Protein AF-A0A9W7SK09-F1 (afdb_monomer_lite)

Radius of gyration: 39.38 Å; chains: 1; bounding box: 85×141×102 Å

Structure (mmCIF, N/CA/C/O backbone):
data_AF-A0A9W7SK09-F1
#
_entry.id   AF-A0A9W7SK09-F1
#
loop_
_atom_site.group_PDB
_atom_site.id
_atom_site.type_symbol
_atom_site.label_atom_id
_atom_site.label_alt_id
_atom_site.label_comp_id
_atom_site.label_asym_id
_atom_site.label_entity_id
_atom_site.label_seq_id
_atom_site.pdbx_PDB_ins_code
_atom_site.Cartn_x
_atom_site.Cartn_y
_atom_site.Cartn_z
_atom_site.occupancy
_atom_site.B_iso_or_equiv
_atom_site.auth_seq_id
_atom_site.auth_comp_id
_atom_site.auth_asym_id
_atom_site.auth_atom_id
_atom_site.pdbx_PDB_model_num
ATOM 1 N N . MET A 1 1 ? -4.414 24.099 29.851 1.00 84.88 1 MET A N 1
ATOM 2 C CA . MET A 1 1 ? -4.222 25.491 29.367 1.00 84.88 1 MET A CA 1
ATOM 3 C C . MET A 1 1 ? -3.577 25.587 27.991 1.00 84.88 1 MET A C 1
ATOM 5 O O . MET A 1 1 ? -4.210 26.150 27.112 1.00 84.88 1 MET A O 1
ATOM 9 N N . LYS A 1 2 ? -2.383 25.016 27.749 1.00 89.81 2 LYS A N 1
ATOM 10 C CA . LYS A 1 2 ? -1.672 25.116 26.451 1.00 89.81 2 LYS A CA 1
ATOM 11 C C . LYS A 1 2 ? -2.545 24.819 25.217 1.00 89.81 2 LYS A C 1
ATOM 13 O O . LYS A 1 2 ? -2.533 25.606 24.277 1.00 89.81 2 LYS A O 1
ATOM 18 N N . PHE A 1 3 ? -3.314 23.727 25.252 1.00 90.75 3 PHE A N 1
ATOM 19 C CA . PHE A 1 3 ? -4.260 23.357 24.190 1.00 90.75 3 PHE A CA 1
ATOM 20 C C . PHE A 1 3 ? -5.277 24.481 23.910 1.00 90.75 3 PHE A C 1
ATOM 22 O O . PHE A 1 3 ? -5.333 25.020 22.807 1.00 90.75 3 PHE A O 1
ATOM 29 N N . TYR A 1 4 ? -6.008 24.915 24.942 1.00 89.75 4 TYR A N 1
ATOM 30 C CA . TYR A 1 4 ? -7.022 25.967 24.830 1.00 89.75 4 TYR A CA 1
ATOM 31 C C . TYR A 1 4 ? -6.456 27.320 24.402 1.00 89.75 4 TYR A C 1
ATOM 33 O O . TYR A 1 4 ? -7.073 28.001 23.588 1.00 89.75 4 TYR A O 1
ATOM 41 N N . ALA A 1 5 ? -5.265 27.692 24.875 1.00 90.62 5 ALA A N 1
ATOM 42 C CA . ALA A 1 5 ? -4.600 28.916 24.440 1.00 90.62 5 ALA A CA 1
ATOM 43 C C . ALA A 1 5 ? -4.320 28.915 22.926 1.00 90.62 5 ALA A C 1
ATOM 45 O O . ALA A 1 5 ? -4.546 29.922 22.256 1.00 90.62 5 ALA A O 1
ATOM 46 N N . GLY A 1 6 ? -3.878 27.779 22.371 1.00 90.06 6 GLY A N 1
ATOM 47 C CA . GLY A 1 6 ? -3.720 27.614 20.925 1.00 90.06 6 GLY A CA 1
ATOM 48 C C . GLY A 1 6 ? -5.055 27.715 20.185 1.00 90.06 6 GLY A C 1
ATOM 49 O O . GLY A 1 6 ? -5.171 28.448 19.203 1.00 90.06 6 GLY A O 1
ATOM 50 N N . LEU A 1 7 ? -6.081 27.037 20.696 1.00 88.12 7 LEU A N 1
ATOM 51 C CA . LEU A 1 7 ? -7.383 26.952 20.043 1.00 88.12 7 LEU A CA 1
ATOM 52 C C . LEU A 1 7 ? -8.139 28.291 20.024 1.00 88.12 7 LEU A C 1
ATOM 54 O O . LEU A 1 7 ? -8.681 28.669 18.985 1.00 88.12 7 LEU A O 1
ATOM 58 N N . PHE A 1 8 ? -8.128 29.060 21.119 1.00 88.94 8 PHE A N 1
ATOM 59 C CA . PHE A 1 8 ? -8.717 30.408 21.142 1.00 88.94 8 PHE A CA 1
ATOM 60 C C . PHE A 1 8 ? -7.973 31.386 20.232 1.00 88.94 8 PHE A C 1
ATOM 62 O O . PHE A 1 8 ? -8.606 32.206 19.562 1.00 88.94 8 PHE A O 1
ATOM 69 N N . LYS A 1 9 ? -6.646 31.261 20.127 1.00 89.06 9 LYS A N 1
ATOM 70 C CA . LYS A 1 9 ? -5.854 32.083 19.209 1.00 89.06 9 LYS A CA 1
ATOM 71 C C . LYS A 1 9 ? -6.244 31.850 17.750 1.00 89.06 9 LYS A C 1
ATOM 73 O O . LYS A 1 9 ? -6.302 32.805 16.980 1.00 89.06 9 LYS A O 1
ATOM 78 N N . VAL A 1 10 ? -6.539 30.605 17.375 1.00 85.56 10 VAL A N 1
ATOM 79 C CA . VAL A 1 10 ? -6.975 30.251 16.016 1.00 85.56 10 VAL A CA 1
ATOM 80 C C . VAL A 1 10 ? -8.431 30.659 15.772 1.00 85.56 10 VAL A C 1
ATOM 82 O O . VAL A 1 10 ? -8.720 31.335 14.785 1.00 85.56 10 VAL A O 1
ATOM 85 N N . ASN A 1 11 ? -9.342 30.297 16.679 1.00 81.12 11 ASN A N 1
ATOM 86 C CA . ASN A 1 11 ? -10.784 30.405 16.437 1.00 81.12 11 ASN A CA 1
ATOM 87 C C . ASN A 1 11 ? -11.367 31.783 16.769 1.00 81.12 11 ASN A C 1
ATOM 89 O O . ASN A 1 11 ? -12.217 32.279 16.032 1.00 81.12 11 ASN A O 1
ATOM 93 N N . ALA A 1 12 ? -10.910 32.398 17.861 1.00 81.56 12 ALA A N 1
ATOM 94 C CA . ALA A 1 12 ? -11.421 33.676 18.358 1.00 81.56 12 ALA A CA 1
ATOM 95 C C . ALA A 1 12 ? -10.456 34.845 18.100 1.00 81.56 12 ALA A C 1
ATOM 97 O O . ALA A 1 12 ? -10.821 35.998 18.315 1.00 81.56 12 ALA A O 1
ATOM 98 N N . ARG A 1 13 ? -9.229 34.567 17.627 1.00 87.25 13 ARG A N 1
ATOM 99 C CA . ARG A 1 13 ? -8.137 35.552 17.491 1.00 87.25 13 ARG A CA 1
ATOM 100 C C . ARG A 1 13 ? -7.806 36.260 18.809 1.00 87.25 13 ARG A C 1
ATOM 102 O O . ARG A 1 13 ? -7.390 37.415 18.796 1.00 87.25 13 ARG A O 1
ATOM 109 N N . MET A 1 14 ? -7.985 35.555 19.924 1.00 88.44 14 MET A N 1
ATOM 110 C CA . MET A 1 14 ? -7.690 36.045 21.268 1.00 88.44 14 MET A CA 1
ATOM 111 C C . MET A 1 14 ? -6.454 35.339 21.816 1.00 88.44 14 MET A C 1
ATOM 113 O O . MET A 1 14 ? -6.338 34.115 21.718 1.00 88.44 14 MET A O 1
ATOM 117 N N . ASP A 1 15 ? -5.528 36.098 22.390 1.00 92.69 15 ASP A N 1
ATOM 118 C CA . ASP A 1 15 ? -4.470 35.520 23.213 1.00 92.69 15 ASP A CA 1
ATOM 119 C C . ASP A 1 15 ? -5.005 35.090 24.590 1.00 92.69 15 ASP A C 1
ATOM 121 O O . ASP A 1 15 ? -6.140 35.384 24.967 1.00 92.69 15 ASP A O 1
ATOM 125 N N . TRP A 1 16 ? -4.193 34.349 25.346 1.00 94.00 16 TRP A N 1
ATOM 126 C CA . TRP A 1 16 ? -4.644 33.790 26.620 1.00 94.00 16 TRP A CA 1
ATOM 127 C C . TRP A 1 16 ? -4.996 34.868 27.653 1.00 94.00 16 TRP A C 1
ATOM 129 O O . TRP A 1 16 ? -5.984 34.714 28.363 1.00 94.00 16 TRP A O 1
ATOM 139 N N . SER A 1 17 ? -4.267 35.987 27.688 1.00 93.75 17 SER A N 1
ATOM 140 C CA . SER A 1 17 ? -4.584 37.113 28.575 1.00 93.75 17 SER A CA 1
ATOM 141 C C . SER A 1 17 ? -5.948 37.731 28.268 1.00 93.75 17 SER A C 1
ATOM 143 O O . SER A 1 17 ? -6.730 37.984 29.181 1.00 93.75 17 SER A O 1
ATOM 145 N N . GLN A 1 18 ? -6.276 37.912 26.987 1.00 93.06 18 GLN A N 1
ATOM 146 C CA . GLN A 1 18 ? -7.586 38.397 26.554 1.00 93.06 18 GLN A CA 1
ATOM 147 C C . GLN A 1 18 ? -8.699 37.401 26.900 1.00 93.06 18 GLN A C 1
ATOM 149 O O . GLN A 1 18 ? -9.797 37.798 27.288 1.00 93.06 18 GLN A O 1
ATOM 154 N N . VAL A 1 19 ? -8.424 36.098 26.775 1.00 92.62 19 VAL A N 1
ATOM 155 C CA . VAL A 1 19 ? -9.356 35.032 27.174 1.00 92.62 19 VAL A CA 1
ATOM 156 C C . VAL A 1 19 ? -9.612 35.074 28.681 1.00 92.62 19 VAL A C 1
ATOM 158 O O . VAL A 1 19 ? -10.768 35.021 29.091 1.00 92.62 19 VAL A O 1
ATOM 161 N N . GLN A 1 20 ? -8.567 35.211 29.498 1.00 94.56 20 GLN A N 1
ATOM 162 C CA . GLN A 1 20 ? -8.677 35.338 30.953 1.00 94.56 20 GLN A CA 1
ATOM 163 C C . GLN A 1 20 ? -9.488 36.580 31.356 1.00 94.56 20 GLN A C 1
ATOM 165 O O . GLN A 1 20 ? -10.372 36.485 32.207 1.00 94.56 20 GLN A O 1
ATOM 170 N N . GLU A 1 21 ? -9.237 37.731 30.724 1.00 93.00 21 GLU A N 1
ATOM 171 C CA . GLU A 1 21 ? -9.984 38.970 30.977 1.00 93.00 21 GLU A CA 1
ATOM 172 C C . GLU A 1 21 ? -11.478 38.803 30.659 1.00 93.00 21 GLU A C 1
ATOM 174 O O . GLU A 1 21 ? -12.336 39.139 31.480 1.00 93.00 21 GLU A O 1
ATOM 179 N N . LEU A 1 22 ? -11.802 38.208 29.505 1.00 90.75 22 LEU A N 1
ATOM 180 C CA . LEU A 1 22 ? -13.187 37.929 29.129 1.00 90.75 22 LEU A CA 1
ATOM 181 C C . LEU A 1 22 ? -13.835 36.893 30.057 1.00 90.75 22 LEU A C 1
ATOM 183 O O . LEU A 1 22 ? -14.982 37.077 30.465 1.00 90.75 22 LEU A O 1
ATOM 187 N N . ALA A 1 23 ? -13.120 35.833 30.429 1.00 92.31 23 ALA A N 1
ATOM 188 C CA . ALA A 1 23 ? -13.608 34.816 31.357 1.00 92.31 23 ALA A CA 1
ATOM 189 C C . ALA A 1 23 ? -13.996 35.430 32.710 1.00 92.31 23 ALA A C 1
ATOM 191 O O . ALA A 1 23 ? -15.061 35.135 33.255 1.00 92.31 23 ALA A O 1
ATOM 192 N N . LEU A 1 24 ? -13.183 36.356 33.224 1.00 92.25 24 LEU A N 1
ATOM 193 C CA . LEU A 1 24 ? -13.460 37.051 34.480 1.00 92.25 24 LEU A CA 1
ATOM 194 C C . LEU A 1 24 ? -14.690 37.967 34.420 1.00 92.25 24 LEU A C 1
ATOM 196 O O . LEU A 1 24 ? -15.243 38.287 35.470 1.00 92.25 24 LEU A O 1
ATOM 200 N N . SER A 1 25 ? -15.197 38.326 33.237 1.00 91.19 25 SER A N 1
ATOM 201 C CA . SER A 1 25 ? -16.470 39.055 33.130 1.00 91.19 25 SER A CA 1
ATOM 202 C C . SER A 1 25 ? -17.681 38.240 33.621 1.00 91.19 25 SER A C 1
ATOM 204 O O . SER A 1 25 ? -18.682 38.825 34.043 1.00 91.19 25 SER A O 1
ATOM 206 N N . PHE A 1 26 ? -17.582 36.904 33.645 1.00 90.75 26 PHE A N 1
ATOM 207 C CA . PHE A 1 26 ? -18.618 36.010 34.179 1.00 90.75 26 PHE A CA 1
ATOM 208 C C . PHE A 1 26 ? -18.559 35.879 35.707 1.00 90.75 26 PHE A C 1
ATOM 210 O O . PHE A 1 26 ? -19.561 35.539 36.346 1.00 90.75 26 PHE A O 1
ATOM 217 N N . GLU A 1 27 ? -17.411 36.188 36.314 1.00 93.75 27 GLU A N 1
ATOM 218 C CA . GLU A 1 27 ? -17.158 35.996 37.743 1.00 93.75 27 GLU A CA 1
ATOM 219 C C . GLU A 1 27 ? -18.164 36.736 38.645 1.00 93.75 27 GLU A C 1
ATOM 221 O O . GLU A 1 27 ? -18.704 36.093 39.550 1.00 93.75 27 GLU A O 1
ATOM 226 N N . PRO A 1 28 ? -18.532 38.014 38.402 1.00 94.38 28 PRO A N 1
ATOM 227 C CA . PRO A 1 28 ? -19.482 38.717 39.266 1.00 94.38 28 PRO A CA 1
ATOM 228 C C . PRO A 1 28 ? -20.883 38.095 39.260 1.00 94.38 28 PRO A C 1
ATOM 230 O O . PRO A 1 28 ? -21.600 38.143 40.266 1.00 94.38 28 PRO A O 1
ATOM 233 N N . VAL A 1 29 ? -21.301 37.520 38.126 1.00 93.94 29 VAL A N 1
ATOM 234 C CA . VAL A 1 29 ? -22.593 36.832 38.002 1.00 93.94 29 VAL A CA 1
ATOM 235 C C . VAL A 1 29 ? -22.531 35.483 38.709 1.00 93.94 29 VAL A C 1
ATOM 237 O O . VAL A 1 29 ? -23.423 35.198 39.510 1.00 93.94 29 VAL A O 1
ATOM 240 N N . MET A 1 30 ? -21.464 34.707 38.489 1.00 94.62 30 MET A N 1
ATOM 241 C CA . MET A 1 30 ? -21.231 33.434 39.178 1.00 94.62 30 MET A CA 1
ATOM 242 C C . MET A 1 30 ? -21.181 33.620 40.692 1.00 94.62 30 MET A C 1
ATOM 244 O O . MET A 1 30 ? -21.912 32.950 41.410 1.00 94.62 30 MET A O 1
ATOM 248 N N . ARG A 1 31 ? -20.423 34.600 41.189 1.00 95.31 31 ARG A N 1
ATOM 249 C CA . ARG A 1 31 ? -20.325 34.905 42.622 1.00 95.31 31 ARG A CA 1
ATOM 250 C C . ARG A 1 31 ? -21.688 35.209 43.242 1.00 95.31 31 ARG A C 1
ATOM 252 O O . ARG A 1 31 ? -21.950 34.825 44.376 1.00 95.31 31 ARG A O 1
ATOM 259 N N . ARG A 1 32 ? -22.553 35.923 42.516 1.00 95.81 32 ARG A N 1
ATOM 260 C CA . ARG A 1 32 ? -23.873 36.328 43.016 1.00 95.81 32 ARG A CA 1
ATOM 261 C C . ARG A 1 32 ? -24.910 35.208 42.934 1.00 95.81 32 ARG A C 1
ATOM 263 O O . ARG A 1 32 ? -25.747 35.110 43.825 1.00 95.81 32 ARG A O 1
ATOM 270 N N . LYS A 1 33 ? -24.921 34.435 41.845 1.00 95.00 33 LYS A N 1
ATOM 271 C CA . LYS A 1 33 ? -25.979 33.450 41.560 1.00 95.00 33 LYS A CA 1
ATOM 272 C C . LYS A 1 33 ? -25.592 32.014 41.923 1.00 95.00 33 LYS A C 1
ATOM 274 O O . LYS A 1 33 ? -26.465 31.268 42.354 1.00 95.00 33 LYS A O 1
ATOM 279 N N . TRP A 1 34 ? -24.323 31.646 41.760 1.00 94.81 34 TRP A N 1
ATOM 280 C CA . TRP A 1 34 ? -23.794 30.282 41.917 1.00 94.81 34 TRP A CA 1
ATOM 281 C C . TRP A 1 34 ? -22.441 30.281 42.661 1.00 94.81 34 TRP A C 1
ATOM 283 O O . TRP A 1 34 ? -21.439 29.799 42.125 1.00 94.81 34 TRP A O 1
ATOM 293 N N . PRO A 1 35 ? -22.378 30.849 43.883 1.00 95.94 35 PRO A N 1
ATOM 294 C CA . PRO A 1 35 ? -21.123 31.007 44.620 1.00 95.94 35 PRO A CA 1
ATOM 295 C C . PRO A 1 35 ? -20.405 29.676 44.878 1.00 95.94 35 PRO A C 1
ATOM 297 O O . PRO A 1 35 ? -19.184 29.634 44.792 1.00 95.94 35 PRO A O 1
ATOM 300 N N . GLU A 1 36 ? -21.147 28.588 45.104 1.00 94.12 36 GLU A N 1
ATOM 301 C CA . GLU A 1 36 ? -20.577 27.257 45.366 1.00 94.12 36 GLU A CA 1
ATOM 302 C C . GLU A 1 36 ? -19.717 26.744 44.199 1.00 94.12 36 GLU A C 1
ATOM 304 O O . GLU A 1 36 ? -18.617 26.243 44.417 1.00 94.12 36 GLU A O 1
ATOM 309 N N . TYR A 1 37 ? -20.168 26.926 42.951 1.00 95.25 37 TYR A N 1
ATOM 310 C CA . TYR A 1 37 ? -19.405 26.508 41.766 1.00 95.25 37 TYR A CA 1
ATOM 311 C C . TYR A 1 37 ? -18.155 27.361 41.568 1.00 95.25 37 TYR A C 1
ATOM 313 O O . TYR A 1 37 ? -17.115 26.861 41.145 1.00 95.25 37 TYR A O 1
ATOM 321 N N . LEU A 1 38 ? -18.236 28.649 41.901 1.00 96.31 38 LEU A N 1
ATOM 322 C CA . LEU A 1 38 ? -17.080 29.532 41.843 1.00 96.31 38 LEU A CA 1
ATOM 323 C C . LEU A 1 38 ? -16.041 29.182 42.919 1.00 96.31 38 LEU A C 1
ATOM 325 O O . LEU A 1 38 ? -14.842 29.237 42.648 1.00 96.31 38 LEU A O 1
ATOM 329 N N . ASP A 1 39 ? -16.483 28.811 44.120 1.00 96.62 39 ASP A N 1
ATOM 330 C CA . ASP A 1 39 ? -15.595 28.357 45.193 1.00 96.62 39 ASP A CA 1
ATOM 331 C C . ASP A 1 39 ? -14.908 27.034 44.838 1.00 96.62 39 ASP A C 1
ATOM 333 O O . ASP A 1 39 ? -13.710 26.882 45.083 1.00 96.62 39 ASP A O 1
ATOM 337 N N . GLU A 1 40 ? -15.608 26.115 44.170 1.00 95.94 40 GLU A N 1
ATOM 338 C CA . GLU A 1 40 ? -14.995 24.901 43.625 1.00 95.94 40 GLU A CA 1
ATOM 339 C C . GLU A 1 40 ? -13.920 25.226 42.578 1.00 95.94 40 GLU A C 1
ATOM 341 O O . GLU A 1 40 ? -12.799 24.726 42.672 1.00 95.94 40 GLU A O 1
ATOM 346 N N . MET A 1 41 ? -14.199 26.134 41.635 1.00 97.19 41 MET A N 1
ATOM 347 C CA . MET A 1 41 ? -13.202 26.578 40.651 1.00 97.19 41 MET A CA 1
ATOM 348 C C . MET A 1 41 ? -11.987 27.251 41.302 1.00 97.19 41 MET A C 1
ATOM 350 O O . MET A 1 41 ? -10.861 27.048 40.848 1.00 97.19 41 MET A O 1
ATOM 354 N N . ARG A 1 42 ? -12.183 28.015 42.387 1.00 97.44 42 ARG A N 1
ATOM 355 C CA . ARG A 1 42 ? -11.075 28.560 43.194 1.00 97.44 42 ARG A CA 1
ATOM 356 C C . ARG A 1 42 ? -10.244 27.452 43.823 1.00 97.44 42 ARG A C 1
ATOM 358 O O . ARG A 1 42 ? -9.021 27.540 43.792 1.00 97.44 42 ARG A O 1
ATOM 365 N N . GLY A 1 43 ? -10.891 26.422 44.364 1.00 96.88 43 GLY A N 1
ATOM 366 C CA . GLY A 1 43 ? -10.217 25.248 44.914 1.00 96.88 43 GLY A CA 1
ATOM 367 C C . GLY A 1 43 ? -9.380 24.516 43.864 1.00 96.88 43 GLY A C 1
ATOM 368 O O . GLY A 1 43 ? -8.215 24.216 44.118 1.00 96.88 43 GLY A O 1
ATOM 369 N N . ILE A 1 44 ? -9.934 24.305 42.666 1.00 96.56 44 ILE A N 1
ATOM 370 C CA . ILE A 1 44 ? -9.222 23.701 41.530 1.00 96.56 44 ILE A CA 1
ATOM 371 C C . ILE A 1 44 ? -8.015 24.559 41.133 1.00 96.56 44 ILE A C 1
ATOM 373 O O . ILE A 1 44 ? -6.924 24.021 40.960 1.00 96.56 44 ILE A O 1
ATOM 377 N N . ALA A 1 45 ? -8.182 25.882 41.030 1.00 96.50 45 ALA A N 1
ATOM 378 C CA . ALA A 1 45 ? -7.098 26.801 40.684 1.00 96.50 45 ALA A CA 1
ATOM 379 C C . ALA A 1 45 ? -5.949 26.736 41.706 1.00 96.50 45 ALA A C 1
ATOM 381 O O . ALA A 1 45 ? -4.791 26.551 41.332 1.00 96.50 45 ALA A O 1
ATOM 382 N N . LEU A 1 46 ? -6.286 26.781 43.001 1.00 96.88 46 LEU A N 1
ATOM 383 C CA . LEU A 1 46 ? -5.336 26.630 44.107 1.00 96.88 46 LEU A CA 1
ATOM 384 C C . LEU A 1 46 ? -4.602 25.286 44.058 1.00 96.88 46 LEU A C 1
ATOM 386 O O . LEU A 1 46 ? -3.379 25.255 44.165 1.00 96.88 46 LEU A O 1
ATOM 390 N N . GLY A 1 47 ? -5.339 24.187 43.885 1.00 94.88 47 GLY A N 1
ATOM 391 C CA . GLY A 1 47 ? -4.771 22.839 43.842 1.00 94.88 47 GLY A CA 1
ATOM 392 C C . GLY A 1 47 ? -3.876 22.598 42.625 1.00 94.88 47 GLY A C 1
ATOM 393 O O . GLY A 1 47 ? -2.881 21.887 42.728 1.00 94.88 47 GLY A O 1
ATOM 394 N N . ALA A 1 48 ? -4.199 23.213 41.486 1.00 94.94 48 ALA A N 1
ATOM 395 C CA . ALA A 1 48 ? -3.421 23.109 40.255 1.00 94.94 48 ALA A CA 1
ATOM 396 C C . ALA A 1 48 ? -2.273 24.134 40.157 1.00 94.94 48 ALA A C 1
ATOM 398 O O . ALA A 1 48 ? -1.469 24.044 39.231 1.00 94.94 48 ALA A O 1
ATOM 399 N N . GLY A 1 49 ? -2.182 25.096 41.083 1.00 95.00 49 GLY A N 1
ATOM 400 C CA . GLY A 1 49 ? -1.168 26.154 41.053 1.00 95.00 49 GLY A CA 1
ATOM 401 C C . GLY A 1 49 ? -1.334 27.130 39.882 1.00 95.00 49 GLY A C 1
ATOM 402 O O . GLY A 1 49 ? -0.337 27.586 39.326 1.00 95.00 49 GLY A O 1
ATOM 403 N N . VAL A 1 50 ? -2.578 27.415 39.487 1.00 96.12 50 VAL A N 1
ATOM 404 C CA . VAL A 1 50 ? -2.934 28.312 38.370 1.00 96.12 50 VAL A CA 1
ATOM 405 C C . VAL A 1 50 ? -3.882 29.421 38.831 1.00 96.12 50 VAL A C 1
ATOM 407 O O . VAL A 1 50 ? -4.406 29.375 39.946 1.00 96.12 50 VAL A O 1
ATOM 410 N N . ASP A 1 51 ? -4.131 30.418 37.981 1.00 96.38 51 ASP A N 1
ATOM 411 C CA . ASP A 1 51 ? -5.027 31.519 38.328 1.00 96.38 51 ASP A CA 1
ATOM 412 C C . ASP A 1 51 ? -6.499 31.100 38.212 1.00 96.38 51 ASP A C 1
ATOM 414 O O . ASP A 1 51 ? -6.886 30.296 37.361 1.00 96.38 51 ASP A O 1
ATOM 418 N N . LEU A 1 52 ? -7.374 31.707 39.026 1.00 96.69 52 LEU A N 1
ATOM 419 C CA . LEU A 1 52 ? -8.825 31.485 38.931 1.00 96.69 52 LEU A CA 1
ATOM 420 C C . LEU A 1 52 ? -9.348 31.754 37.511 1.00 96.69 52 LEU A C 1
ATOM 422 O O . LEU A 1 52 ? -10.224 31.039 37.030 1.00 96.69 52 LEU A O 1
ATOM 426 N N . ALA A 1 53 ? -8.794 32.766 36.839 1.00 96.38 53 ALA A N 1
ATOM 427 C CA . ALA A 1 53 ? -9.168 33.124 35.477 1.00 96.38 53 ALA A CA 1
ATOM 428 C C . ALA A 1 53 ? -8.962 31.965 34.487 1.00 96.38 53 ALA A C 1
ATOM 430 O O . ALA A 1 53 ? -9.773 31.802 33.579 1.00 96.38 53 ALA A O 1
ATOM 431 N N . ASP A 1 54 ? -7.938 31.129 34.694 1.00 95.75 54 ASP A N 1
ATOM 432 C CA . ASP A 1 54 ? -7.667 29.966 33.847 1.00 95.75 54 ASP A CA 1
ATOM 433 C C . ASP A 1 54 ? -8.777 28.921 33.962 1.00 95.75 54 ASP A C 1
ATOM 435 O O . ASP A 1 54 ? -9.260 28.396 32.958 1.00 95.75 54 ASP A O 1
ATOM 439 N N . ILE A 1 55 ? -9.213 28.634 35.191 1.00 96.75 55 ILE A N 1
ATOM 440 C CA . ILE A 1 55 ? -10.266 27.647 35.452 1.00 96.75 55 ILE A CA 1
ATOM 441 C C . ILE A 1 55 ? -11.630 28.171 35.003 1.00 96.75 55 ILE A C 1
ATOM 443 O O . ILE A 1 55 ? -12.400 27.429 34.390 1.00 96.75 55 ILE A O 1
ATOM 447 N N . VAL A 1 56 ? -11.922 29.454 35.236 1.00 95.75 56 VAL A N 1
ATOM 448 C CA . VAL A 1 56 ? -13.154 30.073 34.726 1.00 95.75 56 VAL A CA 1
ATOM 449 C C . VAL A 1 56 ? -13.170 30.021 33.197 1.00 95.75 56 VAL A C 1
ATOM 451 O O . VAL A 1 56 ? -14.182 29.618 32.633 1.00 95.75 56 VAL A O 1
ATOM 454 N N . ALA A 1 57 ? -12.050 30.317 32.523 1.00 93.94 57 ALA A N 1
ATOM 455 C CA . ALA A 1 57 ? -11.949 30.256 31.063 1.00 93.94 57 ALA A CA 1
ATOM 456 C C . ALA A 1 57 ? -12.265 28.863 30.495 1.00 93.94 57 ALA A C 1
ATOM 458 O O . ALA A 1 57 ? -12.950 28.764 29.477 1.00 93.94 57 ALA A O 1
ATOM 459 N N . LEU A 1 58 ? -11.828 27.786 31.159 1.00 92.88 58 LEU A N 1
ATOM 460 C CA . LEU A 1 58 ? -12.188 26.423 30.751 1.00 92.88 58 LEU A CA 1
ATOM 461 C C . LEU A 1 58 ? -13.693 26.148 30.873 1.00 92.88 58 LEU A C 1
ATOM 463 O O . LEU A 1 58 ? -14.269 25.515 29.990 1.00 92.88 58 LEU A O 1
ATOM 467 N N . ASN A 1 59 ? -14.327 26.637 31.942 1.00 93.12 59 ASN A N 1
ATOM 468 C CA . ASN A 1 59 ? -15.739 26.380 32.249 1.00 93.12 59 ASN A CA 1
ATOM 469 C C . ASN A 1 59 ? -16.722 27.312 31.520 1.00 93.12 59 ASN A C 1
ATOM 471 O O . ASN A 1 59 ? -17.927 27.072 31.567 1.00 93.12 59 ASN A O 1
ATOM 475 N N . VAL A 1 60 ? -16.227 28.359 30.850 1.00 91.94 60 VAL A N 1
ATOM 476 C CA . VAL A 1 60 ? -17.029 29.267 30.003 1.00 91.94 60 VAL A CA 1
ATOM 477 C C . VAL A 1 60 ? -16.538 29.299 28.552 1.00 91.94 60 VAL A C 1
ATOM 479 O O . VAL A 1 60 ? -16.758 30.259 27.810 1.00 91.94 60 VAL A O 1
ATOM 482 N N . ARG A 1 61 ? -15.832 28.244 28.124 1.00 88.69 61 ARG A N 1
ATOM 483 C CA . ARG A 1 61 ? -15.217 28.158 26.790 1.00 88.69 61 ARG A CA 1
ATOM 484 C C . ARG A 1 61 ? -16.228 28.295 25.649 1.00 88.69 61 ARG A C 1
ATOM 486 O O . ARG A 1 61 ? -15.920 28.885 24.612 1.00 88.69 61 ARG A O 1
ATOM 493 N N . THR A 1 62 ? -17.430 27.752 25.846 1.00 85.25 62 THR A N 1
ATOM 494 C CA . THR A 1 62 ? -18.517 27.768 24.863 1.00 85.25 62 THR A CA 1
ATOM 495 C C . THR A 1 62 ? -19.054 29.189 24.697 1.00 85.25 62 THR A C 1
ATOM 497 O O . THR A 1 62 ? -19.328 29.635 23.580 1.00 85.25 62 THR A O 1
ATOM 500 N N . GLU A 1 63 ? -19.144 29.928 25.803 1.00 88.88 63 GLU A N 1
ATOM 501 C CA . GLU A 1 63 ? -19.604 31.312 25.857 1.00 88.88 63 GLU A CA 1
ATOM 502 C C . GLU A 1 63 ? -18.566 32.289 25.288 1.00 88.88 63 GLU A C 1
ATOM 504 O O . GLU A 1 63 ? -18.936 33.172 24.515 1.00 88.88 63 GLU A O 1
ATOM 509 N N . ILE A 1 64 ? -17.276 32.115 25.610 1.00 86.00 64 ILE A N 1
ATOM 510 C CA . ILE A 1 64 ? -16.176 32.972 25.119 1.00 86.00 64 ILE A CA 1
ATOM 511 C C . ILE A 1 64 ? -16.137 33.008 23.595 1.00 86.00 64 ILE A C 1
ATOM 513 O O . ILE A 1 64 ? -15.938 34.061 22.995 1.00 86.00 64 ILE A O 1
ATOM 517 N N . ASN A 1 65 ? -16.359 31.866 22.951 1.00 75.62 65 ASN A N 1
ATOM 518 C CA . ASN A 1 65 ? -16.350 31.806 21.500 1.00 75.62 65 ASN A CA 1
ATOM 519 C C . ASN A 1 65 ? -17.721 32.144 20.884 1.00 75.62 65 ASN A C 1
ATOM 521 O O . ASN A 1 65 ? -17.923 31.850 19.716 1.00 75.62 65 ASN A O 1
ATOM 525 N N . PHE A 1 66 ? -18.684 32.713 21.623 1.00 61.12 66 PHE A N 1
ATOM 526 C CA . PHE A 1 66 ? -20.039 33.046 21.141 1.00 61.12 66 PHE A CA 1
ATOM 527 C C . PHE A 1 66 ? -20.784 31.874 20.470 1.00 61.12 66 PHE A C 1
ATOM 529 O O . PHE A 1 66 ? -21.447 32.067 19.448 1.00 61.12 66 PHE A O 1
ATOM 536 N N . GLY A 1 67 ? -20.606 30.648 20.972 1.00 55.91 67 GLY A N 1
ATOM 537 C CA . GLY A 1 67 ? -21.133 29.439 20.325 1.00 55.91 67 GLY A CA 1
ATOM 538 C C . GLY A 1 67 ? -20.346 28.992 19.082 1.00 55.91 67 GLY A C 1
ATOM 539 O O . GLY A 1 67 ? -20.683 27.989 18.469 1.00 55.91 67 GLY A O 1
ATOM 540 N N . LEU A 1 68 ? -19.263 29.681 18.697 1.00 51.34 68 LEU A N 1
ATOM 541 C CA . LEU A 1 68 ? -18.380 29.284 17.591 1.00 51.34 68 LEU A CA 1
ATOM 542 C C . LEU A 1 68 ? -17.439 28.123 17.953 1.00 51.34 68 LEU A C 1
ATOM 544 O O . LEU A 1 68 ? -16.784 27.595 17.048 1.00 51.34 68 LEU A O 1
ATOM 548 N N . PHE A 1 69 ? -17.335 27.777 19.246 1.00 56.50 69 PHE A N 1
ATOM 549 C CA . PHE A 1 69 ? -16.602 26.618 19.765 1.00 56.50 69 PHE A CA 1
ATOM 550 C C . PHE A 1 69 ? -17.536 25.425 19.700 1.00 56.50 69 PHE A C 1
ATOM 552 O O . PHE A 1 69 ? -18.673 25.535 20.159 1.00 56.50 69 PHE A O 1
ATOM 559 N N . SER A 1 70 ? -17.109 24.324 19.094 1.00 52.69 70 SER A N 1
ATOM 560 C CA . SER A 1 70 ? -18.065 23.264 18.804 1.00 52.69 70 SER A CA 1
ATOM 561 C C . SER A 1 70 ? -17.396 21.903 18.776 1.00 52.69 70 SER A C 1
ATOM 563 O O . SER A 1 70 ? -16.507 21.676 17.955 1.00 52.69 70 SER A O 1
ATOM 565 N N . ASP A 1 71 ? -17.793 21.044 19.720 1.00 55.22 71 ASP A N 1
ATOM 566 C CA . ASP A 1 71 ? -17.476 19.617 19.721 1.00 55.22 71 ASP A CA 1
ATOM 567 C C . ASP A 1 71 ? -18.428 18.881 18.779 1.00 55.22 71 ASP A C 1
ATOM 569 O O . ASP A 1 71 ? -19.501 19.386 18.444 1.00 55.22 71 ASP A O 1
ATOM 573 N N . GLY A 1 72 ? -18.000 17.728 18.268 1.00 63.22 72 GLY A N 1
ATOM 574 C CA . GLY A 1 72 ? -18.881 16.801 17.562 1.00 63.22 72 GLY A CA 1
ATOM 575 C C . GLY A 1 72 ? -19.397 15.802 18.583 1.00 63.22 72 GLY A C 1
ATOM 576 O O . GLY A 1 72 ? -18.624 15.339 19.402 1.00 63.22 72 GLY A O 1
ATOM 577 N N . CYS A 1 73 ? -20.689 15.514 18.643 1.00 85.12 73 CYS A N 1
ATOM 578 C CA . CYS A 1 73 ? -21.214 14.522 19.579 1.00 85.12 73 CYS A CA 1
ATOM 579 C C . CYS A 1 73 ? -22.423 13.825 18.976 1.00 85.12 73 CYS A C 1
ATOM 581 O O . CYS A 1 73 ? -23.210 14.460 18.270 1.00 85.12 73 CYS A O 1
ATOM 583 N N . THR A 1 74 ? -22.607 12.545 19.285 1.00 91.25 74 THR A N 1
ATOM 584 C CA . THR A 1 74 ? -23.836 11.800 18.969 1.00 91.25 74 THR A CA 1
ATOM 585 C C . THR A 1 74 ? -24.403 11.241 20.265 1.00 91.25 74 THR A C 1
ATOM 587 O O . THR A 1 74 ? -23.689 10.534 20.971 1.00 91.25 74 THR A O 1
ATOM 590 N N . ALA A 1 75 ? -25.659 11.556 20.587 1.00 94.06 75 ALA A N 1
ATOM 591 C CA . ALA A 1 75 ? -26.298 11.192 21.850 1.00 94.06 75 ALA A CA 1
ATOM 592 C C . ALA A 1 75 ? -27.594 10.392 21.649 1.00 94.06 75 ALA A C 1
ATOM 594 O O . ALA A 1 75 ? -28.349 10.639 20.704 1.00 94.06 75 ALA A O 1
ATOM 595 N N . LEU A 1 76 ? -27.847 9.476 22.584 1.00 95.62 76 LEU A N 1
ATOM 596 C CA . LEU A 1 76 ? -29.005 8.589 22.653 1.00 95.62 76 LEU A CA 1
ATOM 597 C C . LEU A 1 76 ? -29.587 8.597 24.065 1.00 95.62 76 LEU A C 1
ATOM 599 O O . LEU A 1 76 ? -28.858 8.409 25.037 1.00 95.62 76 LEU A O 1
ATOM 603 N N . ALA A 1 77 ? -30.905 8.703 24.173 1.00 96.44 77 ALA A N 1
ATOM 604 C CA . ALA A 1 77 ? -31.634 8.226 25.338 1.00 96.44 77 ALA A CA 1
ATOM 605 C C . ALA A 1 77 ? -32.665 7.194 24.895 1.00 96.44 77 ALA A C 1
ATOM 607 O O . ALA A 1 77 ? -33.341 7.407 23.890 1.00 96.44 77 ALA A O 1
ATOM 608 N N . TRP A 1 78 ? -32.792 6.092 25.631 1.00 96.81 78 TRP A N 1
ATOM 609 C CA . TRP A 1 78 ? -33.731 5.019 25.309 1.00 96.81 78 TRP A CA 1
ATOM 610 C C . TRP A 1 78 ? -34.298 4.402 26.587 1.00 96.81 78 TRP A C 1
ATOM 612 O O . TRP A 1 78 ? -33.579 3.762 27.354 1.00 96.81 78 TRP A O 1
ATOM 622 N N . ARG A 1 79 ? -35.604 4.583 26.812 1.00 96.38 79 ARG A N 1
ATOM 623 C CA . ARG A 1 79 ? -36.344 3.922 27.893 1.00 96.38 79 ARG A CA 1
ATOM 624 C C . ARG A 1 79 ? -37.048 2.668 27.369 1.00 96.38 79 ARG A C 1
ATOM 626 O O . ARG A 1 79 ? -37.924 2.766 26.517 1.00 96.38 79 ARG A O 1
ATOM 633 N N . THR A 1 80 ? -36.680 1.507 27.896 1.00 95.00 80 THR A N 1
ATOM 634 C CA . THR A 1 80 ? -37.330 0.218 27.601 1.00 95.00 80 THR A CA 1
ATOM 635 C C . THR A 1 80 ? -38.349 -0.109 28.696 1.00 95.00 80 THR A C 1
ATOM 637 O O . THR A 1 80 ? -38.726 0.787 29.450 1.00 95.00 80 THR A O 1
ATOM 640 N N . GLU A 1 81 ? -38.823 -1.347 28.836 1.00 93.12 81 GLU A N 1
ATOM 641 C CA . GLU A 1 81 ? -39.591 -1.745 30.019 1.00 93.12 81 GLU A CA 1
ATOM 642 C C . GLU A 1 81 ? -38.659 -1.860 31.238 1.00 93.12 81 GLU A C 1
ATOM 644 O O . GLU A 1 81 ? -38.959 -1.328 32.315 1.00 93.12 81 GLU A O 1
ATOM 649 N N . ARG A 1 82 ? -37.475 -2.466 31.057 1.00 92.00 82 ARG A N 1
ATOM 650 C CA . ARG A 1 82 ? -36.563 -2.846 32.156 1.00 92.00 82 ARG A CA 1
ATOM 651 C C . ARG A 1 82 ? -35.416 -1.880 32.438 1.00 92.00 82 ARG A C 1
ATOM 653 O O . ARG A 1 82 ? -34.932 -1.851 33.569 1.00 92.00 82 ARG A O 1
ATOM 660 N N . SER A 1 83 ? -34.983 -1.113 31.446 1.00 94.81 83 SER A N 1
ATOM 661 C CA . SER A 1 83 ? -33.812 -0.240 31.533 1.00 94.81 83 SER A CA 1
ATOM 662 C C . SER A 1 83 ? -34.132 1.173 31.041 1.00 94.81 83 SER A C 1
ATOM 664 O O . SER A 1 83 ? -35.109 1.415 30.328 1.00 94.81 83 SER A O 1
ATOM 666 N N . SER A 1 84 ? -33.308 2.132 31.464 1.00 96.56 84 SER A N 1
ATOM 667 C CA . SER A 1 84 ? -33.337 3.516 30.984 1.00 96.56 84 SER A CA 1
ATOM 668 C C . SER A 1 84 ? -31.909 3.912 30.648 1.00 96.56 84 SER A C 1
ATOM 670 O O . SER A 1 84 ? -31.087 4.066 31.554 1.00 96.56 84 SER A O 1
ATOM 672 N N . PHE A 1 85 ? -31.603 3.991 29.356 1.00 96.50 85 PHE A N 1
ATOM 673 C CA . PHE A 1 85 ? -30.264 4.261 28.861 1.00 96.50 85 PHE A CA 1
ATOM 674 C C . PHE A 1 85 ? -30.074 5.735 28.522 1.00 96.50 85 PHE A C 1
ATOM 676 O O . PHE A 1 85 ? -30.938 6.348 27.894 1.00 96.50 85 PHE A O 1
ATOM 683 N N . LEU A 1 86 ? -28.910 6.274 28.880 1.00 95.88 86 LEU A N 1
ATOM 684 C CA . LEU A 1 86 ? -28.392 7.552 28.396 1.00 95.88 86 LEU A CA 1
ATOM 685 C C . LEU A 1 86 ? -26.960 7.334 27.908 1.00 95.88 86 LEU A C 1
ATOM 687 O O . LEU A 1 86 ? -26.131 6.820 28.656 1.00 95.88 86 LEU A O 1
ATOM 691 N N . ALA A 1 87 ? -26.669 7.695 26.664 1.00 94.81 87 ALA A N 1
ATOM 692 C CA . ALA A 1 87 ? -25.392 7.388 26.041 1.00 94.81 87 ALA A CA 1
ATOM 693 C C . ALA A 1 87 ? -24.911 8.475 25.076 1.00 94.81 87 ALA A C 1
ATOM 695 O O . ALA A 1 87 ? -25.720 9.194 24.483 1.00 94.81 87 ALA A O 1
ATOM 696 N N . GLN A 1 88 ? -23.591 8.589 24.916 1.00 93.69 88 GLN A N 1
ATOM 697 C CA . GLN A 1 88 ? -22.969 9.585 24.047 1.00 93.69 88 GLN A CA 1
ATOM 698 C C . GLN A 1 88 ? -21.587 9.135 23.544 1.00 93.69 88 GLN A C 1
ATOM 700 O O . GLN A 1 88 ? -20.761 8.678 24.334 1.00 93.69 88 GLN A O 1
ATOM 705 N N . ASN A 1 89 ? -21.319 9.356 22.251 1.00 93.94 89 ASN A N 1
ATOM 706 C CA . ASN A 1 89 ? -19.959 9.534 21.726 1.00 93.94 89 ASN A CA 1
ATOM 707 C C . ASN A 1 89 ? -19.592 11.014 21.807 1.00 93.94 89 ASN A C 1
ATOM 709 O O . ASN A 1 89 ? -20.342 11.857 21.299 1.00 93.94 89 ASN A O 1
ATOM 713 N N . TRP A 1 90 ? -18.460 11.315 22.444 1.00 92.25 90 TRP A N 1
ATOM 714 C CA . TRP A 1 90 ? -17.921 12.669 22.525 1.00 92.25 90 TRP A CA 1
ATOM 715 C C . TRP A 1 90 ? -16.721 12.815 21.586 1.00 92.25 90 TRP A C 1
ATOM 717 O O . TRP A 1 90 ? -15.678 12.186 21.793 1.00 92.25 90 TRP A O 1
ATOM 727 N N . ASP A 1 91 ? -16.875 13.649 20.557 1.00 91.31 91 ASP A N 1
ATOM 728 C CA . ASP A 1 91 ? -15.890 13.883 19.505 1.00 91.31 91 ASP A CA 1
ATOM 729 C C . ASP A 1 91 ? -15.186 15.228 19.681 1.00 91.31 91 ASP A C 1
ATOM 731 O O . ASP A 1 91 ? -15.791 16.306 19.702 1.00 91.31 91 ASP A O 1
ATOM 735 N N . TRP A 1 92 ? -13.861 15.174 19.741 1.00 91.00 92 TRP A N 1
ATOM 736 C CA . TRP A 1 92 ? -13.022 16.346 19.935 1.00 91.00 92 TRP A CA 1
ATOM 737 C C . TRP A 1 92 ? -11.649 16.170 19.281 1.00 91.00 92 TRP A C 1
ATOM 739 O O . TRP A 1 92 ? -11.369 15.147 18.660 1.00 91.00 92 TRP A O 1
ATOM 749 N N . MET A 1 93 ? -10.787 17.184 19.363 1.00 90.50 93 MET A N 1
ATOM 750 C CA . MET A 1 93 ? -9.417 17.089 18.847 1.00 90.50 93 MET A CA 1
ATOM 751 C C . MET A 1 93 ? -8.614 16.076 19.674 1.00 90.50 93 MET A C 1
ATOM 753 O O . MET A 1 93 ? -8.546 16.199 20.898 1.00 90.50 93 MET A O 1
ATOM 757 N N . GLU A 1 94 ? -7.959 15.119 19.015 1.00 89.69 94 GLU A N 1
ATOM 758 C CA . GLU A 1 94 ? -7.192 14.015 19.612 1.00 89.69 94 GLU A CA 1
ATOM 759 C C . GLU A 1 94 ? -6.161 14.475 20.649 1.00 89.69 94 GLU A C 1
ATOM 761 O O . GLU A 1 94 ? -5.932 13.788 21.644 1.00 89.69 94 GLU A O 1
ATOM 766 N N . GLU A 1 95 ? -5.590 15.671 20.480 1.00 89.44 95 GLU A N 1
ATOM 767 C CA . GLU A 1 95 ? -4.660 16.292 21.433 1.00 89.44 95 GLU A CA 1
ATOM 768 C C . GLU A 1 95 ? -5.235 16.411 22.856 1.00 89.44 95 GLU A C 1
ATOM 770 O O . GLU A 1 95 ? -4.475 16.457 23.828 1.00 89.44 95 GLU A O 1
ATOM 775 N N . GLN A 1 96 ? -6.566 16.438 22.991 1.00 88.38 96 GLN A N 1
ATOM 776 C CA . GLN A 1 96 ? -7.260 16.532 24.270 1.00 88.38 96 GLN A CA 1
ATOM 777 C C . GLN A 1 96 ? -7.455 15.188 24.966 1.00 88.38 96 GLN A C 1
ATOM 779 O O . GLN A 1 96 ? -7.752 15.175 26.158 1.00 88.38 96 GLN A O 1
ATOM 784 N N . LYS A 1 97 ? -7.246 14.061 24.277 1.00 88.19 97 LYS A N 1
ATOM 785 C CA . LYS A 1 97 ? -7.428 12.714 24.838 1.00 88.19 97 LYS A CA 1
ATOM 786 C C . LYS A 1 97 ? -6.638 12.516 26.135 1.00 88.19 97 LYS A C 1
ATOM 788 O O . LYS A 1 97 ? -7.156 11.960 27.094 1.00 88.19 97 LYS A O 1
ATOM 793 N N . GLN A 1 98 ? -5.415 13.044 26.192 1.00 86.62 98 GLN A N 1
ATOM 794 C CA . GLN A 1 98 ? -4.542 12.988 27.376 1.00 86.62 98 GLN A CA 1
ATOM 795 C C . GLN A 1 98 ? -5.031 13.832 28.568 1.00 86.62 98 GLN A C 1
ATOM 797 O O . GLN A 1 98 ? -4.522 13.685 29.673 1.00 86.62 98 GLN A O 1
ATOM 802 N N . ASN A 1 99 ? -5.983 14.741 28.342 1.00 90.44 99 ASN A N 1
ATOM 803 C CA . ASN A 1 99 ? -6.512 15.660 29.349 1.00 90.44 99 ASN A CA 1
ATOM 804 C C . ASN A 1 99 ? -7.874 15.201 29.901 1.00 90.44 99 ASN A C 1
ATOM 806 O O . ASN A 1 99 ? -8.472 15.924 30.702 1.00 90.44 99 ASN A O 1
ATOM 810 N N . LEU A 1 100 ? -8.374 14.037 29.469 1.00 90.69 100 LEU A N 1
ATOM 811 C CA . LEU A 1 100 ? -9.593 13.427 29.990 1.00 90.69 100 LEU A CA 1
ATOM 812 C C . LEU A 1 100 ? -9.319 12.722 31.321 1.00 90.69 100 LEU A C 1
ATOM 814 O O . LEU A 1 100 ? -8.343 11.990 31.466 1.00 90.69 100 LEU A O 1
ATOM 818 N N . ILE A 1 101 ? -10.208 12.932 32.285 1.00 91.12 101 ILE A N 1
ATOM 819 C CA . ILE A 1 101 ? -10.163 12.342 33.619 1.00 91.12 101 ILE A CA 1
ATOM 820 C C . ILE A 1 101 ? -11.537 11.801 34.005 1.00 91.12 101 ILE A C 1
ATOM 822 O O . ILE A 1 101 ? -12.576 12.339 33.624 1.00 91.12 101 ILE A O 1
ATOM 826 N N . THR A 1 102 ? -11.547 10.761 34.829 1.00 90.19 102 THR A N 1
ATOM 827 C CA . THR A 1 102 ? -12.741 10.332 35.562 1.00 90.19 102 THR A CA 1
ATOM 828 C C . THR A 1 102 ? -12.687 10.899 36.970 1.00 90.19 102 THR A C 1
ATOM 830 O O . THR A 1 102 ? -11.653 10.788 37.629 1.00 90.19 102 THR A O 1
ATOM 833 N N . MET A 1 103 ? -13.790 11.456 37.464 1.00 90.19 103 MET A N 1
ATOM 834 C CA . MET A 1 103 ? -13.860 11.956 38.838 1.00 90.19 103 MET A CA 1
ATOM 835 C C . MET A 1 103 ? -15.105 11.469 39.569 1.00 90.19 103 MET A C 1
ATOM 837 O O . MET A 1 103 ? -16.155 11.239 38.967 1.00 90.19 103 MET A O 1
ATOM 841 N N . THR A 1 104 ? -14.964 11.324 40.887 1.00 92.69 104 THR A N 1
ATOM 842 C CA . THR A 1 104 ? -16.078 11.151 41.821 1.00 92.69 104 THR A CA 1
ATOM 843 C C . THR A 1 104 ? -16.132 12.379 42.724 1.00 92.69 104 THR A C 1
ATOM 845 O O . THR A 1 104 ? -15.121 12.723 43.332 1.00 92.69 104 THR A O 1
ATOM 848 N N . ILE A 1 105 ? -17.292 13.030 42.804 1.00 93.62 105 ILE A N 1
ATOM 849 C CA . ILE A 1 105 ? -17.530 14.186 43.671 1.00 93.62 105 ILE A CA 1
ATOM 850 C C . ILE A 1 105 ? -18.544 13.780 44.737 1.00 93.62 105 ILE A C 1
ATOM 852 O O . ILE A 1 105 ? -19.674 13.403 44.426 1.00 93.62 105 ILE A O 1
ATOM 856 N N . GLU A 1 106 ? -18.135 13.861 45.999 1.00 94.62 106 GLU A N 1
ATOM 857 C CA . GLU A 1 106 ? -18.984 13.577 47.153 1.00 94.62 106 GLU A CA 1
ATOM 858 C C . GLU A 1 106 ? -19.316 14.879 47.879 1.00 94.62 106 GLU A C 1
ATOM 860 O O . GLU A 1 106 ? -18.434 15.614 48.323 1.00 94.62 106 GLU A O 1
ATOM 865 N N . GLN A 1 107 ? -20.609 15.176 47.992 1.00 91.81 107 GLN A N 1
ATOM 866 C CA . GLN A 1 107 ? -21.115 16.410 48.581 1.00 91.81 107 GLN A CA 1
ATOM 867 C C . GLN A 1 107 ? -22.150 16.067 49.652 1.00 91.81 107 GLN A C 1
ATOM 869 O O . GLN A 1 107 ? -23.043 15.246 49.450 1.00 91.81 107 GLN A O 1
ATOM 874 N N . ARG A 1 108 ? -22.055 16.704 50.821 1.00 90.19 108 ARG A N 1
ATOM 875 C CA . ARG A 1 108 ? -22.998 16.444 51.914 1.00 90.19 108 ARG A CA 1
ATOM 876 C C . ARG A 1 108 ? -24.398 16.932 51.531 1.00 90.19 108 ARG A C 1
ATOM 878 O O . ARG A 1 108 ? -24.594 18.125 51.333 1.00 90.19 108 ARG A O 1
ATOM 885 N N . GLY A 1 109 ? -25.369 16.020 51.503 1.00 88.69 109 GLY A N 1
ATOM 886 C CA . GLY A 1 109 ? -26.771 16.346 51.216 1.00 88.69 109 GLY A CA 1
ATOM 887 C C . GLY A 1 109 ? -27.081 16.609 49.739 1.00 88.69 109 GLY A C 1
ATOM 888 O O . GLY A 1 109 ? -28.163 17.104 49.450 1.00 88.69 109 GLY A O 1
ATOM 889 N N . LYS A 1 110 ? -26.159 16.285 48.824 1.00 92.62 110 LYS A N 1
ATOM 890 C CA . LYS A 1 110 ? -26.375 16.285 47.370 1.00 92.62 110 LYS A CA 1
ATOM 891 C C . LYS A 1 110 ? -26.028 14.899 46.795 1.00 92.62 110 LYS A C 1
ATOM 893 O O . LYS A 1 110 ? -25.328 14.137 47.470 1.00 92.62 110 LYS A O 1
ATOM 898 N N . PRO A 1 111 ? -26.497 14.549 45.584 1.00 91.94 111 PRO A N 1
ATOM 899 C CA . PRO A 1 111 ? -26.104 13.307 44.923 1.00 91.94 111 PRO A CA 1
ATOM 900 C C . PRO A 1 111 ? -24.581 13.189 44.754 1.00 91.94 111 PRO A C 1
ATOM 902 O O . PRO A 1 111 ? -23.903 14.171 44.460 1.00 91.94 111 PRO A O 1
ATOM 905 N N . THR A 1 112 ? -24.041 11.977 44.909 1.00 93.31 112 THR A N 1
ATOM 906 C CA . THR A 1 112 ? -22.657 11.678 44.515 1.00 93.31 112 THR A CA 1
ATOM 907 C C . THR A 1 112 ? -22.557 11.677 42.994 1.00 93.31 112 THR A C 1
ATOM 909 O O . THR A 1 112 ? -23.274 10.931 42.327 1.00 93.31 112 THR A O 1
ATOM 912 N N . ILE A 1 113 ? -21.632 12.463 42.450 1.00 93.56 113 ILE A N 1
ATOM 913 C CA . ILE A 1 113 ? -21.437 12.599 41.004 1.00 93.56 113 ILE A CA 1
ATOM 914 C C . ILE A 1 113 ? -20.285 11.699 40.569 1.00 93.56 113 ILE A C 1
ATOM 916 O O . ILE A 1 113 ? -19.210 11.731 41.166 1.00 93.56 113 ILE A O 1
ATOM 920 N N . LYS A 1 114 ? -20.487 10.922 39.502 1.00 91.06 114 LYS A N 1
ATOM 921 C CA . LYS A 1 114 ? -19.427 10.211 38.776 1.00 91.06 114 LYS A CA 1
ATOM 922 C C . LYS A 1 114 ? -19.462 10.658 37.324 1.00 91.06 114 LYS A C 1
ATOM 924 O O . LYS A 1 114 ? -20.507 10.549 36.692 1.00 91.06 114 LYS A O 1
ATOM 929 N N . MET A 1 115 ? -18.351 11.174 36.808 1.00 90.56 115 MET A N 1
ATOM 930 C CA . MET A 1 115 ? -18.317 11.725 35.451 1.00 90.56 115 MET A CA 1
ATOM 931 C C . MET A 1 115 ? -16.955 11.568 34.773 1.00 90.56 115 MET A C 1
ATOM 933 O O . MET A 1 115 ? -15.925 11.451 35.442 1.00 90.56 115 MET A O 1
ATOM 937 N N . VAL A 1 116 ? -16.975 11.611 33.440 1.00 90.12 116 VAL A N 1
ATOM 938 C CA . VAL A 1 116 ? -15.803 11.749 32.565 1.00 90.12 116 VAL A CA 1
ATOM 939 C C . VAL A 1 116 ? -15.714 13.210 32.146 1.00 90.12 116 VAL A C 1
ATOM 941 O O . VAL A 1 116 ? -16.666 13.724 31.578 1.00 90.12 116 VAL A O 1
ATOM 944 N N . THR A 1 117 ? -14.613 13.899 32.415 1.00 90.56 117 THR A N 1
ATOM 945 C CA . THR A 1 117 ? -14.466 15.321 32.076 1.00 90.56 117 THR A CA 1
ATOM 946 C C . THR A 1 117 ? -13.065 15.647 31.605 1.00 90.56 117 THR A C 1
ATOM 948 O O . THR A 1 117 ? -12.143 14.852 31.739 1.00 90.56 117 THR A O 1
ATOM 951 N N . GLU A 1 118 ? -12.888 16.849 31.084 1.00 90.44 118 GLU A N 1
ATOM 952 C CA . GLU A 1 118 ? -11.565 17.410 30.864 1.00 90.44 118 GLU A CA 1
ATOM 953 C C . GLU A 1 118 ? -11.042 18.024 32.166 1.00 90.44 118 GLU A C 1
ATOM 955 O O . GLU A 1 118 ? -11.786 18.667 32.914 1.00 90.44 118 GLU A O 1
ATOM 960 N N . ALA A 1 119 ? -9.751 17.845 32.444 1.00 89.75 119 ALA A N 1
ATOM 961 C CA . ALA A 1 119 ? -9.130 18.362 33.657 1.00 89.75 119 ALA A CA 1
ATOM 962 C C . ALA A 1 119 ? -9.359 19.881 33.807 1.00 89.75 119 ALA A C 1
ATOM 964 O O . ALA A 1 119 ? -8.931 20.680 32.970 1.00 89.75 119 ALA A O 1
ATOM 965 N N . GLY A 1 120 ? -10.033 20.267 34.896 1.00 86.44 120 GLY A N 1
ATOM 966 C CA . GLY A 1 120 ? -10.407 21.651 35.204 1.00 86.44 120 GLY A CA 1
ATOM 967 C C . GLY A 1 120 ? -11.862 22.030 34.892 1.00 86.44 120 GLY A C 1
ATOM 968 O O . GLY A 1 120 ? -12.254 23.148 35.220 1.00 86.44 120 GLY A O 1
ATOM 969 N N . ILE A 1 121 ? -12.669 21.135 34.306 1.00 88.06 121 ILE A N 1
ATOM 970 C CA . ILE A 1 121 ? -14.087 21.375 33.978 1.00 88.06 121 ILE A CA 1
ATOM 971 C C . ILE A 1 121 ? -15.025 20.617 34.923 1.00 88.06 121 ILE A C 1
ATOM 973 O O . ILE A 1 121 ? -14.831 19.427 35.173 1.00 88.06 121 ILE A O 1
ATOM 977 N N . ILE A 1 122 ? -16.073 21.296 35.403 1.00 76.56 122 ILE A N 1
ATOM 978 C CA . ILE A 1 122 ? -16.947 20.803 36.482 1.00 76.56 122 ILE A CA 1
ATOM 979 C C . ILE A 1 122 ? -18.254 20.115 36.030 1.00 76.56 122 ILE A C 1
ATOM 981 O O . ILE A 1 122 ? -19.021 19.695 36.894 1.00 76.56 122 ILE A O 1
ATOM 985 N N . GLY A 1 123 ? -18.527 19.982 34.724 1.00 64.69 123 GLY A N 1
ATOM 986 C CA . GLY A 1 123 ? -19.721 19.297 34.189 1.00 64.69 123 GLY A CA 1
ATOM 987 C C . GLY A 1 123 ? -19.606 18.931 32.699 1.00 64.69 123 GLY A C 1
ATOM 988 O O . GLY A 1 123 ? -18.916 19.627 31.962 1.00 64.69 123 GLY A O 1
ATOM 989 N N . VAL A 1 124 ? -20.262 17.847 32.255 1.00 63.06 124 VAL A N 1
ATOM 990 C CA . VAL A 1 124 ? -20.135 17.225 30.906 1.00 63.06 124 VAL A CA 1
ATOM 991 C C . VAL A 1 124 ? -21.416 16.486 30.456 1.00 63.06 124 VAL A C 1
ATOM 993 O O . VAL A 1 124 ? -22.372 16.443 31.222 1.00 63.06 124 VAL A O 1
ATOM 996 N N . CYS A 1 125 ? -21.417 15.893 29.247 1.00 68.81 125 CYS A N 1
ATOM 997 C CA . CYS A 1 125 ? -22.565 15.353 28.480 1.00 68.81 125 CYS A CA 1
ATOM 998 C C . CYS A 1 125 ? -23.392 16.427 27.751 1.00 68.81 125 CYS A C 1
ATOM 1000 O O . CYS A 1 125 ? -24.581 16.619 27.997 1.00 68.81 125 CYS A O 1
ATOM 1002 N N . LEU A 1 126 ? -22.728 17.140 26.840 1.00 80.25 126 LEU A N 1
ATOM 1003 C CA . LEU A 1 126 ? -23.283 18.220 26.023 1.00 80.25 126 LEU A CA 1
ATOM 1004 C C . LEU A 1 126 ? -23.119 17.870 24.548 1.00 80.25 126 LEU A C 1
ATOM 1006 O O . LEU A 1 126 ? -22.103 17.280 24.199 1.00 80.25 126 LEU A O 1
ATOM 1010 N N . ASN A 1 127 ? -24.042 18.300 23.689 1.00 78.00 127 ASN A N 1
ATOM 1011 C CA . ASN A 1 127 ? -23.729 18.462 22.271 1.00 78.00 127 ASN A CA 1
ATOM 1012 C C . ASN A 1 127 ? -23.665 19.962 21.945 1.00 78.00 127 ASN A C 1
ATOM 1014 O O . ASN A 1 127 ? -24.665 20.670 22.116 1.00 78.00 127 ASN A O 1
ATOM 1018 N N . ALA A 1 128 ? -22.525 20.478 21.477 1.00 80.00 128 ALA A N 1
ATOM 1019 C CA . ALA A 1 128 ? -22.449 21.879 21.071 1.00 80.00 128 ALA A CA 1
ATOM 1020 C C . ALA A 1 128 ? -23.235 22.143 19.778 1.00 80.00 128 ALA A C 1
ATOM 1022 O O . ALA A 1 128 ? -23.174 21.369 18.819 1.00 80.00 128 ALA A O 1
ATOM 1023 N N . ILE A 1 129 ? -23.925 23.286 19.740 1.00 84.06 129 ILE A N 1
ATOM 1024 C CA . ILE A 1 129 ? -24.631 23.805 18.563 1.00 84.06 129 ILE A CA 1
ATOM 1025 C C . ILE A 1 129 ? -24.074 25.195 18.272 1.00 84.06 129 ILE A C 1
ATOM 1027 O O . ILE A 1 129 ? -23.884 25.992 19.192 1.00 84.06 129 ILE A O 1
ATOM 1031 N N . LYS A 1 130 ? -23.809 25.495 16.998 1.00 84.25 130 LYS A N 1
ATOM 1032 C CA . LYS A 1 130 ? -23.168 26.748 16.584 1.00 84.25 130 LYS A CA 1
ATOM 1033 C C . LYS A 1 130 ? -24.184 27.778 16.117 1.00 84.25 130 LYS A C 1
ATOM 1035 O O . LYS A 1 130 ? -24.374 27.974 14.918 1.00 84.25 130 LYS A O 1
ATOM 1040 N N . VAL A 1 131 ? -24.791 28.481 17.068 1.00 84.12 131 VAL A N 1
ATOM 1041 C CA . VAL A 1 131 ? -25.691 29.606 16.794 1.00 84.12 131 VAL A CA 1
ATOM 1042 C C . VAL A 1 131 ? -25.162 30.867 17.460 1.00 84.12 131 VAL A C 1
ATOM 1044 O O . VAL A 1 131 ? -24.697 30.864 18.594 1.00 84.12 131 VAL A O 1
ATOM 1047 N N . LYS A 1 132 ? -25.215 31.979 16.725 1.00 81.31 132 LYS A N 1
ATOM 1048 C CA . LYS A 1 132 ? -24.712 33.261 17.209 1.00 81.31 132 LYS A CA 1
ATOM 1049 C C . LYS A 1 132 ? -25.601 33.789 18.336 1.00 81.31 132 LYS A C 1
ATOM 1051 O O . LYS A 1 132 ? -26.760 34.120 18.103 1.00 81.31 132 LYS A O 1
ATOM 1056 N N . GLY A 1 133 ? -25.016 33.976 19.511 1.00 83.69 133 GLY A N 1
ATOM 1057 C CA . GLY A 1 133 ? -25.669 34.621 20.647 1.00 83.69 133 GLY A CA 1
ATOM 1058 C C . GLY A 1 133 ? -25.049 34.167 21.960 1.00 83.69 133 GLY A C 1
ATOM 1059 O O . GLY A 1 133 ? -24.686 33.006 22.102 1.00 83.69 133 GLY A O 1
ATOM 1060 N N . MET A 1 134 ? -24.902 35.089 22.910 1.00 88.50 134 MET A N 1
ATOM 1061 C CA . MET A 1 134 ? -24.470 34.768 24.266 1.00 88.50 134 MET A CA 1
ATOM 1062 C C . MET A 1 134 ? -25.076 35.777 25.246 1.00 88.50 134 MET A C 1
ATOM 1064 O O . MET A 1 134 ? -25.012 36.982 24.998 1.00 88.50 134 MET A O 1
ATOM 1068 N N . ASP A 1 135 ? -25.686 35.289 26.327 1.00 90.06 135 ASP A N 1
ATOM 1069 C CA . ASP A 1 135 ? -26.237 36.108 27.413 1.00 90.06 135 ASP A CA 1
ATOM 1070 C C . ASP A 1 135 ? -25.439 35.856 28.707 1.00 90.06 135 ASP A C 1
ATOM 1072 O O . ASP A 1 135 ? -25.665 34.847 29.383 1.00 90.06 135 ASP A O 1
ATOM 1076 N N . PRO A 1 136 ? -24.532 36.771 29.101 1.00 86.69 136 PRO A N 1
ATOM 1077 C CA . PRO A 1 136 ? -23.653 36.573 30.255 1.00 86.69 136 PRO A CA 1
ATOM 1078 C C . PRO A 1 136 ? -24.400 36.634 31.595 1.00 86.69 136 PRO A C 1
ATOM 1080 O O . PRO A 1 136 ? -23.815 36.403 32.653 1.00 86.69 136 PRO A O 1
ATOM 1083 N N . THR A 1 137 ? -25.695 36.973 31.588 1.00 89.62 137 THR A N 1
ATOM 1084 C CA . THR A 1 137 ? -26.527 36.983 32.795 1.00 89.62 137 THR A CA 1
ATOM 1085 C C . THR A 1 137 ? -27.147 35.617 33.106 1.00 89.62 137 THR A C 1
ATOM 1087 O O . THR A 1 137 ? -27.630 35.418 34.232 1.00 89.62 137 THR A O 1
ATOM 1090 N N . ARG A 1 138 ? -27.123 34.689 32.142 1.00 93.12 138 ARG A N 1
ATOM 1091 C CA . ARG A 1 138 ? -27.621 33.308 32.236 1.00 93.12 138 ARG A CA 1
ATOM 1092 C C . ARG A 1 138 ? -26.501 32.329 32.589 1.00 93.12 138 ARG A C 1
ATOM 1094 O O . ARG A 1 138 ? -25.343 32.718 32.723 1.00 93.12 138 ARG A O 1
ATOM 1101 N N . MET A 1 139 ? -26.855 31.069 32.826 1.00 94.56 139 MET A N 1
ATOM 1102 C CA . MET A 1 139 ? -25.916 30.045 33.284 1.00 94.56 139 MET A CA 1
ATOM 1103 C C . MET A 1 139 ? -25.022 29.540 32.142 1.00 94.56 139 MET A C 1
ATOM 1105 O O . MET A 1 139 ? -25.556 29.097 31.128 1.00 94.56 139 MET A O 1
ATOM 1109 N N . PRO A 1 140 ? -23.684 29.549 32.284 1.00 93.88 140 PRO A N 1
ATOM 1110 C CA . PRO A 1 140 ? -22.791 28.902 31.320 1.00 93.88 140 PRO A CA 1
ATOM 1111 C C . PRO A 1 140 ? -23.100 27.412 31.144 1.00 93.88 140 PRO A C 1
ATOM 1113 O O . PRO A 1 140 ? -23.495 26.743 32.103 1.00 93.88 140 PRO A O 1
ATOM 1116 N N . CYS A 1 141 ? -22.892 26.880 29.937 1.00 92.31 141 CYS A N 1
ATOM 1117 C CA . CYS A 1 141 ? -23.319 25.527 29.563 1.00 92.31 141 CYS A CA 1
ATOM 1118 C C . CYS A 1 141 ? -22.794 24.453 30.530 1.00 92.31 141 CYS A C 1
ATOM 1120 O O . CYS A 1 141 ? -23.572 23.640 31.029 1.00 92.31 141 CYS A O 1
ATOM 1122 N N . HIS A 1 142 ? -21.498 24.477 30.863 1.00 92.31 142 HIS A N 1
ATOM 1123 C CA . HIS A 1 142 ? -20.878 23.488 31.758 1.00 92.31 142 HIS A CA 1
ATOM 1124 C C . HIS A 1 142 ? -21.373 23.585 33.208 1.00 92.31 142 HIS A C 1
ATOM 1126 O O . HIS A 1 142 ? -21.471 22.566 33.890 1.00 92.31 142 HIS A O 1
ATOM 1132 N N . LEU A 1 143 ? -21.759 24.780 33.671 1.00 94.81 143 LEU A N 1
ATOM 1133 C CA . LEU A 1 143 ? -22.411 24.952 34.978 1.00 94.81 143 LEU A CA 1
ATOM 1134 C C . LEU A 1 143 ? -23.840 24.401 34.950 1.00 94.81 143 LEU A C 1
ATOM 1136 O O . LEU A 1 143 ? -24.286 23.828 35.940 1.00 94.81 143 LEU A O 1
ATOM 1140 N N . GLY A 1 144 ? -24.533 24.523 33.813 1.00 94.94 144 GLY A N 1
ATOM 1141 C CA . GLY A 1 144 ? -25.826 23.880 33.583 1.00 94.94 144 GLY A CA 1
ATOM 1142 C C . GLY A 1 144 ? -25.740 22.361 33.714 1.00 94.94 144 GLY A C 1
ATOM 1143 O O . GLY A 1 144 ? -26.529 21.766 34.441 1.00 94.94 144 GLY A O 1
ATOM 1144 N N . LEU A 1 145 ? -24.729 21.740 33.102 1.00 94.00 145 LEU A N 1
ATOM 1145 C CA . LEU A 1 145 ? -24.479 20.298 33.232 1.00 94.00 145 LEU A CA 1
ATOM 1146 C C . LEU A 1 145 ? -24.174 19.900 34.680 1.00 94.00 145 LEU A C 1
ATOM 1148 O O . LEU A 1 145 ? -24.699 18.902 35.168 1.00 94.00 145 LEU A O 1
ATOM 1152 N N . ARG A 1 146 ? -23.378 20.700 35.401 1.00 95.00 146 ARG A N 1
ATOM 1153 C CA . ARG A 1 146 ? -23.137 20.462 36.830 1.00 95.00 146 ARG A CA 1
ATOM 1154 C C . ARG A 1 146 ? -24.428 20.548 37.647 1.00 95.00 146 ARG A C 1
ATOM 1156 O O . ARG A 1 146 ? -24.662 19.697 38.499 1.00 95.00 146 ARG A O 1
ATOM 1163 N N . LEU A 1 147 ? -25.292 21.518 37.358 1.00 95.50 147 LEU A N 1
ATOM 1164 C CA . LEU A 1 147 ? -26.595 21.645 38.007 1.00 95.50 147 LEU A CA 1
ATOM 1165 C C . LEU A 1 147 ? -27.506 20.440 37.729 1.00 95.50 147 LEU A C 1
ATOM 1167 O O . LEU A 1 147 ? -28.219 19.998 38.631 1.00 95.50 147 LEU A O 1
ATOM 1171 N N . VAL A 1 148 ? -27.463 19.881 36.516 1.00 95.56 148 VAL A N 1
ATOM 1172 C CA . VAL A 1 148 ? -28.176 18.638 36.182 1.00 95.56 148 VAL A CA 1
ATOM 1173 C C . VAL A 1 148 ? -27.666 17.483 37.043 1.00 95.56 148 VAL A C 1
ATOM 1175 O O . VAL A 1 148 ? -28.473 16.793 37.657 1.00 95.56 148 VAL A O 1
ATOM 1178 N N . LEU A 1 149 ? -26.345 17.316 37.155 1.00 94.00 149 LEU A N 1
ATOM 1179 C CA . LEU A 1 149 ? -25.727 16.252 37.959 1.00 94.00 149 LEU A CA 1
ATOM 1180 C C . LEU A 1 149 ? -25.998 16.391 39.471 1.00 94.00 149 LEU A C 1
ATOM 1182 O O . LEU A 1 149 ? -25.990 15.393 40.185 1.00 94.00 149 LEU A O 1
ATOM 1186 N N . GLU A 1 150 ? -26.256 17.607 39.963 1.00 94.94 150 GLU A N 1
ATOM 1187 C CA . GLU A 1 150 ? -26.648 17.868 41.358 1.00 94.94 150 GLU A CA 1
ATOM 1188 C C . GLU A 1 150 ? -28.160 17.731 41.625 1.00 94.94 150 GLU A C 1
ATOM 1190 O O . GLU A 1 150 ? -28.591 17.853 42.775 1.00 94.94 150 GLU A O 1
ATOM 1195 N N . SER A 1 151 ? -28.984 17.534 40.594 1.00 95.25 151 SER A N 1
ATOM 1196 C CA . SER A 1 151 ? -30.444 17.470 40.730 1.00 95.25 151 SER A CA 1
ATOM 1197 C C . SER A 1 151 ? -30.928 16.058 41.071 1.00 95.25 151 SER A C 1
ATOM 1199 O O . SER A 1 151 ? -30.323 15.066 40.677 1.00 95.25 151 SER A O 1
ATOM 1201 N N . GLU A 1 152 ? -32.035 15.953 41.813 1.00 92.25 152 GLU A N 1
ATOM 1202 C CA . GLU A 1 152 ? -32.532 14.655 42.313 1.00 92.25 152 GLU A CA 1
ATOM 1203 C C . GLU A 1 152 ? -33.388 13.890 41.292 1.00 92.25 152 GLU A C 1
ATOM 1205 O O . GLU A 1 152 ? -33.606 12.687 41.430 1.00 92.25 152 GLU A O 1
ATOM 1210 N N . SER A 1 153 ? -33.895 14.588 40.276 1.00 94.25 153 SER A N 1
ATOM 1211 C CA . SER A 1 153 ? -34.729 14.031 39.207 1.00 94.25 153 SER A CA 1
ATOM 1212 C C . SER A 1 153 ? -34.570 14.832 37.920 1.00 94.25 153 SER A C 1
ATOM 1214 O O . SER A 1 153 ? -34.102 15.979 37.935 1.00 94.25 153 SER A O 1
ATOM 1216 N N . ARG A 1 154 ? -35.010 14.250 36.801 1.00 94.75 154 ARG A N 1
ATOM 1217 C CA . ARG A 1 154 ? -35.047 14.938 35.508 1.00 94.75 154 ARG A CA 1
ATOM 1218 C C . ARG A 1 154 ? -35.930 16.186 35.561 1.00 94.75 154 ARG A C 1
ATOM 1220 O O . ARG A 1 154 ? -35.554 17.216 35.009 1.00 94.75 154 ARG A O 1
ATOM 1227 N N . GLU A 1 155 ? -37.081 16.132 36.228 1.00 95.94 155 GLU A N 1
ATOM 1228 C CA . GLU A 1 155 ? -37.998 17.270 36.360 1.00 95.94 155 GLU A CA 1
ATOM 1229 C C . GLU A 1 155 ? -37.386 18.417 37.173 1.00 95.94 155 GLU A C 1
ATOM 1231 O O . GLU A 1 155 ? -37.509 19.580 36.780 1.00 95.94 155 GLU A O 1
ATOM 1236 N N . ASP A 1 156 ? -36.698 18.098 38.274 1.00 96.44 156 ASP A N 1
ATOM 1237 C CA . ASP A 1 156 ? -35.975 19.076 39.094 1.00 96.44 156 ASP A CA 1
ATOM 1238 C C . ASP A 1 156 ? -34.855 19.756 38.288 1.00 96.44 156 ASP A C 1
ATOM 1240 O O . ASP A 1 156 ? -34.766 20.987 38.254 1.00 96.44 156 ASP A O 1
ATOM 1244 N N . ALA A 1 157 ? -34.070 18.967 37.545 1.00 96.06 157 ALA A N 1
ATOM 1245 C CA . ALA A 1 157 ? -33.020 19.474 36.664 1.00 96.06 157 ALA A CA 1
ATOM 1246 C C . ALA A 1 157 ? -33.576 20.437 35.601 1.00 96.06 157 ALA A C 1
ATOM 1248 O O . ALA A 1 157 ? -33.078 21.556 35.448 1.00 96.06 157 ALA A O 1
ATOM 1249 N N . VAL A 1 158 ? -34.643 20.038 34.898 1.00 96.56 158 VAL A N 1
ATOM 1250 C CA . VAL A 1 158 ? -35.295 20.862 33.866 1.00 96.56 158 VAL A CA 1
ATOM 1251 C C . VAL A 1 158 ? -35.837 22.158 34.468 1.00 96.56 158 VAL A C 1
ATOM 1253 O O . VAL A 1 158 ? -35.571 23.231 33.933 1.00 96.56 158 VAL A O 1
ATOM 1256 N N . SER A 1 159 ? -36.541 22.087 35.603 1.00 97.31 159 SER A N 1
ATOM 1257 C CA . SER A 1 159 ? -37.119 23.270 36.252 1.00 97.31 159 SER A CA 1
ATOM 1258 C C . SER A 1 159 ? -36.046 24.277 36.676 1.00 97.31 159 SER A C 1
ATOM 1260 O O . SER A 1 159 ? -36.192 25.485 36.460 1.00 97.31 159 SER A O 1
ATOM 1262 N N . LYS A 1 160 ? -34.932 23.794 37.236 1.00 96.19 160 LYS A N 1
ATOM 1263 C CA . LYS A 1 160 ? -33.788 24.633 37.605 1.00 96.19 160 LYS A CA 1
ATOM 1264 C C . LYS A 1 160 ? -33.123 25.264 36.379 1.00 96.19 160 LYS A C 1
ATOM 1266 O O . LYS A 1 160 ? -32.846 26.464 36.408 1.00 96.19 160 LYS A O 1
ATOM 1271 N N . LEU A 1 161 ? -32.904 24.506 35.302 1.00 96.06 161 LEU A N 1
ATOM 1272 C CA . LEU A 1 161 ? -32.343 25.043 34.058 1.00 96.06 161 LEU A CA 1
ATOM 1273 C C . LEU A 1 161 ? -33.255 26.109 33.433 1.00 96.06 161 LEU A C 1
ATOM 1275 O O . LEU A 1 161 ? -32.774 27.179 33.077 1.00 96.06 161 LEU A O 1
ATOM 1279 N N . GLU A 1 162 ? -34.570 25.880 33.369 1.00 96.06 162 GLU A N 1
ATOM 1280 C CA . GLU A 1 162 ? -35.553 26.861 32.873 1.00 96.06 162 GLU A CA 1
ATOM 1281 C C . GLU A 1 162 ? -35.594 28.137 33.710 1.00 96.06 162 GLU A C 1
ATOM 1283 O O . GLU A 1 162 ? -35.707 29.237 33.167 1.00 96.06 162 GLU A O 1
ATOM 1288 N N . LYS A 1 163 ? -35.436 28.012 35.030 1.00 95.12 163 LYS A N 1
ATOM 1289 C CA . LYS A 1 163 ? -35.369 29.159 35.936 1.00 95.12 163 LYS A CA 1
ATOM 1290 C C . LYS A 1 163 ? -34.144 30.040 35.677 1.00 95.12 163 LYS A C 1
ATOM 1292 O O . LYS A 1 163 ? -34.248 31.262 35.784 1.00 95.12 163 LYS A O 1
ATOM 1297 N N . TYR A 1 164 ? -32.979 29.445 35.418 1.00 94.00 164 TYR A N 1
ATOM 1298 C CA . TYR A 1 164 ? -31.734 30.200 35.234 1.00 94.00 164 TYR A CA 1
ATOM 1299 C C . TYR A 1 164 ? -31.483 30.620 33.781 1.00 94.00 164 TYR A C 1
ATOM 1301 O O . TYR A 1 164 ? -30.869 31.668 33.560 1.00 94.00 164 TYR A O 1
ATOM 1309 N N . GLY A 1 165 ? -31.964 29.830 32.820 1.00 94.88 165 GLY A N 1
ATOM 1310 C CA . GLY A 1 165 ? -31.592 29.899 31.411 1.00 94.88 165 GLY A CA 1
ATOM 1311 C C . GLY A 1 165 ? -30.133 29.498 31.169 1.00 94.88 165 GLY A C 1
ATOM 1312 O O . GLY A 1 165 ? -29.289 29.617 32.059 1.00 94.88 165 GLY A O 1
ATOM 1313 N N . VAL A 1 166 ? -29.820 29.077 29.944 1.00 94.50 166 VAL A N 1
ATOM 1314 C CA . VAL A 1 166 ? -28.444 28.786 29.507 1.00 94.50 166 VAL A CA 1
ATOM 1315 C C . VAL A 1 166 ? -27.897 29.944 28.664 1.00 94.50 166 VAL A C 1
ATOM 1317 O O . VAL A 1 166 ? -28.636 30.600 27.929 1.00 94.50 166 VAL A O 1
ATOM 1320 N N . ALA A 1 167 ? -26.614 30.255 28.843 1.00 92.38 167 ALA A N 1
ATOM 1321 C CA . ALA A 1 167 ? -25.961 31.444 28.302 1.00 92.38 167 ALA A CA 1
ATOM 1322 C C . ALA A 1 167 ? -25.648 31.353 26.807 1.00 92.38 167 ALA A C 1
ATOM 1324 O O . ALA A 1 167 ? -25.569 32.393 26.160 1.00 92.38 167 ALA A O 1
ATOM 1325 N N . SER A 1 168 ? -25.484 30.150 26.255 1.00 91.00 168 SER A N 1
ATOM 1326 C CA . SER A 1 168 ? -25.089 29.918 24.862 1.00 91.00 168 SER A CA 1
ATOM 1327 C C . SER A 1 168 ? -25.867 28.755 24.241 1.00 91.00 168 SER A C 1
ATOM 1329 O O . SER A 1 168 ? -26.583 28.028 24.933 1.00 91.00 168 SER A O 1
ATOM 1331 N N . SER A 1 169 ? -25.749 28.590 22.924 1.00 90.50 169 SER A N 1
ATOM 1332 C CA . SER A 1 169 ? -26.420 27.515 22.196 1.00 90.50 169 SER A CA 1
ATOM 1333 C C . SER A 1 169 ? -25.798 26.146 22.460 1.00 90.50 169 SER A C 1
ATOM 1335 O O . SER A 1 169 ? -24.591 25.956 22.309 1.00 90.50 169 SER A O 1
ATOM 1337 N N . CYS A 1 170 ? -26.628 25.172 22.822 1.00 91.81 170 CYS A N 1
ATOM 1338 C CA . CYS A 1 170 ? -26.229 23.780 23.018 1.00 91.81 170 CYS A CA 1
ATOM 1339 C C . CYS A 1 170 ? -27.455 22.869 23.099 1.00 91.81 170 CYS A C 1
ATOM 1341 O O . CYS A 1 170 ? -28.575 23.343 23.273 1.00 91.81 170 CYS A O 1
ATOM 1343 N N . HIS A 1 171 ? -27.233 21.561 23.033 1.00 93.38 171 HIS A N 1
ATOM 1344 C CA . HIS A 1 171 ? -28.228 20.569 23.410 1.00 93.38 171 HIS A CA 1
ATOM 1345 C C . HIS A 1 171 ? -27.787 19.810 24.663 1.00 93.38 171 HIS A C 1
ATOM 1347 O O . HIS A 1 171 ? -26.656 19.320 24.741 1.00 93.38 171 HIS A O 1
ATOM 1353 N N . MET A 1 172 ? -28.700 19.696 25.629 1.00 94.12 172 MET A N 1
ATOM 1354 C CA . MET A 1 172 ? -28.538 18.900 26.846 1.00 94.12 172 MET A CA 1
ATOM 1355 C C . MET A 1 172 ? -29.562 17.764 26.848 1.00 94.12 172 MET A C 1
ATOM 1357 O O . MET A 1 172 ? -30.766 18.019 26.858 1.00 94.12 172 MET A O 1
ATOM 1361 N N . LEU A 1 173 ? -29.088 16.516 26.867 1.00 94.62 173 LEU A N 1
ATOM 1362 C CA . LEU A 1 173 ? -29.948 15.339 26.990 1.00 94.62 173 LEU A CA 1
ATOM 1363 C C . LEU A 1 173 ? -30.025 14.918 28.458 1.00 94.62 173 LEU A C 1
ATOM 1365 O O . LEU A 1 173 ? -29.036 14.454 29.021 1.00 94.62 173 LEU A O 1
ATOM 1369 N N . VAL A 1 174 ? -31.188 15.101 29.083 1.00 94.75 174 VAL A N 1
ATOM 1370 C CA . VAL A 1 174 ? -31.388 14.853 30.518 1.00 94.75 174 VAL A CA 1
ATOM 1371 C C . VAL A 1 174 ? -32.308 13.656 30.707 1.00 94.75 174 VAL A C 1
ATOM 1373 O O . VAL A 1 174 ? -33.413 13.627 30.163 1.00 94.75 174 VAL A O 1
ATOM 1376 N N . ALA A 1 175 ? -31.878 12.677 31.499 1.00 94.69 175 ALA A N 1
ATOM 1377 C CA . ALA A 1 175 ? -32.630 11.453 31.738 1.00 94.69 175 ALA A CA 1
ATOM 1378 C C . ALA A 1 175 ? -32.508 10.968 33.187 1.00 94.69 175 ALA A C 1
ATOM 1380 O O . ALA A 1 175 ? -31.554 11.298 33.889 1.00 94.69 175 ALA A O 1
ATOM 1381 N N . ASP A 1 176 ? -33.480 10.166 33.609 1.00 94.56 176 ASP A N 1
ATOM 1382 C CA . ASP A 1 176 ? -33.491 9.409 34.860 1.00 94.56 176 ASP A CA 1
ATOM 1383 C C . ASP A 1 176 ? -34.054 7.991 34.620 1.00 94.56 176 ASP A C 1
ATOM 1385 O O . ASP A 1 176 ? -34.166 7.527 33.482 1.00 94.56 176 ASP A O 1
ATOM 1389 N N . ALA A 1 177 ? -34.394 7.260 35.684 1.00 93.31 177 ALA A N 1
ATOM 1390 C CA . ALA A 1 177 ? -34.927 5.902 35.565 1.00 93.31 177 ALA A CA 1
ATOM 1391 C C . ALA A 1 177 ? -36.323 5.831 34.908 1.00 93.31 177 ALA A C 1
ATOM 1393 O O . ALA A 1 177 ? -36.729 4.753 34.473 1.00 93.31 177 ALA A O 1
ATOM 1394 N N . VAL A 1 178 ? -37.073 6.940 34.835 1.00 92.06 178 VAL A N 1
ATOM 1395 C CA . VAL A 1 178 ? -38.448 6.943 34.310 1.00 92.06 178 VAL A CA 1
ATOM 1396 C C . VAL A 1 178 ? -38.546 7.487 32.889 1.00 92.06 178 VAL A C 1
ATOM 1398 O O . VAL A 1 178 ? -39.460 7.089 32.169 1.00 92.06 178 VAL A O 1
ATOM 1401 N N . GLY A 1 179 ? -37.605 8.320 32.443 1.00 91.56 179 GLY A N 1
ATOM 1402 C CA . GLY A 1 179 ? -37.568 8.771 31.054 1.00 91.56 179 GLY A CA 1
ATOM 1403 C C . GLY A 1 179 ? -36.482 9.797 30.751 1.00 91.56 179 GLY A C 1
ATOM 1404 O O . GLY A 1 179 ? -35.583 10.044 31.551 1.00 91.56 179 GLY A O 1
ATOM 1405 N N . ALA A 1 180 ? -36.583 10.410 29.571 1.00 95.44 180 ALA A N 1
ATOM 1406 C CA . ALA A 1 180 ? -35.614 11.375 29.062 1.00 95.44 180 ALA A CA 1
ATOM 1407 C C . ALA A 1 180 ? -36.287 12.594 28.417 1.00 95.44 180 ALA A C 1
ATOM 1409 O O . ALA A 1 180 ? -37.449 12.546 28.010 1.00 95.44 180 ALA A O 1
ATOM 1410 N N . ILE A 1 181 ? -35.547 13.697 28.333 1.00 96.25 181 ILE A N 1
ATOM 1411 C CA . ILE A 1 181 ? -35.930 14.916 27.622 1.00 96.25 181 ILE A CA 1
ATOM 1412 C C . ILE A 1 181 ? -34.694 15.575 27.006 1.00 96.25 181 ILE A C 1
ATOM 1414 O O . ILE A 1 181 ? -33.674 15.745 27.675 1.00 96.25 181 ILE A O 1
ATOM 1418 N N . GLY A 1 182 ? -34.788 15.943 25.730 1.00 95.56 182 GLY A N 1
ATOM 1419 C CA . GLY A 1 182 ? -33.781 16.769 25.066 1.00 95.56 182 GLY A CA 1
ATOM 1420 C C . GLY A 1 182 ? -34.108 18.247 25.252 1.00 95.56 182 GLY A C 1
ATOM 1421 O O . GLY A 1 182 ? -35.269 18.644 25.133 1.00 95.56 182 GLY A O 1
ATOM 1422 N N . LEU A 1 183 ? -33.106 19.062 25.567 1.00 96.06 183 LEU A N 1
ATOM 1423 C CA . LEU A 1 183 ? -33.240 20.508 25.728 1.00 96.06 183 LEU A CA 1
ATOM 1424 C C . LEU A 1 183 ? -32.309 21.212 24.742 1.00 96.06 183 LEU A C 1
ATOM 1426 O O . LEU A 1 183 ? -31.097 21.238 24.956 1.00 96.06 183 LEU A O 1
ATOM 1430 N N . GLU A 1 184 ? -32.871 21.799 23.688 1.00 95.06 184 GLU A N 1
ATOM 1431 C CA . GLU A 1 184 ? -32.139 22.683 22.780 1.00 95.06 184 GLU A CA 1
ATOM 1432 C C . GLU A 1 184 ? -32.170 24.105 23.325 1.00 95.06 184 GLU A C 1
ATOM 1434 O O . GLU A 1 184 ? -33.206 24.770 23.350 1.00 95.06 184 GLU A O 1
ATOM 1439 N N . TRP A 1 185 ? -31.021 24.571 23.794 1.00 93.94 185 TRP A N 1
ATOM 1440 C CA . TRP A 1 185 ? -30.841 25.915 24.310 1.00 93.94 185 TRP A CA 1
ATOM 1441 C C . TRP A 1 185 ? -30.327 26.846 23.226 1.00 93.94 185 TRP A C 1
ATOM 1443 O O . TRP A 1 185 ? -29.472 26.495 22.413 1.00 93.94 185 TRP A O 1
ATOM 1453 N N . SER A 1 186 ? -30.802 28.082 23.284 1.00 91.06 186 SER A N 1
ATOM 1454 C CA . SER A 1 186 ? -30.158 29.258 22.709 1.00 91.06 186 SER A CA 1
ATOM 1455 C C . SER A 1 186 ? -29.839 30.242 23.834 1.00 91.06 186 SER A C 1
ATOM 1457 O O . SER A 1 186 ? -30.258 30.055 24.977 1.00 91.06 186 SER A O 1
ATOM 1459 N N . SER A 1 187 ? -29.187 31.361 23.515 1.00 89.12 187 SER A N 1
ATOM 1460 C CA . SER A 1 187 ? -28.974 32.426 24.502 1.00 89.12 187 SER A CA 1
ATOM 1461 C C . SER A 1 187 ? -30.270 33.124 24.954 1.00 89.12 187 SER A C 1
ATOM 1463 O O . SER A 1 187 ? -30.216 33.978 25.834 1.00 89.12 187 SER A O 1
ATOM 1465 N N . VAL A 1 188 ? -31.433 32.824 24.350 1.00 90.00 188 VAL A N 1
ATOM 1466 C CA . VAL A 1 188 ? -32.709 33.514 24.629 1.00 90.00 188 VAL A CA 1
ATOM 1467 C C . VAL A 1 188 ? -33.833 32.588 25.094 1.00 90.00 188 VAL A C 1
ATOM 1469 O O . VAL A 1 188 ? -34.603 32.983 25.970 1.00 90.00 188 VAL A O 1
ATOM 1472 N N . GLU A 1 189 ? -33.884 31.347 24.621 1.00 91.50 189 GLU A N 1
ATOM 1473 C CA . GLU A 1 189 ? -34.970 30.393 24.892 1.00 91.50 189 GLU A CA 1
ATOM 1474 C C . GLU A 1 189 ? -34.489 28.932 24.932 1.00 91.50 189 GLU A C 1
ATOM 1476 O O . GLU A 1 189 ? -33.331 28.645 24.619 1.00 91.50 189 GLU A O 1
ATOM 1481 N N . VAL A 1 190 ? -35.413 28.024 25.264 1.00 95.12 190 VAL A N 1
ATOM 1482 C CA . VAL A 1 190 ? -35.249 26.568 25.176 1.00 95.12 190 VAL A CA 1
ATOM 1483 C C . VAL A 1 190 ? -36.375 25.953 24.358 1.00 95.12 190 VAL A C 1
ATOM 1485 O O . VAL A 1 190 ? -37.528 26.364 24.488 1.00 95.12 190 VAL A O 1
ATOM 1488 N N . GLN A 1 191 ? -36.049 24.941 23.563 1.00 95.69 191 GLN A N 1
ATOM 1489 C CA . GLN A 1 191 ? -37.023 24.046 22.952 1.00 95.69 191 GLN A CA 1
ATOM 1490 C C . GLN A 1 191 ? -36.850 22.637 23.526 1.00 95.69 191 GLN A C 1
ATOM 1492 O O . GLN A 1 191 ? -35.737 22.190 23.808 1.00 95.69 191 GLN A O 1
ATOM 1497 N N . LYS A 1 192 ? -37.972 21.946 23.751 1.00 95.44 192 LYS A N 1
ATOM 1498 C CA . LYS A 1 192 ? -38.002 20.613 24.368 1.00 95.44 192 LYS A CA 1
ATOM 1499 C C . LYS A 1 192 ? -38.236 19.548 23.303 1.00 95.44 192 LYS A C 1
ATOM 1501 O O . LYS A 1 192 ? -39.205 19.636 22.553 1.00 95.44 192 LYS A O 1
ATOM 1506 N N . ILE A 1 193 ? -37.397 18.518 23.300 1.00 95.62 193 ILE A N 1
ATOM 1507 C CA . ILE A 1 193 ? -37.527 17.332 22.453 1.00 95.62 193 ILE A CA 1
ATOM 1508 C C . ILE A 1 193 ? -38.042 16.186 23.319 1.00 95.62 193 ILE A C 1
ATOM 1510 O O . ILE A 1 193 ? -37.417 15.802 24.311 1.00 95.62 193 ILE A O 1
ATOM 1514 N N . THR A 1 194 ? -39.204 15.655 22.948 1.00 94.62 194 THR A N 1
ATOM 1515 C CA . THR A 1 194 ? -39.811 14.487 23.590 1.00 94.62 194 THR A CA 1
ATOM 1516 C C . THR A 1 194 ? -39.411 13.206 22.875 1.00 94.62 194 THR A C 1
ATOM 1518 O O . THR A 1 194 ? -39.091 13.223 21.688 1.00 94.62 194 THR A O 1
ATOM 1521 N N . ALA A 1 195 ? -39.475 12.088 23.593 1.00 93.94 195 ALA A N 1
ATOM 1522 C CA . ALA A 1 195 ? -39.193 10.783 23.023 1.00 93.94 195 ALA A CA 1
ATOM 1523 C C . ALA A 1 195 ? -40.156 10.415 21.880 1.00 93.94 195 ALA A C 1
ATOM 1525 O O . ALA A 1 195 ? -41.317 10.834 21.865 1.00 93.94 195 ALA A O 1
ATOM 1526 N N . ASN A 1 196 ? -39.657 9.635 20.922 1.00 93.88 196 ASN A N 1
ATOM 1527 C CA . ASN A 1 196 ? -40.447 9.071 19.831 1.00 93.88 196 ASN A CA 1
ATOM 1528 C C . ASN A 1 196 ? -41.385 7.944 20.330 1.00 93.88 196 ASN A C 1
ATOM 1530 O O . ASN A 1 196 ? -41.439 7.632 21.520 1.00 93.88 196 ASN A O 1
ATOM 1534 N N . ALA A 1 197 ? -42.109 7.293 19.411 1.00 92.44 197 ALA A N 1
ATOM 1535 C CA . ALA A 1 197 ? -43.035 6.200 19.740 1.00 92.44 197 ALA A CA 1
ATOM 1536 C C . ALA A 1 197 ? -42.366 4.977 20.408 1.00 92.44 197 ALA A C 1
ATOM 1538 O O . ALA A 1 197 ? -43.046 4.206 21.078 1.00 92.44 197 ALA A O 1
ATOM 1539 N N . SER A 1 198 ? -41.050 4.820 20.251 1.00 92.12 198 SER A N 1
ATOM 1540 C CA . SER A 1 198 ? -40.229 3.768 20.864 1.00 92.12 198 SER A CA 1
ATOM 1541 C C . SER A 1 198 ? -39.520 4.240 22.142 1.00 92.12 198 SER A C 1
ATOM 1543 O O . SER A 1 198 ? -38.596 3.579 22.607 1.00 92.12 198 SER A O 1
ATOM 1545 N N . ASN A 1 199 ? -39.934 5.379 22.713 1.00 95.88 199 ASN A N 1
ATOM 1546 C CA . ASN A 1 199 ? -39.324 6.012 23.886 1.00 95.88 199 ASN A CA 1
ATOM 1547 C C . ASN A 1 199 ? -37.821 6.329 23.719 1.00 95.88 199 ASN A C 1
ATOM 1549 O O . ASN A 1 199 ? -37.042 6.223 24.673 1.00 95.88 199 ASN A O 1
ATOM 1553 N N . GLN A 1 200 ? -37.419 6.743 22.513 1.00 96.31 200 GLN A N 1
ATOM 1554 C CA . GLN A 1 200 ? -36.045 7.131 22.184 1.00 96.31 200 GLN A CA 1
ATOM 1555 C C . GLN A 1 200 ? -35.923 8.630 21.872 1.00 96.31 200 GLN A C 1
ATOM 1557 O O . GLN A 1 200 ? -36.836 9.230 21.299 1.00 96.31 200 GLN A O 1
ATOM 1562 N N . ILE A 1 201 ? -34.776 9.226 22.207 1.00 96.75 201 ILE A N 1
ATOM 1563 C CA . ILE A 1 201 ? -34.360 10.573 21.786 1.00 96.75 201 ILE A CA 1
ATOM 1564 C C . ILE A 1 201 ? -32.953 10.477 21.197 1.00 96.75 201 ILE A C 1
ATOM 1566 O O . ILE A 1 201 ? -32.059 9.903 21.819 1.00 96.75 201 ILE A O 1
ATOM 1570 N N . PHE A 1 202 ? -32.756 11.086 20.030 1.00 95.94 202 PHE A N 1
ATOM 1571 C CA . PHE A 1 202 ? -31.475 11.151 19.330 1.00 95.94 202 PHE A CA 1
ATOM 1572 C C . PHE A 1 202 ? -31.085 12.604 19.103 1.00 95.94 202 PHE A C 1
ATOM 1574 O O . PHE A 1 202 ? -31.948 13.430 18.807 1.00 95.94 202 PHE A O 1
ATOM 1581 N N . HIS A 1 203 ? -29.797 12.921 19.203 1.00 95.50 203 HIS A N 1
ATOM 1582 C CA . HIS A 1 203 ? -29.323 14.264 18.879 1.00 95.50 203 HIS A CA 1
ATOM 1583 C C . HIS A 1 203 ? -27.845 14.280 18.482 1.00 95.50 203 HIS A C 1
ATOM 1585 O O . HIS A 1 203 ? -27.041 13.524 19.031 1.00 95.50 203 HIS A O 1
ATOM 1591 N N . SER A 1 204 ? -27.478 15.193 17.581 1.00 93.19 204 SER A N 1
ATOM 1592 C CA . SER A 1 204 ? -26.091 15.495 17.203 1.00 93.19 204 SER A CA 1
ATOM 1593 C C . SER A 1 204 ? -25.745 16.968 17.465 1.00 93.19 204 SER A C 1
ATOM 1595 O O . SER A 1 204 ? -25.864 17.399 18.603 1.00 93.19 204 SER A O 1
ATOM 1597 N N . ASN A 1 205 ? -25.345 17.768 16.474 1.00 93.12 205 ASN A N 1
ATOM 1598 C CA . ASN A 1 205 ? -24.788 19.121 16.653 1.00 93.12 205 ASN A CA 1
ATOM 1599 C C . ASN A 1 205 ? -25.514 20.213 15.846 1.00 93.12 205 ASN A C 1
ATOM 1601 O O . ASN A 1 205 ? -24.901 21.207 15.452 1.00 93.12 205 ASN A O 1
ATOM 1605 N N . HIS A 1 206 ? -26.796 20.007 15.556 1.00 91.56 206 HIS A N 1
ATOM 1606 C CA . HIS A 1 206 ? -27.676 20.972 14.893 1.00 91.56 206 HIS A CA 1
ATOM 1607 C C . HIS A 1 206 ? -28.971 21.121 15.699 1.00 91.56 206 HIS A C 1
ATOM 1609 O O . HIS A 1 206 ? -29.297 20.223 16.471 1.00 91.56 206 HIS A O 1
ATOM 1615 N N . TYR A 1 207 ? -29.695 22.226 15.522 1.00 91.94 207 TYR A N 1
ATOM 1616 C CA . TYR A 1 207 ? -31.061 22.352 16.021 1.00 91.94 207 TYR A CA 1
ATOM 1617 C C . TYR A 1 207 ? -31.999 21.462 15.207 1.00 91.94 207 TYR A C 1
ATOM 1619 O O . TYR A 1 207 ? -32.228 21.690 14.017 1.00 91.94 207 TYR A O 1
ATOM 1627 N N . PHE A 1 208 ? -32.560 20.463 15.869 1.00 87.94 208 PHE A N 1
ATOM 1628 C CA . PHE A 1 208 ? -33.590 19.575 15.363 1.00 87.94 208 PHE A CA 1
ATOM 1629 C C . PHE A 1 208 ? -34.954 20.273 15.302 1.00 87.94 208 PHE A C 1
ATOM 1631 O O . PHE A 1 208 ? -35.755 20.005 14.402 1.00 87.94 208 PHE A O 1
ATOM 1638 N N . VAL A 1 209 ? -35.230 21.194 16.235 1.00 89.12 209 VAL A N 1
ATOM 1639 C CA . VAL A 1 209 ? -36.481 21.962 16.276 1.00 89.12 209 VAL A CA 1
ATOM 1640 C C . VAL A 1 209 ? -36.265 23.431 15.926 1.00 89.12 209 VAL A C 1
ATOM 1642 O O . VAL A 1 209 ? -35.204 24.025 16.096 1.00 89.12 209 VAL A O 1
ATOM 1645 N N . LYS A 1 210 ? -37.303 24.058 15.367 1.00 87.50 210 LYS A N 1
ATOM 1646 C CA . LYS A 1 210 ? -37.199 25.436 14.890 1.00 87.50 210 LYS A CA 1
ATOM 1647 C C . LYS A 1 210 ? -37.187 26.419 16.062 1.00 87.50 210 LYS A C 1
ATOM 1649 O O . LYS A 1 210 ? -38.210 26.608 16.712 1.00 87.50 210 LYS A O 1
ATOM 1654 N N . HIS A 1 211 ? -36.082 27.139 16.210 1.00 89.75 211 HIS A N 1
ATOM 1655 C CA . HIS A 1 211 ? -35.955 28.292 17.099 1.00 89.75 211 HIS A CA 1
ATOM 1656 C C . HIS A 1 211 ? -36.354 29.601 16.385 1.00 89.75 211 HIS A C 1
ATOM 1658 O O . HIS A 1 211 ? -35.693 30.004 15.419 1.00 89.75 211 HIS A O 1
ATOM 1664 N N . PRO A 1 212 ? -37.438 30.294 16.787 1.00 83.69 212 PRO A N 1
ATOM 1665 C CA . PRO A 1 212 ? -37.880 31.516 16.119 1.00 83.69 212 PRO A CA 1
ATOM 1666 C C . PRO A 1 212 ? -36.827 32.634 16.149 1.00 83.69 212 PRO A C 1
ATOM 1668 O O . PRO A 1 212 ? -36.331 33.024 17.200 1.00 83.69 212 PRO A O 1
ATOM 1671 N N . GLY A 1 213 ? -36.512 33.196 14.979 1.00 81.62 213 GLY A N 1
ATOM 1672 C CA . GLY A 1 213 ? -35.582 34.327 14.855 1.00 81.62 213 GLY A CA 1
ATOM 1673 C C . GLY A 1 213 ? -34.097 33.963 14.948 1.00 81.62 213 GLY A C 1
ATOM 1674 O O . GLY A 1 213 ? -33.257 34.851 14.815 1.00 81.62 213 GLY A O 1
ATOM 1675 N N . LEU A 1 214 ? -33.770 32.681 15.120 1.00 84.56 214 LEU A N 1
ATOM 1676 C CA . LEU A 1 214 ? -32.404 32.171 15.107 1.00 84.56 214 LEU A CA 1
ATOM 1677 C C . LEU A 1 214 ? -32.173 31.328 13.853 1.00 84.56 214 LEU A C 1
ATOM 1679 O O . LEU A 1 214 ? -33.067 30.628 13.379 1.00 84.56 214 LEU A O 1
ATOM 1683 N N . GLN A 1 215 ? -30.966 31.417 13.301 1.00 79.62 215 GLN A N 1
ATOM 1684 C CA . GLN A 1 215 ? -30.552 30.622 12.152 1.00 79.62 215 GLN A CA 1
ATOM 1685 C C . GLN A 1 215 ? -29.395 29.723 12.570 1.00 79.62 215 GLN A C 1
ATOM 1687 O O . GLN A 1 215 ? -28.306 30.214 12.875 1.00 79.62 215 GLN A O 1
ATOM 1692 N N . ASP A 1 216 ? -29.644 28.417 12.564 1.00 83.44 216 ASP A N 1
ATOM 1693 C CA . ASP A 1 216 ? -28.580 27.428 12.633 1.00 83.44 216 ASP A CA 1
ATOM 1694 C C . ASP A 1 216 ? -27.884 27.349 11.272 1.00 83.44 216 ASP A C 1
ATOM 1696 O O . ASP A 1 216 ? -28.525 27.236 10.224 1.00 83.44 216 ASP A O 1
ATOM 1700 N N . ILE A 1 217 ? -26.560 27.457 11.289 1.00 79.25 217 ILE A N 1
ATOM 1701 C CA . ILE A 1 217 ? -25.732 27.331 10.090 1.00 79.25 217 ILE A CA 1
ATOM 1702 C C . ILE A 1 217 ? -25.401 25.871 9.767 1.00 79.25 217 ILE A C 1
ATOM 1704 O O . ILE A 1 217 ? -24.799 25.628 8.724 1.00 79.25 217 ILE A O 1
ATOM 1708 N N . ASN A 1 218 ? -25.754 24.936 10.659 1.00 81.00 218 ASN A N 1
ATOM 1709 C CA . ASN A 1 218 ? -25.445 23.512 10.582 1.00 81.00 218 ASN A CA 1
ATOM 1710 C C . ASN A 1 218 ? -23.988 23.280 10.159 1.00 81.00 218 ASN A C 1
ATOM 1712 O O . ASN A 1 218 ? -23.667 22.779 9.079 1.00 81.00 218 ASN A O 1
ATOM 1716 N N . TRP A 1 219 ? -23.084 23.776 11.003 1.00 80.06 219 TRP A N 1
ATOM 1717 C CA . TRP A 1 219 ? -21.660 23.868 10.692 1.00 80.06 219 TRP A CA 1
ATOM 1718 C C . TRP A 1 219 ? -21.006 22.493 10.472 1.00 80.06 219 TRP A C 1
ATOM 1720 O O . TRP A 1 219 ? -20.088 22.383 9.658 1.00 80.06 219 TRP A O 1
ATOM 1730 N N . LEU A 1 220 ? -21.498 21.455 11.159 1.00 85.94 220 LEU A N 1
ATOM 1731 C CA . LEU A 1 220 ? -21.163 20.055 10.908 1.00 85.94 220 LEU A CA 1
ATOM 1732 C C . LEU A 1 220 ? -22.166 19.468 9.924 1.00 85.94 220 LEU A C 1
ATOM 1734 O O . LEU A 1 220 ? -23.224 18.992 10.316 1.00 85.94 220 LEU A O 1
ATOM 1738 N N . LYS A 1 221 ? -21.809 19.428 8.641 1.00 87.50 221 LYS A N 1
ATOM 1739 C CA . LYS A 1 221 ? -22.690 18.881 7.594 1.00 87.50 221 LYS A CA 1
ATOM 1740 C C . LYS A 1 221 ? -23.100 17.421 7.833 1.00 87.50 221 LYS A C 1
ATOM 1742 O O . LYS A 1 221 ? -24.135 16.989 7.340 1.00 87.50 221 LYS A O 1
ATOM 1747 N N . ASP A 1 222 ? -22.294 16.663 8.576 1.00 90.75 222 ASP A N 1
ATOM 1748 C CA . ASP A 1 222 ? -22.573 15.273 8.955 1.00 90.75 222 ASP A CA 1
ATOM 1749 C C . ASP A 1 222 ? -23.546 15.123 10.143 1.00 90.75 222 ASP A C 1
ATOM 1751 O O . ASP A 1 222 ? -23.995 14.019 10.441 1.00 90.75 222 ASP A O 1
ATOM 1755 N N . SER A 1 223 ? -23.923 16.224 10.796 1.00 92.38 223 SER A N 1
ATOM 1756 C CA . SER A 1 223 ? -24.814 16.254 11.959 1.00 92.38 223 SER A CA 1
ATOM 1757 C C . SER A 1 223 ? -26.182 15.615 11.668 1.00 92.38 223 SER A C 1
ATOM 1759 O O . SER A 1 223 ? -26.618 14.731 12.412 1.00 92.38 223 SER A O 1
ATOM 1761 N N . ASP A 1 224 ? -26.823 15.979 10.550 1.00 91.81 224 ASP A N 1
ATOM 1762 C CA . ASP A 1 224 ? -28.099 15.390 10.104 1.00 91.81 224 ASP A CA 1
ATOM 1763 C C . ASP A 1 224 ? -27.962 13.910 9.736 1.00 91.81 224 ASP A C 1
ATOM 1765 O O . ASP A 1 224 ? -28.889 13.113 9.900 1.00 91.81 224 ASP A O 1
ATOM 1769 N N . PHE A 1 225 ? -26.807 13.534 9.177 1.00 93.12 225 PHE A N 1
ATOM 1770 C CA . PHE A 1 225 ? -26.529 12.150 8.821 1.00 93.12 225 PHE A CA 1
ATOM 1771 C C . PHE A 1 225 ? -26.457 11.288 10.082 1.00 93.12 225 PHE A C 1
ATOM 1773 O O . PHE A 1 225 ? -27.153 10.281 10.154 1.00 93.12 225 PHE A O 1
ATOM 1780 N N . ARG A 1 226 ? -25.693 11.710 11.099 1.00 94.88 226 ARG A N 1
ATOM 1781 C CA . ARG A 1 226 ? -25.522 10.945 12.343 1.00 94.88 226 ARG A CA 1
ATOM 1782 C C . ARG A 1 226 ? -26.833 10.746 13.100 1.00 94.88 226 ARG A C 1
ATOM 1784 O O . ARG A 1 226 ? -27.044 9.654 13.611 1.00 94.88 226 ARG A O 1
ATOM 1791 N N . VAL A 1 227 ? -27.735 11.736 13.113 1.00 94.75 227 VAL A N 1
ATOM 1792 C CA . VAL A 1 227 ? -29.073 11.593 13.734 1.00 94.75 227 VAL A CA 1
ATOM 1793 C C . VAL A 1 227 ? -29.948 10.590 12.985 1.00 94.75 227 VAL A C 1
ATOM 1795 O O . VAL A 1 227 ? -30.556 9.726 13.609 1.00 94.75 227 VAL A O 1
ATOM 1798 N N . ARG A 1 228 ? -29.980 10.648 11.649 1.00 95.12 228 ARG A N 1
ATOM 1799 C CA . ARG A 1 228 ? -30.715 9.645 10.859 1.00 95.12 228 ARG A CA 1
ATOM 1800 C C . ARG A 1 228 ? -30.115 8.251 11.024 1.00 95.12 228 ARG A C 1
ATOM 1802 O O . ARG A 1 228 ? -30.849 7.283 11.186 1.00 95.12 228 ARG A O 1
ATOM 1809 N N . ARG A 1 229 ? -28.785 8.160 11.038 1.00 96.00 229 ARG A N 1
ATOM 1810 C CA . ARG A 1 229 ? -28.060 6.896 11.155 1.00 96.00 229 ARG A CA 1
ATOM 1811 C C . ARG A 1 229 ? -28.280 6.230 12.512 1.00 96.00 229 ARG A C 1
ATOM 1813 O O . ARG A 1 229 ? -28.581 5.043 12.546 1.00 96.00 229 ARG A O 1
ATOM 1820 N N . ILE A 1 230 ? -28.201 6.972 13.620 1.00 96.19 230 ILE A N 1
ATOM 1821 C CA . ILE A 1 230 ? -28.453 6.405 14.954 1.00 96.19 230 ILE A CA 1
ATOM 1822 C C . ILE A 1 230 ? -29.901 5.929 15.109 1.00 96.19 230 ILE A C 1
ATOM 1824 O O . ILE A 1 230 ? -30.138 4.884 15.714 1.00 96.19 230 ILE A O 1
ATOM 1828 N N . GLU A 1 231 ? -30.865 6.637 14.515 1.00 95.44 231 GLU A N 1
ATOM 1829 C CA . GLU A 1 231 ? -32.257 6.192 14.476 1.00 95.44 231 GLU A CA 1
ATOM 1830 C C . GLU A 1 231 ? -32.414 4.886 13.674 1.00 95.44 231 GLU A C 1
ATOM 1832 O O . GLU A 1 231 ? -33.077 3.958 14.137 1.00 95.44 231 GLU A O 1
ATOM 1837 N N . GLU A 1 232 ? -31.784 4.778 12.499 1.00 95.38 232 GLU A N 1
ATOM 1838 C CA . GLU A 1 232 ? -31.792 3.557 11.681 1.00 95.38 232 GLU A CA 1
ATOM 1839 C C . GLU A 1 232 ? -31.191 2.360 12.426 1.00 95.38 232 GLU A C 1
ATOM 1841 O O . GLU A 1 232 ? -31.808 1.296 12.476 1.00 95.38 232 GLU A O 1
ATOM 1846 N N . LEU A 1 233 ? -30.022 2.542 13.042 1.00 94.88 233 LEU A N 1
ATOM 1847 C CA . LEU A 1 233 ? -29.337 1.498 13.806 1.00 94.88 233 LEU A CA 1
ATOM 1848 C C . LEU A 1 233 ? -30.153 1.055 15.019 1.00 94.88 233 LEU A C 1
ATOM 1850 O O . LEU A 1 233 ? -30.232 -0.139 15.307 1.00 94.88 233 LEU A O 1
ATOM 1854 N N . SER A 1 234 ? -30.845 1.985 15.679 1.00 94.69 234 SER A N 1
ATOM 1855 C CA . SER A 1 234 ? -31.681 1.667 16.842 1.00 94.69 234 SER A CA 1
ATOM 1856 C C . SER A 1 234 ? -32.858 0.751 16.498 1.00 94.69 234 SER A C 1
ATOM 1858 O O . SER A 1 234 ? -33.336 0.034 17.371 1.00 94.69 234 SER A O 1
ATOM 1860 N N . ARG A 1 235 ? -33.298 0.710 15.231 1.00 93.56 235 ARG A N 1
ATOM 1861 C CA . ARG A 1 235 ? -34.321 -0.241 14.750 1.00 93.56 235 ARG A CA 1
ATOM 1862 C C . ARG A 1 235 ? -33.781 -1.663 14.567 1.00 93.56 235 ARG A C 1
ATOM 1864 O O . ARG A 1 235 ? -34.571 -2.590 14.431 1.00 93.56 235 ARG A O 1
ATOM 1871 N N . THR A 1 236 ? -32.459 -1.834 14.528 1.00 91.94 236 THR A N 1
ATOM 1872 C CA . THR A 1 236 ? -31.794 -3.148 14.426 1.00 91.94 236 THR A CA 1
ATOM 1873 C C . THR A 1 236 ? -31.472 -3.756 15.793 1.00 91.94 236 THR A C 1
ATOM 1875 O O . THR A 1 236 ? -31.172 -4.947 15.899 1.00 91.94 236 THR A O 1
ATOM 1878 N N . CYS A 1 237 ? -31.542 -2.948 16.852 1.00 92.06 237 CYS A N 1
ATOM 1879 C CA . CYS A 1 237 ? -31.412 -3.411 18.225 1.00 92.06 237 CYS A CA 1
ATOM 1880 C C . CYS A 1 237 ? -32.670 -4.186 18.665 1.00 92.06 237 CYS A C 1
ATOM 1882 O O . CYS A 1 237 ? -33.768 -3.898 18.182 1.00 92.06 237 CYS A O 1
ATOM 1884 N N . PRO A 1 238 ? -32.537 -5.163 19.582 1.00 91.31 238 PRO A N 1
ATOM 1885 C CA . PRO A 1 238 ? -33.700 -5.810 20.189 1.00 91.31 238 PRO A CA 1
ATOM 1886 C C . PRO A 1 238 ? -34.536 -4.789 20.980 1.00 91.31 238 PRO A C 1
ATOM 1888 O O . PRO A 1 238 ? -34.043 -3.717 21.318 1.00 91.31 238 PRO A O 1
ATOM 1891 N N . GLU A 1 239 ? -35.788 -5.123 21.312 1.00 89.69 239 GLU A N 1
ATOM 1892 C CA . GLU A 1 239 ? -36.671 -4.239 22.103 1.00 89.69 239 GLU A CA 1
ATOM 1893 C C . GLU A 1 239 ? -36.108 -3.923 23.503 1.00 89.69 239 GLU A C 1
ATOM 1895 O O . GLU A 1 239 ? -36.340 -2.844 24.045 1.00 89.69 239 GLU A O 1
ATOM 1900 N N . GLU A 1 240 ? -35.328 -4.852 24.061 1.00 93.25 240 GLU A N 1
ATOM 1901 C CA . GLU A 1 240 ? -34.600 -4.721 25.326 1.00 93.25 240 GLU A CA 1
ATOM 1902 C C . GLU A 1 240 ? -33.085 -4.835 25.067 1.00 93.25 240 GLU A C 1
ATOM 1904 O O . GLU A 1 240 ? -32.504 -5.902 25.293 1.00 93.25 240 GLU A O 1
ATOM 1909 N N . PRO A 1 241 ? -32.431 -3.781 24.542 1.00 94.56 241 PRO A N 1
ATOM 1910 C CA . PRO A 1 241 ? -30.999 -3.793 24.273 1.00 94.56 241 PRO A CA 1
ATOM 1911 C C . PRO A 1 241 ? -30.175 -3.844 25.558 1.00 94.56 241 PRO A C 1
ATOM 1913 O O . PRO A 1 241 ? -30.510 -3.239 26.579 1.00 94.56 241 PRO A O 1
ATOM 1916 N N . THR A 1 242 ? -29.048 -4.543 25.490 1.00 94.12 242 THR A N 1
ATOM 1917 C CA . THR A 1 242 ? -27.992 -4.468 26.502 1.00 94.12 242 THR A CA 1
ATOM 1918 C C . THR A 1 242 ? -27.088 -3.256 26.256 1.00 94.12 242 THR A C 1
ATOM 1920 O O . THR A 1 242 ? -27.136 -2.632 25.198 1.00 94.12 242 THR A O 1
ATOM 1923 N N . MET A 1 243 ? -26.224 -2.907 27.220 1.00 91.62 243 MET A N 1
ATOM 1924 C CA . MET A 1 243 ? -25.205 -1.876 26.972 1.00 91.62 243 MET A CA 1
ATOM 1925 C C . MET A 1 243 ? -24.271 -2.261 25.820 1.00 91.62 243 MET A C 1
ATOM 1927 O O . MET A 1 243 ? -23.880 -1.384 25.060 1.00 91.62 243 MET A O 1
ATOM 1931 N N . ASP A 1 244 ? -23.940 -3.547 25.683 1.00 90.50 244 ASP A N 1
ATOM 1932 C CA . ASP A 1 244 ? -23.058 -4.036 24.620 1.00 90.50 244 ASP A CA 1
ATOM 1933 C C . ASP A 1 244 ? -23.740 -3.949 23.250 1.00 90.50 244 ASP A C 1
ATOM 1935 O O . ASP A 1 244 ? -23.122 -3.464 22.309 1.00 90.50 244 ASP A O 1
ATOM 1939 N N . ASP A 1 245 ? -25.048 -4.236 23.160 1.00 92.12 245 ASP A N 1
ATOM 1940 C CA . ASP A 1 245 ? -25.821 -3.973 21.935 1.00 92.12 245 ASP A CA 1
ATOM 1941 C C . ASP A 1 245 ? -25.718 -2.504 21.500 1.00 92.12 245 ASP A C 1
ATOM 1943 O O . ASP A 1 245 ? -25.574 -2.218 20.313 1.00 92.12 245 ASP A O 1
ATOM 1947 N N . LEU A 1 246 ? -25.790 -1.564 22.450 1.00 92.94 246 LEU A N 1
ATOM 1948 C CA . LEU A 1 246 ? -25.674 -0.136 22.150 1.00 92.94 246 LEU A CA 1
ATOM 1949 C C . LEU A 1 246 ? -24.248 0.244 21.719 1.00 92.94 246 LEU A C 1
ATOM 1951 O O . LEU A 1 246 ? -24.093 1.063 20.815 1.00 92.94 246 LEU A O 1
ATOM 1955 N N . VAL A 1 247 ? -23.204 -0.334 22.321 1.00 89.50 247 VAL A N 1
ATOM 1956 C CA . VAL A 1 247 ? -21.823 -0.107 21.862 1.00 89.50 247 VAL A CA 1
ATOM 1957 C C . VAL A 1 247 ? -21.658 -0.629 20.437 1.00 89.50 247 VAL A C 1
ATOM 1959 O O . VAL A 1 247 ? -21.320 0.143 19.540 1.00 89.50 247 VAL A O 1
ATOM 1962 N N . ASP A 1 248 ? -21.939 -1.912 20.224 1.00 86.19 248 ASP A N 1
ATOM 1963 C CA . ASP A 1 248 ? -21.544 -2.623 19.011 1.00 86.19 248 ASP A CA 1
ATOM 1964 C C . ASP A 1 248 ? -22.411 -2.263 17.804 1.00 86.19 248 ASP A C 1
ATOM 1966 O O . ASP A 1 248 ? -21.902 -2.140 16.692 1.00 86.19 248 ASP A O 1
ATOM 1970 N N . LYS A 1 249 ? -23.717 -2.041 18.003 1.00 90.62 249 LYS A N 1
ATOM 1971 C CA . LYS A 1 249 ? -24.639 -1.740 16.895 1.00 90.62 249 LYS A CA 1
ATOM 1972 C C . LYS A 1 249 ? -24.806 -0.252 16.629 1.00 90.62 249 LYS A C 1
ATOM 1974 O O . LYS A 1 249 ? -25.256 0.101 15.544 1.00 90.62 249 LYS A O 1
ATOM 1979 N N . ILE A 1 250 ? -24.511 0.617 17.599 1.00 94.38 250 ILE A N 1
ATOM 1980 C CA . ILE A 1 250 ? -24.773 2.058 17.479 1.00 94.38 250 ILE A CA 1
ATOM 1981 C C . ILE A 1 250 ? -23.489 2.874 17.567 1.00 94.38 250 ILE A C 1
ATOM 1983 O O . ILE A 1 250 ? -23.144 3.584 16.624 1.00 94.38 250 ILE A O 1
ATOM 1987 N N . PHE A 1 251 ? -22.790 2.823 18.699 1.00 93.88 251 PHE A N 1
ATOM 1988 C CA . PHE A 1 251 ? -21.710 3.774 18.973 1.00 93.88 251 PHE A CA 1
ATOM 1989 C C . PHE A 1 251 ? -20.375 3.427 18.301 1.00 93.88 251 PHE A C 1
ATOM 1991 O O . PHE A 1 251 ? -19.526 4.311 18.184 1.00 93.88 251 PHE A O 1
ATOM 1998 N N . LYS A 1 252 ? -20.223 2.198 17.798 1.00 91.94 252 LYS A N 1
ATOM 1999 C CA . LYS A 1 252 ? -19.140 1.766 16.902 1.00 91.94 252 LYS A CA 1
ATOM 2000 C C . LYS A 1 252 ? -19.424 1.998 15.409 1.00 91.94 252 LYS A C 1
ATOM 2002 O O . LYS A 1 252 ? -18.578 1.675 14.586 1.00 91.94 252 LYS A O 1
ATOM 2007 N N . ASP A 1 253 ? -20.581 2.550 15.025 1.00 91.50 253 ASP A N 1
ATOM 2008 C CA . ASP A 1 253 ? -20.920 2.710 13.604 1.00 91.50 253 ASP A CA 1
ATOM 2009 C C . ASP A 1 253 ? -19.962 3.659 12.870 1.00 91.50 253 ASP A C 1
ATOM 2011 O O . ASP A 1 253 ? -19.804 4.831 13.226 1.00 91.50 253 ASP A O 1
ATOM 2015 N N . GLU A 1 254 ? -19.379 3.139 11.791 1.00 89.31 254 GLU A N 1
ATOM 2016 C CA . GLU A 1 254 ? -18.429 3.840 10.923 1.00 89.31 254 GLU A CA 1
ATOM 2017 C C . GLU A 1 254 ? -19.043 4.275 9.582 1.00 89.31 254 GLU A C 1
ATOM 2019 O O . GLU A 1 254 ? -18.348 4.719 8.660 1.00 89.31 254 GLU A O 1
ATOM 2024 N N . CYS A 1 255 ? -20.365 4.164 9.430 1.00 82.44 255 CYS A N 1
ATOM 2025 C CA . CYS A 1 255 ? -21.021 4.607 8.213 1.00 82.44 255 CYS A CA 1
ATOM 2026 C C . CYS A 1 255 ? -20.848 6.127 8.067 1.00 82.44 255 CYS A C 1
ATOM 2028 O O . CYS A 1 255 ? -21.129 6.877 8.997 1.00 82.44 255 CYS A O 1
ATOM 2030 N N . ASN A 1 256 ? -20.416 6.584 6.884 1.00 86.56 256 ASN A N 1
ATOM 2031 C CA . ASN A 1 256 ? -19.968 7.963 6.608 1.00 86.56 256 ASN A CA 1
ATOM 2032 C C . ASN A 1 256 ? -18.578 8.322 7.177 1.00 86.56 256 ASN A C 1
ATOM 2034 O O . ASN A 1 256 ? -18.294 9.499 7.396 1.00 86.56 256 ASN A O 1
ATOM 2038 N N . TYR A 1 257 ? -17.685 7.340 7.370 1.00 81.31 257 TYR A N 1
ATOM 2039 C CA . TYR A 1 257 ? -16.268 7.583 7.674 1.00 81.31 257 TYR A CA 1
ATOM 2040 C C . TYR A 1 257 ? -15.654 8.637 6.722 1.00 81.31 257 TYR A C 1
ATOM 2042 O O . TYR A 1 257 ? -15.895 8.571 5.513 1.00 81.31 257 TYR A O 1
ATOM 2050 N N . PRO A 1 258 ? -14.848 9.601 7.219 1.00 86.12 258 PRO A N 1
ATOM 2051 C CA . PRO A 1 258 ? -14.395 9.770 8.611 1.00 86.12 258 PRO A CA 1
ATOM 2052 C C . PRO A 1 258 ? -15.386 10.503 9.540 1.00 86.12 258 PRO A C 1
ATOM 2054 O O . PRO A 1 258 ? -15.100 10.691 10.722 1.00 86.12 258 PRO A O 1
ATOM 2057 N N . ALA A 1 259 ? -16.542 10.930 9.027 1.00 89.81 259 ALA A N 1
ATOM 2058 C CA . ALA A 1 259 ? -17.567 11.712 9.722 1.00 89.81 259 ALA A CA 1
ATOM 2059 C C . ALA A 1 259 ? -18.757 10.853 10.214 1.00 89.81 259 ALA A C 1
ATOM 2061 O O . ALA A 1 259 ? -19.914 11.285 10.160 1.00 89.81 259 ALA A O 1
ATOM 2062 N N . ALA A 1 260 ? -18.470 9.623 10.644 1.00 92.50 260 ALA A N 1
ATOM 2063 C CA . ALA A 1 260 ? -19.441 8.664 11.168 1.00 92.50 260 ALA A CA 1
ATOM 2064 C C . ALA A 1 260 ? -19.836 8.954 12.630 1.00 92.50 260 ALA A C 1
ATOM 2066 O O . ALA A 1 260 ? -19.365 9.930 13.217 1.00 92.50 260 ALA A O 1
ATOM 2067 N N . ILE A 1 261 ? -20.704 8.116 13.218 1.00 93.94 261 ILE A N 1
ATOM 2068 C CA . ILE A 1 261 ? -21.041 8.175 14.654 1.00 93.94 261 ILE A CA 1
ATOM 2069 C C . ILE A 1 261 ? -19.798 7.886 15.505 1.00 93.94 261 ILE A C 1
ATOM 2071 O O . ILE A 1 261 ? -19.547 8.608 16.470 1.00 93.94 261 ILE A O 1
ATOM 2075 N N . CYS A 1 262 ? -19.019 6.867 15.134 1.00 93.06 262 CYS A N 1
ATOM 2076 C CA . CYS A 1 262 ? -17.646 6.676 15.588 1.00 93.06 262 CYS A CA 1
ATOM 2077 C C . CYS A 1 262 ? -16.719 7.516 14.694 1.00 93.06 262 CYS A C 1
ATOM 2079 O O . CYS A 1 262 ? -16.330 7.123 13.592 1.00 93.06 262 CYS A O 1
ATOM 2081 N N . ARG A 1 263 ? -16.445 8.749 15.116 1.00 91.75 263 ARG A N 1
ATOM 2082 C CA . ARG A 1 263 ? -15.753 9.755 14.307 1.00 91.75 263 ARG A CA 1
ATOM 2083 C C . ARG A 1 263 ? -14.243 9.546 14.339 1.00 91.75 263 ARG A C 1
ATOM 2085 O O . ARG A 1 263 ? -13.665 9.304 15.395 1.00 91.75 263 ARG A O 1
ATOM 2092 N N . THR A 1 264 ? -13.578 9.770 13.207 1.00 89.06 264 THR A N 1
ATOM 2093 C CA . THR A 1 264 ? -12.109 9.753 13.116 1.00 89.06 264 THR A CA 1
ATOM 2094 C C . THR A 1 264 ? -11.557 11.117 12.727 1.00 89.06 264 THR A C 1
ATOM 2096 O O . THR A 1 264 ? -12.073 11.769 11.814 1.00 89.06 264 THR A O 1
ATOM 2099 N N . GLN A 1 265 ? -10.464 11.536 13.373 1.00 89.69 265 GLN A N 1
ATOM 2100 C CA . GLN A 1 265 ? -9.809 12.798 13.054 1.00 89.69 265 GLN A CA 1
ATOM 2101 C C . GLN A 1 265 ? -9.032 12.681 11.742 1.00 89.69 265 GLN A C 1
ATOM 2103 O O . GLN A 1 265 ? -8.135 11.859 11.565 1.00 89.69 265 GLN A O 1
ATOM 2108 N N . THR A 1 266 ? -9.392 13.557 10.813 1.00 86.88 266 THR A N 1
ATOM 2109 C CA . THR A 1 266 ? -8.745 13.780 9.518 1.00 86.88 266 THR A CA 1
ATOM 2110 C C . THR A 1 266 ? -8.571 15.287 9.315 1.00 86.88 266 THR A C 1
ATOM 2112 O O . THR A 1 266 ? -9.190 16.066 10.054 1.00 86.88 266 THR A O 1
ATOM 2115 N N . PRO A 1 267 ? -7.755 15.741 8.346 1.00 82.81 267 PRO A N 1
ATOM 2116 C CA . PRO A 1 267 ? -7.698 17.158 7.985 1.00 82.81 267 PRO A CA 1
ATOM 2117 C C . PRO A 1 267 ? -9.077 17.765 7.671 1.00 82.81 267 PRO A C 1
ATOM 2119 O O . PRO A 1 267 ? -9.294 18.945 7.932 1.00 82.81 267 PRO A O 1
ATOM 2122 N N . GLU A 1 268 ? -10.016 16.962 7.160 1.00 79.75 268 GLU A N 1
ATOM 2123 C CA . GLU A 1 268 ? -11.375 17.374 6.806 1.00 79.75 268 GLU A CA 1
ATOM 2124 C C . GLU A 1 268 ? -12.321 17.444 8.017 1.00 79.75 268 GLU A C 1
ATOM 2126 O O . GLU A 1 268 ? -13.109 18.385 8.125 1.00 79.75 268 GLU A O 1
ATOM 2131 N N . THR A 1 269 ? -12.273 16.463 8.927 1.00 83.38 269 THR A N 1
ATOM 2132 C CA . THR A 1 269 ? -13.195 16.377 10.082 1.00 83.38 269 THR A CA 1
ATOM 2133 C C . THR A 1 269 ? -12.725 17.147 11.310 1.00 83.38 269 THR A C 1
ATOM 2135 O O . THR A 1 269 ? -13.557 17.542 12.131 1.00 83.38 269 THR A O 1
ATOM 2138 N N . GLY A 1 270 ? -11.409 17.319 11.475 1.00 87.06 270 GLY A N 1
ATOM 2139 C CA . GLY A 1 270 ? -10.778 18.053 12.577 1.00 87.06 270 GLY A CA 1
ATOM 2140 C C . GLY A 1 270 ? -10.993 17.486 13.990 1.00 87.06 270 GLY A C 1
ATOM 2141 O O . GLY A 1 270 ? -10.549 18.109 14.949 1.00 87.06 270 GLY A O 1
ATOM 2142 N N . SER A 1 271 ? -11.675 16.346 14.143 1.00 90.00 271 SER A N 1
ATOM 2143 C CA . SER A 1 271 ? -12.069 15.751 15.433 1.00 90.00 271 SER A CA 1
ATOM 2144 C C . SER A 1 271 ? -12.276 14.235 15.320 1.00 90.00 271 SER A C 1
ATOM 2146 O O . SER A 1 271 ? -12.623 13.751 14.243 1.00 90.00 271 SER A O 1
ATOM 2148 N N . ALA A 1 272 ? -12.082 13.508 16.42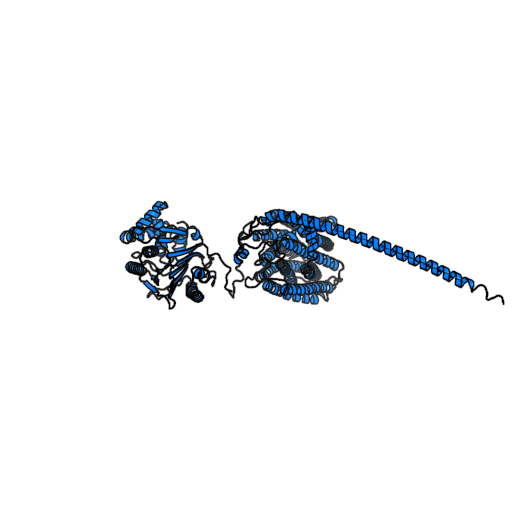2 1.00 91.75 272 ALA A N 1
ATOM 2149 C CA . ALA A 1 272 ? -12.313 12.068 16.580 1.00 91.75 272 ALA A CA 1
ATOM 2150 C C . ALA A 1 272 ? -13.159 11.793 17.829 1.00 91.75 272 ALA A C 1
ATOM 2152 O O . ALA A 1 272 ? -13.095 12.575 18.778 1.00 91.75 272 ALA A O 1
ATOM 2153 N N . THR A 1 273 ? -13.875 10.668 17.877 1.00 92.94 273 THR A N 1
ATOM 2154 C CA . THR A 1 273 ? -14.510 10.180 19.109 1.00 92.94 273 THR A CA 1
ATOM 2155 C C . THR A 1 273 ? -13.430 9.846 20.137 1.00 92.94 273 THR A C 1
ATOM 2157 O O . THR A 1 273 ? -12.622 8.940 19.937 1.00 92.94 273 THR A O 1
ATOM 2160 N N . LEU A 1 274 ? -13.386 10.588 21.247 1.00 91.69 274 LEU A N 1
ATOM 2161 C CA . LEU A 1 274 ? -12.354 10.409 22.276 1.00 91.69 274 LEU A CA 1
ATOM 2162 C C . LEU A 1 274 ? -12.794 9.451 23.384 1.00 91.69 274 LEU A C 1
ATOM 2164 O O . LEU A 1 274 ? -11.958 8.734 23.941 1.00 91.69 274 LEU A O 1
ATOM 2168 N N . PHE A 1 275 ? -14.092 9.421 23.689 1.00 91.62 275 PHE A N 1
ATOM 2169 C CA . PHE A 1 275 ? -14.688 8.421 24.565 1.00 91.62 275 PHE A CA 1
ATOM 2170 C C . PHE A 1 275 ? -16.160 8.172 24.220 1.00 91.62 275 PHE A C 1
ATOM 2172 O O . PHE A 1 275 ? -16.848 9.041 23.678 1.00 91.62 275 PHE A O 1
ATOM 2179 N N . ASN A 1 276 ? -16.632 6.987 24.599 1.00 93.44 276 ASN A N 1
ATOM 2180 C CA . ASN A 1 276 ? -18.044 6.638 24.670 1.00 93.44 276 ASN A CA 1
ATOM 2181 C C . ASN A 1 276 ? -18.451 6.453 26.135 1.00 93.44 276 ASN A C 1
ATOM 2183 O O . ASN A 1 276 ? -17.686 5.909 26.937 1.00 93.44 276 ASN A O 1
ATOM 2187 N N . ILE A 1 277 ? -19.655 6.897 26.483 1.00 92.75 277 ILE A N 1
ATOM 2188 C CA . ILE A 1 277 ? -20.280 6.607 27.773 1.00 92.75 277 ILE A CA 1
ATOM 2189 C C . ILE A 1 277 ? -21.688 6.065 27.551 1.00 92.75 277 ILE A C 1
ATOM 2191 O O . ILE A 1 277 ? -22.457 6.643 26.786 1.00 92.75 277 ILE A O 1
ATOM 2195 N N . ILE A 1 278 ? -22.031 4.979 28.246 1.00 94.62 278 ILE A N 1
ATOM 2196 C CA . ILE A 1 278 ? -23.374 4.389 28.277 1.00 94.62 278 ILE A CA 1
ATOM 2197 C C . ILE A 1 278 ? -23.783 4.188 29.730 1.00 94.62 278 ILE A C 1
ATOM 2199 O O . ILE A 1 278 ? -23.110 3.494 30.490 1.00 94.62 278 ILE A O 1
ATOM 2203 N N . MET A 1 279 ? -24.898 4.790 30.123 1.00 94.94 279 MET A N 1
ATOM 2204 C CA . MET A 1 279 ? -25.432 4.767 31.481 1.00 94.94 279 MET A CA 1
ATOM 2205 C C . MET A 1 279 ? -26.758 4.014 31.498 1.00 94.94 279 MET A C 1
ATOM 2207 O O . MET A 1 279 ? -27.665 4.381 30.763 1.00 94.94 279 MET A O 1
ATOM 2211 N N . ASP A 1 280 ? -26.893 3.004 32.358 1.00 95.50 280 ASP A N 1
ATOM 2212 C CA . ASP A 1 280 ? -28.178 2.394 32.713 1.00 95.50 280 ASP A CA 1
ATOM 2213 C C . ASP A 1 280 ? -28.627 3.025 34.028 1.00 95.50 280 ASP A C 1
ATOM 2215 O O . ASP A 1 280 ? -28.160 2.681 35.121 1.00 95.50 280 ASP A O 1
ATOM 2219 N N . LEU A 1 281 ? -29.527 3.994 33.902 1.00 94.50 281 LEU A N 1
ATOM 2220 C CA . LEU A 1 281 ? -30.026 4.817 34.997 1.00 94.50 281 LEU A CA 1
ATOM 2221 C C . LEU A 1 281 ? -30.949 4.030 35.933 1.00 94.50 281 LEU A C 1
ATOM 2223 O O . LEU A 1 281 ? -31.106 4.408 37.093 1.00 94.50 281 LEU A O 1
ATOM 2227 N N . SER A 1 282 ? -31.505 2.905 35.469 1.00 93.50 282 SER A N 1
ATOM 2228 C CA . SER A 1 282 ? -32.285 1.996 36.318 1.00 93.50 282 SER A CA 1
ATOM 2229 C C . SER A 1 282 ? -31.369 1.189 37.239 1.00 93.50 282 SER A C 1
ATOM 2231 O O . SER A 1 282 ? -31.683 0.985 38.411 1.00 93.50 282 SER A O 1
ATOM 2233 N N . LYS A 1 283 ? -30.198 0.781 36.733 1.00 93.19 283 LYS A N 1
ATOM 2234 C CA . LYS A 1 283 ? -29.189 0.026 37.497 1.00 93.19 283 LYS A CA 1
ATOM 2235 C C . LYS A 1 283 ? -28.159 0.902 38.210 1.00 93.19 283 LYS A C 1
ATOM 2237 O O . LYS A 1 283 ? -27.386 0.382 39.009 1.00 93.19 283 LYS A O 1
ATOM 2242 N N . LYS A 1 284 ? -28.141 2.213 37.940 1.00 91.88 284 LYS A N 1
ATOM 2243 C CA . LYS A 1 284 ? -27.127 3.167 38.431 1.00 91.88 284 LYS A CA 1
ATOM 2244 C C . LYS A 1 284 ? -25.702 2.726 38.074 1.00 91.88 284 LYS A C 1
ATOM 2246 O O . LYS A 1 284 ? -24.787 2.817 38.891 1.00 91.88 284 LYS A O 1
ATOM 2251 N N . TYR A 1 285 ? -25.533 2.235 36.849 1.00 93.12 285 TYR A N 1
ATOM 2252 C CA . TYR A 1 285 ? -24.260 1.749 36.322 1.00 93.12 285 TYR A CA 1
ATOM 2253 C C . TYR A 1 285 ? -23.904 2.495 35.037 1.00 93.12 285 TYR A C 1
ATOM 2255 O O . TYR A 1 285 ? -24.785 2.797 34.235 1.00 93.12 285 TYR A O 1
ATOM 2263 N N . ALA A 1 286 ? -22.618 2.785 34.842 1.00 91.62 286 ALA A N 1
ATOM 2264 C CA . ALA A 1 286 ? -22.109 3.433 33.642 1.00 91.62 286 ALA A CA 1
ATOM 2265 C C . ALA A 1 286 ? -20.887 2.678 33.114 1.00 91.62 286 ALA A C 1
ATOM 2267 O O . ALA A 1 286 ? -19.945 2.424 33.867 1.00 91.62 286 ALA A O 1
ATOM 2268 N N . LYS A 1 287 ? -20.903 2.357 31.821 1.00 91.88 287 LYS A N 1
ATOM 2269 C CA . LYS A 1 287 ? -19.763 1.836 31.068 1.00 91.88 287 LYS A CA 1
ATOM 2270 C C . LYS A 1 287 ? -19.120 2.999 30.315 1.00 91.88 287 LYS A C 1
ATOM 2272 O O . LYS A 1 287 ? -19.812 3.747 29.628 1.00 91.88 287 LYS A O 1
ATOM 2277 N N . VAL A 1 288 ? -17.811 3.165 30.479 1.00 90.12 288 VAL A N 1
ATOM 2278 C CA . VAL A 1 288 ? -17.018 4.189 29.788 1.00 90.12 288 VAL A CA 1
ATOM 2279 C C . VAL A 1 288 ? -15.935 3.486 28.989 1.00 90.12 288 VAL A C 1
ATOM 2281 O O . VAL A 1 288 ? -15.156 2.725 29.560 1.00 90.12 288 VAL A O 1
ATOM 2284 N N . SER A 1 289 ? -15.862 3.786 27.698 1.00 86.44 289 SER A N 1
ATOM 2285 C CA . SER A 1 289 ? -14.826 3.280 26.800 1.00 86.44 289 SER A CA 1
ATOM 2286 C C . SER A 1 289 ? -13.967 4.451 26.334 1.00 86.44 289 SER A C 1
ATOM 2288 O O . SER A 1 289 ? -14.424 5.307 25.576 1.00 86.44 289 SER A O 1
ATOM 2290 N N . ALA A 1 290 ? -12.725 4.514 26.816 1.00 66.62 290 ALA A N 1
ATOM 2291 C CA . ALA A 1 290 ? -11.709 5.426 26.306 1.00 66.62 290 ALA A CA 1
ATOM 2292 C C . ALA A 1 290 ? -10.907 4.658 25.253 1.00 66.62 290 ALA A C 1
ATOM 2294 O O . ALA A 1 290 ? -10.206 3.722 25.618 1.00 66.62 290 ALA A O 1
ATOM 2295 N N . GLN A 1 291 ? -10.997 5.071 23.984 1.00 55.22 291 GLN A N 1
ATOM 2296 C CA . GLN A 1 291 ? -10.671 4.270 22.787 1.00 55.22 291 GLN A CA 1
ATOM 2297 C C . GLN A 1 291 ? -11.801 3.312 22.409 1.00 55.22 291 GLN A C 1
ATOM 2299 O O . GLN A 1 291 ? -11.938 2.227 22.962 1.00 55.22 291 GLN A O 1
ATOM 2304 N N . ILE A 1 292 ? -12.616 3.730 21.443 1.00 48.91 292 ILE A N 1
ATOM 2305 C CA . ILE A 1 292 ? -13.336 2.769 20.616 1.00 48.91 292 ILE A CA 1
ATOM 2306 C C . ILE A 1 292 ? -12.265 2.204 19.680 1.00 48.91 292 ILE A C 1
ATOM 2308 O O . ILE A 1 292 ? -11.768 2.924 18.815 1.00 48.91 292 ILE A O 1
ATOM 2312 N N . GLU A 1 293 ? -11.797 0.988 19.950 1.00 38.16 293 GLU A N 1
ATOM 2313 C CA . GLU A 1 293 ? -10.921 0.278 19.019 1.00 38.16 293 GLU A CA 1
ATOM 2314 C C . GLU A 1 293 ? -11.672 0.088 17.696 1.00 38.16 293 GLU A C 1
ATOM 2316 O O . GLU A 1 293 ? -12.862 -0.233 17.681 1.00 38.16 293 GLU A O 1
ATOM 2321 N N . PHE A 1 294 ? -10.982 0.396 16.599 1.00 35.25 294 PHE A N 1
ATOM 2322 C CA . PHE A 1 294 ? -11.503 0.298 15.244 1.00 35.25 294 PHE A CA 1
ATOM 2323 C C . PHE A 1 294 ? -11.605 -1.180 14.858 1.00 35.25 294 PHE A C 1
ATOM 2325 O O . PHE A 1 294 ? -10.601 -1.773 14.467 1.00 35.25 294 PHE A O 1
ATOM 2332 N N . ASP A 1 295 ? -12.801 -1.756 14.950 1.00 32.16 295 ASP A N 1
ATOM 2333 C CA . ASP A 1 295 ? -13.150 -2.923 14.136 1.00 32.16 295 ASP A CA 1
ATOM 2334 C C . ASP A 1 295 ? -13.217 -2.448 12.668 1.00 32.16 295 ASP A C 1
ATOM 2336 O O . ASP A 1 295 ? -13.696 -1.342 12.414 1.00 32.16 295 ASP A O 1
ATOM 2340 N N . GLU A 1 296 ? -12.692 -3.208 11.694 1.00 34.66 296 GLU A N 1
ATOM 2341 C CA . GLU A 1 296 ? -12.695 -2.777 10.283 1.00 34.66 296 GLU A CA 1
ATOM 2342 C C . GLU A 1 296 ? -14.117 -2.376 9.803 1.00 34.66 296 GLU A C 1
ATOM 2344 O O . GLU A 1 296 ? -15.099 -3.045 10.141 1.00 34.66 296 GLU A O 1
ATOM 2349 N N . PRO A 1 297 ? -14.261 -1.310 8.984 1.00 30.89 297 PRO A N 1
ATOM 2350 C CA . PRO A 1 297 ? -15.562 -0.770 8.600 1.00 30.89 297 PRO A CA 1
ATOM 2351 C C . PRO A 1 297 ? -16.430 -1.811 7.891 1.00 30.89 297 PRO A C 1
ATOM 2353 O O . PRO A 1 297 ? -16.141 -2.249 6.778 1.00 30.89 297 PRO A O 1
ATOM 2356 N N . SER A 1 298 ? -17.574 -2.126 8.495 1.00 31.14 298 SER A N 1
ATOM 2357 C CA . SER A 1 298 ? -18.568 -3.082 7.992 1.00 31.14 298 SER A CA 1
ATOM 2358 C C . SER A 1 298 ? -19.455 -2.544 6.852 1.00 31.14 298 SER A C 1
ATOM 2360 O O . SER A 1 298 ? -20.348 -3.249 6.377 1.00 31.14 298 SER A O 1
ATOM 2362 N N . CYS A 1 299 ? -19.228 -1.313 6.369 1.00 29.30 299 CYS A N 1
ATOM 2363 C CA . CYS A 1 299 ? -20.047 -0.695 5.321 1.00 29.30 299 CYS A CA 1
ATOM 2364 C C . CYS A 1 299 ? -19.280 -0.503 3.993 1.00 29.30 299 CYS A C 1
ATOM 2366 O O . CYS A 1 299 ? -18.313 0.261 3.943 1.00 29.30 299 CYS A O 1
ATOM 2368 N N . PRO A 1 300 ? -19.743 -1.093 2.872 1.00 31.30 300 PRO A N 1
ATOM 2369 C CA . PRO A 1 300 ? -19.129 -0.900 1.562 1.00 31.30 300 PRO A CA 1
ATOM 2370 C C . PRO A 1 300 ? -19.453 0.497 1.009 1.00 31.30 300 PRO A C 1
ATOM 2372 O O . PRO A 1 300 ? -20.594 0.780 0.646 1.00 31.30 300 PRO A O 1
ATOM 2375 N N . GLN A 1 301 ? -18.458 1.385 0.902 1.00 32.78 301 GLN A N 1
ATOM 2376 C CA . GLN A 1 301 ? -18.616 2.641 0.160 1.00 32.78 301 GLN A CA 1
ATOM 2377 C C . GLN A 1 301 ? -18.284 2.447 -1.322 1.00 32.78 301 GLN A C 1
ATOM 2379 O O . GLN A 1 301 ? -17.139 2.244 -1.724 1.00 32.78 301 GLN A O 1
ATOM 2384 N N . ALA A 1 302 ? -19.323 2.556 -2.147 1.00 29.84 302 ALA A N 1
ATOM 2385 C CA . ALA A 1 302 ? -19.207 2.783 -3.573 1.00 29.84 302 ALA A CA 1
ATOM 2386 C C . ALA A 1 302 ? -18.816 4.249 -3.835 1.00 29.84 302 ALA A C 1
ATOM 2388 O O . ALA A 1 302 ? -19.557 5.162 -3.482 1.00 29.84 302 ALA A O 1
ATOM 2389 N N . GLY A 1 303 ? -17.691 4.457 -4.523 1.00 28.95 303 GLY A N 1
ATOM 2390 C CA . GLY A 1 303 ? -17.416 5.687 -5.271 1.00 28.95 303 GLY A CA 1
ATOM 2391 C C . GLY A 1 303 ? -16.334 6.609 -4.698 1.00 28.95 303 GLY A C 1
ATOM 2392 O O . GLY A 1 303 ? -16.554 7.342 -3.746 1.00 28.95 303 GLY A O 1
ATOM 2393 N N . MET A 1 304 ? -15.203 6.670 -5.413 1.00 26.23 304 MET A N 1
ATOM 2394 C CA . MET A 1 304 ? -14.307 7.840 -5.514 1.00 26.23 304 MET A CA 1
ATOM 2395 C C . MET A 1 304 ? -13.371 8.210 -4.342 1.00 26.23 304 MET A C 1
ATOM 2397 O O . MET A 1 304 ? -12.945 9.357 -4.255 1.00 26.23 304 MET A O 1
ATOM 2401 N N . ALA A 1 305 ? -12.893 7.247 -3.548 1.00 28.30 305 ALA A N 1
ATOM 2402 C CA . ALA A 1 305 ? -11.717 7.427 -2.676 1.00 28.30 305 ALA A CA 1
ATOM 2403 C C . ALA A 1 305 ? -10.524 6.553 -3.130 1.00 28.30 305 ALA A C 1
ATOM 2405 O O . ALA A 1 305 ? -10.042 5.706 -2.392 1.00 28.30 305 ALA A O 1
ATOM 2406 N N . MET A 1 306 ? -10.056 6.711 -4.374 1.00 31.59 306 MET A N 1
ATOM 2407 C CA . MET A 1 306 ? -9.046 5.818 -4.991 1.00 31.59 306 MET A CA 1
ATOM 2408 C C . MET A 1 306 ? -7.598 6.353 -4.977 1.00 31.59 306 MET A C 1
ATOM 2410 O O . MET A 1 306 ? -6.757 5.829 -5.697 1.00 31.59 306 MET A O 1
ATOM 2414 N N . LEU A 1 307 ? -7.279 7.387 -4.185 1.00 32.56 307 LEU A N 1
ATOM 2415 C CA . LEU A 1 307 ? -5.915 7.963 -4.117 1.00 32.56 307 LEU A CA 1
ATOM 2416 C C . LEU A 1 307 ? -5.436 8.340 -2.698 1.00 32.56 307 LEU A C 1
ATOM 2418 O O . LEU A 1 307 ? -4.351 8.891 -2.548 1.00 32.56 307 LEU A O 1
ATOM 2422 N N . GLY A 1 308 ? -6.218 8.053 -1.652 1.00 26.84 308 GLY A N 1
ATOM 2423 C CA . GLY A 1 308 ? -5.966 8.521 -0.281 1.00 26.84 308 GLY A CA 1
ATOM 2424 C C . GLY A 1 308 ? -5.619 7.423 0.724 1.00 26.84 308 GLY A C 1
ATOM 2425 O O . GLY A 1 308 ? -6.108 7.468 1.850 1.00 26.84 308 GLY A O 1
ATOM 2426 N N . GLY A 1 309 ? -4.827 6.416 0.345 1.00 34.88 309 GLY A N 1
ATOM 2427 C CA . GLY A 1 309 ? -4.300 5.465 1.328 1.00 34.88 309 GLY A CA 1
ATOM 2428 C C . GLY A 1 309 ? -3.473 6.205 2.385 1.00 34.88 309 GLY A C 1
ATOM 2429 O O . GLY A 1 309 ? -2.595 6.993 2.032 1.00 34.88 309 GLY A O 1
ATOM 2430 N N . ARG A 1 310 ? -3.750 5.988 3.681 1.00 40.03 310 ARG A N 1
ATOM 2431 C CA . ARG A 1 310 ? -2.860 6.443 4.762 1.00 40.03 310 ARG A CA 1
ATOM 2432 C C . ARG A 1 310 ? -1.470 5.872 4.473 1.00 40.03 310 ARG A C 1
ATOM 2434 O O . ARG A 1 310 ? -1.318 4.655 4.427 1.00 40.03 310 ARG A O 1
ATOM 2441 N N . LEU A 1 311 ? -0.477 6.737 4.263 1.00 47.44 311 LEU A N 1
ATOM 2442 C CA . LEU A 1 311 ? 0.918 6.302 4.211 1.00 47.44 311 LEU A CA 1
ATOM 2443 C C . LEU A 1 311 ? 1.229 5.544 5.515 1.00 47.44 311 LEU A C 1
ATOM 2445 O O . LEU A 1 311 ? 0.857 6.043 6.585 1.00 47.44 311 LEU A O 1
ATOM 2449 N N . PRO A 1 312 ? 1.879 4.367 5.454 1.00 55.75 312 PRO A N 1
ATOM 2450 C CA . PRO A 1 312 ? 2.253 3.621 6.650 1.00 55.75 312 PRO A CA 1
ATOM 2451 C C . PRO A 1 312 ? 3.069 4.500 7.600 1.00 55.75 312 PRO A C 1
ATOM 2453 O O . PRO A 1 312 ? 3.855 5.347 7.157 1.00 55.75 312 PRO A O 1
ATOM 2456 N N . LYS A 1 313 ? 2.896 4.322 8.916 1.00 58.81 313 LYS A N 1
ATOM 2457 C CA . LYS A 1 313 ? 3.644 5.104 9.910 1.00 58.81 313 LYS A CA 1
ATOM 2458 C C . LYS A 1 313 ? 5.145 4.887 9.691 1.00 58.81 313 LYS A C 1
ATOM 2460 O O . LYS A 1 313 ? 5.642 3.766 9.766 1.00 58.81 313 LYS A O 1
ATOM 2465 N N . LEU A 1 314 ? 5.879 5.970 9.435 1.00 76.44 314 LEU A N 1
ATOM 2466 C CA . LEU A 1 314 ? 7.321 5.923 9.183 1.00 76.44 314 LEU A CA 1
ATOM 2467 C C . LEU A 1 314 ? 8.078 5.608 10.483 1.00 76.44 314 LEU A C 1
ATOM 2469 O O . LEU A 1 314 ? 8.496 6.503 11.215 1.00 76.44 314 LEU A O 1
ATOM 2473 N N . ARG A 1 315 ? 8.242 4.316 10.775 1.00 84.75 315 ARG A N 1
ATOM 2474 C CA . ARG A 1 315 ? 9.006 3.792 11.912 1.00 84.75 315 ARG A CA 1
ATOM 2475 C C . ARG A 1 315 ? 10.115 2.885 11.402 1.00 84.75 315 ARG A C 1
ATOM 2477 O O . ARG A 1 315 ? 9.844 1.963 10.648 1.00 84.75 315 ARG A O 1
ATOM 2484 N N . TYR A 1 316 ? 11.345 3.092 11.872 1.00 85.81 316 TYR A N 1
ATOM 2485 C CA . TYR A 1 316 ? 12.499 2.277 11.471 1.00 85.81 316 TYR A CA 1
ATOM 2486 C C . TYR A 1 316 ? 12.284 0.770 11.704 1.00 85.81 316 TYR A C 1
ATOM 2488 O O . TYR A 1 316 ? 12.568 -0.033 10.827 1.00 85.81 316 TYR A O 1
ATOM 2496 N N . HIS A 1 317 ? 11.693 0.393 12.842 1.00 85.88 317 HIS A N 1
ATOM 2497 C CA . HIS A 1 317 ? 11.310 -0.992 13.163 1.00 85.88 317 HIS A CA 1
ATOM 2498 C C . HIS A 1 317 ? 10.023 -1.478 12.462 1.00 85.88 317 HIS A C 1
ATOM 2500 O O . HIS A 1 317 ? 9.533 -2.566 12.767 1.00 85.88 317 HIS A O 1
ATOM 2506 N N . GLY A 1 318 ? 9.426 -0.653 11.599 1.00 88.00 318 GLY A N 1
ATOM 2507 C CA . GLY A 1 318 ? 8.218 -0.974 10.847 1.00 88.00 318 GLY A CA 1
ATOM 2508 C C . GLY A 1 318 ? 8.559 -1.705 9.542 1.00 88.00 318 GLY A C 1
ATOM 2509 O O . GLY A 1 318 ? 9.525 -1.316 8.878 1.00 88.00 318 GLY A O 1
ATOM 2510 N N . PRO A 1 319 ? 7.777 -2.714 9.119 1.00 90.94 319 PRO A N 1
ATOM 2511 C CA . PRO A 1 319 ? 8.141 -3.535 7.964 1.00 90.94 319 PRO A CA 1
ATOM 2512 C C . PRO A 1 319 ? 8.105 -2.745 6.643 1.00 90.94 319 PRO A C 1
ATOM 2514 O O . PRO A 1 319 ? 8.937 -2.973 5.768 1.00 90.94 319 PRO A O 1
ATOM 2517 N N . TYR A 1 320 ? 7.250 -1.720 6.534 1.00 91.50 320 TYR A N 1
ATOM 2518 C CA . TYR A 1 320 ? 7.200 -0.847 5.357 1.00 91.50 320 TYR A CA 1
ATOM 2519 C C . TYR A 1 320 ? 8.480 -0.020 5.157 1.00 91.50 320 TYR A C 1
ATOM 2521 O O . TYR A 1 320 ? 8.981 0.085 4.040 1.00 91.50 320 TYR A O 1
ATOM 2529 N N . VAL A 1 321 ? 9.049 0.555 6.226 1.00 92.31 321 VAL A N 1
ATOM 2530 C CA . VAL A 1 321 ? 10.304 1.327 6.121 1.00 92.31 321 VAL A CA 1
ATOM 2531 C C . VAL A 1 321 ? 11.458 0.416 5.712 1.00 92.31 321 VAL A C 1
ATOM 2533 O O . VAL A 1 321 ? 12.293 0.812 4.905 1.00 92.31 321 VAL A O 1
ATOM 2536 N N . GLN A 1 322 ? 11.473 -0.821 6.204 1.00 94.38 322 GLN A N 1
ATOM 2537 C CA . GLN A 1 322 ? 12.457 -1.828 5.811 1.00 94.38 322 GLN A CA 1
ATOM 2538 C C . GLN A 1 322 ? 12.314 -2.214 4.335 1.00 94.38 322 GLN A C 1
ATOM 2540 O O . GLN A 1 322 ? 13.307 -2.261 3.610 1.00 94.38 322 GLN A O 1
ATOM 2545 N N . ASN A 1 323 ? 11.079 -2.386 3.857 1.00 95.12 323 ASN A N 1
ATOM 2546 C CA . ASN A 1 323 ? 10.785 -2.590 2.441 1.00 95.12 323 ASN A CA 1
ATOM 2547 C C . ASN A 1 323 ? 11.235 -1.405 1.570 1.00 95.12 323 ASN A C 1
ATOM 2549 O O . ASN A 1 323 ? 11.783 -1.599 0.489 1.00 95.12 323 ASN A O 1
ATOM 2553 N N . PHE A 1 324 ? 11.056 -0.176 2.054 1.00 94.94 324 PHE A N 1
ATOM 2554 C CA . PHE A 1 324 ? 11.499 1.033 1.363 1.00 94.94 324 PHE A CA 1
ATOM 2555 C C . PHE A 1 324 ? 13.032 1.139 1.287 1.00 94.94 324 PHE A C 1
ATOM 2557 O O . PHE A 1 324 ? 13.566 1.426 0.218 1.00 94.94 324 PHE A O 1
ATOM 2564 N N . ILE A 1 325 ? 13.750 0.852 2.382 1.00 95.31 325 ILE A N 1
ATOM 2565 C CA . ILE A 1 325 ? 15.226 0.785 2.399 1.00 95.31 325 ILE A CA 1
ATOM 2566 C C . ILE A 1 325 ? 15.715 -0.276 1.408 1.00 95.31 325 ILE A C 1
ATOM 2568 O O . ILE A 1 325 ? 16.596 -0.004 0.596 1.00 95.31 325 ILE A O 1
ATOM 2572 N N . CYS A 1 326 ? 15.097 -1.459 1.425 1.00 96.44 326 CYS A N 1
ATOM 2573 C CA . CYS A 1 326 ? 15.388 -2.532 0.480 1.00 96.44 326 CYS A CA 1
ATOM 2574 C C . CYS A 1 326 ? 15.189 -2.074 -0.977 1.00 96.44 326 CYS A C 1
ATOM 2576 O O . CYS A 1 326 ? 16.085 -2.236 -1.803 1.00 96.44 326 CYS A O 1
ATOM 2578 N N . GLY A 1 327 ? 14.066 -1.415 -1.278 1.00 95.75 327 GLY A N 1
ATOM 2579 C CA . GLY A 1 327 ? 13.792 -0.860 -2.603 1.00 95.75 327 GLY A CA 1
ATOM 2580 C C . GLY A 1 327 ? 14.798 0.209 -3.046 1.00 95.75 327 GLY A C 1
ATOM 2581 O O . GLY A 1 327 ? 15.147 0.252 -4.222 1.00 95.75 327 GLY A O 1
ATOM 2582 N N . ILE A 1 328 ? 15.331 1.031 -2.131 1.00 95.12 328 ILE A N 1
ATOM 2583 C CA . ILE A 1 328 ? 16.431 1.966 -2.436 1.00 95.12 328 ILE A CA 1
ATOM 2584 C C . ILE A 1 328 ? 17.694 1.201 -2.850 1.00 95.12 328 ILE A C 1
ATOM 2586 O O . ILE A 1 328 ? 18.331 1.571 -3.839 1.00 95.12 328 ILE A O 1
ATOM 2590 N N . CYS A 1 329 ? 18.053 0.137 -2.122 1.00 96.62 329 CYS A N 1
ATOM 2591 C CA . CYS A 1 329 ? 19.199 -0.706 -2.463 1.00 96.62 329 CYS A CA 1
ATOM 2592 C C . CYS A 1 329 ? 19.040 -1.330 -3.855 1.00 96.62 329 CYS A C 1
ATOM 2594 O O . CYS A 1 329 ? 19.974 -1.259 -4.654 1.00 96.62 329 CYS A O 1
ATOM 2596 N N . VAL A 1 330 ? 17.860 -1.875 -4.172 1.00 95.69 330 VAL A N 1
ATOM 2597 C CA . VAL A 1 330 ? 17.548 -2.450 -5.494 1.00 95.69 330 VAL A CA 1
ATOM 2598 C C . VAL A 1 330 ? 17.571 -1.372 -6.585 1.00 95.69 330 VAL A C 1
ATOM 2600 O O . VAL A 1 330 ? 18.242 -1.534 -7.602 1.00 95.69 330 VAL A O 1
ATOM 2603 N N . GLY A 1 331 ? 16.934 -0.220 -6.366 1.00 94.69 331 GLY A N 1
ATOM 2604 C CA . GLY A 1 331 ? 16.912 0.875 -7.341 1.00 94.69 331 GLY A CA 1
ATOM 2605 C C . GLY A 1 331 ? 18.284 1.421 -7.686 1.00 94.69 331 GLY A C 1
ATOM 2606 O O . GLY A 1 331 ? 18.618 1.583 -8.860 1.00 94.69 331 GLY A O 1
ATOM 2607 N N . PHE A 1 332 ? 19.133 1.635 -6.689 1.00 94.12 332 PHE A N 1
ATOM 2608 C CA . PHE A 1 332 ? 20.486 2.121 -6.929 1.00 94.12 332 PHE A CA 1
ATOM 2609 C C . PHE A 1 332 ? 21.492 1.040 -7.331 1.00 94.12 332 PHE A C 1
ATOM 2611 O O . PHE A 1 332 ? 22.634 1.390 -7.609 1.00 94.12 332 PHE A O 1
ATOM 2618 N N . SER A 1 333 ? 21.090 -0.230 -7.422 1.00 93.75 333 SER A N 1
ATOM 2619 C CA . SER A 1 333 ? 21.904 -1.321 -7.972 1.00 93.75 333 SER A CA 1
ATOM 2620 C C . SER A 1 333 ? 21.307 -1.840 -9.283 1.00 93.75 333 SER A C 1
ATOM 2622 O O . SER A 1 333 ? 21.686 -1.358 -10.354 1.00 93.75 333 SER A O 1
ATOM 2624 N N . ALA A 1 334 ? 20.339 -2.753 -9.199 1.00 90.94 334 ALA A N 1
ATOM 2625 C CA . ALA A 1 334 ? 19.616 -3.339 -10.321 1.00 90.94 334 ALA A CA 1
ATOM 2626 C C . ALA A 1 334 ? 18.984 -2.279 -11.236 1.00 90.94 334 ALA A C 1
ATOM 2628 O O . ALA A 1 334 ? 19.158 -2.345 -12.448 1.00 90.94 334 ALA A O 1
ATOM 2629 N N . GLY A 1 335 ? 18.366 -1.228 -10.686 1.00 90.56 335 GLY A N 1
ATOM 2630 C CA . GLY A 1 335 ? 17.783 -0.156 -11.505 1.00 90.56 335 GLY A CA 1
ATOM 2631 C C . GLY A 1 335 ? 18.818 0.540 -12.403 1.00 90.56 335 GLY A C 1
ATOM 2632 O O . GLY A 1 335 ? 18.594 0.731 -13.602 1.00 90.56 335 GLY A O 1
ATOM 2633 N N . ILE A 1 336 ? 20.003 0.853 -11.864 1.00 87.56 336 ILE A N 1
ATOM 2634 C CA . ILE A 1 336 ? 21.113 1.413 -12.654 1.00 87.56 336 ILE A CA 1
ATOM 2635 C C . ILE A 1 336 ? 21.668 0.374 -13.643 1.00 87.56 336 ILE A C 1
ATOM 2637 O O . ILE A 1 336 ? 22.008 0.735 -14.770 1.00 87.56 336 ILE A O 1
ATOM 2641 N N . TYR A 1 337 ? 21.733 -0.907 -13.268 1.00 86.00 337 TYR A N 1
ATOM 2642 C CA . TYR A 1 337 ? 22.094 -1.994 -14.186 1.00 86.00 337 TYR A CA 1
ATOM 2643 C C . TYR A 1 337 ? 21.132 -2.072 -15.382 1.00 86.00 337 TYR A C 1
ATOM 2645 O O . TYR A 1 337 ? 21.586 -2.108 -16.527 1.00 86.00 337 TYR A O 1
ATOM 2653 N N . VAL A 1 338 ? 19.819 -2.011 -15.148 1.00 82.00 338 VAL A N 1
ATOM 2654 C CA . VAL A 1 338 ? 18.797 -1.987 -16.204 1.00 82.00 338 VAL A CA 1
ATOM 2655 C C . VAL A 1 338 ? 18.998 -0.772 -17.106 1.00 82.00 338 VAL A C 1
ATOM 2657 O O . VAL A 1 338 ? 18.967 -0.908 -18.329 1.00 82.00 338 VAL A O 1
ATOM 2660 N N . ALA A 1 339 ? 19.282 0.405 -16.534 1.00 78.19 339 ALA A N 1
ATOM 2661 C CA . ALA A 1 339 ? 19.618 1.579 -17.336 1.00 78.19 339 ALA A CA 1
ATOM 2662 C C . ALA A 1 339 ? 20.841 1.311 -18.225 1.00 78.19 339 ALA A C 1
ATOM 2664 O O . ALA A 1 339 ? 20.764 1.516 -19.428 1.00 78.19 339 ALA A O 1
ATOM 2665 N N . LEU A 1 340 ? 21.945 0.794 -17.681 1.00 74.88 340 LEU A N 1
ATOM 2666 C CA . LEU A 1 340 ? 23.149 0.478 -18.460 1.00 74.88 340 LEU A CA 1
ATOM 2667 C C . LEU A 1 340 ? 22.867 -0.509 -19.607 1.00 74.88 340 LEU A C 1
ATOM 2669 O O . LEU A 1 340 ? 23.353 -0.307 -20.721 1.00 74.88 340 LEU A O 1
ATOM 2673 N N . ASN A 1 341 ? 22.037 -1.526 -19.379 1.00 71.62 341 ASN A N 1
ATOM 2674 C CA . ASN A 1 341 ? 21.695 -2.510 -20.406 1.00 71.62 341 ASN A CA 1
ATOM 2675 C C . ASN A 1 341 ? 20.760 -1.972 -21.486 1.00 71.62 341 ASN A C 1
ATOM 2677 O O . ASN A 1 341 ? 21.016 -2.186 -22.671 1.00 71.62 341 ASN A O 1
ATOM 2681 N N . LEU A 1 342 ? 19.734 -1.203 -21.116 1.00 62.09 342 LEU A N 1
ATOM 2682 C CA . LEU A 1 342 ? 18.828 -0.576 -22.085 1.00 62.09 342 LEU A CA 1
ATOM 2683 C C . LEU A 1 342 ? 19.528 0.474 -22.958 1.00 62.09 342 LEU A C 1
ATOM 2685 O O . LEU A 1 342 ? 19.101 0.742 -24.082 1.00 62.09 342 LEU A O 1
ATOM 2689 N N . LEU A 1 343 ? 20.629 1.042 -22.469 1.00 55.97 343 LEU A N 1
ATOM 2690 C CA . LEU A 1 343 ? 21.502 1.919 -23.248 1.00 55.97 343 LEU A CA 1
ATOM 2691 C C . LEU A 1 343 ? 22.383 1.165 -24.245 1.00 55.97 343 LEU A C 1
ATOM 2693 O O . LEU A 1 343 ? 23.007 1.794 -25.102 1.00 55.97 343 LEU A O 1
ATOM 2697 N N . GLY A 1 344 ? 22.439 -0.164 -24.145 1.00 49.56 344 GLY A N 1
ATOM 2698 C CA . GLY A 1 344 ? 23.387 -0.997 -24.872 1.00 49.56 344 GLY A CA 1
ATOM 2699 C C . GLY A 1 344 ? 24.826 -0.722 -24.443 1.00 49.56 344 GLY A C 1
ATOM 2700 O O . GLY A 1 344 ? 25.714 -0.699 -25.297 1.00 49.56 344 GLY A O 1
ATOM 2701 N N . ALA A 1 345 ? 25.061 -0.433 -23.155 1.00 41.50 345 ALA A N 1
ATOM 2702 C CA . ALA A 1 345 ? 26.369 -0.035 -22.654 1.00 41.50 345 ALA A CA 1
ATOM 2703 C C . ALA A 1 345 ? 27.424 -1.134 -22.872 1.00 41.50 345 ALA A C 1
ATOM 2705 O O . ALA A 1 345 ? 27.596 -2.048 -22.073 1.00 41.50 345 ALA A O 1
ATOM 2706 N N . GLY A 1 346 ? 28.201 -0.959 -23.935 1.00 43.06 346 GLY A N 1
ATOM 2707 C CA . GLY A 1 346 ? 29.645 -0.858 -23.827 1.00 43.06 346 GLY A CA 1
ATOM 2708 C C . GLY A 1 346 ? 30.086 0.358 -24.648 1.00 43.06 346 GLY A C 1
ATOM 2709 O O . GLY A 1 346 ? 29.704 0.539 -25.807 1.00 43.06 346 GLY A O 1
ATOM 2710 N N . GLY A 1 347 ? 30.833 1.250 -24.007 1.00 45.34 347 GLY A N 1
ATOM 2711 C CA . GLY A 1 347 ? 31.181 2.557 -24.547 1.00 45.34 347 GLY A CA 1
ATOM 2712 C C . GLY A 1 347 ? 31.975 2.469 -25.848 1.00 45.34 347 GLY A C 1
ATOM 2713 O O . GLY A 1 347 ? 32.928 1.705 -25.963 1.00 45.34 347 GLY A O 1
ATOM 2714 N N . GLY A 1 348 ? 31.520 3.218 -26.856 1.00 49.75 348 GLY A N 1
ATOM 2715 C CA . GLY A 1 348 ? 32.310 3.750 -27.975 1.00 49.75 348 GLY A CA 1
ATOM 2716 C C . GLY A 1 348 ? 32.963 2.778 -28.972 1.00 49.75 348 GLY A C 1
ATOM 2717 O O . GLY A 1 348 ? 33.273 3.197 -30.085 1.00 49.75 348 GLY A O 1
ATOM 2718 N N . ARG A 1 349 ? 33.184 1.507 -28.623 1.00 58.78 349 ARG A N 1
ATOM 2719 C CA . ARG A 1 349 ? 33.904 0.511 -29.426 1.00 58.78 349 ARG A CA 1
ATOM 2720 C C . ARG A 1 349 ? 32.932 -0.415 -30.150 1.00 58.78 349 ARG A C 1
ATOM 2722 O O . ARG A 1 349 ? 31.917 -0.828 -29.603 1.00 58.78 349 ARG A O 1
ATOM 2729 N N . ALA A 1 350 ? 33.285 -0.819 -31.369 1.00 56.28 350 ALA A N 1
ATOM 2730 C CA . ALA A 1 350 ? 32.455 -1.716 -32.179 1.00 56.28 350 ALA A CA 1
ATOM 2731 C C . ALA A 1 350 ? 32.225 -3.100 -31.529 1.00 56.28 350 ALA A C 1
ATOM 2733 O O . ALA A 1 350 ? 31.193 -3.722 -31.758 1.00 56.28 350 ALA A O 1
ATOM 2734 N N . SER A 1 351 ? 33.158 -3.570 -30.689 1.00 66.88 351 SER A N 1
ATOM 2735 C CA . SER A 1 351 ? 33.085 -4.859 -29.980 1.00 66.88 351 SER A CA 1
ATOM 2736 C C . SER A 1 351 ? 32.289 -4.817 -28.672 1.00 66.88 351 SER A C 1
ATOM 2738 O O . SER A 1 351 ? 32.108 -5.846 -28.026 1.00 66.88 351 SER A O 1
ATOM 2740 N N . SER A 1 352 ? 31.829 -3.638 -28.258 1.00 70.31 352 SER A N 1
ATOM 2741 C CA . SER A 1 352 ? 31.132 -3.441 -26.990 1.00 70.31 352 SER A CA 1
ATOM 2742 C C . SER A 1 352 ? 29.835 -4.231 -26.886 1.00 70.31 352 SER A C 1
ATOM 2744 O O . SER A 1 352 ? 29.599 -4.866 -25.868 1.00 70.31 352 SER A O 1
ATOM 2746 N N . ALA A 1 353 ? 29.047 -4.271 -27.963 1.00 69.56 353 ALA A N 1
ATOM 2747 C CA . ALA A 1 353 ? 27.813 -5.049 -27.992 1.00 69.56 353 ALA A CA 1
ATOM 2748 C C . ALA A 1 353 ? 28.079 -6.541 -27.739 1.00 69.56 353 ALA A C 1
ATOM 2750 O O . ALA A 1 353 ? 27.379 -7.165 -26.954 1.00 69.56 353 ALA A O 1
ATOM 2751 N N . GLN A 1 354 ? 29.128 -7.104 -28.347 1.00 75.75 354 GLN A N 1
ATOM 2752 C CA . GLN A 1 354 ? 29.499 -8.505 -28.137 1.00 75.75 354 GLN A CA 1
ATOM 2753 C C . GLN A 1 354 ? 29.975 -8.765 -26.701 1.00 75.75 354 GLN A C 1
ATOM 2755 O O . GLN A 1 354 ? 29.624 -9.786 -26.119 1.00 75.75 354 GLN A O 1
ATOM 2760 N N . MET A 1 355 ? 30.756 -7.847 -26.123 1.00 82.69 355 MET A N 1
ATOM 2761 C CA . MET A 1 355 ? 31.200 -7.951 -24.731 1.00 82.69 355 MET A CA 1
ATOM 2762 C C . MET A 1 355 ? 30.003 -7.976 -23.774 1.00 82.69 355 MET A C 1
ATOM 2764 O O . MET A 1 355 ? 29.891 -8.911 -22.987 1.00 82.69 355 MET A O 1
ATOM 2768 N N . THR A 1 356 ? 29.084 -7.013 -23.890 1.00 76.38 356 THR A N 1
ATOM 2769 C CA . THR A 1 356 ? 27.893 -6.919 -23.032 1.00 76.38 356 THR A CA 1
ATOM 2770 C C . THR A 1 356 ? 27.046 -8.189 -23.111 1.00 76.38 356 THR A C 1
ATOM 2772 O O . THR A 1 356 ? 26.622 -8.707 -22.085 1.00 76.38 356 THR A O 1
ATOM 2775 N N . GLN A 1 357 ? 26.877 -8.747 -24.313 1.00 77.31 357 GLN A N 1
ATOM 2776 C CA . GLN A 1 357 ? 26.154 -10.003 -24.536 1.00 77.31 357 GLN A CA 1
ATOM 2777 C C . GLN A 1 357 ? 26.801 -11.191 -23.807 1.00 77.31 357 GLN A C 1
ATOM 2779 O O . GLN A 1 357 ? 26.121 -11.917 -23.088 1.00 77.31 357 GLN A O 1
ATOM 2784 N N . ILE A 1 358 ? 28.124 -11.363 -23.923 1.00 83.06 358 ILE A N 1
ATOM 2785 C CA . ILE A 1 358 ? 28.852 -12.446 -23.234 1.00 83.06 358 ILE A CA 1
ATOM 2786 C C . ILE A 1 358 ? 28.750 -12.291 -21.712 1.00 83.06 358 ILE A C 1
ATOM 2788 O O . ILE A 1 358 ? 28.501 -13.265 -21.000 1.00 83.06 358 ILE A O 1
ATOM 2792 N N . VAL A 1 359 ? 28.954 -11.074 -21.206 1.00 87.06 359 VAL A N 1
ATOM 2793 C CA . VAL A 1 359 ? 28.952 -10.806 -19.764 1.00 87.06 359 VAL A CA 1
ATOM 2794 C C . VAL A 1 359 ? 27.565 -11.013 -19.168 1.00 87.06 359 VAL A C 1
ATOM 2796 O O . VAL A 1 359 ? 27.461 -11.665 -18.133 1.00 87.06 359 VAL A O 1
ATOM 2799 N N . ASN A 1 360 ? 26.507 -10.536 -19.828 1.00 84.75 360 ASN A N 1
ATOM 2800 C CA . ASN A 1 360 ? 25.140 -10.736 -19.355 1.00 84.75 360 ASN A CA 1
ATOM 2801 C C . ASN A 1 360 ? 24.695 -12.195 -19.457 1.00 84.75 360 ASN A C 1
ATOM 2803 O O . ASN A 1 360 ? 24.095 -12.694 -18.515 1.00 84.75 360 ASN A O 1
ATOM 2807 N N . ALA A 1 361 ? 25.044 -12.918 -20.526 1.00 86.69 361 ALA A N 1
ATOM 2808 C CA . ALA A 1 361 ? 24.762 -14.353 -20.607 1.00 86.69 361 ALA A CA 1
ATOM 2809 C C . ALA A 1 361 ? 25.447 -15.131 -19.466 1.00 86.69 361 ALA A C 1
ATOM 2811 O O . ALA A 1 361 ? 24.837 -16.003 -18.843 1.00 86.69 361 ALA A O 1
ATOM 2812 N N . THR A 1 362 ? 26.697 -14.772 -19.147 1.00 91.12 362 THR A N 1
ATOM 2813 C CA . THR A 1 362 ? 27.446 -15.345 -18.014 1.00 91.12 362 THR A CA 1
ATOM 2814 C C . THR A 1 362 ? 26.769 -15.010 -16.683 1.00 91.12 362 THR A C 1
ATOM 2816 O O . THR A 1 362 ? 26.540 -15.902 -15.870 1.00 91.12 362 THR A O 1
ATOM 2819 N N . LEU A 1 363 ? 26.405 -13.739 -16.483 1.00 92.50 363 LEU A N 1
ATOM 2820 C CA . LEU A 1 363 ? 25.677 -13.256 -15.309 1.00 92.50 363 LEU A CA 1
ATOM 2821 C C . LEU A 1 363 ? 24.387 -14.039 -15.100 1.00 92.50 363 LEU A C 1
ATOM 2823 O O . LEU A 1 363 ? 24.195 -14.586 -14.021 1.00 92.50 363 LEU A O 1
ATOM 2827 N N . CYS A 1 364 ? 23.535 -14.120 -16.122 1.00 91.62 364 CYS A N 1
ATOM 2828 C CA . CYS A 1 364 ? 22.217 -14.744 -16.038 1.00 91.62 364 CYS A CA 1
ATOM 2829 C C . CYS A 1 364 ? 22.318 -16.243 -15.729 1.00 91.62 364 CYS A C 1
ATOM 2831 O O . CYS A 1 364 ? 21.563 -16.767 -14.912 1.00 91.62 364 CYS A O 1
ATOM 2833 N N . SER A 1 365 ? 23.314 -16.920 -16.313 1.00 91.19 365 SER A N 1
ATOM 2834 C CA . SER A 1 365 ? 23.583 -18.338 -16.046 1.00 91.19 365 SER A CA 1
ATOM 2835 C C . SER A 1 365 ? 23.989 -18.578 -14.590 1.00 91.19 365 SER A C 1
ATOM 2837 O O . SER A 1 365 ? 23.511 -19.511 -13.955 1.00 91.19 365 SER A O 1
ATOM 2839 N N . VAL A 1 366 ? 24.851 -17.720 -14.034 1.00 95.00 366 VAL A N 1
ATOM 2840 C CA . VAL A 1 366 ? 25.254 -17.806 -12.621 1.00 95.00 366 VAL A CA 1
ATOM 2841 C C . VAL A 1 366 ? 24.113 -17.379 -11.695 1.00 95.00 366 VAL A C 1
ATOM 2843 O O . VAL A 1 366 ? 23.941 -17.968 -10.629 1.00 95.00 366 VAL A O 1
ATOM 2846 N N . TRP A 1 367 ? 23.311 -16.397 -12.111 1.00 93.75 367 TRP A N 1
ATOM 2847 C CA . TRP A 1 367 ? 22.153 -15.905 -11.372 1.00 93.75 367 TRP A CA 1
ATOM 2848 C C . TRP A 1 367 ? 21.081 -16.980 -11.181 1.00 93.75 367 TRP A C 1
ATOM 2850 O O . TRP A 1 367 ? 20.536 -17.085 -10.085 1.00 93.75 367 TRP A O 1
ATOM 2860 N N . PHE A 1 368 ? 20.838 -17.831 -12.186 1.00 91.75 368 PHE A N 1
ATOM 2861 C CA . PHE A 1 368 ? 19.932 -18.977 -12.052 1.00 91.75 368 PHE A CA 1
ATOM 2862 C C . PHE A 1 368 ? 20.271 -19.827 -10.819 1.00 91.75 368 PHE A C 1
ATOM 2864 O O . PHE A 1 368 ? 19.412 -20.051 -9.965 1.00 91.75 368 PHE A O 1
ATOM 2871 N N . PHE A 1 369 ? 21.533 -20.241 -10.683 1.00 90.00 369 PHE A N 1
ATOM 2872 C CA . PHE A 1 369 ? 21.972 -21.042 -9.542 1.00 90.00 369 PHE A CA 1
ATOM 2873 C C . PHE A 1 369 ? 22.001 -20.215 -8.254 1.00 90.00 369 PHE A C 1
ATOM 2875 O O . PHE A 1 369 ? 21.441 -20.629 -7.243 1.00 90.00 369 PHE A O 1
ATOM 2882 N N . SER A 1 370 ? 22.602 -19.023 -8.273 1.00 92.25 370 SER A N 1
ATOM 2883 C CA . SER A 1 370 ? 22.771 -18.222 -7.055 1.00 92.25 370 SER A CA 1
ATOM 2884 C C . SER A 1 370 ? 21.443 -17.767 -6.439 1.00 92.25 370 SER A C 1
ATOM 2886 O O . SER A 1 370 ? 21.340 -17.706 -5.218 1.00 92.25 370 SER A O 1
ATOM 2888 N N . ALA A 1 371 ? 20.422 -17.469 -7.250 1.00 90.56 371 ALA A N 1
ATOM 2889 C CA . ALA A 1 371 ? 19.083 -17.141 -6.770 1.00 90.56 371 ALA A CA 1
ATOM 2890 C C . ALA A 1 371 ? 18.351 -18.383 -6.262 1.00 90.56 371 ALA A C 1
ATOM 2892 O O . ALA A 1 371 ? 17.755 -18.329 -5.188 1.00 90.56 371 ALA A O 1
ATOM 2893 N N . SER A 1 372 ? 18.463 -19.508 -6.977 1.00 83.94 372 SER A N 1
ATOM 2894 C CA . SER A 1 372 ? 17.844 -20.767 -6.555 1.00 83.94 372 SER A CA 1
ATOM 2895 C C . SER A 1 372 ? 18.344 -21.214 -5.183 1.00 83.94 372 SER A C 1
ATOM 2897 O O . SER A 1 372 ? 17.557 -21.751 -4.426 1.00 83.94 372 SER A O 1
ATOM 2899 N N . PHE A 1 373 ? 19.601 -20.937 -4.814 1.00 80.81 373 PHE A N 1
ATOM 2900 C CA . PHE A 1 373 ? 20.159 -21.235 -3.481 1.00 80.81 373 PHE A CA 1
ATOM 2901 C C . PHE A 1 373 ? 20.265 -20.008 -2.555 1.00 80.81 373 PHE A C 1
ATOM 2903 O O . PHE A 1 373 ? 20.812 -20.085 -1.453 1.00 80.81 373 PHE A O 1
ATOM 2910 N N . GLY A 1 374 ? 19.754 -18.850 -2.979 1.00 79.25 374 GLY A N 1
ATOM 2911 C CA . GLY A 1 374 ? 19.930 -17.590 -2.256 1.00 79.25 374 GLY A CA 1
ATOM 2912 C C . GLY A 1 374 ? 19.175 -17.537 -0.926 1.00 79.25 374 GLY A C 1
ATOM 2913 O O . GLY A 1 374 ? 19.582 -16.799 -0.029 1.00 79.25 374 GLY A O 1
ATOM 2914 N N . GLY A 1 375 ? 18.112 -18.339 -0.774 1.00 77.50 375 GLY A N 1
ATOM 2915 C CA . GLY A 1 375 ? 17.327 -18.424 0.462 1.00 77.50 375 GLY A CA 1
ATOM 2916 C C . GLY A 1 375 ? 18.166 -18.928 1.637 1.00 77.50 375 GLY A C 1
ATOM 2917 O O . GLY A 1 375 ? 18.139 -18.334 2.712 1.00 77.50 375 GLY A O 1
ATOM 2918 N N . SER A 1 376 ? 19.010 -19.935 1.400 1.00 78.31 376 SER A N 1
ATOM 2919 C CA . SER A 1 376 ? 19.911 -20.490 2.414 1.00 78.31 376 SER A CA 1
ATOM 2920 C C . SER A 1 376 ? 20.934 -19.451 2.893 1.00 78.31 376 SER A C 1
ATOM 2922 O O . SER A 1 376 ? 21.184 -19.315 4.090 1.00 78.31 376 SER A O 1
ATOM 2924 N N . ILE A 1 377 ? 21.488 -18.654 1.969 1.00 80.94 377 ILE A N 1
ATOM 2925 C CA . ILE A 1 377 ? 22.423 -17.564 2.296 1.00 80.94 377 ILE A CA 1
ATOM 2926 C C . ILE A 1 377 ? 21.720 -16.470 3.108 1.00 80.94 377 ILE A C 1
ATOM 2928 O O . ILE A 1 377 ? 22.267 -15.987 4.102 1.00 80.94 377 ILE A O 1
ATOM 2932 N N . LEU A 1 378 ? 20.511 -16.088 2.690 1.00 84.44 378 LEU A N 1
ATOM 2933 C CA . LEU A 1 378 ? 19.693 -15.086 3.365 1.00 84.44 378 LEU A CA 1
ATOM 2934 C C . LEU A 1 378 ? 19.379 -15.494 4.808 1.00 84.44 378 LEU A C 1
ATOM 2936 O O . LEU A 1 378 ? 19.512 -14.663 5.707 1.00 84.44 378 LEU A O 1
ATOM 2940 N N . ASN A 1 379 ? 19.010 -16.755 5.029 1.00 78.81 379 ASN A N 1
ATOM 2941 C CA . ASN A 1 379 ? 18.684 -17.271 6.357 1.00 78.81 379 ASN A CA 1
ATOM 2942 C C . ASN A 1 379 ? 19.931 -17.354 7.256 1.00 78.81 379 ASN A C 1
ATOM 2944 O O . ASN A 1 379 ? 19.844 -17.055 8.444 1.00 78.81 379 ASN A O 1
ATOM 2948 N N . LEU A 1 380 ? 21.106 -17.664 6.691 1.00 78.94 380 LEU A N 1
ATOM 2949 C CA . LEU A 1 380 ? 22.368 -17.735 7.438 1.00 78.94 380 LEU A CA 1
ATOM 2950 C C . LEU A 1 380 ? 22.923 -16.356 7.837 1.00 78.94 380 LEU A C 1
ATOM 2952 O O . LEU A 1 380 ? 23.358 -16.160 8.971 1.00 78.94 380 LEU A O 1
ATOM 2956 N N . LEU A 1 381 ? 22.969 -15.405 6.899 1.00 84.25 381 LEU A N 1
ATOM 2957 C CA . LEU A 1 381 ? 23.629 -14.103 7.096 1.00 84.25 381 LEU A CA 1
ATOM 2958 C C . LEU A 1 381 ? 22.659 -12.983 7.501 1.00 84.25 381 LEU A C 1
ATOM 2960 O O . LEU A 1 381 ? 23.086 -11.911 7.942 1.00 84.25 381 LEU A O 1
ATOM 2964 N N . GLY A 1 382 ? 21.357 -13.203 7.326 1.00 86.38 382 GLY A N 1
ATOM 2965 C CA . GLY A 1 382 ? 20.316 -12.196 7.480 1.00 86.38 382 GLY A CA 1
ATOM 2966 C C . GLY A 1 382 ? 20.234 -11.210 6.301 1.00 86.38 382 GLY A C 1
ATOM 2967 O O . GLY A 1 382 ? 21.147 -11.113 5.469 1.00 86.38 382 GLY A O 1
ATOM 2968 N N . PRO A 1 383 ? 19.148 -10.418 6.222 1.00 91.00 383 PRO A N 1
ATOM 2969 C CA . PRO A 1 383 ? 18.859 -9.569 5.063 1.00 91.00 383 PRO A CA 1
ATOM 2970 C C . PRO A 1 383 ? 19.871 -8.434 4.850 1.00 91.00 383 PRO A C 1
ATOM 2972 O O . PRO A 1 383 ? 20.218 -8.127 3.712 1.00 91.00 383 PRO A O 1
ATOM 2975 N N . GLY A 1 384 ? 20.383 -7.812 5.917 1.00 93.75 384 GLY A N 1
ATOM 2976 C CA . GLY A 1 384 ? 21.265 -6.646 5.785 1.00 93.75 384 GLY A CA 1
ATOM 2977 C C . GLY A 1 384 ? 22.648 -6.959 5.215 1.00 93.75 384 GLY A C 1
ATOM 2978 O O . GLY A 1 384 ? 23.114 -6.266 4.310 1.00 93.75 384 GLY A O 1
ATOM 2979 N N . ILE A 1 385 ? 23.295 -8.023 5.704 1.00 94.12 385 ILE A N 1
ATOM 2980 C CA . ILE A 1 385 ? 24.621 -8.444 5.222 1.00 94.12 385 ILE A CA 1
ATOM 2981 C C . ILE A 1 385 ? 24.504 -9.007 3.803 1.00 94.12 385 ILE A C 1
ATOM 2983 O O . ILE A 1 385 ? 25.275 -8.615 2.926 1.00 94.12 385 ILE A O 1
ATOM 2987 N N . THR A 1 386 ? 23.504 -9.862 3.564 1.00 93.75 386 THR A N 1
ATOM 2988 C CA . THR A 1 386 ? 23.245 -10.476 2.253 1.00 93.75 386 THR A CA 1
ATOM 2989 C C . THR A 1 386 ? 23.026 -9.415 1.175 1.00 93.75 386 THR A C 1
ATOM 2991 O O . THR A 1 386 ? 23.697 -9.434 0.142 1.00 93.75 386 THR A O 1
ATOM 2994 N N . MET A 1 387 ? 22.165 -8.426 1.443 1.00 95.75 387 MET A N 1
ATOM 2995 C CA . MET A 1 387 ? 21.918 -7.315 0.523 1.00 95.75 387 MET A CA 1
ATOM 2996 C C . MET A 1 387 ? 23.164 -6.439 0.317 1.00 95.75 387 MET A C 1
ATOM 2998 O O . MET A 1 387 ? 23.450 -6.047 -0.812 1.00 95.75 387 MET A O 1
ATOM 3002 N N . CYS A 1 388 ? 23.935 -6.149 1.372 1.00 96.81 388 CYS A N 1
ATOM 3003 C CA . CYS A 1 388 ? 25.160 -5.347 1.271 1.00 96.81 388 CYS A CA 1
ATOM 3004 C C . CYS A 1 388 ? 26.185 -5.989 0.323 1.00 96.81 388 CYS A C 1
ATOM 3006 O O . CYS A 1 388 ? 26.637 -5.347 -0.627 1.00 96.81 388 CYS A O 1
ATOM 3008 N N . ILE A 1 389 ? 26.504 -7.272 0.535 1.00 96.00 389 ILE A N 1
ATOM 3009 C CA . ILE A 1 389 ? 27.442 -8.019 -0.319 1.00 96.00 389 ILE A CA 1
ATOM 3010 C C . ILE A 1 389 ? 26.915 -8.077 -1.757 1.00 96.00 389 ILE A C 1
ATOM 3012 O O . ILE A 1 389 ? 27.661 -7.802 -2.700 1.00 96.00 389 ILE A O 1
ATOM 3016 N N . GLY A 1 390 ? 25.622 -8.366 -1.921 1.00 95.69 390 GLY A N 1
ATOM 3017 C CA . GLY A 1 390 ? 24.981 -8.433 -3.227 1.00 95.69 390 GLY A CA 1
ATOM 3018 C C . GLY A 1 390 ? 25.093 -7.125 -4.016 1.00 95.69 390 GLY A C 1
ATOM 3019 O O . GLY A 1 390 ? 25.548 -7.134 -5.159 1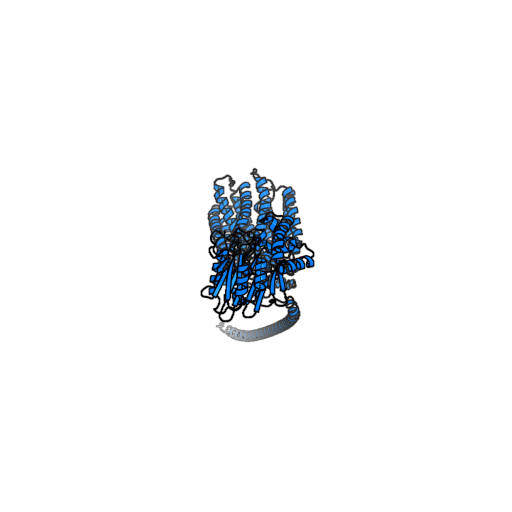.00 95.69 390 GLY A O 1
ATOM 3020 N N . VAL A 1 391 ? 24.774 -5.981 -3.400 1.00 96.62 391 VAL A N 1
ATOM 3021 C CA . VAL A 1 391 ? 24.869 -4.658 -4.043 1.00 96.62 391 VAL A CA 1
ATOM 3022 C C . VAL A 1 391 ? 26.315 -4.294 -4.395 1.00 96.62 391 VAL A C 1
ATOM 3024 O O . VAL A 1 391 ? 26.565 -3.739 -5.465 1.00 96.62 391 VAL A O 1
ATOM 3027 N N . LEU A 1 392 ? 27.295 -4.630 -3.551 1.00 96.50 392 LEU A N 1
ATOM 3028 C CA . LEU A 1 392 ? 28.707 -4.351 -3.845 1.00 96.50 392 LEU A CA 1
ATOM 3029 C C . LEU A 1 392 ? 29.223 -5.117 -5.076 1.00 96.50 392 LEU A C 1
ATOM 3031 O O . LEU A 1 392 ? 30.117 -4.627 -5.766 1.00 96.50 392 LEU A O 1
ATOM 3035 N N . CYS A 1 393 ? 28.624 -6.257 -5.429 1.00 96.44 393 CYS A N 1
ATOM 3036 C CA . CYS A 1 393 ? 28.952 -6.969 -6.668 1.00 96.44 393 CYS A CA 1
ATOM 3037 C C . CYS A 1 393 ? 28.571 -6.164 -7.929 1.00 96.44 393 CYS A C 1
ATOM 3039 O O . CYS A 1 393 ? 29.278 -6.228 -8.937 1.00 96.44 393 CYS A O 1
ATOM 3041 N N . TYR A 1 394 ? 27.522 -5.332 -7.869 1.00 94.69 394 TYR A N 1
ATOM 3042 C CA . TYR A 1 394 ? 27.155 -4.427 -8.970 1.00 94.69 394 TYR A CA 1
ATOM 3043 C C . TYR A 1 394 ? 28.210 -3.336 -9.192 1.00 94.69 394 TYR A C 1
ATOM 3045 O O . TYR A 1 394 ? 28.463 -2.938 -10.331 1.00 94.69 394 TYR A O 1
ATOM 3053 N N . VAL A 1 395 ? 28.888 -2.894 -8.128 1.00 95.31 395 VAL A N 1
ATOM 3054 C CA . VAL A 1 395 ? 29.998 -1.932 -8.228 1.00 95.31 395 VAL A CA 1
ATOM 3055 C C . VAL A 1 395 ? 31.145 -2.517 -9.057 1.00 95.31 395 VAL A C 1
ATOM 3057 O O . VAL A 1 395 ? 31.705 -1.827 -9.912 1.00 95.31 395 VAL A O 1
ATOM 3060 N N . VAL A 1 396 ? 31.465 -3.798 -8.841 1.00 95.50 396 VAL A N 1
ATOM 3061 C CA . VAL A 1 396 ? 32.504 -4.521 -9.593 1.00 95.50 396 VAL A CA 1
ATOM 3062 C C . VAL A 1 396 ? 32.146 -4.587 -11.077 1.00 95.50 396 VAL A C 1
ATOM 3064 O O . VAL A 1 396 ? 32.989 -4.288 -11.921 1.00 95.50 396 VAL A O 1
ATOM 3067 N N . TYR A 1 397 ? 30.887 -4.891 -11.402 1.00 91.88 397 TYR A N 1
ATOM 3068 C CA . TYR A 1 397 ? 30.395 -4.903 -12.782 1.00 91.88 397 TYR A CA 1
ATOM 3069 C C . TYR A 1 397 ? 30.547 -3.540 -13.473 1.00 91.88 397 TYR A C 1
ATOM 3071 O O . TYR A 1 397 ? 31.146 -3.452 -14.546 1.00 91.88 397 TYR A O 1
ATOM 3079 N N . VAL A 1 398 ? 30.093 -2.450 -12.844 1.00 90.25 398 VAL A N 1
ATOM 3080 C CA . VAL A 1 398 ? 30.239 -1.099 -13.420 1.00 90.25 398 VAL A CA 1
ATOM 3081 C C . VAL A 1 398 ? 31.715 -0.718 -13.580 1.00 90.25 398 VAL A C 1
ATOM 3083 O O . VAL A 1 398 ? 32.102 -0.137 -14.598 1.00 90.25 398 VAL A O 1
ATOM 3086 N N . GLY A 1 399 ? 32.564 -1.093 -12.620 1.00 91.31 399 GLY A N 1
ATOM 3087 C CA . GLY A 1 399 ? 34.014 -0.929 -12.723 1.00 91.31 399 GLY A CA 1
ATOM 3088 C C . GLY A 1 399 ? 34.629 -1.712 -13.889 1.00 91.31 399 GLY A C 1
ATOM 3089 O O . GLY A 1 399 ? 35.548 -1.217 -14.543 1.00 91.31 399 GLY A O 1
ATOM 3090 N N . ALA A 1 400 ? 34.110 -2.902 -14.195 1.00 90.50 400 ALA A N 1
ATOM 3091 C CA . ALA A 1 400 ? 34.567 -3.719 -15.314 1.00 90.50 400 ALA A CA 1
ATOM 3092 C C . ALA A 1 400 ? 34.161 -3.147 -16.676 1.00 90.50 400 ALA A C 1
ATOM 3094 O O . ALA A 1 400 ? 34.975 -3.154 -17.603 1.00 90.50 400 ALA A O 1
ATOM 3095 N N . LEU A 1 401 ? 32.959 -2.571 -16.785 1.00 86.38 401 LEU A N 1
ATOM 3096 C CA . LEU A 1 401 ? 32.544 -1.830 -17.980 1.00 86.38 401 LEU A CA 1
ATOM 3097 C C . LEU A 1 401 ? 33.449 -0.617 -18.228 1.00 86.38 401 LEU A C 1
ATOM 3099 O O . LEU A 1 401 ? 33.903 -0.406 -19.354 1.00 86.38 401 LEU A O 1
ATOM 3103 N N . TRP A 1 402 ? 33.771 0.140 -17.174 1.00 86.50 402 TRP A N 1
ATOM 3104 C CA . TRP A 1 402 ? 34.696 1.271 -17.274 1.00 86.50 402 TRP A CA 1
ATOM 3105 C C . TRP A 1 402 ? 36.103 0.820 -17.698 1.00 86.50 402 TRP A C 1
ATOM 3107 O O . TRP A 1 402 ? 36.708 1.407 -18.599 1.00 86.50 402 TRP A O 1
ATOM 3117 N N . TYR A 1 403 ? 36.614 -0.264 -17.112 1.00 88.50 403 TYR A N 1
ATOM 3118 C CA . TYR A 1 403 ? 37.890 -0.852 -17.517 1.00 88.50 403 TYR A CA 1
ATOM 3119 C C . TYR A 1 403 ? 37.892 -1.281 -18.990 1.00 88.50 403 TYR A C 1
ATOM 3121 O O . TYR A 1 403 ? 38.863 -1.023 -19.704 1.00 88.50 403 TYR A O 1
ATOM 3129 N N . PHE A 1 404 ? 36.818 -1.916 -19.466 1.00 85.94 404 PHE A N 1
ATOM 3130 C CA . PHE A 1 404 ? 36.716 -2.337 -20.861 1.00 85.94 404 PHE A CA 1
ATOM 3131 C C . PHE A 1 404 ? 36.697 -1.147 -21.821 1.00 85.94 404 PHE A C 1
ATOM 3133 O O . PHE A 1 404 ? 37.384 -1.176 -22.840 1.00 85.94 404 PHE A O 1
ATOM 3140 N N . ASP A 1 405 ? 35.973 -0.082 -21.486 1.00 79.19 405 ASP A N 1
ATOM 3141 C CA . ASP A 1 405 ? 35.944 1.144 -22.287 1.00 79.19 405 ASP A CA 1
ATOM 3142 C C . ASP A 1 405 ? 37.356 1.750 -22.433 1.00 79.19 405 ASP A C 1
ATOM 3144 O O . ASP A 1 405 ? 37.803 2.079 -23.540 1.00 79.19 405 ASP A O 1
ATOM 3148 N N . AL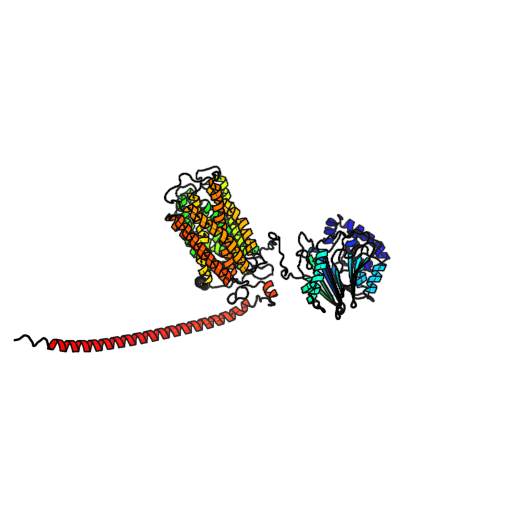A A 1 406 ? 38.124 1.769 -21.337 1.00 81.38 406 ALA A N 1
ATOM 3149 C CA . ALA A 1 406 ? 39.491 2.281 -21.308 1.00 81.38 406 ALA A CA 1
ATOM 3150 C C . ALA A 1 406 ? 40.515 1.361 -22.007 1.00 81.38 406 ALA A C 1
ATOM 3152 O O . ALA A 1 406 ? 41.324 1.825 -22.812 1.00 81.38 406 ALA A O 1
ATOM 3153 N N . VAL A 1 407 ? 40.491 0.053 -21.732 1.00 85.31 407 VAL A N 1
ATOM 3154 C CA . VAL A 1 407 ? 41.570 -0.889 -22.098 1.00 85.31 407 VAL A CA 1
ATOM 3155 C C . VAL A 1 407 ? 41.167 -1.844 -23.228 1.00 85.31 407 VAL A C 1
ATOM 3157 O O . VAL A 1 407 ? 41.993 -2.183 -24.074 1.00 85.31 407 VAL A O 1
ATOM 3160 N N . GLY A 1 408 ? 39.896 -2.237 -23.310 1.00 81.56 408 GLY A N 1
ATOM 3161 C CA . GLY A 1 408 ? 39.356 -3.136 -24.341 1.00 81.56 408 GLY A CA 1
ATOM 3162 C C . GLY A 1 408 ? 39.592 -4.626 -24.114 1.00 81.56 408 GLY A C 1
ATOM 3163 O O . GLY A 1 408 ? 39.446 -5.401 -25.055 1.00 81.56 408 GLY A O 1
ATOM 3164 N N . GLN A 1 409 ? 39.985 -5.035 -22.906 1.00 86.50 409 GLN A N 1
ATOM 3165 C CA . GLN A 1 409 ? 40.276 -6.433 -22.574 1.00 86.50 409 GLN A CA 1
ATOM 3166 C C . GLN A 1 409 ? 39.081 -7.110 -21.895 1.00 86.50 409 GLN A C 1
ATOM 3168 O O . GLN A 1 409 ? 38.504 -6.559 -20.960 1.00 86.50 409 GLN A O 1
ATOM 3173 N N . LEU A 1 410 ? 38.736 -8.323 -22.339 1.00 86.31 410 LEU A N 1
ATOM 3174 C CA . LEU A 1 410 ? 37.513 -9.036 -21.931 1.00 86.31 410 LEU A CA 1
ATOM 3175 C C . LEU A 1 410 ? 37.609 -9.780 -20.589 1.00 86.31 410 LEU A C 1
ATOM 3177 O O . LEU A 1 410 ? 36.575 -10.117 -20.019 1.00 86.31 410 LEU A O 1
ATOM 3181 N N . GLY A 1 411 ? 38.816 -10.025 -20.065 1.00 90.19 411 GLY A N 1
ATOM 3182 C CA . GLY A 1 411 ? 39.005 -10.860 -18.871 1.00 90.19 411 GLY A CA 1
ATOM 3183 C C . GLY A 1 411 ? 38.276 -10.341 -17.626 1.00 90.19 411 GLY A C 1
ATOM 3184 O O . GLY A 1 411 ? 37.556 -11.097 -16.979 1.00 90.19 411 GLY A O 1
ATOM 3185 N N . TYR A 1 412 ? 38.412 -9.047 -17.314 1.00 92.75 412 TYR A N 1
ATOM 3186 C CA . TYR A 1 412 ? 37.729 -8.454 -16.158 1.00 92.75 412 TYR A CA 1
ATOM 3187 C C . TYR A 1 412 ? 36.200 -8.382 -16.339 1.00 92.75 412 TYR A C 1
ATOM 3189 O O . TYR A 1 412 ? 35.501 -8.818 -15.428 1.00 92.75 412 TYR A O 1
ATOM 3197 N N . PRO A 1 413 ? 35.650 -7.945 -17.490 1.00 90.44 413 PRO A N 1
ATOM 3198 C CA . PRO A 1 413 ? 34.212 -8.023 -17.750 1.00 90.44 413 PRO A CA 1
ATOM 3199 C C . PRO A 1 413 ? 33.608 -9.415 -17.540 1.00 90.44 413 PRO A C 1
ATOM 3201 O O . PRO A 1 413 ? 32.618 -9.536 -16.824 1.00 90.44 413 PRO A O 1
ATOM 3204 N N . ILE A 1 414 ? 34.220 -10.475 -18.080 1.00 91.31 414 ILE A N 1
ATOM 3205 C CA . ILE A 1 414 ? 33.706 -11.847 -17.922 1.00 91.31 414 ILE A CA 1
ATOM 3206 C C . ILE A 1 414 ? 33.732 -12.274 -16.448 1.00 91.31 414 ILE A C 1
ATOM 3208 O O . ILE A 1 414 ? 32.725 -12.755 -15.931 1.00 91.31 414 ILE A O 1
ATOM 3212 N N . ALA A 1 415 ? 34.847 -12.033 -15.747 1.00 95.25 415 ALA A N 1
ATOM 3213 C CA . ALA A 1 415 ? 34.948 -12.319 -14.315 1.00 95.25 415 ALA A CA 1
ATOM 3214 C C . ALA A 1 415 ? 33.908 -11.532 -13.500 1.00 95.25 415 ALA A C 1
ATOM 3216 O O . ALA A 1 415 ? 33.290 -12.074 -12.586 1.00 95.25 415 ALA A O 1
ATOM 3217 N N . SER A 1 416 ? 33.671 -10.267 -13.863 1.00 94.38 416 SER A N 1
ATOM 3218 C CA . SER A 1 416 ? 32.654 -9.439 -13.219 1.00 94.38 416 SER A CA 1
ATOM 3219 C C . SER A 1 416 ? 31.249 -9.995 -13.422 1.00 94.38 416 SER A C 1
ATOM 3221 O O . SER A 1 416 ? 30.476 -9.928 -12.477 1.00 94.38 416 SER A O 1
ATOM 3223 N N . GLY A 1 417 ? 30.957 -10.603 -14.582 1.00 92.94 417 GLY A N 1
ATOM 3224 C CA . GLY A 1 417 ? 29.690 -11.276 -14.885 1.00 92.94 417 GLY A CA 1
ATOM 3225 C C . GLY A 1 417 ? 29.374 -12.409 -13.907 1.00 92.94 417 GLY A C 1
ATOM 3226 O O . GLY A 1 417 ? 28.259 -12.494 -13.405 1.00 92.94 417 GLY A O 1
ATOM 3227 N N . VAL A 1 418 ? 30.372 -13.220 -13.547 1.00 96.19 418 VAL A N 1
ATOM 3228 C CA . VAL A 1 418 ? 30.213 -14.263 -12.516 1.00 96.19 418 VAL A CA 1
ATOM 3229 C C . VAL A 1 418 ? 29.929 -13.642 -11.145 1.00 96.19 418 VAL A C 1
ATOM 3231 O O . VAL A 1 418 ? 29.002 -14.056 -10.453 1.00 96.19 418 VAL A O 1
ATOM 3234 N N . ILE A 1 419 ? 30.695 -12.616 -10.763 1.00 96.44 419 ILE A N 1
ATOM 3235 C CA . ILE A 1 419 ? 30.579 -11.957 -9.451 1.00 96.44 419 ILE A CA 1
ATOM 3236 C C . ILE A 1 419 ? 29.201 -11.309 -9.274 1.00 96.44 419 ILE A C 1
ATOM 3238 O O . ILE A 1 419 ? 28.539 -11.523 -8.259 1.00 96.44 419 ILE A O 1
ATOM 3242 N N . ILE A 1 420 ? 28.744 -10.536 -10.261 1.00 94.88 420 ILE A N 1
ATOM 3243 C CA . ILE A 1 420 ? 27.411 -9.925 -10.224 1.00 94.88 420 ILE A CA 1
ATOM 3244 C C . ILE A 1 420 ? 26.304 -10.975 -10.337 1.00 94.88 420 ILE A C 1
ATOM 3246 O O . ILE A 1 420 ? 25.280 -10.790 -9.698 1.00 94.88 420 ILE A O 1
ATOM 3250 N N . GLY A 1 421 ? 26.499 -12.094 -11.045 1.00 95.00 421 GLY A N 1
ATOM 3251 C CA . GLY A 1 421 ? 25.534 -13.197 -11.054 1.00 95.00 421 GLY A CA 1
ATOM 3252 C C . GLY A 1 421 ? 25.294 -13.770 -9.652 1.00 95.00 421 GLY A C 1
ATOM 3253 O O . GLY A 1 421 ? 24.150 -13.975 -9.253 1.00 95.00 421 GLY A O 1
ATOM 3254 N N . ILE A 1 422 ? 26.351 -13.943 -8.850 1.00 95.19 422 ILE A N 1
ATOM 3255 C CA . ILE A 1 422 ? 26.226 -14.332 -7.432 1.00 95.19 422 ILE A CA 1
ATOM 3256 C C . ILE A 1 422 ? 25.512 -13.231 -6.635 1.00 95.19 422 ILE A C 1
ATOM 3258 O O . ILE A 1 422 ? 24.548 -13.500 -5.917 1.00 95.19 422 ILE A O 1
ATOM 3262 N N . GLY A 1 423 ? 25.945 -11.978 -6.801 1.00 94.69 423 GLY A N 1
ATOM 3263 C CA . GLY A 1 423 ? 25.361 -10.840 -6.091 1.00 94.69 423 GLY A CA 1
ATOM 3264 C C . GLY A 1 423 ? 23.888 -10.582 -6.427 1.00 94.69 423 GLY A C 1
ATOM 3265 O O . GLY A 1 423 ? 23.119 -10.215 -5.542 1.00 94.69 423 GLY A O 1
ATOM 3266 N N . ALA A 1 424 ? 23.465 -10.817 -7.669 1.00 93.38 424 ALA A N 1
ATOM 3267 C CA . ALA A 1 424 ? 22.082 -10.685 -8.116 1.00 93.38 424 ALA A CA 1
ATOM 3268 C C . ALA A 1 424 ? 21.167 -11.686 -7.401 1.00 93.38 424 ALA A C 1
ATOM 3270 O O . ALA A 1 424 ? 20.091 -11.297 -6.948 1.00 93.38 424 ALA A O 1
ATOM 3271 N N . GLY A 1 425 ? 21.623 -12.929 -7.205 1.00 93.25 425 GLY A N 1
ATOM 3272 C CA . GLY A 1 425 ? 20.915 -13.915 -6.386 1.00 93.25 425 GLY A CA 1
ATOM 3273 C C . GLY A 1 425 ? 20.687 -13.409 -4.962 1.00 93.25 425 GLY A C 1
ATOM 3274 O O . GLY A 1 425 ? 19.554 -13.379 -4.488 1.00 93.25 425 GLY A O 1
ATOM 3275 N N . MET A 1 426 ? 21.736 -12.891 -4.318 1.00 93.56 426 MET A N 1
ATOM 3276 C CA . MET A 1 426 ? 21.647 -12.328 -2.964 1.00 93.56 426 MET A CA 1
ATOM 3277 C C . MET A 1 426 ? 20.684 -11.129 -2.887 1.00 93.56 426 MET A C 1
ATOM 3279 O O . MET A 1 426 ? 19.838 -11.077 -1.991 1.00 93.56 426 MET A O 1
ATOM 3283 N N . VAL A 1 427 ? 20.776 -10.176 -3.826 1.00 95.00 427 VAL A N 1
ATOM 3284 C CA . VAL A 1 427 ? 19.920 -8.974 -3.859 1.00 95.00 427 VAL A CA 1
ATOM 3285 C C . VAL A 1 427 ? 18.458 -9.347 -4.066 1.00 95.00 427 VAL A C 1
ATOM 3287 O O . VAL A 1 427 ? 17.609 -8.938 -3.274 1.00 95.00 427 VAL A O 1
ATOM 3290 N N . PHE A 1 428 ? 18.149 -10.117 -5.111 1.00 92.81 428 PHE A N 1
ATOM 3291 C CA . PHE A 1 428 ? 16.766 -10.355 -5.515 1.00 92.81 428 PHE A CA 1
ATOM 3292 C C . PHE A 1 428 ? 16.035 -11.356 -4.625 1.00 92.81 428 PHE A C 1
ATOM 3294 O O . PHE A 1 428 ? 14.832 -11.190 -4.417 1.00 92.81 428 PHE A O 1
ATOM 3301 N N . VAL A 1 429 ? 16.737 -12.333 -4.040 1.00 90.88 429 VAL A N 1
ATOM 3302 C CA . VAL A 1 429 ? 16.132 -13.213 -3.032 1.00 90.88 429 VAL A CA 1
ATOM 3303 C C . VAL A 1 429 ? 15.832 -12.439 -1.755 1.00 90.88 429 VAL A C 1
ATOM 3305 O O . VAL A 1 429 ? 14.708 -12.501 -1.262 1.00 90.88 429 VAL A O 1
ATOM 3308 N N . THR A 1 430 ? 16.774 -11.621 -1.269 1.00 92.81 430 THR A N 1
ATOM 3309 C CA . THR A 1 430 ? 16.528 -10.754 -0.102 1.00 92.81 430 THR A CA 1
ATOM 3310 C C . THR A 1 430 ? 15.375 -9.784 -0.363 1.00 92.81 430 THR A C 1
ATOM 3312 O O . THR A 1 430 ? 14.489 -9.621 0.475 1.00 92.81 430 THR A O 1
ATOM 3315 N N . SER A 1 431 ? 15.369 -9.150 -1.538 1.00 94.56 431 SER A N 1
ATOM 3316 C CA . SER A 1 431 ? 14.326 -8.216 -1.960 1.00 94.56 431 SER A CA 1
ATOM 3317 C C . SER A 1 431 ? 12.962 -8.879 -2.004 1.00 94.56 431 SER A C 1
ATOM 3319 O O . SER A 1 431 ? 12.038 -8.384 -1.360 1.00 94.56 431 SER A O 1
ATOM 3321 N N . GLY A 1 432 ? 12.834 -10.009 -2.697 1.00 91.94 432 GLY A N 1
ATOM 3322 C CA . GLY A 1 432 ? 11.548 -10.668 -2.843 1.00 91.94 432 GLY A CA 1
ATOM 3323 C C . GLY A 1 432 ? 11.064 -11.354 -1.558 1.00 91.94 432 GLY A C 1
ATOM 3324 O O . GLY A 1 432 ? 9.860 -11.357 -1.308 1.00 91.94 432 GLY A O 1
ATOM 3325 N N . TYR A 1 433 ? 11.968 -11.817 -0.685 1.00 89.94 433 TYR A N 1
ATOM 3326 C CA . TYR A 1 433 ? 11.623 -12.237 0.678 1.00 89.94 433 TYR A CA 1
ATOM 3327 C C . TYR A 1 433 ? 10.996 -11.086 1.474 1.00 89.94 433 TYR A C 1
ATOM 3329 O O . TYR A 1 433 ? 9.879 -11.207 1.969 1.00 89.94 433 TYR A O 1
ATOM 3337 N N . ILE A 1 434 ? 11.658 -9.925 1.534 1.00 92.62 434 ILE A N 1
ATOM 3338 C CA . ILE A 1 434 ? 11.117 -8.732 2.209 1.00 92.62 434 ILE A CA 1
ATOM 3339 C C . ILE A 1 434 ? 9.790 -8.303 1.564 1.00 92.62 434 ILE A C 1
ATOM 3341 O O . ILE A 1 434 ? 8.841 -7.945 2.257 1.00 92.62 434 ILE A O 1
ATOM 3345 N N . GLN A 1 435 ? 9.703 -8.368 0.237 1.00 92.00 435 GLN A N 1
ATOM 3346 C CA . GLN A 1 435 ? 8.534 -7.956 -0.535 1.00 92.00 435 GLN A CA 1
ATOM 3347 C C . GLN A 1 435 ? 7.296 -8.826 -0.272 1.00 92.00 435 GLN A C 1
ATOM 3349 O O . GLN A 1 435 ? 6.179 -8.321 -0.370 1.00 92.00 435 GLN A O 1
ATOM 3354 N N . THR A 1 436 ? 7.472 -10.114 0.044 1.00 91.12 436 THR A N 1
ATOM 3355 C CA . THR A 1 436 ? 6.369 -11.087 0.161 1.00 91.12 436 THR A CA 1
ATOM 3356 C C . THR A 1 436 ? 6.070 -11.529 1.591 1.00 91.12 436 THR A C 1
ATOM 3358 O O . THR A 1 436 ? 4.896 -11.760 1.903 1.00 91.12 436 THR A O 1
ATOM 3361 N N . SER A 1 437 ? 7.092 -11.606 2.449 1.00 88.38 437 SER A N 1
ATOM 3362 C CA . SER A 1 437 ? 6.997 -12.108 3.828 1.00 88.38 437 SER A CA 1
ATOM 3363 C C . SER A 1 437 ? 6.709 -11.018 4.863 1.00 88.38 437 SER A C 1
ATOM 3365 O O . SER A 1 437 ? 6.131 -11.296 5.909 1.00 88.38 437 SER A O 1
ATOM 3367 N N . TYR A 1 438 ? 7.125 -9.770 4.614 1.00 89.69 438 TYR A N 1
ATOM 3368 C CA . TYR A 1 438 ? 6.893 -8.665 5.552 1.00 89.69 438 TYR A CA 1
ATOM 3369 C C . TYR A 1 438 ? 5.463 -8.097 5.541 1.00 89.69 438 TYR A C 1
ATOM 3371 O O . TYR A 1 438 ? 4.980 -7.766 6.631 1.00 89.69 438 TYR A O 1
ATOM 3379 N N . PRO A 1 439 ? 4.778 -7.953 4.384 1.00 89.88 439 PRO A N 1
ATOM 3380 C CA . PRO A 1 439 ? 3.415 -7.432 4.366 1.00 89.88 439 PRO A CA 1
ATOM 3381 C C . PRO A 1 439 ? 2.392 -8.426 4.915 1.00 89.88 439 PRO A C 1
ATOM 3383 O O . PRO A 1 439 ? 2.534 -9.642 4.786 1.00 89.88 439 PRO A O 1
ATOM 3386 N N . GLU A 1 440 ? 1.292 -7.893 5.441 1.00 87.88 440 GLU A N 1
ATOM 3387 C CA . GLU A 1 440 ? 0.069 -8.668 5.665 1.00 87.88 440 GLU A CA 1
ATOM 3388 C C . GLU A 1 440 ? -0.621 -9.021 4.334 1.00 87.88 440 GLU A C 1
ATOM 3390 O O . GLU A 1 440 ? -0.417 -8.368 3.305 1.00 87.88 440 GLU A O 1
ATOM 3395 N N . GLU A 1 441 ? -1.516 -10.015 4.345 1.00 87.12 441 GLU A N 1
ATOM 3396 C CA . GLU A 1 441 ? -2.287 -10.435 3.158 1.00 87.12 441 GLU A CA 1
ATOM 3397 C C . GLU A 1 441 ? -3.042 -9.278 2.473 1.00 87.12 441 GLU A C 1
ATOM 3399 O O . GLU A 1 441 ? -3.262 -9.290 1.257 1.00 87.12 441 GLU A O 1
ATOM 3404 N N . ARG A 1 442 ? -3.420 -8.244 3.235 1.00 83.94 442 ARG A N 1
ATOM 3405 C CA . ARG A 1 442 ? -4.157 -7.082 2.724 1.00 83.94 442 ARG A CA 1
ATOM 3406 C C . ARG A 1 442 ? -3.309 -6.062 1.965 1.00 83.94 442 ARG A C 1
ATOM 3408 O O . ARG A 1 442 ? -3.877 -5.358 1.137 1.00 83.94 442 ARG A O 1
ATOM 3415 N N . GLU A 1 443 ? -1.996 -6.018 2.175 1.00 87.88 443 GLU A N 1
ATOM 3416 C CA . GLU A 1 443 ? -1.109 -4.951 1.671 1.00 87.88 443 GLU A CA 1
ATOM 3417 C C . GLU A 1 443 ? 0.085 -5.460 0.841 1.00 87.88 443 GLU A C 1
ATOM 3419 O O . GLU A 1 443 ? 1.061 -4.736 0.627 1.00 87.88 443 GLU A O 1
ATOM 3424 N N . LYS A 1 444 ? 0.029 -6.706 0.345 1.00 90.12 444 LYS A N 1
ATOM 3425 C CA . LYS A 1 444 ? 1.103 -7.272 -0.493 1.00 90.12 444 LYS A CA 1
ATOM 3426 C C . LYS A 1 444 ? 1.374 -6.427 -1.746 1.00 90.12 444 LYS A C 1
ATOM 3428 O O . LYS A 1 444 ? 2.532 -6.269 -2.134 1.00 90.12 444 LYS A O 1
ATOM 3433 N N . GLY A 1 445 ? 0.344 -5.832 -2.357 1.00 91.94 445 GLY A N 1
ATOM 3434 C CA . GLY A 1 445 ? 0.490 -4.984 -3.543 1.00 91.94 445 GLY A CA 1
ATOM 3435 C C . GLY A 1 445 ? 1.358 -3.747 -3.293 1.00 91.94 445 GLY A C 1
ATOM 3436 O O . GLY A 1 445 ? 2.179 -3.395 -4.142 1.00 91.94 445 GLY A O 1
ATOM 3437 N N . LEU A 1 446 ? 1.230 -3.114 -2.127 1.00 93.06 446 LEU A N 1
ATOM 3438 C CA . LEU A 1 446 ? 1.977 -1.927 -1.713 1.00 93.06 446 LEU A CA 1
ATOM 3439 C C . LEU A 1 446 ? 3.471 -2.224 -1.622 1.00 93.06 446 LEU A C 1
ATOM 3441 O O . LEU A 1 446 ? 4.286 -1.436 -2.105 1.00 93.06 446 LEU A O 1
ATOM 3445 N N . TYR A 1 447 ? 3.838 -3.358 -1.029 1.00 94.25 447 TYR A N 1
ATOM 3446 C CA . TYR A 1 447 ? 5.238 -3.736 -0.854 1.00 94.25 447 TYR A CA 1
ATOM 3447 C C . TYR A 1 447 ? 5.888 -4.069 -2.194 1.00 94.25 447 TYR A C 1
ATOM 3449 O O . TYR A 1 447 ? 6.978 -3.561 -2.484 1.00 94.25 447 TYR A O 1
ATOM 3457 N N . ILE A 1 448 ? 5.169 -4.829 -3.031 1.00 95.12 448 ILE A N 1
ATOM 3458 C CA . ILE A 1 448 ? 5.564 -5.150 -4.406 1.00 95.12 448 ILE A CA 1
ATOM 3459 C C . ILE A 1 448 ? 5.807 -3.874 -5.207 1.00 95.12 448 ILE A C 1
ATOM 3461 O O . ILE A 1 448 ? 6.897 -3.654 -5.738 1.00 95.12 448 ILE A O 1
ATOM 3465 N N . THR A 1 449 ? 4.811 -2.992 -5.214 1.00 95.31 449 THR A N 1
ATOM 3466 C CA . THR A 1 449 ? 4.839 -1.760 -6.000 1.00 95.31 449 THR A CA 1
ATOM 3467 C C . THR A 1 449 ? 5.927 -0.810 -5.538 1.00 95.31 449 THR A C 1
ATOM 3469 O O . THR A 1 449 ? 6.606 -0.218 -6.371 1.00 95.31 449 THR A O 1
ATOM 3472 N N . THR A 1 450 ? 6.139 -0.687 -4.226 1.00 94.56 450 THR A N 1
ATOM 3473 C CA . THR A 1 450 ? 7.182 0.182 -3.670 1.00 94.56 450 THR A CA 1
ATOM 3474 C C . THR A 1 450 ? 8.564 -0.225 -4.175 1.00 94.56 450 THR A C 1
ATOM 3476 O O . THR A 1 450 ? 9.288 0.631 -4.678 1.00 94.56 450 THR A O 1
ATOM 3479 N N . GLN A 1 451 ? 8.934 -1.508 -4.092 1.00 94.69 451 GLN A N 1
ATOM 3480 C CA . GLN A 1 451 ? 10.267 -1.936 -4.527 1.00 94.69 451 GLN A CA 1
ATOM 3481 C C . GLN A 1 451 ? 10.438 -1.837 -6.047 1.00 94.69 451 GLN A C 1
ATOM 3483 O O . GLN A 1 451 ? 11.410 -1.240 -6.497 1.00 94.69 451 GLN A O 1
ATOM 3488 N N . LEU A 1 452 ? 9.486 -2.347 -6.838 1.00 93.31 452 LEU A N 1
ATOM 3489 C CA . LEU A 1 452 ? 9.608 -2.347 -8.303 1.00 93.31 452 LEU A CA 1
ATOM 3490 C C . LEU A 1 452 ? 9.540 -0.927 -8.896 1.00 93.31 452 LEU A C 1
ATOM 3492 O O . LEU A 1 452 ? 10.224 -0.622 -9.871 1.00 93.31 452 LEU A O 1
ATOM 3496 N N . ASN A 1 453 ? 8.794 -0.005 -8.277 1.00 95.38 453 ASN A N 1
ATOM 3497 C CA . ASN A 1 453 ? 8.825 1.401 -8.685 1.00 95.38 453 ASN A CA 1
ATOM 3498 C C . ASN A 1 453 ? 10.121 2.109 -8.269 1.00 95.38 453 ASN A C 1
ATOM 3500 O O . ASN A 1 453 ? 10.561 3.012 -8.979 1.00 95.38 453 ASN A O 1
ATOM 3504 N N . LEU A 1 454 ? 10.734 1.740 -7.138 1.00 95.12 454 LEU A N 1
ATOM 3505 C CA . LEU A 1 454 ? 12.056 2.253 -6.760 1.00 95.12 454 LEU A CA 1
ATOM 3506 C C . LEU A 1 454 ? 13.149 1.713 -7.690 1.00 95.12 454 LEU A C 1
ATOM 3508 O O . LEU A 1 454 ? 14.063 2.456 -8.047 1.00 95.12 454 LEU A O 1
ATOM 3512 N N . GLU A 1 455 ? 13.011 0.469 -8.148 1.00 93.56 455 GLU A N 1
ATOM 3513 C CA . GLU A 1 455 ? 13.841 -0.107 -9.204 1.00 93.56 455 GLU A CA 1
ATOM 3514 C C . GLU A 1 455 ? 13.748 0.697 -10.504 1.00 93.56 455 GLU A C 1
ATOM 3516 O O . GLU A 1 455 ? 14.759 1.210 -11.000 1.00 93.56 455 GLU A O 1
ATOM 3521 N N . ALA A 1 456 ? 12.522 0.917 -10.988 1.00 92.88 456 ALA A N 1
ATOM 3522 C CA . ALA A 1 456 ? 12.258 1.749 -12.158 1.00 92.88 456 ALA A CA 1
ATOM 3523 C C . ALA A 1 456 ? 12.787 3.182 -11.975 1.00 92.88 456 ALA A C 1
ATOM 3525 O O . ALA A 1 456 ? 13.388 3.740 -12.891 1.00 92.88 456 ALA A O 1
ATOM 3526 N N . LEU A 1 457 ? 12.642 3.778 -10.785 1.00 94.31 457 LEU A N 1
ATOM 3527 C CA . LEU A 1 457 ? 13.174 5.109 -10.479 1.00 94.31 457 LEU A CA 1
ATOM 3528 C C . LEU A 1 457 ? 14.703 5.159 -10.600 1.00 94.31 457 LEU A C 1
ATOM 3530 O O . LEU A 1 457 ? 15.244 6.108 -11.173 1.00 94.31 457 LEU A O 1
ATOM 3534 N N . GLY A 1 458 ? 15.402 4.138 -10.103 1.00 91.25 458 GLY A N 1
ATOM 3535 C CA . GLY A 1 458 ? 16.842 3.993 -10.298 1.00 91.25 458 GLY A CA 1
ATOM 3536 C C . GLY A 1 458 ? 17.224 3.931 -11.777 1.00 91.25 458 GLY A C 1
ATOM 3537 O O . GLY A 1 458 ? 18.155 4.617 -12.212 1.00 91.25 458 GLY A O 1
ATOM 3538 N N . SER A 1 459 ? 16.438 3.199 -12.571 1.00 89.75 459 SER A N 1
ATOM 3539 C CA . SER A 1 459 ? 16.614 3.124 -14.023 1.00 89.75 459 SER A CA 1
ATOM 3540 C C . SER A 1 459 ? 16.350 4.457 -14.730 1.00 89.75 459 SER A C 1
ATOM 3542 O O . SER A 1 459 ? 17.123 4.865 -15.595 1.00 89.75 459 SER A O 1
ATOM 3544 N N . VAL A 1 460 ? 15.328 5.210 -14.314 1.00 91.62 460 VAL A N 1
ATOM 3545 C CA . VAL A 1 460 ? 15.026 6.563 -14.816 1.00 91.62 460 VAL A CA 1
ATOM 3546 C C . VAL A 1 460 ? 16.194 7.521 -14.553 1.00 91.62 460 VAL A C 1
ATOM 3548 O O . VAL A 1 460 ? 16.583 8.278 -15.448 1.00 91.62 460 VAL A O 1
ATOM 3551 N N . ILE A 1 461 ? 16.789 7.470 -13.356 1.00 87.38 461 ILE A N 1
ATOM 3552 C CA . ILE A 1 461 ? 17.957 8.289 -12.988 1.00 87.38 461 ILE A CA 1
ATOM 3553 C C . ILE A 1 461 ? 19.167 7.936 -13.863 1.00 87.38 461 ILE A C 1
ATOM 3555 O O . ILE A 1 461 ? 19.862 8.835 -14.340 1.00 87.38 461 ILE A O 1
ATOM 3559 N N . GLY A 1 462 ? 19.413 6.648 -14.114 1.00 79.19 462 GLY A N 1
ATOM 3560 C CA . GLY A 1 462 ? 20.489 6.215 -15.008 1.00 79.19 462 GLY A CA 1
ATOM 3561 C C . GLY A 1 462 ? 20.225 6.554 -16.482 1.00 79.19 462 GLY A C 1
ATOM 3562 O O . GLY A 1 462 ? 21.134 6.977 -17.197 1.00 79.19 462 GLY A O 1
ATOM 3563 N N . GLY A 1 463 ? 18.977 6.414 -16.931 1.00 80.81 463 GLY A N 1
ATOM 3564 C CA . GLY A 1 463 ? 18.556 6.546 -18.325 1.00 80.81 463 GLY A CA 1
ATOM 3565 C C . GLY A 1 463 ? 18.417 7.987 -18.824 1.00 80.81 463 GLY A C 1
ATOM 3566 O O . GLY A 1 463 ? 18.543 8.227 -20.024 1.00 80.81 463 GLY A O 1
ATOM 3567 N N . ILE A 1 464 ? 18.220 8.977 -17.945 1.00 84.69 464 ILE A N 1
ATOM 3568 C CA . ILE A 1 464 ? 18.090 10.384 -18.372 1.00 84.69 464 ILE A CA 1
ATOM 3569 C C . ILE A 1 464 ? 19.413 10.981 -18.876 1.00 84.69 464 ILE A C 1
ATOM 3571 O O . ILE A 1 464 ? 19.431 11.763 -19.829 1.00 84.69 464 ILE A O 1
ATOM 3575 N N . ILE A 1 465 ? 20.533 10.597 -18.260 1.00 77.12 465 ILE A N 1
ATOM 3576 C CA . ILE A 1 465 ? 21.885 11.068 -18.596 1.00 77.12 465 ILE A CA 1
ATOM 3577 C C . ILE A 1 465 ? 22.195 10.890 -20.100 1.00 77.12 465 ILE A C 1
ATOM 3579 O O . ILE A 1 465 ? 22.512 11.872 -20.775 1.00 77.12 465 ILE A O 1
ATOM 3583 N N . PRO A 1 466 ? 22.075 9.686 -20.675 1.00 70.50 466 PRO A N 1
ATOM 3584 C CA . PRO A 1 466 ? 22.340 9.439 -22.092 1.00 70.50 466 PRO A CA 1
ATOM 3585 C C . PRO A 1 466 ? 21.286 10.028 -23.032 1.00 70.50 466 PRO A C 1
ATOM 3587 O O . PRO A 1 466 ? 21.646 10.378 -24.154 1.00 70.50 466 PRO A O 1
ATOM 3590 N N . VAL A 1 467 ? 20.025 10.195 -22.610 1.00 78.56 467 VAL A N 1
ATOM 3591 C CA . VAL A 1 467 ? 19.026 10.949 -23.394 1.00 78.56 467 VAL A CA 1
ATOM 3592 C C . VAL A 1 467 ? 19.499 12.389 -23.597 1.00 78.56 467 VAL A C 1
ATOM 3594 O O . VAL A 1 467 ? 19.424 12.920 -24.705 1.00 78.56 467 VAL A O 1
ATOM 3597 N N . ILE A 1 468 ? 20.038 13.010 -22.544 1.00 80.12 468 ILE A N 1
ATOM 3598 C CA . ILE A 1 468 ? 20.573 14.375 -22.600 1.00 80.12 468 ILE A CA 1
ATOM 3599 C C . ILE A 1 468 ? 21.838 14.433 -23.464 1.00 80.12 468 ILE A C 1
ATOM 3601 O O . ILE A 1 468 ? 21.931 15.295 -24.338 1.00 80.12 468 ILE A O 1
ATOM 3605 N N . ILE A 1 469 ? 22.791 13.520 -23.248 1.00 72.62 469 ILE A N 1
ATOM 3606 C CA . ILE A 1 469 ? 24.074 13.503 -23.972 1.00 72.62 469 ILE A CA 1
ATOM 3607 C C . ILE A 1 469 ? 23.859 13.277 -25.472 1.00 72.62 469 ILE A C 1
ATOM 3609 O O . ILE A 1 469 ? 24.408 14.010 -26.292 1.00 72.62 469 ILE A O 1
ATOM 3613 N N . ASN A 1 470 ? 23.031 12.299 -25.842 1.00 72.50 470 ASN A N 1
ATOM 3614 C CA . ASN A 1 470 ? 22.857 11.895 -27.239 1.00 72.50 470 ASN A CA 1
ATOM 3615 C C . ASN A 1 470 ? 21.796 12.712 -27.986 1.00 72.50 470 ASN A C 1
ATOM 3617 O O . ASN A 1 470 ? 21.577 12.491 -29.174 1.00 72.50 470 ASN A O 1
ATOM 3621 N N . ARG A 1 471 ? 21.163 13.702 -27.341 1.00 77.31 471 ARG A N 1
ATOM 3622 C CA . ARG A 1 471 ? 20.082 14.505 -27.938 1.00 77.31 471 ARG A CA 1
ATOM 3623 C C . ARG A 1 471 ? 20.428 15.095 -29.308 1.00 77.31 471 ARG A C 1
ATOM 3625 O O . ARG A 1 471 ? 19.546 15.190 -30.168 1.00 77.31 471 ARG A O 1
ATOM 3632 N N . ASN A 1 472 ? 21.689 15.493 -29.478 1.00 76.38 472 ASN A N 1
ATOM 3633 C CA . ASN A 1 472 ? 22.209 16.185 -30.658 1.00 76.38 472 ASN A CA 1
ATOM 3634 C C . ASN A 1 472 ? 23.269 15.370 -31.424 1.00 76.38 472 ASN A C 1
ATOM 3636 O O . ASN A 1 472 ? 23.905 15.909 -32.328 1.00 76.38 472 ASN A O 1
ATOM 3640 N N . SER A 1 473 ? 23.495 14.104 -31.066 1.00 61.97 473 SER A N 1
ATOM 3641 C CA . SER A 1 473 ? 24.556 13.280 -31.650 1.00 61.97 473 SER A CA 1
ATOM 3642 C C . SER A 1 473 ? 23.985 11.976 -32.197 1.00 61.97 473 SER A C 1
ATOM 3644 O O . SER A 1 473 ? 23.465 11.158 -31.450 1.00 61.97 473 SER A O 1
ATOM 3646 N N . ALA A 1 474 ? 24.118 11.779 -33.511 1.00 53.53 474 ALA A N 1
ATOM 3647 C CA . ALA A 1 474 ? 23.794 10.519 -34.189 1.00 53.53 474 ALA A CA 1
ATOM 3648 C C . ALA A 1 474 ? 24.952 9.497 -34.138 1.00 53.53 474 ALA A C 1
ATOM 3650 O O . ALA A 1 474 ? 24.809 8.360 -34.576 1.00 53.53 474 ALA A O 1
ATOM 3651 N N . THR A 1 475 ? 26.119 9.899 -33.623 1.00 50.84 475 THR A N 1
ATOM 3652 C CA . THR A 1 475 ? 27.318 9.061 -33.491 1.00 50.84 475 THR A CA 1
ATOM 3653 C C . THR A 1 475 ? 27.463 8.523 -32.070 1.00 50.84 475 THR A C 1
ATOM 3655 O O . THR A 1 475 ? 27.296 9.275 -31.112 1.00 50.84 475 THR A O 1
ATOM 3658 N N . THR A 1 476 ? 27.841 7.248 -31.945 1.00 51.84 476 THR A N 1
ATOM 3659 C CA . THR A 1 476 ? 28.130 6.531 -30.691 1.00 51.84 476 THR A CA 1
ATOM 3660 C C . THR A 1 476 ? 29.289 7.167 -29.920 1.00 51.84 476 THR A C 1
ATOM 3662 O O . THR A 1 476 ? 30.440 6.750 -30.052 1.00 51.84 476 THR A O 1
ATOM 3665 N N . ALA A 1 477 ? 29.004 8.178 -29.103 1.00 52.69 477 ALA A N 1
ATOM 3666 C CA . ALA A 1 477 ? 29.917 8.592 -28.048 1.00 52.69 477 ALA A CA 1
ATOM 3667 C C . ALA A 1 477 ? 29.825 7.570 -26.903 1.00 52.69 477 ALA A C 1
ATOM 3669 O O . ALA A 1 477 ? 28.729 7.172 -26.508 1.00 52.69 477 ALA A O 1
ATOM 3670 N N . GLY A 1 478 ? 30.970 7.103 -26.399 1.00 56.47 478 GLY A N 1
ATOM 3671 C CA . GLY A 1 478 ? 31.013 6.261 -25.202 1.00 56.47 478 GLY A CA 1
ATOM 3672 C C . GLY A 1 478 ? 30.414 6.968 -23.983 1.00 56.47 478 GLY A C 1
ATOM 3673 O O . GLY A 1 478 ? 30.222 8.186 -23.975 1.00 56.47 478 GLY A O 1
ATOM 3674 N N . VAL A 1 479 ? 30.108 6.198 -22.940 1.00 68.25 479 VAL A N 1
ATOM 3675 C CA . VAL A 1 479 ? 29.602 6.752 -21.679 1.00 68.25 479 VAL A CA 1
ATOM 3676 C C . VAL A 1 479 ? 30.726 7.564 -21.013 1.00 68.25 479 VAL A C 1
ATOM 3678 O O . VAL A 1 479 ? 31.817 7.027 -20.827 1.00 68.25 479 VAL A O 1
ATOM 3681 N N . PRO A 1 480 ? 30.514 8.842 -20.640 1.00 71.62 480 PRO A N 1
ATOM 3682 C CA . PRO A 1 480 ? 31.566 9.641 -20.016 1.00 71.62 480 PRO A CA 1
ATOM 3683 C C . PRO A 1 480 ? 32.080 9.016 -18.713 1.00 71.62 480 PRO A C 1
ATOM 3685 O O . PRO A 1 480 ? 31.292 8.530 -17.904 1.00 71.62 480 PRO A O 1
ATOM 3688 N N . HIS A 1 481 ? 33.387 9.122 -18.443 1.00 78.75 481 HIS A N 1
ATOM 3689 C CA . HIS A 1 481 ? 34.000 8.596 -17.209 1.00 78.75 481 HIS A CA 1
ATOM 3690 C C . HIS A 1 481 ? 33.319 9.098 -15.924 1.00 78.75 481 HIS A C 1
ATOM 3692 O O . HIS A 1 481 ? 33.204 8.361 -14.948 1.00 78.75 481 HIS A O 1
ATOM 3698 N N . SER A 1 482 ? 32.829 10.342 -15.924 1.00 77.56 482 SER A N 1
ATOM 3699 C CA . SER A 1 482 ? 32.102 10.925 -14.792 1.00 77.56 482 SER A CA 1
ATOM 3700 C C . SER A 1 482 ? 30.827 10.156 -14.432 1.00 77.56 482 SER A C 1
ATOM 3702 O O . SER A 1 482 ? 30.459 10.118 -13.261 1.00 77.56 482 SER A O 1
ATOM 3704 N N . VAL A 1 483 ? 30.176 9.520 -15.409 1.00 79.12 483 VAL A N 1
ATOM 3705 C CA . VAL A 1 483 ? 28.961 8.723 -15.201 1.00 79.12 483 VAL A CA 1
ATOM 3706 C C . VAL A 1 483 ? 29.297 7.415 -14.488 1.00 79.12 483 VAL A C 1
ATOM 3708 O O . VAL A 1 483 ? 28.634 7.079 -13.511 1.00 79.12 483 VAL A O 1
ATOM 3711 N N . TYR A 1 484 ? 30.373 6.728 -14.892 1.00 84.25 484 TYR A N 1
ATOM 3712 C CA . TYR A 1 484 ? 30.842 5.526 -14.192 1.00 84.25 484 TYR A CA 1
ATOM 3713 C C . TYR A 1 484 ? 31.201 5.824 -12.731 1.00 84.25 484 TYR A C 1
ATOM 3715 O O . TYR A 1 484 ? 30.770 5.103 -11.834 1.00 84.25 484 TYR A O 1
ATOM 3723 N N . ILE A 1 485 ? 31.921 6.923 -12.473 1.00 87.31 485 ILE A N 1
ATOM 3724 C CA . ILE A 1 485 ? 32.276 7.348 -11.107 1.00 87.31 485 ILE A CA 1
ATOM 3725 C C . ILE A 1 485 ? 31.019 7.650 -10.278 1.00 87.31 485 ILE A C 1
ATOM 3727 O O . ILE A 1 485 ? 30.935 7.245 -9.115 1.00 87.31 485 ILE A O 1
ATOM 3731 N N . ALA A 1 486 ? 30.034 8.341 -10.860 1.00 87.00 486 ALA A N 1
ATOM 3732 C CA . ALA A 1 486 ? 28.777 8.641 -10.183 1.00 87.00 486 ALA A CA 1
ATOM 3733 C C . ALA A 1 486 ? 28.010 7.361 -9.819 1.00 87.00 486 ALA A C 1
ATOM 3735 O O . ALA A 1 486 ? 27.601 7.210 -8.669 1.00 87.00 486 ALA A O 1
ATOM 3736 N N . PHE A 1 487 ? 27.874 6.416 -10.754 1.00 88.81 487 PHE A N 1
ATOM 3737 C CA . PHE A 1 487 ? 27.192 5.143 -10.507 1.00 88.81 487 PHE A CA 1
ATOM 3738 C C . PHE A 1 487 ? 27.900 4.301 -9.447 1.00 88.81 487 PHE A C 1
ATOM 3740 O O . PHE A 1 487 ? 27.245 3.849 -8.513 1.00 88.81 487 PHE A O 1
ATOM 3747 N N . ILE A 1 488 ? 29.229 4.176 -9.516 1.00 92.25 488 ILE A N 1
ATOM 3748 C CA . ILE A 1 488 ? 30.028 3.477 -8.497 1.00 92.25 488 ILE A CA 1
ATOM 3749 C C . ILE A 1 488 ? 29.808 4.095 -7.111 1.00 92.25 488 ILE A C 1
ATOM 3751 O O . ILE A 1 488 ? 29.603 3.371 -6.137 1.00 92.25 488 ILE A O 1
ATOM 3755 N N . SER A 1 489 ? 29.804 5.428 -7.014 1.00 93.62 489 SER A N 1
ATOM 3756 C CA . SER A 1 489 ? 29.603 6.132 -5.740 1.00 93.62 489 SER A CA 1
ATOM 3757 C C . SER A 1 489 ? 28.203 5.890 -5.170 1.00 93.62 489 SER A C 1
ATOM 3759 O O . SER A 1 489 ? 28.061 5.574 -3.991 1.00 93.62 489 SER A O 1
ATOM 3761 N N . ILE A 1 490 ? 27.172 5.993 -6.015 1.00 92.69 490 ILE A N 1
ATOM 3762 C CA . ILE A 1 490 ? 25.770 5.769 -5.634 1.00 92.69 490 ILE A CA 1
ATOM 3763 C C . ILE A 1 490 ? 25.556 4.318 -5.182 1.00 92.69 490 ILE A C 1
ATOM 3765 O O . ILE A 1 490 ? 25.021 4.097 -4.096 1.00 92.69 490 ILE A O 1
ATOM 3769 N N . MET A 1 491 ? 26.030 3.342 -5.962 1.00 94.62 491 MET A N 1
ATOM 3770 C CA . MET A 1 491 ? 25.930 1.914 -5.639 1.00 94.62 491 MET A CA 1
ATOM 3771 C C . MET A 1 491 ? 26.661 1.565 -4.340 1.00 94.62 491 MET A C 1
ATOM 3773 O O . MET A 1 491 ? 26.142 0.806 -3.528 1.00 94.62 491 MET A O 1
ATOM 3777 N N . THR A 1 492 ? 27.838 2.149 -4.101 1.00 96.31 492 THR A N 1
ATOM 3778 C CA . THR A 1 492 ? 28.606 1.911 -2.867 1.00 96.31 492 THR A CA 1
ATOM 3779 C C . THR A 1 492 ? 27.849 2.423 -1.640 1.00 96.31 492 THR A C 1
ATOM 3781 O O . THR A 1 492 ? 27.715 1.707 -0.647 1.00 96.31 492 THR A O 1
ATOM 3784 N N . CYS A 1 493 ? 27.294 3.637 -1.712 1.00 95.56 493 CYS A N 1
ATOM 3785 C CA . CYS A 1 493 ? 26.448 4.182 -0.649 1.00 95.56 493 CYS A CA 1
ATOM 3786 C C . CYS A 1 493 ? 25.197 3.322 -0.416 1.00 95.56 493 CYS A C 1
ATOM 3788 O O . CYS A 1 493 ? 24.844 3.057 0.733 1.00 95.56 493 CYS A O 1
ATOM 3790 N N . ALA A 1 494 ? 24.553 2.855 -1.490 1.00 94.44 494 ALA A N 1
ATOM 3791 C CA . ALA A 1 494 ? 23.398 1.967 -1.409 1.00 94.44 494 ALA A CA 1
ATOM 3792 C C . ALA A 1 494 ? 23.750 0.623 -0.746 1.00 94.44 494 ALA A C 1
ATOM 3794 O O . ALA A 1 494 ? 23.005 0.161 0.119 1.00 94.44 494 ALA A O 1
ATOM 3795 N N . GLY A 1 495 ? 24.911 0.046 -1.073 1.00 94.50 495 GLY A N 1
ATOM 3796 C CA . GLY A 1 495 ? 25.413 -1.187 -0.462 1.00 94.50 495 GLY A CA 1
ATOM 3797 C C . GLY A 1 495 ? 25.600 -1.049 1.045 1.00 94.50 495 GLY A C 1
ATOM 3798 O O . GLY A 1 495 ? 25.050 -1.839 1.805 1.00 94.50 495 GLY A O 1
ATOM 3799 N N . PHE A 1 496 ? 26.262 0.014 1.511 1.00 95.69 496 PHE A N 1
ATOM 3800 C CA . PHE A 1 496 ? 26.404 0.249 2.953 1.00 95.69 496 PHE A CA 1
ATOM 3801 C C . PHE A 1 496 ? 25.079 0.589 3.645 1.00 95.69 496 PHE A C 1
ATOM 3803 O O . PHE A 1 496 ? 24.886 0.217 4.802 1.00 95.69 496 PHE A O 1
ATOM 3810 N N . SER A 1 497 ? 24.142 1.246 2.953 1.00 93.56 497 SER A N 1
ATOM 3811 C CA . SER A 1 497 ? 22.809 1.513 3.508 1.00 93.56 497 SER A CA 1
ATOM 3812 C C . SER A 1 497 ? 21.991 0.238 3.745 1.00 93.56 497 SER A C 1
ATOM 3814 O O . SER A 1 497 ? 21.131 0.235 4.622 1.00 93.56 497 SER A O 1
ATOM 3816 N N . ALA A 1 498 ? 22.309 -0.866 3.056 1.00 94.56 498 ALA A N 1
ATOM 3817 C CA . ALA A 1 498 ? 21.672 -2.160 3.284 1.00 94.56 498 ALA A CA 1
ATOM 3818 C C . ALA A 1 498 ? 21.901 -2.699 4.706 1.00 94.56 498 ALA A C 1
ATOM 3820 O O . ALA A 1 498 ? 21.080 -3.458 5.211 1.00 94.56 498 ALA A O 1
ATOM 3821 N N . LEU A 1 499 ? 22.957 -2.255 5.400 1.00 94.62 499 LEU A N 1
ATOM 3822 C CA . LEU A 1 499 ? 23.203 -2.604 6.806 1.00 94.62 499 LEU A CA 1
ATOM 3823 C C . LEU A 1 499 ? 22.155 -2.015 7.771 1.00 94.62 499 LEU A C 1
ATOM 3825 O O . LEU A 1 499 ? 22.118 -2.395 8.939 1.00 94.62 499 LEU A O 1
ATOM 3829 N N . LEU A 1 500 ? 21.296 -1.105 7.295 1.00 94.38 500 LEU A N 1
ATOM 3830 C CA . LEU A 1 500 ? 20.120 -0.614 8.019 1.00 94.38 500 LEU A CA 1
ATOM 3831 C C . LEU A 1 500 ? 18.925 -1.580 7.937 1.00 94.38 500 LEU A C 1
ATOM 3833 O O . LEU A 1 500 ? 17.900 -1.339 8.579 1.00 94.38 500 LEU A O 1
ATOM 3837 N N . LEU A 1 501 ? 19.025 -2.656 7.149 1.00 94.06 501 LEU A N 1
ATOM 3838 C CA . LEU A 1 501 ? 18.012 -3.703 7.136 1.00 94.06 501 LEU A CA 1
ATOM 3839 C C . LEU A 1 501 ? 18.104 -4.528 8.418 1.00 94.06 501 LEU A C 1
ATOM 3841 O O . LEU A 1 501 ? 19.147 -5.090 8.759 1.00 94.06 501 LEU A O 1
ATOM 3845 N N . LEU A 1 502 ? 16.985 -4.605 9.125 1.00 90.19 502 LEU A N 1
ATOM 3846 C CA . LEU A 1 502 ? 16.868 -5.345 10.368 1.00 90.19 502 LEU A CA 1
ATOM 3847 C C . LEU A 1 502 ? 16.443 -6.800 10.106 1.00 90.19 502 LEU A C 1
ATOM 3849 O O . LEU A 1 502 ? 15.624 -7.049 9.215 1.00 90.19 502 LEU A O 1
ATOM 3853 N N . PRO A 1 503 ? 16.931 -7.753 10.922 1.00 85.00 503 PRO A N 1
ATOM 3854 C CA . PRO A 1 503 ? 16.380 -9.103 10.981 1.00 85.00 503 PRO A CA 1
ATOM 3855 C C . PRO A 1 503 ? 14.874 -9.090 11.300 1.00 85.00 503 PRO A C 1
ATOM 3857 O O . PRO A 1 503 ? 14.430 -8.236 12.081 1.00 85.00 503 PRO A O 1
ATOM 3860 N N . PRO A 1 504 ? 14.089 -10.038 10.762 1.00 81.19 504 PRO A N 1
ATOM 3861 C CA . PRO A 1 504 ? 12.631 -10.014 10.859 1.00 81.19 504 PRO A CA 1
ATOM 3862 C C . PRO A 1 504 ? 12.107 -10.138 12.300 1.00 81.19 504 PRO A C 1
ATOM 3864 O O . PRO A 1 504 ? 11.114 -9.489 12.633 1.00 81.19 504 PRO A O 1
ATOM 3867 N N . HIS A 1 505 ? 12.812 -10.838 13.198 1.00 80.38 505 HIS A N 1
ATOM 3868 C CA . HIS A 1 505 ? 12.437 -10.938 14.619 1.00 80.38 505 HIS A CA 1
ATOM 3869 C C . HIS A 1 505 ? 12.509 -9.594 15.379 1.00 80.38 505 HIS A C 1
ATOM 3871 O O . HIS A 1 505 ? 11.875 -9.419 16.425 1.00 80.38 505 HIS A O 1
ATOM 3877 N N . LYS A 1 506 ? 13.259 -8.605 14.861 1.00 84.06 506 LYS A N 1
ATOM 3878 C CA . LYS A 1 506 ? 13.347 -7.237 15.422 1.00 84.06 506 LYS A CA 1
ATOM 3879 C C . LYS A 1 506 ? 12.306 -6.281 14.849 1.00 84.06 506 LYS A C 1
ATOM 3881 O O . LYS A 1 506 ? 12.242 -5.118 15.265 1.00 84.06 506 LYS A O 1
ATOM 3886 N N . LEU A 1 507 ? 11.522 -6.746 13.882 1.00 86.06 507 LEU A N 1
ATOM 3887 C CA . LEU A 1 507 ? 10.445 -5.979 13.286 1.00 86.06 507 LEU A CA 1
ATOM 3888 C C . LEU A 1 507 ? 9.178 -6.148 14.107 1.00 86.06 507 LEU A C 1
ATOM 3890 O O . LEU A 1 507 ? 8.929 -7.182 14.729 1.00 86.06 507 LEU A O 1
ATOM 3894 N N . ARG A 1 508 ? 8.390 -5.081 14.135 1.00 81.50 508 ARG A N 1
ATOM 3895 C CA . ARG A 1 508 ? 7.070 -5.069 14.762 1.00 81.50 508 ARG A CA 1
ATOM 3896 C C . ARG A 1 508 ? 6.109 -4.449 13.763 1.00 81.50 508 ARG A C 1
ATOM 3898 O O . ARG A 1 508 ? 6.440 -3.380 13.247 1.00 81.50 508 ARG A O 1
ATOM 3905 N N . ARG A 1 509 ? 4.967 -5.074 13.483 1.00 79.50 509 ARG A N 1
ATOM 3906 C CA . ARG A 1 509 ? 3.872 -4.492 12.689 1.00 79.50 509 ARG A CA 1
ATOM 3907 C C . ARG A 1 509 ? 3.188 -3.368 13.472 1.00 79.50 509 ARG A C 1
ATOM 3909 O O . ARG A 1 509 ? 3.579 -3.056 14.600 1.00 79.50 509 ARG A O 1
ATOM 3916 N N . ASP A 1 510 ? 2.216 -2.705 12.857 1.00 72.44 510 ASP A N 1
ATOM 3917 C CA . ASP A 1 510 ? 1.505 -1.590 13.494 1.00 72.44 510 ASP A CA 1
ATOM 3918 C C . ASP A 1 510 ? 0.610 -2.038 14.663 1.00 72.44 510 ASP A C 1
ATOM 3920 O O . ASP A 1 510 ? 0.367 -1.242 15.569 1.00 72.44 510 ASP A O 1
ATOM 3924 N N . ASP A 1 511 ? 0.215 -3.313 14.694 1.00 65.81 511 ASP A N 1
ATOM 3925 C CA . ASP A 1 511 ? -0.505 -3.970 15.795 1.00 65.81 511 ASP A CA 1
ATOM 3926 C C . ASP A 1 511 ? 0.422 -4.581 16.870 1.00 65.81 511 ASP A C 1
ATOM 3928 O O . ASP A 1 511 ? -0.029 -5.275 17.781 1.00 65.81 511 ASP A O 1
ATOM 3932 N N . GLY A 1 512 ? 1.735 -4.350 16.760 1.00 68.56 512 GLY A N 1
ATOM 3933 C CA . GLY A 1 512 ? 2.742 -4.882 17.676 1.00 68.56 512 GLY A CA 1
ATOM 3934 C C . GLY A 1 512 ? 3.164 -6.332 17.417 1.00 68.56 512 GLY A C 1
ATOM 3935 O O . GLY A 1 512 ? 4.104 -6.782 18.071 1.00 68.56 512 GLY A O 1
ATOM 3936 N N . SER A 1 513 ? 2.556 -7.046 16.462 1.00 74.62 513 SER A N 1
ATOM 3937 C CA . SER A 1 513 ? 2.958 -8.418 16.112 1.00 74.62 513 SER A CA 1
ATOM 3938 C C . SER A 1 513 ? 4.355 -8.459 15.481 1.00 74.62 513 SER A C 1
ATOM 3940 O O . SER A 1 513 ? 4.805 -7.500 14.844 1.00 74.62 513 SER A O 1
ATOM 3942 N N . ILE A 1 514 ? 5.070 -9.570 15.657 1.00 78.12 514 ILE A N 1
ATOM 3943 C CA . ILE A 1 514 ? 6.378 -9.800 15.026 1.00 78.12 514 ILE A CA 1
ATOM 3944 C C . ILE A 1 514 ? 6.221 -10.311 13.595 1.00 78.12 514 ILE A C 1
ATOM 3946 O O . ILE A 1 514 ? 5.246 -10.979 13.274 1.00 78.12 514 ILE A O 1
ATOM 3950 N N . VAL A 1 515 ? 7.168 -9.987 12.711 1.00 75.38 515 VAL A N 1
ATOM 3951 C CA . VAL A 1 515 ? 7.028 -10.304 11.279 1.00 75.38 515 VAL A CA 1
ATOM 3952 C C . VAL A 1 515 ? 7.286 -11.779 10.979 1.00 75.38 515 VAL A C 1
ATOM 3954 O O . VAL A 1 515 ? 6.446 -12.419 10.350 1.00 75.38 515 VAL A O 1
ATOM 3957 N N . ALA A 1 516 ? 8.422 -12.296 11.447 1.00 69.00 516 ALA A N 1
ATOM 3958 C CA . ALA A 1 516 ? 8.809 -13.702 11.383 1.00 69.00 516 ALA A CA 1
ATOM 3959 C C . ALA A 1 516 ? 9.705 -14.037 12.591 1.00 69.00 516 ALA A C 1
ATOM 3961 O O . ALA A 1 516 ? 10.381 -13.146 13.119 1.00 69.00 516 ALA A O 1
ATOM 3962 N N . VAL A 1 517 ? 9.718 -15.303 13.011 1.00 61.59 517 VAL A N 1
ATOM 3963 C CA . VAL A 1 517 ? 10.686 -15.848 13.970 1.00 61.59 517 VAL A CA 1
ATOM 3964 C C . VAL A 1 517 ? 11.738 -16.587 13.154 1.00 61.59 517 VAL A C 1
ATOM 3966 O O . VAL A 1 517 ? 11.403 -17.495 12.397 1.00 61.59 517 VAL A O 1
ATOM 3969 N N . ASP A 1 518 ? 12.999 -16.187 13.293 1.00 57.22 518 ASP A N 1
ATOM 3970 C CA . ASP A 1 518 ? 14.112 -16.892 12.659 1.00 57.22 518 ASP A CA 1
ATOM 3971 C C . ASP A 1 518 ? 14.376 -18.184 13.450 1.00 57.22 518 ASP A C 1
ATOM 3973 O O . ASP A 1 518 ? 14.835 -18.124 14.593 1.00 57.22 518 ASP A O 1
ATOM 3977 N N . LYS A 1 519 ? 14.084 -19.355 12.869 1.00 56.03 519 LYS A N 1
ATOM 3978 C CA . LYS A 1 519 ? 14.611 -20.626 13.387 1.00 56.03 519 LYS A CA 1
ATOM 3979 C C . LYS A 1 519 ? 16.035 -20.785 12.856 1.00 56.03 519 LYS A C 1
ATOM 3981 O O . LYS A 1 519 ? 16.262 -20.628 11.658 1.00 56.03 519 LYS A O 1
ATOM 3986 N N . ALA A 1 520 ? 16.989 -21.111 13.724 1.00 53.72 520 ALA A N 1
ATOM 3987 C CA . ALA A 1 520 ? 18.298 -21.562 13.270 1.00 53.72 520 ALA A CA 1
ATOM 3988 C C . ALA A 1 520 ? 18.124 -22.948 12.629 1.00 53.72 520 ALA A C 1
ATOM 3990 O O . ALA A 1 520 ? 17.797 -23.902 13.330 1.00 53.72 520 ALA A O 1
ATOM 3991 N N . ARG A 1 521 ? 18.277 -23.032 11.306 1.00 65.56 521 ARG A N 1
ATOM 3992 C CA . ARG A 1 521 ? 18.376 -24.293 10.560 1.00 65.56 521 ARG A CA 1
ATOM 3993 C C . ARG A 1 521 ? 19.822 -24.534 10.162 1.00 65.56 521 ARG A C 1
ATOM 3995 O O . ARG A 1 521 ? 20.566 -23.579 9.909 1.00 65.56 521 ARG A O 1
ATOM 4002 N N . GLY A 1 522 ? 20.219 -25.799 10.112 1.00 69.75 522 GLY A N 1
ATOM 4003 C CA . GLY A 1 522 ? 21.531 -26.178 9.600 1.00 69.75 522 GLY A CA 1
ATOM 4004 C C . GLY A 1 522 ? 21.670 -25.820 8.110 1.00 69.75 522 GLY A C 1
ATOM 4005 O O . GLY A 1 522 ? 20.676 -25.836 7.381 1.00 69.75 522 GLY A O 1
ATOM 4006 N N . PRO A 1 523 ? 22.885 -25.536 7.600 1.00 70.69 523 PRO A N 1
ATOM 4007 C CA . PRO A 1 523 ? 23.099 -25.311 6.166 1.00 70.69 523 PRO A CA 1
ATOM 4008 C C . PRO A 1 523 ? 22.598 -26.465 5.282 1.00 70.69 523 PRO A C 1
ATOM 4010 O O . PRO A 1 523 ? 22.138 -26.224 4.168 1.00 70.69 523 PRO A O 1
ATOM 4013 N N . TRP A 1 524 ? 22.670 -27.703 5.785 1.00 77.38 524 TRP A N 1
ATOM 4014 C CA . TRP A 1 524 ? 22.195 -28.899 5.089 1.00 77.38 524 TRP A CA 1
ATOM 4015 C C . TRP A 1 524 ? 20.667 -28.992 5.046 1.00 77.38 524 TRP A C 1
ATOM 4017 O O . TRP A 1 524 ? 20.099 -29.182 3.974 1.00 77.38 524 TRP A O 1
ATOM 4027 N N . GLU A 1 525 ? 19.992 -28.756 6.172 1.00 76.31 525 GLU A N 1
ATOM 4028 C CA . GLU A 1 525 ? 18.525 -28.695 6.236 1.00 76.31 525 GLU A CA 1
ATOM 4029 C C . GLU A 1 525 ? 17.958 -27.623 5.296 1.00 76.31 525 GLU A C 1
ATOM 4031 O O . GLU A 1 525 ? 16.956 -27.847 4.619 1.00 76.31 525 GLU A O 1
ATOM 4036 N N . GLU A 1 526 ? 18.606 -26.455 5.220 1.00 77.06 526 GLU A N 1
ATOM 4037 C CA . GLU A 1 526 ? 18.221 -25.397 4.282 1.00 77.06 526 GLU A CA 1
ATOM 4038 C C . GLU A 1 526 ? 18.405 -25.813 2.822 1.00 77.06 526 GLU A C 1
ATOM 4040 O O . GLU A 1 526 ? 17.563 -25.495 1.983 1.00 77.06 526 GLU A O 1
ATOM 4045 N N . LEU A 1 527 ? 19.483 -26.535 2.507 1.00 78.19 527 LEU A N 1
ATOM 4046 C CA . LEU A 1 527 ? 19.706 -27.054 1.162 1.00 78.19 527 LEU A CA 1
ATOM 4047 C C . LEU A 1 527 ? 18.660 -28.118 0.795 1.00 78.19 527 LEU A C 1
ATOM 4049 O O . LEU A 1 527 ? 18.074 -28.028 -0.284 1.00 78.19 527 LEU A O 1
ATOM 4053 N N . ARG A 1 528 ? 18.370 -29.067 1.699 1.00 82.62 528 ARG A N 1
ATOM 4054 C CA . ARG A 1 528 ? 17.323 -30.091 1.525 1.00 82.62 528 ARG A CA 1
ATOM 4055 C C . ARG A 1 528 ? 15.958 -29.437 1.324 1.00 82.62 528 ARG A C 1
ATOM 4057 O O . ARG A 1 528 ? 15.290 -29.729 0.338 1.00 82.62 528 ARG A O 1
ATOM 4064 N N . ALA A 1 529 ? 15.572 -28.490 2.182 1.00 78.25 529 ALA A N 1
ATOM 4065 C CA . ALA A 1 529 ? 14.306 -27.764 2.061 1.00 78.25 529 ALA A CA 1
ATOM 4066 C C . ALA A 1 529 ? 14.189 -27.016 0.722 1.00 78.25 529 ALA A C 1
ATOM 4068 O O . ALA A 1 529 ? 13.140 -27.051 0.081 1.00 78.25 529 ALA A O 1
ATOM 4069 N N . ASN A 1 530 ? 15.275 -26.387 0.269 1.00 80.25 530 ASN A N 1
ATOM 4070 C CA . ASN A 1 530 ? 15.305 -25.695 -1.012 1.00 80.25 530 ASN A CA 1
ATOM 4071 C C . ASN A 1 530 ? 15.185 -26.649 -2.215 1.00 80.25 530 ASN A C 1
ATOM 4073 O O . ASN A 1 530 ? 14.542 -26.311 -3.205 1.00 80.25 530 ASN A O 1
ATOM 4077 N N . LEU A 1 531 ? 15.767 -27.849 -2.139 1.00 82.94 531 LEU A N 1
ATOM 4078 C CA . LEU A 1 531 ? 15.597 -28.879 -3.170 1.00 82.94 531 LEU A CA 1
ATOM 4079 C C . LEU A 1 531 ? 14.170 -29.441 -3.171 1.00 82.94 531 LEU A C 1
ATOM 4081 O O . LEU A 1 531 ? 13.565 -29.574 -4.234 1.00 82.94 531 LEU A O 1
ATOM 4085 N N . LEU A 1 532 ? 13.591 -29.678 -1.993 1.00 85.06 532 LEU A N 1
ATOM 4086 C CA . LEU A 1 532 ? 12.213 -30.151 -1.854 1.00 85.06 532 LEU A CA 1
ATOM 4087 C C . LEU A 1 532 ? 11.187 -29.156 -2.408 1.00 85.06 532 LEU A C 1
ATOM 4089 O O . LEU A 1 532 ? 10.127 -29.570 -2.864 1.00 85.06 532 LEU A O 1
ATOM 4093 N N . VAL A 1 533 ? 11.490 -27.858 -2.465 1.00 84.50 533 VAL A N 1
ATOM 4094 C CA . VAL A 1 533 ? 10.605 -26.856 -3.088 1.00 84.50 533 VAL A CA 1
ATOM 4095 C C . VAL A 1 533 ? 10.350 -27.143 -4.575 1.00 84.50 533 VAL A C 1
ATOM 4097 O O . VAL A 1 533 ? 9.276 -26.813 -5.079 1.00 84.50 533 VAL A O 1
ATOM 4100 N N . PHE A 1 534 ? 11.263 -27.830 -5.272 1.00 85.50 534 PHE A N 1
ATOM 4101 C CA . PHE A 1 534 ? 11.042 -28.283 -6.652 1.00 85.50 534 PHE A CA 1
ATOM 4102 C C . PHE A 1 534 ? 10.047 -29.445 -6.771 1.00 85.50 534 PHE A C 1
ATOM 4104 O O . PHE A 1 534 ? 9.648 -29.770 -7.882 1.00 85.50 534 PHE A O 1
ATOM 4111 N N . THR A 1 535 ? 9.607 -30.048 -5.664 1.00 86.56 535 THR A N 1
ATOM 4112 C CA . THR A 1 535 ? 8.519 -31.042 -5.660 1.00 86.56 535 THR A CA 1
ATOM 4113 C C . THR A 1 535 ? 7.136 -30.390 -5.562 1.00 86.56 535 THR A C 1
ATOM 4115 O O . THR A 1 535 ? 6.120 -31.034 -5.830 1.00 86.56 535 THR A O 1
ATOM 4118 N N . ASP A 1 536 ? 7.068 -29.091 -5.235 1.00 90.12 536 ASP A N 1
ATOM 4119 C CA . ASP A 1 536 ? 5.798 -28.380 -5.144 1.00 90.12 536 ASP A CA 1
ATOM 4120 C C . ASP A 1 536 ? 5.215 -28.128 -6.536 1.00 90.12 536 ASP A C 1
ATOM 4122 O O . ASP A 1 536 ? 5.604 -27.217 -7.277 1.00 90.12 536 ASP A O 1
ATOM 4126 N N . TRP A 1 537 ? 4.215 -28.934 -6.879 1.00 92.81 537 TRP A N 1
ATOM 4127 C CA . TRP A 1 537 ? 3.565 -28.880 -8.178 1.00 92.81 537 TRP A CA 1
ATOM 4128 C C . TRP A 1 537 ? 2.922 -27.515 -8.481 1.00 92.81 537 TRP A C 1
ATOM 4130 O O . TRP A 1 537 ? 2.837 -27.141 -9.653 1.00 92.81 537 TRP A O 1
ATOM 4140 N N . LYS A 1 538 ? 2.489 -26.740 -7.468 1.00 92.25 538 LYS A N 1
ATOM 4141 C CA . LYS A 1 538 ? 1.898 -25.406 -7.691 1.00 92.25 538 LYS A CA 1
ATOM 4142 C C . LYS A 1 538 ? 2.963 -24.429 -8.160 1.00 92.25 538 LYS A C 1
ATOM 4144 O O . LYS A 1 538 ? 2.697 -23.636 -9.060 1.00 92.25 538 LYS A O 1
ATOM 4149 N N . LEU A 1 539 ? 4.159 -24.508 -7.578 1.00 90.06 539 LEU A N 1
ATOM 4150 C CA . LEU A 1 539 ? 5.301 -23.703 -7.995 1.00 90.06 539 LEU A CA 1
ATOM 4151 C C . LEU A 1 539 ? 5.788 -24.124 -9.385 1.00 90.06 539 LEU A C 1
ATOM 4153 O O . LEU A 1 539 ? 5.987 -23.265 -10.244 1.00 90.06 539 LEU A O 1
ATOM 4157 N N . LEU A 1 540 ? 5.910 -25.432 -9.642 1.00 91.06 540 LEU A N 1
ATOM 4158 C CA . LEU A 1 540 ? 6.302 -25.954 -10.956 1.00 91.06 540 LEU A CA 1
ATOM 4159 C C . LEU A 1 540 ? 5.337 -25.521 -12.067 1.00 91.06 540 LEU A C 1
ATOM 4161 O O . LEU A 1 540 ? 5.773 -25.155 -13.159 1.00 91.06 540 LEU A O 1
ATOM 4165 N N . LEU A 1 541 ? 4.032 -25.480 -11.783 1.00 93.94 541 LEU A N 1
ATOM 4166 C CA . LEU A 1 541 ? 3.024 -24.995 -12.726 1.00 93.94 541 LEU A CA 1
ATOM 4167 C C . LEU A 1 541 ? 3.239 -23.519 -13.117 1.00 93.94 541 LEU A C 1
ATOM 4169 O O . LEU A 1 541 ? 2.843 -23.107 -14.208 1.00 93.94 541 LEU A O 1
ATOM 4173 N N . MET A 1 542 ? 3.883 -22.718 -12.260 1.00 92.75 542 MET A N 1
ATOM 4174 C CA . MET A 1 542 ? 4.198 -21.311 -12.526 1.00 92.75 542 MET A CA 1
ATOM 4175 C C . MET A 1 542 ? 5.511 -21.117 -13.302 1.00 92.75 542 MET A C 1
ATOM 4177 O O . MET A 1 542 ? 5.719 -20.043 -13.860 1.00 92.75 542 MET A O 1
ATOM 4181 N N . VAL A 1 543 ? 6.381 -22.126 -13.419 1.00 91.69 543 VAL A N 1
ATOM 4182 C CA . VAL A 1 543 ? 7.684 -22.002 -14.108 1.00 91.69 543 VAL A CA 1
ATOM 4183 C C . VAL A 1 543 ? 7.571 -21.472 -15.549 1.00 91.69 543 VAL A C 1
ATOM 4185 O O . VAL A 1 543 ? 8.331 -20.560 -15.898 1.00 91.69 543 VAL A O 1
ATOM 4188 N N . PRO A 1 544 ? 6.607 -21.915 -16.386 1.00 90.69 544 PRO A N 1
ATOM 4189 C CA . PRO A 1 544 ? 6.413 -21.338 -17.717 1.00 90.69 544 PRO A CA 1
ATOM 4190 C C . PRO A 1 544 ? 6.113 -19.830 -17.710 1.00 90.69 544 PRO A C 1
ATOM 4192 O O . PRO A 1 544 ? 6.418 -19.153 -18.685 1.00 90.69 544 PRO A O 1
ATOM 4195 N N . ALA A 1 545 ? 5.543 -19.293 -16.624 1.00 90.25 545 ALA A N 1
ATOM 4196 C CA . ALA A 1 545 ? 5.307 -17.860 -16.437 1.00 90.25 545 ALA A CA 1
ATOM 4197 C C . ALA A 1 545 ? 6.556 -17.087 -15.988 1.00 90.25 545 ALA A C 1
ATOM 4199 O O . ALA A 1 545 ? 6.636 -15.879 -16.224 1.00 90.25 545 ALA A O 1
ATOM 4200 N N . PHE A 1 546 ? 7.502 -17.758 -15.323 1.00 92.19 546 PHE A N 1
ATOM 4201 C CA . PHE A 1 546 ? 8.719 -17.150 -14.779 1.00 92.19 546 PHE A CA 1
ATOM 4202 C C . PHE A 1 546 ? 9.758 -16.890 -15.867 1.00 92.19 546 PHE A C 1
ATOM 4204 O O . PHE A 1 546 ? 10.332 -15.808 -15.920 1.00 92.19 546 PHE A O 1
ATOM 4211 N N . LEU A 1 547 ? 9.949 -17.853 -16.774 1.00 89.62 547 LEU A N 1
ATOM 4212 C CA . LEU A 1 547 ? 10.900 -17.755 -17.885 1.00 89.62 547 LEU A CA 1
ATOM 4213 C C . LEU A 1 547 ? 10.734 -16.473 -18.728 1.00 89.62 547 LEU A C 1
ATOM 4215 O O . LEU A 1 547 ? 11.696 -15.712 -18.843 1.00 89.62 547 LEU A O 1
ATOM 4219 N N . PRO A 1 548 ? 9.550 -16.163 -19.300 1.00 89.88 548 PRO A N 1
ATOM 4220 C CA . PRO A 1 548 ? 9.398 -15.031 -20.209 1.00 89.88 548 PRO A CA 1
ATOM 4221 C C . PRO A 1 548 ? 9.461 -13.672 -19.498 1.00 89.88 548 PRO A C 1
ATOM 4223 O O . PRO A 1 548 ? 9.517 -12.639 -20.168 1.00 89.88 548 PRO A O 1
ATOM 4226 N N . ALA A 1 549 ? 9.457 -13.664 -18.160 1.00 85.75 549 ALA A N 1
ATOM 4227 C CA . ALA A 1 549 ? 9.369 -12.459 -17.358 1.00 85.75 549 ALA A CA 1
ATOM 4228 C C . ALA A 1 549 ? 10.550 -11.506 -17.603 1.00 85.75 549 ALA A C 1
ATOM 4230 O O . ALA A 1 549 ? 10.295 -10.315 -17.646 1.00 85.75 549 ALA A O 1
ATOM 4231 N N . GLU A 1 550 ? 11.778 -11.977 -17.855 1.00 85.00 550 GLU A N 1
ATOM 4232 C CA . GLU A 1 550 ? 12.914 -11.104 -18.249 1.00 85.00 550 GLU A CA 1
ATOM 4233 C C . GLU A 1 550 ? 13.333 -11.249 -19.716 1.00 85.00 550 GLU A C 1
ATOM 4235 O O . GLU A 1 550 ? 13.951 -10.351 -20.289 1.00 85.00 550 GLU A O 1
ATOM 4240 N N . CYS A 1 551 ? 12.920 -12.330 -20.386 1.00 86.31 551 CYS A N 1
ATOM 4241 C CA . CYS A 1 551 ? 13.207 -12.567 -21.807 1.00 86.31 551 CYS A CA 1
ATOM 4242 C C . CYS A 1 551 ? 12.838 -11.370 -22.698 1.00 86.31 551 CYS A C 1
ATOM 4244 O O . CYS A 1 551 ? 13.524 -11.057 -23.674 1.00 86.31 551 CYS A O 1
ATOM 4246 N N . PHE A 1 552 ? 11.743 -10.680 -22.361 1.00 85.44 552 PHE A N 1
ATOM 4247 C CA . PHE A 1 552 ? 11.269 -9.543 -23.140 1.00 85.44 552 PHE A CA 1
ATOM 4248 C C . PHE A 1 552 ? 12.271 -8.383 -23.177 1.00 85.44 552 PHE A C 1
ATOM 4250 O O . PHE A 1 552 ? 12.246 -7.633 -24.155 1.00 85.44 552 PHE A O 1
ATOM 4257 N N . LEU A 1 553 ? 13.126 -8.207 -22.159 1.00 82.00 553 LEU A N 1
ATOM 4258 C CA . LEU A 1 553 ? 14.137 -7.147 -22.145 1.00 82.00 553 LEU A CA 1
ATOM 4259 C C . LEU A 1 553 ? 15.181 -7.382 -23.234 1.00 82.00 553 LEU A C 1
ATOM 4261 O O . LEU A 1 553 ? 15.492 -6.454 -23.986 1.00 82.00 553 LEU A O 1
ATOM 4265 N N . VAL A 1 554 ? 15.654 -8.624 -23.362 1.00 84.00 554 VAL A N 1
ATOM 4266 C CA . VAL A 1 554 ? 16.622 -9.041 -24.387 1.00 84.00 554 VAL A CA 1
ATOM 4267 C C . VAL A 1 554 ? 16.030 -8.833 -25.778 1.00 84.00 554 VAL A C 1
ATOM 4269 O O . VAL A 1 554 ? 16.554 -8.039 -26.566 1.00 84.00 554 VAL A O 1
ATOM 4272 N N . PHE A 1 555 ? 14.862 -9.431 -26.030 1.00 86.56 555 PHE A N 1
ATOM 4273 C CA . PHE A 1 555 ? 14.155 -9.317 -27.305 1.00 86.56 555 PHE A CA 1
ATOM 4274 C C . PHE A 1 555 ? 13.865 -7.854 -27.675 1.00 86.56 555 PHE A C 1
ATOM 4276 O O . PHE A 1 555 ? 14.194 -7.385 -28.769 1.00 86.56 555 PHE A O 1
ATOM 4283 N N . THR A 1 556 ? 13.272 -7.092 -26.749 1.00 84.62 556 THR A N 1
ATOM 4284 C CA . THR A 1 556 ? 12.900 -5.691 -26.986 1.00 84.62 556 THR A CA 1
ATOM 4285 C C . THR A 1 556 ? 14.142 -4.840 -27.229 1.00 84.62 556 THR A C 1
ATOM 4287 O O . THR A 1 556 ? 14.126 -3.998 -28.125 1.00 84.62 556 THR A O 1
ATOM 4290 N N . GLY A 1 557 ? 15.236 -5.072 -26.498 1.00 80.81 557 GLY A N 1
ATOM 4291 C CA . GLY A 1 557 ? 16.520 -4.401 -26.705 1.00 80.81 557 GLY A CA 1
ATOM 4292 C C . GLY A 1 557 ? 17.118 -4.673 -28.088 1.00 80.81 557 GLY A C 1
ATOM 4293 O O . GLY A 1 557 ? 17.563 -3.739 -28.769 1.00 80.81 557 GLY A O 1
ATOM 4294 N N . SER A 1 558 ? 17.063 -5.925 -28.542 1.00 80.94 558 SER A N 1
ATOM 4295 C CA . SER A 1 558 ? 17.544 -6.350 -29.858 1.00 80.94 558 SER A CA 1
ATOM 4296 C C . SER A 1 558 ? 16.695 -5.798 -31.006 1.00 80.94 558 SER A C 1
ATOM 4298 O O . SER A 1 558 ? 17.242 -5.230 -31.955 1.00 80.94 558 SER A O 1
ATOM 4300 N N . VAL A 1 559 ? 15.363 -5.855 -30.905 1.00 85.31 559 VAL A N 1
ATOM 4301 C CA . VAL A 1 559 ? 14.448 -5.257 -31.897 1.00 85.31 559 VAL A CA 1
ATOM 4302 C C . VAL A 1 559 ? 14.601 -3.736 -31.947 1.00 85.31 559 VAL A C 1
ATOM 4304 O O . VAL A 1 559 ? 14.621 -3.143 -33.028 1.00 85.31 559 VAL A O 1
ATOM 4307 N N . ASN A 1 560 ? 14.747 -3.087 -30.790 1.00 83.62 560 ASN A N 1
ATOM 4308 C CA . ASN A 1 560 ? 14.969 -1.646 -30.697 1.00 83.62 560 ASN A CA 1
ATOM 4309 C C . ASN A 1 560 ? 16.296 -1.243 -31.352 1.00 83.62 560 ASN A C 1
ATOM 4311 O O . ASN A 1 560 ? 16.336 -0.274 -32.103 1.00 83.62 560 ASN A O 1
ATOM 4315 N N . SER A 1 561 ? 17.358 -2.022 -31.130 1.00 79.50 561 SER A N 1
ATOM 4316 C CA . SER A 1 561 ? 18.676 -1.818 -31.750 1.00 79.50 561 SER A CA 1
ATOM 4317 C C . SER A 1 561 ? 18.695 -2.088 -33.253 1.00 79.50 561 SER A C 1
ATOM 4319 O O . SER A 1 561 ? 19.437 -1.430 -33.975 1.00 79.50 561 SER A O 1
ATOM 4321 N N . TYR A 1 562 ? 17.869 -3.015 -33.736 1.00 82.62 562 TYR A N 1
ATOM 4322 C CA . TYR A 1 562 ? 17.728 -3.300 -35.163 1.00 82.62 562 TYR A CA 1
ATOM 4323 C C . TYR A 1 562 ? 16.960 -2.203 -35.918 1.00 82.62 562 TYR A C 1
ATOM 4325 O O . TYR A 1 562 ? 17.315 -1.856 -37.045 1.00 82.62 562 TYR A O 1
ATOM 4333 N N . HIS A 1 563 ? 15.885 -1.678 -35.321 1.00 83.75 563 HIS A N 1
ATOM 4334 C CA . HIS A 1 563 ? 14.941 -0.803 -36.020 1.00 83.75 563 HIS A CA 1
ATOM 4335 C C . HIS A 1 563 ? 15.240 0.695 -35.867 1.00 83.75 563 HIS A C 1
ATOM 4337 O O . HIS A 1 563 ? 15.008 1.462 -36.802 1.00 83.75 563 HIS A O 1
ATOM 4343 N N . ASN A 1 564 ? 15.723 1.117 -34.698 1.00 85.50 564 ASN A N 1
ATOM 4344 C CA . ASN A 1 564 ? 15.728 2.521 -34.293 1.00 85.50 564 ASN A CA 1
ATOM 4345 C C . ASN A 1 564 ? 17.146 3.077 -34.133 1.00 85.50 564 ASN A C 1
ATOM 4347 O O . ASN A 1 564 ? 18.093 2.360 -33.801 1.00 85.50 564 ASN A O 1
ATOM 4351 N N . ASP A 1 565 ? 17.285 4.384 -34.335 1.00 81.31 565 ASP A N 1
ATOM 4352 C CA . ASP A 1 565 ? 18.539 5.100 -34.133 1.00 81.31 565 ASP A CA 1
ATOM 4353 C C . ASP A 1 565 ? 18.868 5.286 -32.634 1.00 81.31 565 ASP A C 1
ATOM 4355 O O . ASP A 1 565 ? 18.087 4.957 -31.739 1.00 81.31 565 ASP A O 1
ATOM 4359 N N . LEU A 1 566 ? 20.060 5.795 -32.309 1.00 76.75 566 LEU A N 1
ATOM 4360 C CA . LEU A 1 566 ? 20.478 5.963 -30.910 1.00 76.75 566 LEU A CA 1
ATOM 4361 C C . LEU A 1 566 ? 19.557 6.910 -30.119 1.00 76.75 566 LEU A C 1
ATOM 4363 O O . LEU A 1 566 ? 19.320 6.670 -28.933 1.00 76.75 566 LEU A O 1
ATOM 4367 N N . ARG A 1 567 ? 19.027 7.960 -30.755 1.00 81.75 567 ARG A N 1
ATOM 4368 C CA . ARG A 1 567 ? 18.164 8.956 -30.106 1.00 81.75 567 ARG A CA 1
ATOM 4369 C C . ARG A 1 567 ? 16.833 8.323 -29.710 1.00 81.75 567 ARG A C 1
ATOM 4371 O O . ARG A 1 567 ? 16.468 8.346 -28.531 1.00 81.75 567 ARG A O 1
ATOM 4378 N N . ALA A 1 568 ? 16.162 7.680 -30.662 1.00 86.00 568 ALA A N 1
ATOM 4379 C CA . ALA A 1 568 ? 14.920 6.952 -30.451 1.00 86.00 568 ALA A CA 1
ATOM 4380 C C . ALA A 1 568 ? 15.079 5.848 -29.396 1.00 86.00 568 ALA A C 1
ATOM 4382 O O . ALA A 1 568 ? 14.255 5.758 -28.487 1.00 86.00 568 ALA A O 1
ATOM 4383 N N . ARG A 1 569 ? 16.161 5.056 -29.446 1.00 84.19 569 ARG A N 1
ATOM 4384 C CA . ARG A 1 569 ? 16.409 3.980 -28.467 1.00 84.19 569 ARG A CA 1
ATOM 4385 C C . ARG A 1 569 ? 16.505 4.498 -27.035 1.00 84.19 569 ARG A C 1
ATOM 4387 O O . ARG A 1 569 ? 15.817 3.972 -26.163 1.00 84.19 569 ARG A O 1
ATOM 4394 N N . CYS A 1 570 ? 17.302 5.546 -26.812 1.00 80.50 570 CYS A N 1
ATOM 4395 C CA . CYS A 1 570 ? 17.457 6.172 -25.497 1.00 80.50 570 CYS A CA 1
ATOM 4396 C C . CYS A 1 570 ? 16.125 6.724 -24.970 1.00 80.50 570 CYS A C 1
ATOM 4398 O O . CYS A 1 570 ? 15.801 6.536 -23.798 1.00 80.50 570 CYS A O 1
ATOM 4400 N N . LEU A 1 571 ? 15.338 7.383 -25.830 1.00 88.12 571 LEU A N 1
ATOM 4401 C CA . LEU A 1 571 ? 14.038 7.931 -25.443 1.00 88.12 571 LEU A CA 1
ATOM 4402 C C . LEU A 1 571 ? 13.036 6.828 -25.075 1.00 88.12 571 LEU A C 1
ATOM 4404 O O . LEU A 1 571 ? 12.357 6.946 -24.059 1.00 88.12 571 LEU A O 1
ATOM 4408 N N . LEU A 1 572 ? 12.955 5.760 -25.874 1.00 89.38 572 LEU A N 1
ATOM 4409 C CA . LEU A 1 572 ? 12.059 4.627 -25.621 1.00 89.38 572 LEU A CA 1
ATOM 4410 C C . LEU A 1 572 ? 12.399 3.930 -24.300 1.00 89.38 572 LEU A C 1
ATOM 4412 O O . LEU A 1 572 ? 11.511 3.725 -23.476 1.00 89.38 572 LEU A O 1
ATOM 4416 N N . ALA A 1 573 ? 13.679 3.637 -24.065 1.00 85.00 573 ALA A N 1
ATOM 4417 C CA . ALA A 1 573 ? 14.146 3.036 -22.818 1.00 85.00 573 ALA A CA 1
ATOM 4418 C C . ALA A 1 573 ? 13.789 3.890 -21.591 1.00 85.00 573 ALA A C 1
ATOM 4420 O O . ALA A 1 573 ? 13.227 3.383 -20.623 1.00 85.00 573 ALA A O 1
ATOM 4421 N N . PHE A 1 574 ? 14.062 5.197 -21.649 1.00 89.62 574 PHE A N 1
ATOM 4422 C CA . PHE A 1 574 ? 13.756 6.125 -20.560 1.00 89.62 574 PHE A CA 1
ATOM 4423 C C . PHE A 1 574 ? 12.249 6.234 -20.290 1.00 89.62 574 PHE A C 1
ATOM 4425 O O . PHE A 1 574 ? 11.810 6.139 -19.143 1.00 89.62 574 PHE A O 1
ATOM 4432 N N . MET A 1 575 ? 11.444 6.416 -21.341 1.00 93.19 575 MET A N 1
ATOM 4433 C CA . MET A 1 575 ? 9.999 6.601 -21.203 1.00 93.19 575 MET A CA 1
ATOM 4434 C C . MET A 1 575 ? 9.290 5.337 -20.717 1.00 93.19 575 MET A C 1
ATOM 4436 O O . MET A 1 575 ? 8.327 5.456 -19.962 1.00 93.19 575 MET A O 1
ATOM 4440 N N . ALA A 1 576 ? 9.777 4.148 -21.090 1.00 91.12 576 ALA A N 1
ATOM 4441 C CA . ALA A 1 576 ? 9.226 2.883 -20.606 1.00 91.12 576 ALA A CA 1
ATOM 4442 C C . ALA A 1 576 ? 9.301 2.793 -19.077 1.00 91.12 576 ALA A C 1
ATOM 4444 O O . ALA A 1 576 ? 8.291 2.533 -18.426 1.00 91.12 576 ALA A O 1
ATOM 4445 N N . GLN A 1 577 ? 10.470 3.104 -18.510 1.00 90.81 577 GLN A N 1
ATOM 4446 C CA . GLN A 1 577 ? 10.701 3.079 -17.063 1.00 90.81 577 GLN A CA 1
ATOM 4447 C C . GLN A 1 577 ? 9.938 4.200 -16.343 1.00 90.81 577 GLN A C 1
ATOM 4449 O O . GLN A 1 577 ? 9.359 3.994 -15.278 1.00 90.81 577 GLN A O 1
ATOM 4454 N N . LEU A 1 578 ? 9.860 5.388 -16.952 1.00 94.31 578 LEU A N 1
ATOM 4455 C CA . LEU A 1 578 ? 9.119 6.514 -16.382 1.00 94.31 578 LEU A CA 1
ATOM 4456 C C . LEU A 1 578 ? 7.609 6.240 -16.304 1.00 94.31 578 LEU A C 1
ATOM 4458 O O . LEU A 1 578 ? 6.976 6.563 -15.300 1.00 94.31 578 LEU A O 1
ATOM 4462 N N . LEU A 1 579 ? 7.025 5.662 -17.358 1.00 95.62 579 LEU A N 1
ATOM 4463 C CA . LEU A 1 579 ? 5.592 5.358 -17.416 1.00 95.62 579 LEU A CA 1
ATOM 4464 C C . LEU A 1 579 ? 5.215 4.088 -16.647 1.00 95.62 579 LEU A C 1
ATOM 4466 O O . LEU A 1 579 ? 4.059 3.958 -16.240 1.00 95.62 579 LEU A O 1
ATOM 4470 N N . GLN A 1 580 ? 6.163 3.188 -16.384 1.00 93.62 580 GLN A N 1
ATOM 4471 C CA . GLN A 1 580 ? 5.941 2.037 -15.512 1.00 93.62 580 GLN A CA 1
ATOM 4472 C C . GLN A 1 580 ? 5.527 2.460 -14.097 1.00 93.62 580 GLN A C 1
ATOM 4474 O O . GLN A 1 580 ? 4.596 1.875 -13.555 1.00 93.62 580 GLN A O 1
ATOM 4479 N N . ILE A 1 581 ? 6.140 3.504 -13.524 1.00 95.00 581 ILE A N 1
ATOM 4480 C CA . ILE A 1 581 ? 5.867 3.964 -12.148 1.00 95.00 581 ILE A CA 1
ATOM 4481 C C . ILE A 1 581 ? 4.365 4.233 -11.898 1.00 95.00 581 ILE A C 1
ATOM 4483 O O . ILE A 1 581 ? 3.789 3.608 -10.999 1.00 95.00 581 ILE A O 1
ATOM 4487 N N . PRO A 1 582 ? 3.679 5.118 -12.658 1.00 96.50 582 PRO A N 1
ATOM 4488 C CA . PRO A 1 582 ? 2.249 5.350 -12.462 1.00 96.50 582 PRO A CA 1
ATOM 4489 C C . PRO A 1 582 ? 1.391 4.125 -12.805 1.00 96.50 582 PRO A C 1
ATOM 4491 O O . PRO A 1 582 ? 0.354 3.928 -12.174 1.00 96.50 582 PRO A O 1
ATOM 4494 N N . CYS A 1 583 ? 1.808 3.279 -13.753 1.00 96.38 583 CYS A N 1
ATOM 4495 C CA . CYS A 1 583 ? 1.083 2.045 -14.071 1.00 96.38 583 CYS A CA 1
ATOM 4496 C C . CYS A 1 583 ? 1.160 1.023 -12.925 1.00 96.38 583 CYS A C 1
ATOM 4498 O O . CYS A 1 583 ? 0.149 0.405 -12.597 1.00 96.38 583 CYS A O 1
ATOM 4500 N N . GLY A 1 584 ? 2.318 0.901 -12.270 1.00 95.31 584 GLY A N 1
ATOM 4501 C CA . GLY A 1 584 ? 2.509 0.080 -11.074 1.00 95.31 584 GLY A CA 1
ATOM 4502 C C . GLY A 1 584 ? 1.630 0.551 -9.918 1.00 95.31 584 GLY A C 1
ATOM 4503 O O . GLY A 1 584 ? 0.946 -0.260 -9.303 1.00 95.31 584 GLY A O 1
ATOM 4504 N N . LEU A 1 585 ? 1.543 1.869 -9.688 1.00 94.88 585 LEU A N 1
ATOM 4505 C CA . LEU A 1 585 ? 0.602 2.443 -8.711 1.00 94.88 585 LEU A CA 1
ATOM 4506 C C . LEU A 1 585 ? -0.861 2.142 -9.075 1.00 94.88 585 LEU A C 1
ATOM 4508 O O . LEU A 1 585 ? -1.665 1.831 -8.201 1.00 94.88 585 LEU A O 1
ATOM 4512 N N . GLY A 1 586 ? -1.213 2.194 -10.363 1.00 94.75 586 GLY A N 1
ATOM 4513 C CA . GLY A 1 586 ? -2.540 1.802 -10.839 1.00 94.75 586 GLY A CA 1
ATOM 4514 C C . GLY A 1 586 ? -2.866 0.335 -10.542 1.00 94.75 586 GLY A C 1
ATOM 4515 O O . GLY A 1 586 ? -3.964 0.032 -10.073 1.00 94.75 586 GLY A O 1
ATOM 4516 N N . LEU A 1 587 ? -1.907 -0.572 -10.752 1.00 95.38 587 LEU A N 1
ATOM 4517 C CA . LEU A 1 587 ? -2.068 -1.988 -10.423 1.00 95.38 587 LEU A CA 1
ATOM 4518 C C . LEU A 1 587 ? -2.115 -2.222 -8.907 1.00 95.38 587 LEU A C 1
ATOM 4520 O O . LEU A 1 587 ? -2.914 -3.037 -8.456 1.00 95.38 587 LEU A O 1
ATOM 4524 N N . GLN A 1 588 ? -1.348 -1.476 -8.110 1.00 94.94 588 GLN A N 1
ATOM 4525 C CA . GLN A 1 588 ? -1.415 -1.525 -6.647 1.00 94.94 588 GLN A CA 1
ATOM 4526 C C . GLN A 1 588 ? -2.836 -1.276 -6.135 1.00 94.94 588 GLN A C 1
ATOM 4528 O O . GLN A 1 588 ? -3.328 -2.010 -5.285 1.00 94.94 588 GLN A O 1
ATOM 4533 N N . VAL A 1 589 ? -3.521 -0.268 -6.680 1.00 91.88 589 VAL A N 1
ATOM 4534 C CA . VAL A 1 589 ? -4.898 0.069 -6.286 1.00 91.88 589 VAL A CA 1
ATOM 4535 C C . VAL A 1 589 ? -5.859 -1.106 -6.519 1.00 91.88 589 VAL A C 1
ATOM 4537 O O . VAL A 1 589 ? -6.785 -1.310 -5.737 1.00 91.88 589 VAL A O 1
ATOM 4540 N N . ILE A 1 590 ? -5.629 -1.903 -7.566 1.00 94.00 590 ILE A N 1
ATOM 4541 C CA . ILE A 1 590 ? -6.382 -3.136 -7.842 1.00 94.00 590 ILE A CA 1
ATOM 4542 C C . ILE A 1 590 ? -5.974 -4.234 -6.855 1.00 94.00 590 ILE A C 1
ATOM 4544 O O . ILE A 1 590 ? -6.829 -4.861 -6.227 1.00 94.00 590 ILE A O 1
ATOM 4548 N N . LEU A 1 591 ? -4.665 -4.456 -6.720 1.00 92.31 591 LEU A N 1
ATOM 4549 C CA . LEU A 1 591 ? -4.098 -5.540 -5.931 1.00 92.31 591 LEU A CA 1
ATOM 4550 C C . LEU A 1 591 ? -4.274 -5.357 -4.434 1.00 92.31 591 LEU A C 1
ATOM 4552 O O . LEU A 1 591 ? -4.208 -6.373 -3.769 1.00 92.31 591 LEU A O 1
ATOM 4556 N N . ASP A 1 592 ? -4.544 -4.158 -3.917 1.00 90.69 592 ASP A N 1
ATOM 4557 C CA . ASP A 1 592 ? -4.824 -3.862 -2.499 1.00 90.69 592 ASP A CA 1
ATOM 4558 C C . ASP A 1 592 ? -6.245 -3.321 -2.270 1.00 90.69 592 ASP A C 1
ATOM 4560 O O . ASP A 1 592 ? -6.546 -2.703 -1.246 1.00 90.69 592 ASP A O 1
ATOM 4564 N N . CYS A 1 593 ? -7.155 -3.551 -3.222 1.00 87.81 593 CYS A N 1
ATOM 4565 C CA . CYS A 1 593 ? -8.545 -3.136 -3.088 1.00 87.81 593 CYS A CA 1
ATOM 4566 C C . CYS A 1 593 ? -9.235 -3.900 -1.945 1.00 87.81 593 CYS A C 1
ATOM 4568 O O . CYS A 1 593 ? -9.676 -5.034 -2.122 1.00 87.81 593 CYS A O 1
ATOM 4570 N N . LYS A 1 594 ? -9.380 -3.253 -0.782 1.00 79.00 594 LYS A N 1
ATOM 4571 C CA . LYS A 1 594 ? -9.983 -3.842 0.431 1.00 79.00 594 LYS A CA 1
ATOM 4572 C C . LYS A 1 594 ? -11.425 -4.324 0.250 1.00 79.00 594 LYS A C 1
ATOM 4574 O O . LYS A 1 594 ? -11.876 -5.196 0.975 1.00 79.00 594 LYS A O 1
ATOM 4579 N N . ALA A 1 595 ? -12.148 -3.781 -0.731 1.00 77.88 595 ALA A N 1
ATOM 4580 C CA . ALA A 1 595 ? -13.522 -4.187 -1.029 1.00 77.88 595 ALA A CA 1
ATOM 4581 C C . ALA A 1 595 ? -13.620 -5.581 -1.675 1.00 77.88 595 ALA A C 1
ATOM 4583 O O . ALA A 1 595 ? -14.721 -6.104 -1.860 1.00 77.88 595 ALA A O 1
ATOM 4584 N N . TRP A 1 596 ? -12.497 -6.156 -2.107 1.00 85.94 596 TRP A N 1
ATOM 4585 C CA . TRP A 1 596 ? -12.449 -7.419 -2.824 1.00 85.94 596 TRP A CA 1
ATOM 4586 C C . TRP A 1 596 ? -11.663 -8.459 -2.037 1.00 85.94 596 TRP A C 1
ATOM 4588 O O . TRP A 1 596 ? -10.637 -8.165 -1.429 1.00 85.94 596 TRP A O 1
ATOM 4598 N N . SER A 1 597 ? -12.128 -9.702 -2.125 1.00 89.00 597 SER A N 1
ATOM 4599 C CA . SER A 1 597 ? -11.407 -10.854 -1.597 1.00 89.00 597 SER A CA 1
ATOM 4600 C C . SER A 1 597 ? -10.037 -10.996 -2.280 1.00 89.00 597 SER A C 1
ATOM 4602 O O . SER A 1 597 ? -9.846 -10.523 -3.411 1.00 89.00 597 SER A O 1
ATOM 4604 N N . ARG A 1 598 ? -9.067 -11.641 -1.619 1.00 90.75 598 ARG A N 1
ATOM 4605 C CA . ARG A 1 598 ? -7.699 -11.812 -2.147 1.00 90.75 598 ARG A CA 1
ATOM 4606 C C . ARG A 1 598 ? -7.709 -12.496 -3.513 1.00 90.75 598 ARG A C 1
ATOM 4608 O O . ARG A 1 598 ? -7.065 -12.022 -4.450 1.00 90.75 598 ARG A O 1
ATOM 4615 N N . ARG A 1 599 ? -8.537 -13.534 -3.663 1.00 92.44 599 ARG A N 1
ATOM 4616 C CA . ARG A 1 599 ? -8.764 -14.210 -4.947 1.00 92.44 599 ARG A CA 1
ATOM 4617 C C . ARG A 1 599 ? -9.230 -13.238 -6.031 1.00 92.44 599 ARG A C 1
ATOM 4619 O O . ARG A 1 599 ? -8.674 -13.194 -7.129 1.00 92.44 599 ARG A O 1
ATOM 4626 N N . LYS A 1 600 ? -10.249 -12.432 -5.727 1.00 93.19 600 LYS A N 1
ATOM 4627 C CA . LYS A 1 600 ? -10.825 -11.475 -6.680 1.00 93.19 600 LYS A CA 1
ATOM 4628 C C . LYS A 1 600 ? -9.819 -10.390 -7.082 1.00 93.19 600 LYS A C 1
ATOM 4630 O O . LYS A 1 600 ? -9.738 -10.064 -8.266 1.00 93.19 600 LYS A O 1
ATOM 4635 N N . ARG A 1 601 ? -9.032 -9.874 -6.131 1.00 94.06 601 ARG A N 1
ATOM 4636 C CA . ARG A 1 601 ? -7.928 -8.927 -6.384 1.00 94.06 601 ARG A CA 1
ATOM 4637 C C . ARG A 1 601 ? -6.910 -9.522 -7.359 1.00 94.06 601 ARG A C 1
ATOM 4639 O O . ARG A 1 601 ? -6.603 -8.889 -8.368 1.00 94.06 601 ARG A O 1
ATOM 4646 N N . GLY A 1 602 ? -6.470 -10.758 -7.111 1.00 94.06 602 GLY A N 1
ATOM 4647 C CA . GLY A 1 602 ? -5.525 -11.479 -7.968 1.00 94.06 602 GLY A CA 1
ATOM 4648 C C . GLY A 1 602 ? -6.041 -11.730 -9.389 1.00 94.06 602 GLY A C 1
ATOM 4649 O O . GLY A 1 602 ? -5.305 -11.519 -10.350 1.00 94.06 602 GLY A O 1
ATOM 4650 N N . LEU A 1 603 ? -7.307 -12.127 -9.557 1.00 96.81 603 LEU A N 1
ATOM 4651 C CA . LEU A 1 603 ? -7.900 -12.395 -10.879 1.00 96.81 603 LEU A CA 1
ATOM 4652 C C . LEU A 1 603 ? -8.145 -11.117 -11.697 1.00 96.81 603 LEU A C 1
ATOM 4654 O O . LEU A 1 603 ? -7.891 -11.091 -12.906 1.00 96.81 603 LEU A O 1
ATOM 4658 N N . ILE A 1 604 ? -8.625 -10.045 -11.058 1.00 96.50 604 ILE A N 1
ATOM 4659 C CA . ILE A 1 604 ? -8.820 -8.750 -11.729 1.00 96.50 604 ILE A CA 1
ATOM 4660 C C . ILE A 1 604 ? -7.462 -8.138 -12.086 1.00 96.50 604 ILE A C 1
ATOM 4662 O O . ILE A 1 604 ? -7.292 -7.680 -13.215 1.00 96.50 604 ILE A O 1
ATOM 4666 N N . GLY A 1 605 ? -6.491 -8.182 -11.167 1.00 96.44 605 GLY A N 1
ATOM 4667 C CA . GLY A 1 605 ? -5.117 -7.738 -11.411 1.00 96.44 605 GLY A CA 1
ATOM 4668 C C . GLY A 1 605 ? -4.460 -8.491 -12.566 1.00 96.44 605 GLY A C 1
ATOM 4669 O O . GLY A 1 605 ? -3.953 -7.859 -13.490 1.00 96.44 605 GLY A O 1
ATOM 4670 N N . LEU A 1 606 ? -4.564 -9.825 -12.578 1.00 97.56 606 LEU A N 1
ATOM 4671 C CA . LEU A 1 606 ? -4.092 -10.662 -13.684 1.00 97.56 606 LEU A CA 1
ATOM 4672 C C . LEU A 1 606 ? -4.733 -10.236 -15.011 1.00 97.56 606 LEU A C 1
ATOM 4674 O O . LEU A 1 606 ? -4.028 -9.955 -15.974 1.00 97.56 606 LEU A O 1
ATOM 4678 N N . THR A 1 607 ? -6.059 -10.100 -15.054 1.00 97.81 607 THR A N 1
ATOM 4679 C CA . THR A 1 607 ? -6.776 -9.716 -16.283 1.00 97.81 607 THR A CA 1
ATOM 4680 C C . THR A 1 607 ? -6.369 -8.327 -16.784 1.00 97.81 607 THR A C 1
ATOM 4682 O O . THR A 1 607 ? -6.189 -8.133 -17.988 1.00 97.81 607 THR A O 1
ATOM 4685 N N . ALA A 1 608 ? -6.173 -7.367 -15.875 1.00 96.88 608 ALA A N 1
ATOM 4686 C CA . ALA A 1 608 ? -5.745 -6.010 -16.211 1.00 96.88 608 ALA A CA 1
ATOM 4687 C C . ALA A 1 608 ? -4.356 -5.965 -16.874 1.00 96.88 608 ALA A C 1
ATOM 4689 O O . ALA A 1 608 ? -4.104 -5.076 -17.686 1.00 96.88 608 ALA A O 1
ATOM 4690 N N . VAL A 1 609 ? -3.480 -6.926 -16.564 1.00 97.62 609 VAL A N 1
ATOM 4691 C CA . VAL A 1 609 ? -2.134 -7.047 -17.148 1.00 97.62 609 VAL A CA 1
ATOM 4692 C C . VAL A 1 609 ? -2.130 -7.913 -18.409 1.00 97.62 609 VAL A C 1
ATOM 4694 O O . VAL A 1 609 ? -1.496 -7.561 -19.402 1.00 97.62 609 VAL A O 1
ATOM 4697 N N . VAL A 1 610 ? -2.872 -9.020 -18.412 1.00 97.50 610 VAL A N 1
ATOM 4698 C CA . VAL A 1 610 ? -2.877 -9.995 -19.512 1.00 97.50 610 VAL A CA 1
ATOM 4699 C C . VAL A 1 610 ? -3.459 -9.421 -20.798 1.00 97.50 610 VAL A C 1
ATOM 4701 O O . VAL A 1 610 ? -2.917 -9.665 -21.873 1.00 97.50 610 VAL A O 1
ATOM 4704 N N . VAL A 1 611 ? -4.533 -8.632 -20.713 1.00 97.12 611 VAL A N 1
ATOM 4705 C CA . VAL A 1 611 ? -5.161 -8.027 -21.899 1.00 97.12 611 VAL A CA 1
ATOM 4706 C C . VAL A 1 611 ? -4.174 -7.154 -22.695 1.00 97.12 611 VAL A C 1
ATOM 4708 O O . VAL A 1 611 ? -4.001 -7.413 -23.891 1.00 97.12 611 VAL A O 1
ATOM 4711 N N . PRO A 1 612 ? -3.493 -6.153 -22.094 1.00 96.75 612 PRO A N 1
ATOM 4712 C CA . PRO A 1 612 ? -2.492 -5.377 -22.818 1.00 96.75 612 PRO A CA 1
ATOM 4713 C C . PRO A 1 612 ? -1.253 -6.200 -23.193 1.00 96.75 612 PRO A C 1
ATOM 4715 O O . PRO A 1 612 ? -0.693 -5.946 -24.257 1.00 96.75 612 PRO A O 1
ATOM 4718 N N . LEU A 1 613 ? -0.855 -7.198 -22.391 1.00 96.94 613 LEU A N 1
ATOM 4719 C CA . LEU A 1 613 ? 0.279 -8.079 -22.698 1.00 96.94 613 LEU A CA 1
ATOM 4720 C C . LEU A 1 613 ? 0.040 -8.882 -23.981 1.00 96.94 613 LEU A C 1
ATOM 4722 O O . LEU A 1 613 ? 0.851 -8.840 -24.903 1.00 96.94 613 LEU A O 1
ATOM 4726 N N . VAL A 1 614 ? -1.101 -9.565 -24.086 1.00 97.50 614 VAL A N 1
ATOM 4727 C CA . VAL A 1 614 ? -1.459 -10.353 -25.276 1.00 97.50 614 VAL A CA 1
ATOM 4728 C C . VAL A 1 614 ? -1.592 -9.451 -26.502 1.00 97.50 614 VAL A C 1
ATOM 4730 O O . VAL A 1 614 ? -1.076 -9.783 -27.569 1.00 97.50 614 VAL A O 1
ATOM 4733 N N . ALA A 1 615 ? -2.227 -8.284 -26.356 1.00 97.19 615 ALA A N 1
ATOM 4734 C CA . ALA A 1 615 ? -2.335 -7.313 -27.443 1.00 97.19 615 ALA A CA 1
ATOM 4735 C C . ALA A 1 615 ? -0.955 -6.821 -27.922 1.00 97.19 615 ALA A C 1
ATOM 4737 O O . ALA A 1 615 ? -0.724 -6.732 -29.130 1.00 97.19 615 ALA A O 1
ATOM 4738 N N . ALA A 1 616 ? -0.033 -6.544 -26.993 1.00 96.25 616 ALA A N 1
ATOM 4739 C CA . ALA A 1 616 ? 1.332 -6.139 -27.310 1.00 96.25 616 ALA A CA 1
ATOM 4740 C C . ALA A 1 616 ? 2.074 -7.225 -28.086 1.00 96.25 616 ALA A C 1
ATOM 4742 O O . ALA A 1 616 ? 2.615 -6.944 -29.151 1.00 96.25 616 ALA A O 1
ATOM 4743 N N . TRP A 1 617 ? 2.064 -8.467 -27.600 1.00 96.12 617 TRP A N 1
ATOM 4744 C CA . TRP A 1 617 ? 2.809 -9.563 -28.221 1.00 96.12 617 TRP A CA 1
ATOM 4745 C C . TRP A 1 617 ? 2.248 -9.985 -29.580 1.00 96.12 617 TRP A C 1
ATOM 4747 O O . TRP A 1 617 ? 3.022 -10.236 -30.504 1.00 96.12 617 TRP A O 1
ATOM 4757 N N . LEU A 1 618 ? 0.924 -9.957 -29.766 1.00 96.88 618 LEU A N 1
ATOM 4758 C CA . LEU A 1 618 ? 0.321 -10.134 -31.092 1.00 96.88 618 LEU A CA 1
ATOM 4759 C C . LEU A 1 618 ? 0.776 -9.041 -32.066 1.00 96.88 618 LEU A C 1
ATOM 4761 O O . LEU A 1 618 ? 1.117 -9.330 -33.214 1.00 96.88 618 LEU A O 1
ATOM 4765 N N . TRP A 1 619 ? 0.828 -7.785 -31.614 1.00 95.88 619 TRP A N 1
ATOM 4766 C CA . TRP A 1 619 ? 1.341 -6.692 -32.436 1.00 95.88 619 TRP A CA 1
ATOM 4767 C C . TRP A 1 619 ? 2.849 -6.845 -32.702 1.00 95.88 619 TRP A C 1
ATOM 4769 O O . TRP A 1 619 ? 3.287 -6.634 -33.834 1.00 95.88 619 TRP A O 1
ATOM 4779 N N . GLN A 1 620 ? 3.646 -7.300 -31.731 1.00 94.31 620 GLN A N 1
ATOM 4780 C CA . GLN A 1 620 ? 5.068 -7.582 -31.946 1.00 94.31 620 GLN A CA 1
ATOM 4781 C C . GLN A 1 620 ? 5.278 -8.651 -33.020 1.00 94.31 620 GLN A C 1
ATOM 4783 O O . GLN A 1 620 ? 6.058 -8.418 -33.940 1.00 94.31 620 GLN A O 1
ATOM 4788 N N . LEU A 1 621 ? 4.533 -9.760 -32.982 1.00 95.12 621 LEU A N 1
ATOM 4789 C CA . LEU A 1 621 ? 4.596 -10.811 -34.006 1.00 95.12 621 LEU A CA 1
ATOM 4790 C C . LEU A 1 621 ? 4.292 -10.274 -35.410 1.00 95.12 621 LEU A C 1
ATOM 4792 O O . LEU A 1 621 ? 5.011 -10.575 -36.362 1.00 95.12 621 LEU A O 1
ATOM 4796 N N . ILE A 1 622 ? 3.264 -9.430 -35.539 1.00 94.31 622 ILE A N 1
ATOM 4797 C CA . ILE A 1 622 ? 2.918 -8.786 -36.815 1.00 94.31 622 ILE A CA 1
ATOM 4798 C C . ILE A 1 622 ? 4.050 -7.863 -37.280 1.00 94.31 622 ILE A C 1
ATOM 4800 O O . ILE A 1 622 ? 4.385 -7.854 -38.464 1.00 94.31 622 ILE A O 1
ATOM 4804 N N . ARG A 1 623 ? 4.646 -7.095 -36.360 1.00 91.25 623 ARG A N 1
ATOM 4805 C CA . ARG A 1 623 ? 5.718 -6.138 -36.655 1.00 91.25 623 ARG A CA 1
ATOM 4806 C C . ARG A 1 623 ? 6.987 -6.826 -37.150 1.00 91.25 623 ARG A C 1
ATOM 4808 O O . ARG A 1 623 ? 7.592 -6.345 -38.104 1.00 91.25 623 ARG A O 1
ATOM 4815 N N . VAL A 1 624 ? 7.417 -7.893 -36.479 1.00 92.31 624 VAL A N 1
ATOM 4816 C CA . VAL A 1 624 ? 8.725 -8.517 -36.739 1.00 92.31 624 VAL A CA 1
ATOM 4817 C C . VAL A 1 624 ? 8.692 -9.579 -37.836 1.00 92.31 624 VAL A C 1
ATOM 4819 O O . VAL A 1 624 ? 9.753 -10.055 -38.232 1.00 92.31 624 VAL A O 1
ATOM 4822 N N . ARG A 1 625 ? 7.509 -9.927 -38.364 1.00 89.75 625 ARG A N 1
ATOM 4823 C CA . ARG A 1 625 ? 7.341 -10.963 -39.398 1.00 89.75 625 ARG A CA 1
ATOM 4824 C C . ARG A 1 625 ? 8.231 -10.761 -40.621 1.00 89.75 625 ARG A C 1
ATOM 4826 O O . ARG A 1 625 ? 8.738 -11.730 -41.172 1.00 89.75 625 ARG A O 1
ATOM 4833 N N . ASP A 1 626 ? 8.423 -9.508 -41.019 1.00 85.94 626 ASP A N 1
ATOM 4834 C CA . ASP A 1 626 ? 9.162 -9.161 -42.232 1.00 85.94 626 ASP A CA 1
ATOM 4835 C C . ASP A 1 626 ? 10.600 -8.678 -41.919 1.00 85.94 626 ASP A C 1
ATOM 4837 O O . ASP A 1 626 ? 11.309 -8.202 -42.807 1.00 85.94 626 ASP A O 1
ATOM 4841 N N . TYR A 1 627 ? 11.053 -8.770 -40.659 1.00 88.88 627 TYR A N 1
ATOM 4842 C CA . TYR A 1 627 ? 12.398 -8.338 -40.257 1.00 88.88 627 TYR A CA 1
ATOM 4843 C C . TYR A 1 627 ? 13.438 -9.414 -40.573 1.00 88.88 627 TYR A C 1
ATOM 4845 O O . TYR A 1 627 ? 13.273 -10.582 -40.229 1.00 88.88 627 TYR A O 1
ATOM 4853 N N . ASN A 1 628 ? 14.563 -9.006 -41.167 1.00 84.62 628 ASN A N 1
ATOM 4854 C CA . ASN A 1 628 ? 15.659 -9.913 -41.500 1.00 84.62 628 ASN A CA 1
ATOM 4855 C C . ASN A 1 628 ? 16.919 -9.575 -40.697 1.00 84.62 628 ASN A C 1
ATOM 4857 O O . ASN A 1 628 ? 17.600 -8.584 -40.963 1.00 84.62 628 ASN A O 1
ATOM 4861 N N . ARG A 1 629 ? 17.254 -10.443 -39.738 1.00 80.75 629 ARG A N 1
ATOM 4862 C CA . ARG A 1 629 ? 18.366 -10.268 -38.790 1.00 80.75 629 ARG A CA 1
ATOM 4863 C C . ARG A 1 629 ? 19.755 -10.358 -39.437 1.00 80.75 629 ARG A C 1
ATOM 4865 O O . ARG A 1 629 ? 20.735 -9.881 -38.868 1.00 80.75 629 ARG A O 1
ATOM 4872 N N . HIS A 1 630 ? 19.847 -10.925 -40.641 1.00 80.19 630 HIS A N 1
ATOM 4873 C CA . HIS A 1 630 ? 21.090 -11.008 -41.412 1.00 80.19 630 HIS A CA 1
ATOM 4874 C C . HIS A 1 630 ? 21.341 -9.777 -42.292 1.00 80.19 630 HIS A C 1
ATOM 4876 O O . HIS A 1 630 ? 22.425 -9.646 -42.859 1.00 80.19 630 HIS A O 1
ATOM 4882 N N . GLN A 1 631 ? 20.366 -8.870 -42.401 1.00 79.50 631 GLN A N 1
ATOM 4883 C CA . GLN A 1 631 ? 20.485 -7.629 -43.159 1.00 79.50 631 GLN A CA 1
ATOM 4884 C C . GLN A 1 631 ? 20.457 -6.434 -42.210 1.00 79.50 631 GLN A C 1
ATOM 4886 O O . GLN A 1 631 ? 19.482 -6.211 -41.498 1.00 79.50 631 GLN A O 1
ATOM 4891 N N . THR A 1 632 ? 21.518 -5.633 -42.211 1.00 70.94 632 THR A N 1
ATOM 4892 C CA . THR A 1 632 ? 21.536 -4.359 -41.492 1.00 70.94 632 THR A CA 1
ATOM 4893 C C . THR A 1 632 ? 20.616 -3.361 -42.186 1.00 70.94 632 THR A C 1
ATOM 4895 O O . THR A 1 632 ? 20.786 -3.058 -43.369 1.00 70.94 632 THR A O 1
ATOM 4898 N N . ARG A 1 633 ? 19.635 -2.830 -41.450 1.00 72.50 633 ARG A N 1
ATOM 4899 C CA . ARG A 1 633 ? 18.744 -1.784 -41.956 1.00 72.50 633 ARG A CA 1
ATOM 4900 C C . ARG A 1 633 ? 19.557 -0.521 -42.249 1.00 72.50 633 ARG A C 1
ATOM 4902 O O . ARG A 1 633 ? 20.287 -0.034 -41.391 1.00 72.50 633 ARG A O 1
ATOM 4909 N N . THR A 1 634 ? 19.428 0.015 -43.459 1.00 72.25 634 THR A N 1
ATOM 4910 C CA . THR A 1 634 ? 20.215 1.174 -43.916 1.00 72.25 634 THR A CA 1
ATOM 4911 C C . THR A 1 634 ? 19.704 2.508 -43.372 1.00 72.25 634 THR A C 1
ATOM 4913 O O . THR A 1 634 ? 20.493 3.435 -43.238 1.00 72.25 634 THR A O 1
ATOM 4916 N N . ASN A 1 635 ? 18.412 2.591 -43.031 1.00 80.06 635 ASN A N 1
ATOM 4917 C CA . ASN A 1 635 ? 17.761 3.788 -42.489 1.00 80.06 635 ASN A CA 1
ATOM 4918 C C . ASN A 1 635 ? 17.054 3.447 -41.158 1.00 80.06 635 ASN A C 1
ATOM 4920 O O . ASN A 1 635 ? 15.893 3.016 -41.184 1.00 80.06 635 ASN A O 1
ATOM 4924 N N . PRO A 1 636 ? 17.750 3.556 -40.012 1.00 84.25 636 PRO A N 1
ATOM 4925 C CA . PRO A 1 636 ? 17.140 3.447 -38.686 1.00 84.25 636 PRO A CA 1
ATOM 4926 C C . PRO A 1 636 ? 16.179 4.614 -38.424 1.00 84.25 636 PRO A C 1
ATOM 4928 O O . PRO A 1 636 ? 16.452 5.733 -38.851 1.00 84.25 636 PRO A O 1
ATOM 4931 N N . THR A 1 637 ? 15.082 4.356 -37.715 1.00 88.12 637 THR A N 1
ATOM 4932 C CA . THR A 1 637 ? 14.063 5.370 -37.392 1.00 88.12 637 THR A CA 1
ATOM 4933 C C . THR A 1 637 ? 14.543 6.335 -36.302 1.00 88.12 637 THR A C 1
ATOM 4935 O O . THR A 1 637 ? 14.976 5.879 -35.240 1.00 88.12 637 THR A O 1
ATOM 4938 N N . ASP A 1 638 ? 14.403 7.644 -36.526 1.00 87.69 638 ASP A N 1
ATOM 4939 C CA . ASP A 1 638 ? 14.609 8.706 -35.530 1.00 87.69 638 ASP A CA 1
ATOM 4940 C C . ASP A 1 638 ? 13.294 9.072 -34.822 1.00 87.69 638 ASP A C 1
ATOM 4942 O O . ASP A 1 638 ? 12.200 8.891 -35.358 1.00 87.69 638 ASP A O 1
ATOM 4946 N N . TRP A 1 639 ? 13.367 9.668 -33.627 1.00 86.75 639 TRP A N 1
ATOM 4947 C CA . TRP A 1 639 ? 12.164 10.112 -32.906 1.00 86.75 639 TRP A CA 1
ATOM 4948 C C . TRP A 1 639 ? 11.369 11.222 -33.614 1.00 86.75 639 TRP A C 1
ATOM 4950 O O . TRP A 1 639 ? 10.251 11.535 -33.204 1.00 86.75 639 TRP A O 1
ATOM 4960 N N . SER A 1 640 ? 11.956 11.868 -34.628 1.00 88.75 640 SER A N 1
ATOM 4961 C CA . SER A 1 640 ? 11.328 12.949 -35.398 1.00 88.75 640 SER A CA 1
ATOM 4962 C C . SER A 1 640 ? 10.539 12.415 -36.594 1.00 88.75 640 SER A C 1
ATOM 4964 O O . SER A 1 640 ? 9.803 13.174 -37.227 1.00 88.75 640 SER A O 1
ATOM 4966 N N . ASP A 1 641 ? 10.692 11.127 -36.911 1.00 89.50 641 ASP A N 1
ATOM 4967 C CA . ASP A 1 641 ? 10.031 10.492 -38.040 1.00 89.50 641 ASP A CA 1
ATOM 4968 C C . ASP A 1 641 ? 8.566 10.180 -37.714 1.00 89.50 641 ASP A C 1
ATOM 4970 O O . ASP A 1 641 ? 8.215 9.782 -36.603 1.00 89.50 641 ASP A O 1
ATOM 4974 N N . GLY A 1 642 ? 7.682 10.306 -38.708 1.00 88.56 642 GLY A N 1
ATOM 4975 C CA . GLY A 1 642 ? 6.245 10.063 -38.518 1.00 88.56 642 GLY A CA 1
ATOM 4976 C C . GLY A 1 642 ? 5.902 8.630 -38.086 1.00 88.56 642 GLY A C 1
ATOM 4977 O O . GLY A 1 642 ? 4.894 8.411 -37.417 1.00 88.56 642 GLY A O 1
ATOM 4978 N N . GLU A 1 643 ? 6.750 7.653 -38.421 1.00 87.88 643 GLU A N 1
ATOM 4979 C CA . GLU A 1 643 ? 6.597 6.255 -37.997 1.00 87.88 643 GLU A CA 1
ATOM 4980 C C . GLU A 1 643 ? 6.960 6.016 -36.519 1.00 87.88 643 GLU A C 1
ATOM 4982 O O . GLU A 1 643 ? 6.530 5.022 -35.935 1.00 87.88 643 GLU A O 1
ATOM 4987 N N . PHE A 1 644 ? 7.668 6.942 -35.865 1.00 92.19 644 PHE A N 1
ATOM 4988 C CA . PHE A 1 644 ? 8.062 6.783 -34.464 1.00 92.19 644 PHE A CA 1
ATOM 4989 C C . PHE A 1 644 ? 6.863 6.671 -33.514 1.00 92.19 644 PHE A C 1
ATOM 4991 O O . PHE A 1 644 ? 6.930 5.953 -32.519 1.00 92.19 644 PHE A O 1
ATOM 4998 N N . GLY A 1 645 ? 5.738 7.325 -33.825 1.00 92.75 645 GLY A N 1
ATOM 4999 C CA . GLY A 1 645 ? 4.567 7.353 -32.945 1.00 92.75 645 GLY A CA 1
ATOM 5000 C C . GLY A 1 645 ? 4.002 5.965 -32.620 1.00 92.75 645 GLY A C 1
ATOM 5001 O O . GLY A 1 645 ? 3.721 5.671 -31.459 1.00 92.75 645 GLY A O 1
ATOM 5002 N N . TRP A 1 646 ? 3.871 5.081 -33.614 1.00 91.69 646 TRP A N 1
ATOM 5003 C CA . TRP A 1 646 ? 3.364 3.725 -33.369 1.00 91.69 646 TRP A CA 1
ATOM 5004 C C . TRP A 1 646 ? 4.430 2.814 -32.746 1.00 91.69 646 TRP A C 1
ATOM 5006 O O . TRP A 1 646 ? 4.089 1.956 -31.933 1.00 91.69 646 TRP A O 1
ATOM 5016 N N . ILE A 1 647 ? 5.716 3.033 -33.057 1.00 92.12 647 ILE A N 1
ATOM 5017 C CA . ILE A 1 647 ? 6.841 2.334 -32.414 1.00 92.12 647 ILE A CA 1
ATOM 5018 C C . ILE A 1 647 ? 6.856 2.650 -30.922 1.00 92.12 647 ILE A C 1
ATOM 5020 O O . ILE A 1 647 ? 7.001 1.742 -30.107 1.00 92.12 647 ILE A O 1
ATOM 5024 N N . PHE A 1 648 ? 6.656 3.922 -30.570 1.00 94.69 648 PHE A N 1
ATOM 5025 C CA . PHE A 1 648 ? 6.563 4.385 -29.195 1.00 94.69 648 PHE A CA 1
ATOM 5026 C C . PHE A 1 648 ? 5.433 3.681 -28.449 1.00 94.69 648 PHE A C 1
ATOM 5028 O O . PHE A 1 648 ? 5.683 3.070 -27.414 1.00 94.69 648 PHE A O 1
ATOM 5035 N N . VAL A 1 649 ? 4.210 3.695 -28.990 1.00 95.50 649 VAL A N 1
ATOM 5036 C CA . VAL A 1 649 ? 3.051 3.054 -28.347 1.00 95.50 649 VAL A CA 1
ATOM 5037 C C . VAL A 1 649 ? 3.282 1.560 -28.134 1.00 95.50 649 VAL A C 1
ATOM 5039 O O . VAL A 1 649 ? 3.071 1.071 -27.026 1.00 95.50 649 VAL A O 1
ATOM 5042 N N . LEU A 1 650 ? 3.750 0.840 -29.156 1.00 94.81 650 LEU A N 1
ATOM 5043 C CA . LEU A 1 650 ? 4.008 -0.595 -29.045 1.00 94.81 650 LEU A CA 1
ATOM 5044 C C . LEU A 1 650 ? 5.121 -0.903 -28.036 1.00 94.81 650 LEU A C 1
ATOM 5046 O O . LEU A 1 650 ? 4.995 -1.849 -27.258 1.00 94.81 650 LEU A O 1
ATOM 5050 N N . PHE A 1 651 ? 6.190 -0.104 -28.017 1.00 92.56 651 PHE A N 1
ATOM 5051 C CA . PHE A 1 651 ? 7.274 -0.262 -27.051 1.00 92.56 651 PHE A CA 1
ATOM 5052 C C . PHE A 1 651 ? 6.769 -0.032 -25.623 1.00 92.56 651 PHE A C 1
ATOM 5054 O O . PHE A 1 651 ? 6.989 -0.884 -24.771 1.00 92.56 651 PHE A O 1
ATOM 5061 N N . MET A 1 652 ? 6.033 1.060 -25.365 1.00 95.50 652 MET A N 1
ATOM 5062 C CA . MET A 1 652 ? 5.443 1.323 -24.045 1.00 95.50 652 MET A CA 1
ATOM 5063 C C . MET A 1 652 ? 4.499 0.196 -23.627 1.00 95.50 652 MET A C 1
ATOM 5065 O O . MET A 1 652 ? 4.603 -0.300 -22.511 1.00 95.50 652 MET A O 1
ATOM 5069 N N . LEU A 1 653 ? 3.606 -0.241 -24.521 1.00 95.62 653 LEU A N 1
ATOM 5070 C CA . LEU A 1 653 ? 2.642 -1.297 -24.224 1.00 95.62 653 LEU A CA 1
ATOM 5071 C C . LEU A 1 653 ? 3.345 -2.618 -23.884 1.00 95.62 653 LEU A C 1
ATOM 5073 O O . LEU A 1 653 ? 2.989 -3.251 -22.893 1.00 95.62 653 LEU A O 1
ATOM 5077 N N . THR A 1 654 ? 4.368 -3.001 -24.655 1.00 94.00 654 THR A N 1
ATOM 5078 C CA . THR A 1 654 ? 5.162 -4.217 -24.407 1.00 94.00 654 THR A CA 1
ATOM 5079 C C . THR A 1 654 ? 5.918 -4.106 -23.087 1.00 94.00 654 THR A C 1
ATOM 5081 O O . THR A 1 654 ? 5.756 -4.951 -22.215 1.00 94.00 654 THR A O 1
ATOM 5084 N N . SER A 1 655 ? 6.702 -3.040 -22.900 1.00 91.94 655 SER A N 1
ATOM 5085 C CA . SER A 1 655 ? 7.531 -2.886 -21.705 1.00 91.94 655 SER A CA 1
ATOM 5086 C C . SER A 1 655 ? 6.696 -2.785 -20.433 1.00 91.94 655 SER A C 1
ATOM 5088 O O . SER A 1 655 ? 7.000 -3.467 -19.462 1.00 91.94 655 SER A O 1
ATOM 5090 N N . ILE A 1 656 ? 5.636 -1.974 -20.421 1.00 94.81 656 ILE A N 1
ATOM 5091 C CA . ILE A 1 656 ? 4.809 -1.786 -19.223 1.00 94.81 656 ILE A CA 1
ATOM 5092 C C . ILE A 1 656 ? 4.065 -3.078 -18.884 1.00 94.81 656 ILE A C 1
ATOM 5094 O O . ILE A 1 656 ? 4.081 -3.487 -17.730 1.00 94.81 656 ILE A O 1
ATOM 5098 N N . SER A 1 657 ? 3.439 -3.745 -19.859 1.00 95.88 657 SER A N 1
ATOM 5099 C CA . SER A 1 657 ? 2.678 -4.971 -19.579 1.00 95.88 657 SER A CA 1
ATOM 5100 C C . SER A 1 657 ? 3.567 -6.120 -19.089 1.00 95.88 657 SER A C 1
ATOM 5102 O O . SER A 1 657 ? 3.197 -6.785 -18.124 1.00 95.88 657 SER A O 1
ATOM 5104 N N . CYS A 1 658 ? 4.761 -6.302 -19.665 1.00 93.69 658 CYS A N 1
ATOM 5105 C CA . CYS A 1 658 ? 5.727 -7.291 -19.183 1.00 93.69 658 CYS A CA 1
ATOM 5106 C C . CYS A 1 658 ? 6.294 -6.942 -17.798 1.00 93.69 658 CYS A C 1
ATOM 5108 O O . CYS A 1 658 ? 6.455 -7.831 -16.974 1.00 93.69 658 CYS A O 1
ATOM 5110 N N . ASN A 1 659 ? 6.534 -5.664 -17.485 1.00 92.31 659 ASN A N 1
ATOM 5111 C CA . ASN A 1 659 ? 6.939 -5.289 -16.127 1.00 92.31 659 ASN A CA 1
ATOM 5112 C C . ASN A 1 659 ? 5.806 -5.525 -15.119 1.00 92.31 659 ASN A C 1
ATOM 5114 O O . ASN A 1 659 ? 6.036 -6.084 -14.055 1.00 92.31 659 ASN A O 1
ATOM 5118 N N . LEU A 1 660 ? 4.560 -5.169 -15.452 1.00 95.56 660 LEU A N 1
ATOM 5119 C CA . LEU A 1 660 ? 3.405 -5.436 -14.587 1.00 95.56 660 LEU A CA 1
ATOM 5120 C C . LEU A 1 660 ? 3.128 -6.937 -14.404 1.00 95.56 660 LEU A C 1
ATOM 5122 O O . LEU A 1 660 ? 2.549 -7.324 -13.389 1.00 95.56 660 LEU A O 1
ATOM 5126 N N . TRP A 1 661 ? 3.567 -7.790 -15.334 1.00 95.50 661 TRP A N 1
ATOM 5127 C CA . TRP A 1 661 ? 3.536 -9.242 -15.153 1.00 95.50 661 TRP A CA 1
ATOM 5128 C C . TRP A 1 661 ? 4.316 -9.663 -13.908 1.00 95.50 661 TRP A C 1
ATOM 5130 O O . TRP A 1 661 ? 3.803 -10.462 -13.130 1.00 95.50 661 TRP A O 1
ATOM 5140 N N . HIS A 1 662 ? 5.482 -9.062 -13.639 1.00 92.31 662 HIS A N 1
ATOM 5141 C CA . HIS A 1 662 ? 6.253 -9.351 -12.421 1.00 92.31 662 HIS A CA 1
ATOM 5142 C C . HIS A 1 662 ? 5.454 -9.057 -11.154 1.00 92.31 662 HIS A C 1
ATOM 5144 O O . HIS A 1 662 ? 5.492 -9.837 -10.210 1.00 92.31 662 HIS A O 1
ATOM 5150 N N . TYR A 1 663 ? 4.685 -7.965 -11.143 1.00 94.69 663 TYR A N 1
ATOM 5151 C CA . TYR A 1 663 ? 3.878 -7.578 -9.984 1.00 94.69 663 TYR A CA 1
ATOM 5152 C C . TYR A 1 663 ? 2.828 -8.653 -9.693 1.00 94.69 663 TYR A C 1
ATOM 5154 O O . TYR A 1 663 ? 2.610 -9.016 -8.538 1.00 94.69 663 TYR A O 1
ATOM 5162 N N . VAL A 1 664 ? 2.193 -9.180 -10.746 1.00 95.56 664 VAL A N 1
ATOM 5163 C CA . VAL A 1 664 ? 1.198 -10.252 -10.639 1.00 95.56 664 VAL A CA 1
ATOM 5164 C C . VAL A 1 664 ? 1.854 -11.566 -10.220 1.00 95.56 664 VAL A C 1
ATOM 5166 O O . VAL A 1 664 ? 1.341 -12.219 -9.316 1.00 95.56 664 VAL A O 1
ATOM 5169 N N . VAL A 1 665 ? 2.997 -11.935 -10.807 1.00 94.88 665 VAL A N 1
ATOM 5170 C CA . VAL A 1 665 ? 3.748 -13.138 -10.419 1.00 94.88 665 VAL A CA 1
ATOM 5171 C C . VAL A 1 665 ? 4.089 -13.118 -8.935 1.00 94.88 665 VAL A C 1
ATOM 5173 O O . VAL A 1 665 ? 3.725 -14.048 -8.211 1.00 94.88 665 VAL A O 1
ATOM 5176 N N . THR A 1 666 ? 4.687 -12.031 -8.450 1.00 94.06 666 THR A N 1
ATOM 5177 C CA . THR A 1 666 ? 5.047 -11.927 -7.036 1.00 94.06 666 THR A CA 1
ATOM 5178 C C . THR A 1 666 ? 3.819 -11.886 -6.125 1.00 94.06 666 THR A C 1
ATOM 5180 O O . THR A 1 666 ? 3.842 -12.462 -5.038 1.00 94.06 666 THR A O 1
ATOM 5183 N N . TYR A 1 667 ? 2.718 -11.266 -6.563 1.00 95.00 667 TYR A N 1
ATOM 5184 C CA . TYR A 1 667 ? 1.464 -11.278 -5.806 1.00 95.00 667 TYR A CA 1
ATOM 5185 C C . TYR A 1 667 ? 0.909 -12.698 -5.646 1.00 95.00 667 TYR A C 1
ATOM 5187 O O . TYR A 1 667 ? 0.496 -13.063 -4.548 1.00 95.00 667 TYR A O 1
ATOM 5195 N N . TYR A 1 668 ? 0.926 -13.508 -6.709 1.00 95.00 668 TYR A N 1
ATOM 5196 C CA . TYR A 1 668 ? 0.464 -14.899 -6.663 1.00 95.00 668 TYR A CA 1
ATOM 5197 C C . TYR A 1 668 ? 1.357 -15.755 -5.764 1.00 95.00 668 TYR A C 1
ATOM 5199 O O . TYR A 1 668 ? 0.828 -16.470 -4.919 1.00 95.00 668 TYR A O 1
ATOM 5207 N N . ILE A 1 669 ? 2.686 -15.621 -5.865 1.00 93.50 669 ILE A N 1
ATOM 5208 C CA . ILE A 1 669 ? 3.634 -16.285 -4.951 1.00 93.50 669 ILE A CA 1
ATOM 5209 C C . ILE A 1 669 ? 3.304 -15.926 -3.496 1.00 93.50 669 ILE A C 1
ATOM 5211 O O . ILE A 1 669 ? 3.125 -16.808 -2.659 1.00 93.50 669 ILE A O 1
ATOM 5215 N N . GLY A 1 670 ? 3.125 -14.633 -3.210 1.00 90.75 670 GLY A N 1
ATOM 5216 C CA . GLY A 1 670 ? 2.724 -14.156 -1.890 1.00 90.75 670 GLY A CA 1
ATOM 5217 C C . GLY A 1 670 ? 1.321 -14.602 -1.461 1.00 90.75 670 GLY A C 1
ATOM 5218 O O . GLY A 1 670 ? 1.035 -14.610 -0.271 1.00 90.75 670 GLY A O 1
ATOM 5219 N N . ALA A 1 671 ? 0.426 -14.954 -2.379 1.00 91.69 671 ALA A N 1
ATOM 5220 C CA . ALA A 1 671 ? -0.922 -15.414 -2.053 1.00 91.69 671 ALA A CA 1
ATOM 5221 C C . ALA A 1 671 ? -1.006 -16.933 -1.824 1.00 91.69 671 ALA A C 1
ATOM 5223 O O . ALA A 1 671 ? -1.986 -17.394 -1.239 1.00 91.69 671 ALA A O 1
ATOM 5224 N N . LEU A 1 672 ? -0.007 -17.707 -2.265 1.00 89.81 672 LEU A N 1
ATOM 5225 C CA . LEU A 1 672 ? 0.020 -19.164 -2.111 1.00 89.81 672 LEU A CA 1
ATOM 5226 C C . LEU A 1 672 ? 0.392 -19.610 -0.696 1.00 89.81 672 LEU A C 1
ATOM 5228 O O . LEU A 1 672 ? -0.120 -20.630 -0.244 1.00 89.81 672 LEU A O 1
ATOM 5232 N N . THR A 1 673 ? 1.245 -18.855 -0.002 1.00 88.50 673 THR A N 1
ATOM 5233 C CA . THR A 1 673 ? 1.708 -19.193 1.350 1.00 88.50 673 THR A CA 1
ATOM 5234 C C . THR A 1 673 ? 2.045 -17.939 2.158 1.00 88.50 673 THR A C 1
ATOM 5236 O O . THR A 1 673 ? 2.376 -16.895 1.589 1.00 88.50 673 THR A O 1
ATOM 5239 N N . ASN A 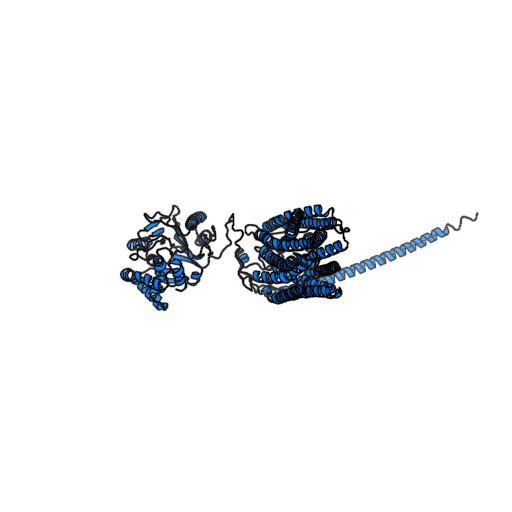1 674 ? 1.925 -18.016 3.485 1.00 86.56 674 ASN A N 1
ATOM 5240 C CA . ASN A 1 674 ? 2.349 -16.961 4.410 1.00 86.56 674 ASN A CA 1
ATOM 5241 C C . ASN A 1 674 ? 3.603 -17.338 5.204 1.00 86.56 674 ASN A C 1
ATOM 5243 O O . ASN A 1 674 ? 4.127 -16.492 5.928 1.00 86.56 674 ASN A O 1
ATOM 5247 N N . SER A 1 675 ? 4.095 -18.571 5.067 1.00 84.00 675 SER A N 1
ATOM 5248 C CA . SER A 1 675 ? 5.353 -19.017 5.652 1.00 84.00 675 SER A CA 1
ATOM 5249 C C . SER A 1 675 ? 6.532 -18.231 5.059 1.00 84.00 675 SER A C 1
ATOM 5251 O O . SER A 1 675 ? 6.823 -18.364 3.865 1.00 84.00 675 SER A O 1
ATOM 5253 N N . PRO A 1 676 ? 7.268 -17.448 5.871 1.00 80.50 676 PRO A N 1
ATOM 5254 C CA . PRO A 1 676 ? 8.402 -16.661 5.387 1.00 80.50 676 PRO A CA 1
ATOM 5255 C C . PRO A 1 676 ? 9.501 -17.521 4.750 1.00 80.50 676 PRO A C 1
ATOM 5257 O O . PRO A 1 676 ? 10.128 -17.100 3.779 1.00 80.50 676 PRO A O 1
ATOM 5260 N N . VAL A 1 677 ? 9.700 -18.739 5.264 1.00 78.94 677 VAL A N 1
ATOM 5261 C CA . VAL A 1 677 ? 10.697 -19.695 4.762 1.00 78.94 677 VAL A CA 1
ATOM 5262 C C . VAL A 1 677 ? 10.317 -20.189 3.366 1.00 78.94 677 VAL A C 1
ATOM 5264 O O . VAL A 1 677 ? 11.111 -20.055 2.437 1.00 78.94 677 VAL A O 1
ATOM 5267 N N . LYS A 1 678 ? 9.076 -20.671 3.184 1.00 83.25 678 LYS A N 1
ATOM 5268 C CA . LYS A 1 678 ? 8.590 -21.117 1.866 1.00 83.25 678 LYS A CA 1
ATOM 5269 C C . LYS A 1 678 ? 8.624 -19.975 0.849 1.00 83.25 678 LYS A C 1
ATOM 5271 O O . LYS A 1 678 ? 9.049 -20.178 -0.284 1.00 83.25 678 LYS A O 1
ATOM 5276 N N . LEU A 1 679 ? 8.244 -18.761 1.261 1.00 86.44 679 LEU A N 1
ATOM 5277 C CA . LEU A 1 679 ? 8.306 -17.571 0.408 1.00 86.44 679 LEU A CA 1
ATOM 5278 C C . LEU A 1 679 ? 9.735 -17.237 -0.039 1.00 86.44 679 LEU A C 1
ATOM 5280 O O . LEU A 1 679 ? 9.923 -16.873 -1.199 1.00 86.44 679 LEU A O 1
ATOM 5284 N N . ALA A 1 680 ? 10.739 -17.384 0.833 1.00 84.94 680 ALA A N 1
ATOM 5285 C CA . ALA A 1 680 ? 12.139 -17.172 0.466 1.00 84.94 680 ALA A CA 1
ATOM 5286 C C . ALA A 1 680 ? 12.588 -18.142 -0.639 1.00 84.94 680 ALA A C 1
ATOM 5288 O O . ALA A 1 680 ? 13.185 -17.711 -1.628 1.00 84.94 680 ALA A O 1
ATOM 5289 N N . HIS A 1 681 ? 12.258 -19.432 -0.510 1.00 86.69 681 HIS A N 1
ATOM 5290 C CA . HIS A 1 681 ? 12.608 -20.444 -1.511 1.00 86.69 681 HIS A CA 1
ATOM 5291 C C . HIS A 1 681 ? 11.814 -20.274 -2.813 1.00 86.69 681 HIS A C 1
ATOM 5293 O O . HIS A 1 681 ? 12.407 -20.266 -3.890 1.00 86.69 681 HIS A O 1
ATOM 5299 N N . TYR A 1 682 ? 10.498 -20.031 -2.744 1.00 89.50 682 TYR A N 1
ATOM 5300 C CA . TYR A 1 682 ? 9.668 -19.741 -3.925 1.00 89.50 682 TYR A CA 1
ATOM 5301 C C . TYR A 1 682 ? 10.198 -18.537 -4.706 1.00 89.50 682 TYR A C 1
ATOM 5303 O O . TYR A 1 682 ? 10.239 -18.546 -5.937 1.00 89.50 682 TYR A O 1
ATOM 5311 N N . MET A 1 683 ? 10.625 -17.497 -3.989 1.00 90.44 683 MET A N 1
ATOM 5312 C CA . MET A 1 683 ? 11.236 -16.326 -4.596 1.00 90.44 683 MET A CA 1
ATOM 5313 C C . MET A 1 683 ? 12.593 -16.645 -5.230 1.00 90.44 683 MET A C 1
ATOM 5315 O O . MET A 1 683 ? 12.889 -16.129 -6.306 1.00 90.44 683 MET A O 1
ATOM 5319 N N . GLY A 1 684 ? 13.396 -17.506 -4.599 1.00 90.25 684 GLY A N 1
ATOM 5320 C CA . GLY A 1 684 ? 14.638 -18.031 -5.166 1.00 90.25 684 GLY A CA 1
ATOM 5321 C C . GLY A 1 684 ? 14.417 -18.732 -6.500 1.00 90.25 684 GLY A C 1
ATOM 5322 O O . GLY A 1 684 ? 15.056 -18.376 -7.489 1.00 90.25 684 GLY A O 1
ATOM 5323 N N . VAL A 1 685 ? 13.441 -19.640 -6.559 1.00 90.94 685 VAL A N 1
ATOM 5324 C CA . VAL A 1 685 ? 13.051 -20.342 -7.790 1.00 90.94 685 VAL A CA 1
ATOM 5325 C C . VAL A 1 685 ? 12.544 -19.364 -8.851 1.00 90.94 685 VAL A C 1
ATOM 5327 O O . VAL A 1 685 ? 13.023 -19.391 -9.984 1.00 90.94 685 VAL A O 1
ATOM 5330 N N . PHE A 1 686 ? 11.627 -18.457 -8.500 1.00 92.44 686 PHE A N 1
ATOM 5331 C CA . PHE A 1 686 ? 11.109 -17.452 -9.434 1.00 92.44 686 PHE A CA 1
ATOM 5332 C C . PHE A 1 686 ? 12.234 -16.611 -10.050 1.00 92.44 686 PHE A C 1
ATOM 5334 O O . PHE A 1 686 ? 12.354 -16.543 -11.274 1.00 92.44 686 PHE A O 1
ATOM 5341 N N . ARG A 1 687 ? 13.096 -16.020 -9.214 1.00 91.69 687 ARG A N 1
ATOM 5342 C CA . ARG A 1 687 ? 14.223 -15.192 -9.667 1.00 91.69 687 ARG A CA 1
ATOM 5343 C C . ARG A 1 687 ? 15.263 -16.008 -10.436 1.00 91.69 687 ARG A C 1
ATOM 5345 O O . ARG A 1 687 ? 15.820 -15.508 -11.408 1.00 91.69 687 ARG A O 1
ATOM 5352 N N . GLY A 1 688 ? 15.486 -17.263 -10.051 1.00 91.69 688 GLY A N 1
ATOM 5353 C CA . GLY A 1 688 ? 16.356 -18.182 -10.775 1.00 91.69 688 GLY A CA 1
ATOM 5354 C C . GLY A 1 688 ? 15.863 -18.413 -12.202 1.00 91.69 688 GLY A C 1
ATOM 5355 O O . GLY A 1 688 ? 16.597 -18.160 -13.157 1.00 91.69 688 GLY A O 1
ATOM 5356 N N . PHE A 1 689 ? 14.604 -18.829 -12.372 1.00 92.44 689 PHE A N 1
ATOM 5357 C CA . PHE A 1 689 ? 14.028 -19.087 -13.696 1.00 92.44 689 PHE A CA 1
ATOM 5358 C C . PHE A 1 689 ? 13.895 -17.830 -14.564 1.00 92.44 689 PHE A C 1
ATOM 5360 O O . PHE A 1 689 ? 14.003 -17.941 -15.784 1.00 92.44 689 PHE A O 1
ATOM 5367 N N . MET A 1 690 ? 13.736 -16.642 -13.973 1.00 90.88 690 MET A N 1
ATOM 5368 C CA . MET A 1 690 ? 13.883 -15.381 -14.714 1.00 90.88 690 MET A CA 1
ATOM 5369 C C . MET A 1 690 ? 15.273 -15.281 -15.358 1.00 90.88 690 MET A C 1
ATOM 5371 O O . MET A 1 690 ? 15.374 -15.087 -16.570 1.00 90.88 690 MET A O 1
ATOM 5375 N N . GLY A 1 691 ? 16.333 -15.499 -14.569 1.00 90.31 691 GLY A N 1
ATOM 5376 C CA . GLY A 1 691 ? 17.713 -15.513 -15.060 1.00 90.31 691 GLY A CA 1
ATOM 5377 C C . GLY A 1 691 ? 17.968 -16.601 -16.108 1.00 90.31 691 GLY A C 1
ATOM 5378 O O . GLY A 1 691 ? 18.629 -16.346 -17.113 1.00 90.31 691 GLY A O 1
ATOM 5379 N N . ALA A 1 692 ? 17.390 -17.795 -15.945 1.00 91.56 692 ALA A N 1
ATOM 5380 C CA . ALA A 1 692 ? 17.480 -18.850 -16.957 1.00 91.56 692 ALA A CA 1
ATOM 5381 C C . ALA A 1 692 ? 16.839 -18.432 -18.290 1.00 91.56 692 ALA A C 1
ATOM 5383 O O . ALA A 1 692 ? 17.437 -18.627 -19.348 1.00 91.56 692 ALA A O 1
ATOM 5384 N N . GLY A 1 693 ? 15.649 -17.825 -18.249 1.00 90.81 693 GLY A N 1
ATOM 5385 C CA . GLY A 1 693 ? 14.973 -17.319 -19.444 1.00 90.81 693 GLY A CA 1
ATOM 5386 C C . GLY A 1 693 ? 15.801 -16.256 -20.166 1.00 90.81 693 GLY A C 1
ATOM 5387 O O . GLY A 1 693 ? 15.987 -16.325 -21.384 1.00 90.81 693 GLY A O 1
ATOM 5388 N N . GLU A 1 694 ? 16.366 -15.314 -19.412 1.00 88.38 694 GLU A N 1
ATOM 5389 C CA . GLU A 1 694 ? 17.230 -14.267 -19.956 1.00 88.38 694 GLU A CA 1
ATOM 5390 C C . GLU A 1 694 ? 18.500 -14.849 -20.607 1.00 88.38 694 GLU A C 1
ATOM 5392 O O . GLU A 1 694 ? 18.840 -14.492 -21.738 1.00 88.38 694 GLU A O 1
ATOM 5397 N N . ALA A 1 695 ? 19.152 -15.822 -19.956 1.00 88.69 695 ALA A N 1
ATOM 5398 C CA . ALA A 1 695 ? 20.312 -16.528 -20.505 1.00 88.69 695 ALA A CA 1
ATOM 5399 C C . ALA A 1 695 ? 19.983 -17.265 -21.816 1.00 88.69 695 ALA A C 1
ATOM 5401 O O . ALA A 1 695 ? 20.750 -17.183 -22.781 1.00 88.69 695 ALA A O 1
ATOM 5402 N N . ILE A 1 696 ? 18.832 -17.948 -21.874 1.00 88.88 696 ILE A N 1
ATOM 5403 C CA . ILE A 1 696 ? 18.351 -18.632 -23.083 1.00 88.88 696 ILE A CA 1
ATOM 5404 C C . ILE A 1 696 ? 18.141 -17.621 -24.214 1.00 88.88 696 ILE A C 1
ATOM 5406 O O . ILE A 1 696 ? 18.607 -17.858 -25.329 1.00 88.88 696 ILE A O 1
ATOM 5410 N N . CYS A 1 697 ? 17.502 -16.480 -23.937 1.00 87.44 697 CYS A N 1
ATOM 5411 C CA . CYS A 1 697 ? 17.277 -15.445 -24.948 1.00 87.44 697 CYS A CA 1
ATOM 5412 C C . CYS A 1 697 ? 18.583 -14.829 -25.450 1.00 87.44 697 CYS A C 1
ATOM 5414 O O . CYS A 1 697 ? 18.744 -14.683 -26.657 1.00 87.44 697 CYS A O 1
ATOM 5416 N N . PHE A 1 698 ? 19.558 -14.554 -24.579 1.00 84.62 698 PHE A N 1
ATOM 5417 C CA . PHE A 1 698 ? 20.885 -14.115 -25.024 1.00 84.62 698 PHE A CA 1
ATOM 5418 C C . PHE A 1 698 ? 21.583 -15.164 -25.904 1.00 84.62 698 PHE A C 1
ATOM 5420 O O . PHE A 1 698 ? 22.223 -14.819 -26.903 1.00 84.62 698 PHE A O 1
ATOM 5427 N N . GLY A 1 699 ? 21.420 -16.451 -25.584 1.00 83.62 699 GLY A N 1
ATOM 5428 C CA . GLY A 1 699 ? 21.881 -17.557 -26.423 1.00 83.62 699 GLY A CA 1
ATOM 5429 C C . GLY A 1 699 ? 21.230 -17.544 -27.810 1.00 83.62 699 GLY A C 1
ATOM 5430 O O . GLY A 1 699 ? 21.936 -17.525 -28.821 1.00 83.62 699 GLY A O 1
ATOM 5431 N N . ILE A 1 700 ? 19.899 -17.482 -27.868 1.00 85.75 700 ILE A N 1
ATOM 5432 C CA . ILE A 1 700 ? 19.098 -17.405 -29.103 1.00 85.75 700 ILE A CA 1
ATOM 5433 C C . ILE A 1 700 ? 19.486 -16.180 -29.948 1.00 85.75 700 ILE A C 1
ATOM 5435 O O . ILE A 1 700 ? 19.700 -16.294 -31.161 1.00 85.75 700 ILE A O 1
ATOM 5439 N N . ASP A 1 701 ? 19.665 -15.028 -29.303 1.00 80.75 701 ASP A N 1
ATOM 5440 C CA . ASP A 1 701 ? 20.099 -13.778 -29.923 1.00 80.75 701 ASP A CA 1
ATOM 5441 C C . ASP A 1 701 ? 21.479 -13.885 -30.558 1.00 80.75 701 ASP A C 1
ATOM 5443 O O . ASP A 1 701 ? 21.694 -13.423 -31.686 1.00 80.75 701 ASP A O 1
ATOM 5447 N N . SER A 1 702 ? 22.414 -14.535 -29.863 1.00 79.25 702 SER A N 1
ATOM 5448 C CA . SER A 1 702 ? 23.771 -14.753 -30.363 1.00 79.25 702 SER A CA 1
ATOM 5449 C C . SER A 1 702 ? 23.798 -15.638 -31.616 1.00 79.25 702 SER A C 1
ATOM 5451 O O . SER A 1 702 ? 24.598 -15.399 -32.526 1.00 79.25 702 SER A O 1
ATOM 5453 N N . LEU A 1 703 ? 22.867 -16.597 -31.707 1.00 84.81 703 LEU A N 1
ATOM 5454 C CA . LEU A 1 703 ? 22.664 -17.464 -32.871 1.00 84.81 703 LEU A CA 1
ATOM 5455 C C . LEU A 1 703 ? 21.947 -16.752 -34.029 1.00 84.81 703 LEU A C 1
ATOM 5457 O O . LEU A 1 703 ? 21.877 -17.294 -35.132 1.00 84.81 703 LEU A O 1
ATOM 5461 N N . LYS A 1 704 ? 21.460 -15.523 -33.809 1.00 83.19 704 LYS A N 1
ATOM 5462 C CA . LYS A 1 704 ? 20.718 -14.711 -34.783 1.00 83.19 704 LYS A CA 1
ATOM 5463 C C . LYS A 1 704 ? 19.471 -15.413 -35.323 1.00 83.19 704 LYS A C 1
ATOM 5465 O O . LYS A 1 704 ? 19.136 -15.242 -36.496 1.00 83.19 704 LYS A O 1
ATOM 5470 N N . ILE A 1 705 ? 18.777 -16.161 -34.467 1.00 89.12 705 ILE A N 1
ATOM 5471 C CA . ILE A 1 705 ? 17.472 -16.742 -34.804 1.00 89.12 705 ILE A CA 1
ATOM 5472 C C . ILE A 1 705 ? 16.511 -15.612 -35.240 1.00 89.12 705 ILE A C 1
ATOM 5474 O O . ILE A 1 705 ? 16.620 -14.488 -34.721 1.00 89.12 705 ILE A O 1
ATOM 5478 N N . PRO A 1 706 ? 15.620 -15.846 -36.227 1.00 91.12 706 PRO A N 1
ATOM 5479 C CA . PRO A 1 706 ? 14.657 -14.845 -36.674 1.00 91.12 706 PRO A CA 1
ATOM 5480 C C . PRO A 1 706 ? 13.814 -14.280 -35.525 1.00 91.12 706 PRO A C 1
ATOM 5482 O O . PRO A 1 706 ? 13.321 -15.019 -34.677 1.00 91.12 706 PRO A O 1
ATOM 5485 N N . PHE A 1 707 ? 13.583 -12.962 -35.537 1.00 90.75 707 PHE A N 1
ATOM 5486 C CA . PHE A 1 707 ? 12.833 -12.274 -34.476 1.00 90.75 707 PHE A CA 1
ATOM 5487 C C . PHE A 1 707 ? 11.414 -12.819 -34.279 1.00 90.75 707 PHE A C 1
ATOM 5489 O O . PHE A 1 707 ? 10.891 -12.763 -33.172 1.00 90.75 707 PHE A O 1
ATOM 5496 N N . ILE A 1 708 ? 10.775 -13.319 -35.341 1.00 94.00 708 ILE A N 1
ATOM 5497 C CA . ILE A 1 708 ? 9.430 -13.895 -35.247 1.00 94.00 708 ILE A CA 1
ATOM 5498 C C . ILE A 1 708 ? 9.415 -15.196 -34.440 1.00 94.00 708 ILE A C 1
ATOM 5500 O O . ILE A 1 708 ? 8.487 -15.402 -33.662 1.00 94.00 708 ILE A O 1
ATOM 5504 N N . ASP A 1 709 ? 10.443 -16.034 -34.579 1.00 93.00 709 ASP A N 1
ATOM 5505 C CA . ASP A 1 709 ? 10.530 -17.317 -33.879 1.00 93.00 709 ASP A CA 1
ATOM 5506 C C . ASP A 1 709 ? 10.807 -17.082 -32.391 1.00 93.00 709 ASP A C 1
ATOM 5508 O O . ASP A 1 709 ? 10.155 -17.665 -31.527 1.00 93.00 709 ASP A O 1
ATOM 5512 N N . GLU A 1 710 ? 11.712 -16.146 -32.094 1.00 91.31 710 GLU A N 1
ATOM 5513 C CA . GLU A 1 710 ? 12.013 -15.704 -30.732 1.00 91.31 710 GLU A CA 1
ATOM 5514 C C . GLU A 1 710 ? 10.778 -15.084 -30.054 1.00 91.31 710 GLU A C 1
ATOM 5516 O O . GLU A 1 710 ? 10.386 -15.503 -28.963 1.00 91.31 710 GLU A O 1
ATOM 5521 N N . ALA A 1 711 ? 10.092 -14.155 -30.732 1.00 93.31 711 ALA A N 1
ATOM 55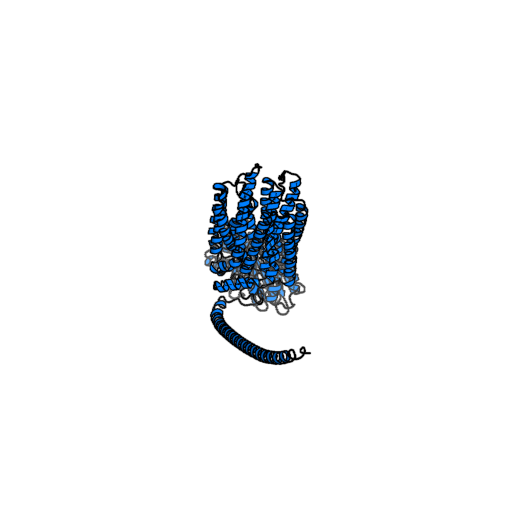22 C CA . ALA A 1 711 ? 8.858 -13.555 -30.230 1.00 93.31 711 ALA A CA 1
ATOM 5523 C C . ALA A 1 711 ? 7.741 -14.590 -30.033 1.00 93.31 711 ALA A C 1
ATOM 5525 O O . ALA A 1 711 ? 6.988 -14.510 -29.064 1.00 93.31 711 ALA A O 1
ATOM 5526 N N . GLY A 1 712 ? 7.632 -15.561 -30.945 1.00 94.38 712 GLY A N 1
ATOM 5527 C CA . GLY A 1 712 ? 6.663 -16.651 -30.871 1.00 94.38 712 GLY A CA 1
ATOM 5528 C C . GLY A 1 712 ? 6.910 -17.556 -29.669 1.00 94.38 712 GLY A C 1
ATOM 5529 O O . GLY A 1 712 ? 5.963 -17.878 -28.953 1.00 94.38 712 GLY A O 1
ATOM 5530 N N . GLY A 1 713 ? 8.173 -17.898 -29.403 1.00 93.62 713 GLY A N 1
ATOM 5531 C CA . GLY A 1 713 ? 8.576 -18.664 -28.226 1.00 93.62 713 GLY A CA 1
ATOM 5532 C C . GLY A 1 713 ? 8.238 -17.941 -26.924 1.00 93.62 713 GLY A C 1
ATOM 5533 O O . GLY A 1 713 ? 7.543 -18.499 -26.075 1.00 93.62 713 GLY A O 1
ATOM 5534 N N . ILE A 1 714 ? 8.646 -16.674 -26.790 1.00 93.94 714 ILE A N 1
ATOM 5535 C CA . ILE A 1 714 ? 8.349 -15.868 -25.592 1.00 93.94 714 ILE A CA 1
ATOM 5536 C C . ILE A 1 714 ? 6.832 -15.739 -25.388 1.00 93.94 714 ILE A C 1
ATOM 5538 O O . ILE A 1 714 ? 6.330 -15.922 -24.277 1.00 93.94 714 ILE A O 1
ATOM 5542 N N . PHE A 1 715 ? 6.079 -15.481 -26.460 1.00 95.56 715 PHE A N 1
ATOM 5543 C CA . PHE A 1 715 ? 4.625 -15.372 -26.383 1.00 95.56 715 PHE A CA 1
ATOM 5544 C C . PHE A 1 715 ? 3.950 -16.696 -25.999 1.00 95.56 715 PHE A C 1
ATOM 5546 O O . PHE A 1 715 ? 3.004 -16.686 -25.213 1.00 95.56 715 PHE A O 1
ATOM 5553 N N . ALA A 1 716 ? 4.444 -17.837 -26.489 1.00 95.56 716 ALA A N 1
ATOM 5554 C CA . ALA A 1 716 ? 3.934 -19.152 -26.109 1.00 95.56 716 ALA A CA 1
ATOM 5555 C C . ALA A 1 716 ? 4.111 -19.425 -24.606 1.00 95.56 716 ALA A C 1
ATOM 5557 O O . ALA A 1 716 ? 3.171 -19.891 -23.958 1.00 95.56 716 ALA A O 1
ATOM 5558 N N . PHE A 1 717 ? 5.264 -19.066 -24.032 1.00 94.75 717 PHE A N 1
ATOM 5559 C CA . PHE A 1 717 ? 5.487 -19.154 -22.587 1.00 94.75 717 PHE A CA 1
ATOM 5560 C C . PHE A 1 717 ? 4.556 -18.230 -21.797 1.00 94.75 717 PHE A C 1
ATOM 5562 O O . PHE A 1 717 ? 3.956 -18.671 -20.815 1.00 94.75 717 PHE A O 1
ATOM 5569 N N . PHE A 1 718 ? 4.344 -16.986 -22.251 1.00 95.25 718 PHE A N 1
ATOM 5570 C CA . PHE A 1 718 ? 3.351 -16.106 -21.628 1.00 95.25 718 PHE A CA 1
ATOM 5571 C C . PHE A 1 718 ? 1.946 -16.713 -21.665 1.00 95.25 718 PHE A C 1
ATOM 5573 O O . PHE A 1 718 ? 1.270 -16.709 -20.643 1.00 95.25 718 PHE A O 1
ATOM 5580 N N . LEU A 1 719 ? 1.503 -17.272 -22.797 1.00 96.12 719 LEU A N 1
ATOM 5581 C CA . LEU A 1 719 ? 0.188 -17.916 -22.897 1.00 96.12 719 LEU A CA 1
ATOM 5582 C C . LEU A 1 719 ? 0.058 -19.105 -21.938 1.00 96.12 719 LEU A C 1
ATOM 5584 O O . LEU A 1 719 ? -0.940 -19.193 -21.224 1.00 96.12 719 LEU A O 1
ATOM 5588 N N . ALA A 1 720 ? 1.065 -19.980 -21.874 1.00 95.75 720 ALA A N 1
ATOM 5589 C CA . ALA A 1 720 ? 1.088 -21.092 -20.924 1.00 95.75 720 ALA A CA 1
ATOM 5590 C C . ALA A 1 720 ? 1.004 -20.592 -19.470 1.00 95.75 720 ALA A C 1
ATOM 5592 O O . ALA A 1 720 ? 0.171 -21.066 -18.695 1.00 95.75 720 ALA A O 1
ATOM 5593 N N . GLY A 1 721 ? 1.797 -19.572 -19.130 1.00 95.19 721 GLY A N 1
ATOM 5594 C CA . GLY A 1 721 ? 1.771 -18.919 -17.825 1.00 95.19 721 GLY A CA 1
ATOM 5595 C C . GLY A 1 721 ? 0.419 -18.284 -17.492 1.00 95.19 721 GLY A C 1
ATOM 5596 O O . GLY A 1 721 ? -0.067 -18.423 -16.374 1.00 95.19 721 GLY A O 1
ATOM 5597 N N . ILE A 1 722 ? -0.240 -17.644 -18.460 1.00 96.19 722 ILE A N 1
ATOM 5598 C CA . ILE A 1 722 ? -1.578 -17.059 -18.294 1.00 96.19 722 ILE A CA 1
ATOM 5599 C C . ILE A 1 722 ? -2.591 -18.135 -17.895 1.00 96.19 722 ILE A C 1
ATOM 5601 O O . ILE A 1 722 ? -3.335 -17.940 -16.933 1.00 96.19 722 ILE A O 1
ATOM 5605 N N . PHE A 1 723 ? -2.613 -19.275 -18.594 1.00 96.31 723 PHE A N 1
ATOM 5606 C CA . PHE A 1 723 ? -3.520 -20.376 -18.258 1.00 96.31 723 PHE A CA 1
ATOM 5607 C C . PHE A 1 723 ? -3.235 -20.946 -16.865 1.00 96.31 723 PHE A C 1
ATOM 5609 O O . PHE A 1 723 ? -4.171 -21.116 -16.081 1.00 96.31 723 PHE A O 1
ATOM 5616 N N . ALA A 1 724 ? -1.960 -21.170 -16.537 1.00 95.88 724 ALA A N 1
ATOM 5617 C CA . ALA A 1 724 ? -1.531 -21.620 -15.215 1.00 95.88 724 ALA A CA 1
ATOM 5618 C C . ALA A 1 724 ? -1.998 -20.668 -14.102 1.00 95.88 724 ALA A C 1
ATOM 5620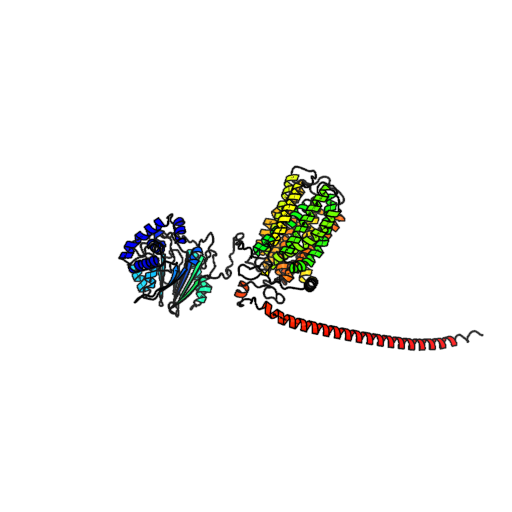 O O . ALA A 1 724 ? -2.571 -21.100 -13.104 1.00 95.88 724 ALA A O 1
ATOM 5621 N N . PHE A 1 725 ? -1.822 -19.361 -14.291 1.00 96.12 725 PHE A N 1
ATOM 5622 C CA . PHE A 1 725 ? -2.187 -18.355 -13.298 1.00 96.12 725 PHE A CA 1
ATOM 5623 C C . PHE A 1 725 ? -3.695 -18.215 -13.127 1.00 96.12 725 PHE A C 1
ATOM 5625 O O . PHE A 1 725 ? -4.171 -18.118 -12.000 1.00 96.12 725 PHE A O 1
ATOM 5632 N N . TYR A 1 726 ? -4.473 -18.259 -14.208 1.00 97.25 726 TYR A N 1
ATOM 5633 C CA . TYR A 1 726 ? -5.930 -18.286 -14.089 1.00 97.25 726 TYR A CA 1
ATOM 5634 C C . TYR A 1 726 ? -6.418 -19.542 -13.355 1.00 97.25 726 TYR A C 1
ATOM 5636 O O . TYR A 1 726 ? -7.278 -19.438 -12.479 1.00 97.25 726 TYR A O 1
ATOM 5644 N N . TYR A 1 727 ? -5.838 -20.709 -13.652 1.00 96.69 727 TYR A N 1
ATOM 5645 C CA . TYR A 1 727 ? -6.132 -21.954 -12.942 1.00 96.69 727 TYR A CA 1
ATOM 5646 C C . TYR A 1 727 ? -5.819 -21.838 -11.440 1.00 96.69 727 TYR A C 1
ATOM 5648 O O . TYR A 1 727 ? -6.701 -22.053 -10.606 1.00 96.69 727 TYR A O 1
ATOM 5656 N N . LEU A 1 728 ? -4.607 -21.407 -11.079 1.00 95.31 728 LEU A N 1
ATOM 5657 C CA . LEU A 1 728 ? -4.220 -21.187 -9.682 1.00 95.31 728 LEU A CA 1
ATOM 5658 C C . LEU A 1 728 ? -5.124 -20.155 -8.998 1.00 95.31 728 LEU A C 1
ATOM 5660 O O . LEU A 1 728 ? -5.565 -20.366 -7.871 1.00 95.31 728 LEU A O 1
ATOM 5664 N N . GLY A 1 729 ? -5.456 -19.068 -9.694 1.00 94.38 729 GLY A N 1
ATOM 5665 C CA . GLY A 1 729 ? -6.328 -18.015 -9.190 1.00 94.38 729 GLY A CA 1
ATOM 5666 C C . GLY A 1 729 ? -7.738 -18.510 -8.873 1.00 94.38 729 GLY A C 1
ATOM 5667 O O . GLY A 1 729 ? -8.288 -18.143 -7.841 1.00 94.38 729 GLY A O 1
ATOM 5668 N N . TRP A 1 730 ? -8.335 -19.361 -9.710 1.00 94.12 730 TRP A N 1
ATOM 5669 C CA . TRP A 1 730 ? -9.680 -19.884 -9.448 1.00 94.12 730 TRP A CA 1
ATOM 5670 C C . TRP A 1 730 ? -9.719 -20.982 -8.388 1.00 94.12 730 TRP A C 1
ATOM 5672 O O . TRP A 1 730 ? -10.662 -21.000 -7.592 1.00 94.12 730 TRP A O 1
ATOM 5682 N N . PHE A 1 731 ? -8.729 -21.877 -8.381 1.00 93.75 731 PHE A N 1
ATOM 5683 C CA . PHE A 1 731 ? -8.810 -23.131 -7.629 1.00 93.75 731 PHE A CA 1
ATOM 5684 C C . PHE A 1 731 ? -7.887 -23.209 -6.408 1.00 93.75 731 PHE A C 1
ATOM 5686 O O . PHE A 1 731 ? -8.171 -23.992 -5.506 1.00 93.75 731 PHE A O 1
ATOM 5693 N N . HIS A 1 732 ? -6.817 -22.408 -6.341 1.00 92.62 732 HIS A N 1
ATOM 5694 C CA . HIS A 1 732 ? -5.767 -22.564 -5.323 1.00 92.62 732 HIS A CA 1
ATOM 5695 C C . HIS A 1 732 ? -5.405 -21.296 -4.542 1.00 92.62 732 HIS A C 1
ATOM 5697 O O . HIS A 1 732 ? -4.706 -21.402 -3.537 1.00 92.62 732 HIS A O 1
ATOM 5703 N N . ILE A 1 733 ? -5.882 -20.114 -4.947 1.00 91.19 733 ILE A N 1
ATOM 5704 C CA . ILE A 1 733 ? -5.777 -18.903 -4.124 1.00 91.19 733 ILE A CA 1
ATOM 5705 C C . ILE A 1 733 ? -6.975 -18.830 -3.186 1.00 91.19 733 ILE A C 1
ATOM 5707 O O . ILE A 1 733 ? -8.101 -18.590 -3.622 1.00 91.19 733 ILE A O 1
ATOM 5711 N N . ASP A 1 734 ? -6.731 -18.996 -1.893 1.00 87.56 734 ASP A N 1
ATOM 5712 C CA . ASP A 1 734 ? -7.739 -18.798 -0.852 1.00 87.56 734 ASP A CA 1
ATOM 5713 C C . ASP A 1 734 ? -7.806 -17.331 -0.418 1.00 87.56 734 ASP A C 1
ATOM 5715 O O . ASP A 1 734 ? -6.960 -16.519 -0.802 1.00 87.56 734 ASP A O 1
ATOM 5719 N N . ASP A 1 735 ? -8.803 -16.964 0.384 1.00 85.00 735 ASP A N 1
ATOM 5720 C CA . ASP A 1 735 ? -8.906 -15.595 0.899 1.00 85.00 735 ASP A CA 1
ATOM 5721 C C . ASP A 1 735 ? -7.939 -15.325 2.063 1.00 85.00 735 ASP A C 1
ATOM 5723 O O . ASP A 1 735 ? -7.468 -14.197 2.184 1.00 85.00 735 ASP A O 1
ATOM 5727 N N . SER A 1 736 ? -7.563 -16.355 2.833 1.00 86.62 736 SER A N 1
ATOM 5728 C CA . SER A 1 736 ? -6.501 -16.289 3.844 1.00 86.62 736 SER A CA 1
ATOM 5729 C C . SER A 1 736 ? -5.819 -17.646 4.048 1.00 86.62 736 SER A C 1
ATOM 5731 O O . SER A 1 736 ? -6.483 -18.679 3.974 1.00 86.62 736 SER A O 1
ATOM 5733 N N . ASN A 1 737 ? -4.510 -17.641 4.328 1.00 85.25 737 ASN A N 1
ATOM 5734 C CA . ASN A 1 737 ? -3.712 -18.839 4.631 1.00 85.25 737 ASN A CA 1
ATOM 5735 C C . ASN A 1 737 ? -3.251 -18.902 6.099 1.00 85.25 737 ASN A C 1
ATOM 5737 O O . ASN A 1 737 ? -2.612 -19.872 6.476 1.00 85.25 737 ASN A O 1
ATOM 5741 N N . TYR A 1 738 ? -3.554 -17.908 6.944 1.00 81.94 738 TYR A N 1
ATOM 5742 C CA . TYR A 1 738 ? -3.013 -17.827 8.317 1.00 81.94 738 TYR A CA 1
ATOM 5743 C C . TYR A 1 738 ? -3.317 -19.031 9.224 1.00 81.94 738 TYR A C 1
ATOM 5745 O O . TYR A 1 738 ? -2.619 -19.233 10.207 1.00 81.94 738 TYR A O 1
ATOM 5753 N N . PHE A 1 739 ? -4.359 -19.805 8.920 1.00 79.25 739 PHE A N 1
ATOM 5754 C CA . PHE A 1 739 ? -4.822 -20.928 9.744 1.00 79.25 739 PHE A CA 1
ATOM 5755 C C . PHE A 1 739 ? -4.947 -22.223 8.938 1.00 79.25 739 PHE A C 1
ATOM 5757 O O . PHE A 1 739 ? -5.805 -23.050 9.232 1.00 79.25 739 PHE A O 1
ATOM 5764 N N . LYS A 1 740 ? -4.184 -22.341 7.851 1.00 80.19 740 LYS A N 1
ATOM 5765 C CA . LYS A 1 740 ? -4.207 -23.510 6.975 1.00 80.19 740 LYS A CA 1
ATOM 5766 C C . LYS A 1 740 ? -3.145 -24.511 7.428 1.00 80.19 740 LYS A C 1
ATOM 5768 O O . LYS A 1 740 ? -2.058 -24.102 7.824 1.00 80.19 740 LYS A O 1
ATOM 5773 N N . ASP A 1 741 ? -3.447 -25.800 7.328 1.00 62.75 741 ASP A N 1
ATOM 5774 C CA . ASP A 1 741 ? -2.492 -26.857 7.668 1.00 62.75 741 ASP A CA 1
ATOM 5775 C C . ASP A 1 741 ? -1.219 -26.732 6.804 1.00 62.75 741 ASP A C 1
ATOM 5777 O O . ASP A 1 741 ? -1.296 -26.511 5.588 1.00 62.75 741 ASP A O 1
ATOM 5781 N N . GLY A 1 742 ? -0.042 -26.820 7.435 1.00 67.38 742 GLY A N 1
ATOM 5782 C CA . GLY A 1 742 ? 1.262 -26.622 6.787 1.00 67.38 742 GLY A CA 1
ATOM 5783 C C . GLY A 1 742 ? 1.738 -25.162 6.693 1.00 67.38 742 GLY A C 1
ATOM 5784 O O . GLY A 1 742 ? 2.713 -24.878 5.980 1.00 67.38 742 GLY A O 1
ATOM 5785 N N . GLU A 1 743 ? 1.071 -24.238 7.392 1.00 75.75 743 GLU A N 1
ATOM 5786 C CA . GLU A 1 743 ? 1.467 -22.833 7.594 1.00 75.75 743 GLU A CA 1
ATOM 5787 C C . GLU A 1 743 ? 1.946 -22.571 9.036 1.00 75.75 743 GLU A C 1
ATOM 5789 O O . GLU A 1 743 ? 1.829 -21.458 9.539 1.00 75.75 743 GLU A O 1
ATOM 5794 N N . ASP A 1 744 ? 2.535 -23.571 9.700 1.00 61.41 744 ASP A N 1
ATOM 5795 C CA . ASP A 1 744 ? 2.892 -23.549 11.138 1.00 61.41 744 ASP A CA 1
ATOM 5796 C C . ASP A 1 744 ? 3.847 -22.407 11.540 1.00 61.41 744 ASP A C 1
ATOM 5798 O O . ASP A 1 744 ? 3.983 -22.055 12.710 1.00 61.41 744 ASP A O 1
ATOM 5802 N N . TRP A 1 745 ? 4.497 -21.795 10.549 1.00 67.56 745 TRP A N 1
ATOM 5803 C CA . TRP A 1 745 ? 5.471 -20.712 10.702 1.00 67.56 745 TRP A CA 1
ATOM 5804 C C . TRP A 1 745 ? 4.945 -19.345 10.247 1.00 67.56 745 TRP A C 1
ATOM 5806 O O . TRP A 1 745 ? 5.681 -18.354 10.275 1.00 67.56 745 TRP A O 1
ATOM 5816 N N . ALA A 1 746 ? 3.698 -19.272 9.780 1.00 73.50 746 ALA A N 1
ATOM 5817 C CA . ALA A 1 746 ? 3.065 -18.014 9.429 1.00 73.50 746 ALA A CA 1
ATOM 5818 C C . ALA A 1 746 ? 2.663 -17.278 10.710 1.00 73.50 746 ALA A C 1
ATOM 5820 O O . ALA A 1 746 ? 1.807 -17.726 11.472 1.00 73.50 746 ALA A O 1
ATOM 5821 N N . ILE A 1 747 ? 3.262 -16.111 10.948 1.00 75.75 747 ILE A N 1
ATOM 5822 C CA . ILE A 1 747 ? 2.882 -15.305 12.108 1.00 75.75 747 ILE A CA 1
ATOM 5823 C C . ILE A 1 747 ? 1.585 -14.582 11.803 1.00 75.75 747 ILE A C 1
ATOM 5825 O O . ILE A 1 747 ? 1.527 -13.717 10.923 1.00 75.75 747 ILE A O 1
ATOM 5829 N N . VAL A 1 748 ? 0.557 -14.944 12.559 1.00 80.94 748 VAL A N 1
ATOM 5830 C CA . VAL A 1 748 ? -0.764 -14.343 12.463 1.00 80.94 748 VAL A CA 1
ATOM 5831 C C . VAL A 1 748 ? -0.722 -12.967 13.137 1.00 80.94 748 VAL A C 1
ATOM 5833 O O . VAL A 1 748 ? -0.329 -12.870 14.301 1.00 80.94 748 VAL A O 1
ATOM 5836 N N . PRO A 1 749 ? -1.104 -11.887 12.436 1.00 81.25 749 PRO A N 1
ATOM 5837 C CA . PRO A 1 749 ? -1.244 -10.567 13.035 1.00 81.25 749 PRO A CA 1
ATOM 5838 C C . PRO A 1 749 ? -2.164 -10.578 14.265 1.00 81.25 749 PRO A C 1
ATOM 5840 O O . PRO A 1 749 ? -3.167 -11.294 14.301 1.00 81.25 749 PRO A O 1
ATOM 5843 N N . ASN A 1 750 ? -1.857 -9.739 15.256 1.00 75.69 750 ASN A N 1
ATOM 5844 C CA . ASN A 1 750 ? -2.577 -9.698 16.532 1.00 75.69 750 ASN A CA 1
ATOM 5845 C C . ASN A 1 750 ? -4.059 -9.370 16.335 1.00 75.69 750 ASN A C 1
ATOM 5847 O O . ASN A 1 750 ? -4.908 -9.965 16.990 1.00 75.69 750 ASN A O 1
ATOM 5851 N N . HIS A 1 751 ? -4.372 -8.467 15.406 1.00 72.62 751 HIS A N 1
ATOM 5852 C CA . HIS A 1 751 ? -5.759 -8.114 15.102 1.00 72.62 751 HIS A CA 1
ATOM 5853 C C . HIS A 1 751 ? -6.554 -9.297 14.517 1.00 72.62 751 HIS A C 1
ATOM 5855 O O . HIS A 1 751 ? -7.712 -9.482 14.868 1.00 72.62 751 HIS A O 1
ATOM 5861 N N . ILE A 1 752 ? -5.924 -10.169 13.722 1.00 76.19 752 ILE A N 1
ATOM 5862 C CA . ILE A 1 752 ? -6.571 -11.372 13.165 1.00 76.19 752 ILE A CA 1
ATOM 5863 C C . ILE A 1 752 ? -6.789 -12.438 14.253 1.00 76.19 752 ILE A C 1
ATOM 5865 O O . ILE A 1 752 ? -7.804 -13.136 14.254 1.00 76.19 752 ILE A O 1
ATOM 5869 N N . LEU A 1 753 ? -5.857 -12.563 15.206 1.00 71.50 753 LEU A N 1
ATOM 5870 C CA . LEU A 1 753 ? -6.037 -13.428 16.381 1.00 71.50 753 LEU A CA 1
ATOM 5871 C C . LEU A 1 753 ? -7.195 -12.937 17.264 1.00 71.50 753 LEU A C 1
ATOM 5873 O O . LEU A 1 753 ? -8.031 -13.738 17.683 1.00 71.50 753 LEU A O 1
ATOM 5877 N N . GLN A 1 754 ? -7.277 -11.620 17.478 1.00 67.88 754 GLN A N 1
ATOM 5878 C CA . GLN A 1 754 ? -8.356 -10.969 18.225 1.00 67.88 754 GLN A CA 1
ATOM 5879 C C . GLN A 1 754 ? -9.721 -11.164 17.549 1.00 67.88 754 GLN A C 1
ATOM 5881 O O . GLN A 1 754 ? -10.670 -11.555 18.225 1.00 67.88 754 GLN A O 1
ATOM 5886 N N . GLU A 1 755 ? -9.813 -10.994 16.224 1.00 71.06 755 GLU A N 1
ATOM 5887 C CA . GLU A 1 755 ? -11.036 -11.251 15.442 1.00 71.06 755 GLU A CA 1
ATOM 5888 C C . GLU A 1 755 ? -11.545 -12.694 15.585 1.00 71.06 755 GLU A C 1
ATOM 5890 O O . GLU A 1 755 ? -12.754 -12.934 15.589 1.00 71.06 755 GLU A O 1
ATOM 5895 N N . LYS A 1 756 ? -10.639 -13.670 15.733 1.00 68.69 756 LYS A N 1
ATOM 5896 C CA . LYS A 1 756 ? -10.992 -15.083 15.950 1.00 68.69 756 LYS A CA 1
ATOM 5897 C C . LYS A 1 756 ? -11.189 -15.472 17.418 1.00 68.69 756 LYS A C 1
ATOM 5899 O O . LYS A 1 756 ? -11.496 -16.633 17.686 1.00 68.69 756 LYS A O 1
ATOM 5904 N N . GLY A 1 757 ? -11.028 -14.540 18.359 1.00 48.41 757 GLY A N 1
ATOM 5905 C CA . GLY A 1 757 ? -11.144 -14.813 19.794 1.00 48.41 757 GLY A CA 1
ATOM 5906 C C . GLY A 1 757 ? -10.045 -15.731 20.341 1.00 48.41 757 GLY A C 1
ATOM 5907 O O . GLY A 1 757 ? -10.271 -16.428 21.328 1.00 48.41 757 GLY A O 1
ATOM 5908 N N . ILE A 1 758 ? -8.875 -15.765 19.695 1.00 65.25 758 ILE A N 1
ATOM 5909 C CA . ILE A 1 758 ? -7.714 -16.545 20.133 1.00 65.25 758 ILE A CA 1
ATOM 5910 C C . ILE A 1 758 ? -6.847 -15.624 21.000 1.00 65.25 758 ILE A C 1
ATOM 5912 O O . ILE A 1 758 ? -6.303 -14.635 20.505 1.00 65.25 758 ILE A O 1
ATOM 5916 N N . GLU A 1 759 ? -6.734 -15.918 22.301 1.00 44.31 759 GLU A N 1
ATOM 5917 C CA . GLU A 1 759 ? -5.814 -15.190 23.186 1.00 44.31 759 GLU A CA 1
ATOM 5918 C C . GLU A 1 759 ? -4.369 -15.370 22.696 1.00 44.31 759 GLU A C 1
ATOM 5920 O O . GLU A 1 759 ? -3.988 -16.452 22.253 1.00 44.31 759 GLU A O 1
ATOM 5925 N N . GLY A 1 760 ? -3.610 -14.268 22.706 1.00 49.81 760 GLY A N 1
ATOM 5926 C CA . GLY A 1 760 ? -2.398 -14.067 21.907 1.00 49.81 760 GLY A CA 1
ATOM 5927 C C . GLY A 1 760 ? -1.389 -15.219 21.899 1.00 49.81 760 GLY A C 1
ATOM 5928 O O . GLY A 1 760 ? -1.237 -15.957 22.869 1.00 49.81 760 GLY A O 1
ATOM 5929 N N . GLN A 1 761 ? -0.647 -15.327 20.793 1.00 48.88 761 GLN A N 1
ATOM 5930 C CA . GLN A 1 761 ? 0.450 -16.286 20.666 1.00 48.88 761 GLN A CA 1
ATOM 5931 C C . GLN A 1 761 ? 1.500 -16.017 21.760 1.00 48.88 761 GLN A C 1
ATOM 5933 O O . GLN A 1 761 ? 2.054 -14.913 21.800 1.00 48.88 761 GLN A O 1
ATOM 5938 N N . PRO A 1 762 ? 1.798 -16.979 22.652 1.00 38.69 762 PRO A N 1
ATOM 5939 C CA . PRO A 1 762 ? 2.835 -16.785 23.652 1.00 38.69 762 PRO A CA 1
ATOM 5940 C C . PRO A 1 762 ? 4.195 -16.686 22.953 1.00 38.69 762 PRO A C 1
ATOM 5942 O O . PRO A 1 762 ? 4.578 -17.606 22.231 1.00 38.69 762 PRO A O 1
ATOM 5945 N N . GLU A 1 763 ? 4.968 -15.626 23.224 1.00 39.00 763 GLU A N 1
ATOM 5946 C CA . GLU A 1 763 ? 6.397 -15.571 22.852 1.00 39.00 763 GLU A CA 1
ATOM 5947 C C . GLU A 1 763 ? 7.173 -16.778 23.445 1.00 39.00 763 GLU A C 1
ATOM 5949 O O . GLU A 1 763 ? 8.205 -17.175 22.912 1.00 39.00 763 GLU A O 1
ATOM 5954 N N . GLU A 1 764 ? 6.643 -17.411 24.503 1.00 35.41 764 GLU A N 1
ATOM 5955 C CA . GLU A 1 764 ? 7.235 -18.547 25.227 1.00 35.41 764 GLU A CA 1
ATOM 5956 C C . GLU A 1 764 ? 6.820 -19.942 24.706 1.00 35.41 764 GLU A C 1
ATOM 5958 O O . GLU A 1 764 ? 7.499 -20.927 25.001 1.00 35.41 764 GLU A O 1
ATOM 5963 N N . ALA A 1 765 ? 5.767 -20.065 23.883 1.00 35.09 765 ALA A N 1
ATOM 5964 C CA . ALA A 1 765 ? 5.333 -21.364 23.338 1.00 35.09 765 ALA A CA 1
ATOM 5965 C C . ALA A 1 765 ? 6.336 -21.944 22.322 1.00 35.09 765 ALA A C 1
ATOM 5967 O O . ALA A 1 765 ? 6.394 -23.153 22.109 1.00 35.09 765 ALA A O 1
ATOM 5968 N N . PHE A 1 766 ? 7.183 -21.090 21.749 1.00 41.38 766 PHE A N 1
ATOM 5969 C CA . PHE A 1 766 ? 8.168 -21.466 20.736 1.00 41.38 766 PHE A CA 1
ATOM 5970 C C . PHE A 1 766 ? 9.510 -21.946 21.317 1.00 41.38 766 PHE A C 1
ATOM 5972 O O . PHE A 1 766 ? 10.345 -22.445 20.569 1.00 41.38 766 PHE A O 1
ATOM 5979 N N . GLY A 1 767 ? 9.715 -21.831 22.638 1.00 31.45 767 GLY A N 1
ATOM 5980 C CA . GLY A 1 767 ? 10.896 -22.358 23.341 1.00 31.45 767 GLY A CA 1
ATOM 5981 C C . GLY A 1 767 ? 10.656 -23.676 24.087 1.00 31.45 767 GLY A C 1
ATOM 5982 O O . GLY A 1 767 ? 11.599 -24.413 24.345 1.00 31.45 767 GLY A O 1
ATOM 5983 N N . ALA A 1 768 ? 9.405 -24.006 24.426 1.00 27.42 768 ALA A N 1
ATOM 5984 C CA . ALA A 1 768 ? 9.073 -25.263 25.108 1.00 27.42 768 ALA A CA 1
ATOM 5985 C C . ALA A 1 768 ? 8.897 -26.438 24.128 1.00 27.42 768 ALA A C 1
ATOM 5987 O O . ALA A 1 768 ? 9.263 -27.567 24.451 1.00 27.42 768 ALA A O 1
ATOM 5988 N N . GLY A 1 769 ? 8.425 -26.164 22.904 1.00 32.69 769 GLY A N 1
ATOM 5989 C CA . GLY A 1 769 ? 8.350 -27.160 21.832 1.00 32.69 769 GLY A CA 1
ATOM 5990 C C . GLY A 1 769 ? 9.717 -27.618 21.313 1.00 32.69 769 GLY A C 1
ATOM 5991 O O . GLY A 1 769 ? 9.798 -28.670 20.692 1.00 32.69 769 GLY A O 1
ATOM 5992 N N . SER A 1 770 ? 10.804 -26.884 21.590 1.00 34.88 770 SER A N 1
ATOM 5993 C CA . SER A 1 770 ? 12.140 -27.251 21.107 1.00 34.88 770 SER A CA 1
ATOM 5994 C C . SER A 1 770 ? 12.760 -28.418 21.873 1.00 34.88 770 SER A C 1
ATOM 5996 O O . SER A 1 770 ? 13.471 -29.196 21.262 1.00 34.88 770 SER A O 1
ATOM 5998 N N . MET A 1 771 ? 12.474 -28.589 23.171 1.00 32.78 771 MET A N 1
ATOM 5999 C CA . MET A 1 771 ? 12.950 -29.770 23.915 1.00 32.78 771 MET A CA 1
ATOM 6000 C C . MET A 1 771 ? 12.099 -31.015 23.656 1.00 32.78 771 MET A C 1
ATOM 6002 O O . MET A 1 771 ? 12.596 -32.127 23.792 1.00 32.78 771 MET A O 1
ATOM 6006 N N . GLN A 1 772 ? 10.826 -30.839 23.297 1.00 30.78 772 GLN A N 1
ATOM 6007 C CA . GLN A 1 772 ? 9.927 -31.958 23.022 1.00 30.78 772 GLN A CA 1
ATOM 6008 C C . GLN A 1 772 ? 10.020 -32.412 21.560 1.00 30.78 772 GLN A C 1
ATOM 6010 O O . GLN A 1 772 ? 10.010 -33.605 21.310 1.00 30.78 772 GLN A O 1
ATOM 6015 N N . GLY A 1 773 ? 10.215 -31.482 20.619 1.00 33.78 773 GLY A N 1
ATOM 6016 C CA . GLY A 1 773 ? 10.509 -31.791 19.219 1.00 33.78 773 GLY A CA 1
ATOM 6017 C C . GLY A 1 773 ? 11.937 -32.284 18.974 1.00 33.78 773 GLY A C 1
ATOM 6018 O O . GLY A 1 773 ? 12.131 -33.026 18.031 1.00 33.78 773 GLY A O 1
ATOM 6019 N N . GLN A 1 774 ? 12.924 -31.921 19.809 1.00 35.62 774 GLN A N 1
ATOM 6020 C CA . GLN A 1 774 ? 14.250 -32.563 19.756 1.00 35.62 774 GLN A CA 1
ATOM 6021 C C . GLN A 1 774 ? 14.200 -34.005 20.254 1.00 35.62 774 GLN A C 1
ATOM 6023 O O . GLN A 1 774 ? 14.821 -34.849 19.641 1.00 35.62 774 GLN A O 1
ATOM 6028 N N . ARG A 1 775 ? 13.420 -34.300 21.303 1.00 34.72 775 ARG A N 1
ATOM 6029 C CA . ARG A 1 775 ? 13.213 -35.688 21.738 1.00 34.72 775 ARG A CA 1
ATOM 6030 C C . ARG A 1 775 ? 12.451 -36.523 20.722 1.00 34.72 775 ARG A C 1
ATOM 6032 O O . ARG A 1 775 ? 12.828 -37.654 20.511 1.00 34.72 775 ARG A O 1
ATOM 6039 N N . LEU A 1 776 ? 11.407 -35.961 20.116 1.00 37.62 776 LEU A N 1
ATOM 6040 C CA . LEU A 1 776 ? 10.624 -36.674 19.106 1.00 37.62 776 LEU A CA 1
ATOM 6041 C C . LEU A 1 776 ? 11.396 -36.849 17.794 1.00 37.62 776 LEU A C 1
ATOM 6043 O O . LEU A 1 776 ? 11.195 -37.851 17.142 1.00 37.62 776 LEU A O 1
ATOM 6047 N N . ALA A 1 777 ? 12.278 -35.913 17.424 1.00 37.66 777 ALA A N 1
ATOM 6048 C CA . ALA A 1 777 ? 13.143 -36.071 16.253 1.00 37.66 777 ALA A CA 1
ATOM 6049 C C . ALA A 1 777 ? 14.325 -37.017 16.514 1.00 37.66 777 ALA A C 1
ATOM 6051 O O . ALA A 1 777 ? 14.738 -37.695 15.593 1.00 37.66 777 ALA A O 1
ATOM 6052 N N . GLU A 1 778 ? 14.857 -37.069 17.743 1.00 43.75 778 GLU A N 1
ATOM 6053 C CA . GLU A 1 778 ? 15.824 -38.105 18.145 1.00 43.75 778 GLU A CA 1
ATOM 6054 C C . GLU A 1 778 ? 15.153 -39.492 18.186 1.00 43.75 778 GLU A C 1
ATOM 6056 O O . GLU A 1 778 ? 15.777 -40.462 17.794 1.00 43.75 778 GLU A O 1
ATOM 6061 N N . GLU A 1 779 ? 13.882 -39.583 18.605 1.00 42.97 779 GLU A N 1
ATOM 6062 C CA . GLU A 1 779 ? 13.094 -40.828 18.562 1.00 42.97 779 GLU A CA 1
ATOM 6063 C C . GLU A 1 779 ? 12.689 -41.216 17.118 1.00 42.97 779 GLU A C 1
ATOM 6065 O O . GLU A 1 779 ? 12.733 -42.393 16.795 1.00 42.97 779 GLU A O 1
ATOM 6070 N N . GLU A 1 780 ? 12.350 -40.260 16.237 1.00 44.50 780 GLU A N 1
ATOM 6071 C CA . GLU A 1 780 ? 12.062 -40.517 14.808 1.00 44.50 780 GLU A CA 1
ATOM 6072 C C . GLU A 1 780 ? 13.335 -40.841 13.997 1.00 44.50 780 GLU A C 1
ATOM 6074 O O . GLU A 1 780 ? 13.258 -41.655 13.089 1.00 44.50 780 GLU A O 1
ATOM 6079 N N . GLU A 1 781 ? 14.500 -40.247 14.307 1.00 46.34 781 GLU A N 1
ATOM 6080 C CA . GLU A 1 781 ? 15.783 -40.637 13.685 1.00 46.34 781 GLU A CA 1
ATOM 6081 C C . GLU A 1 781 ? 16.230 -42.034 14.151 1.00 46.34 781 GLU A C 1
ATOM 6083 O O . GLU A 1 781 ? 16.770 -42.775 13.340 1.00 46.34 781 GLU A O 1
ATOM 6088 N N . GLU A 1 782 ? 15.982 -42.420 15.412 1.00 51.97 782 GLU A N 1
ATOM 6089 C CA . GLU A 1 782 ? 16.222 -43.799 15.877 1.00 51.97 782 GLU A CA 1
ATOM 6090 C C . GLU A 1 782 ? 15.253 -44.804 15.214 1.00 51.97 782 GLU A C 1
ATOM 6092 O O . GLU A 1 782 ? 15.683 -45.899 14.874 1.00 51.97 782 GLU A O 1
ATOM 6097 N N . GLU A 1 783 ? 13.982 -44.442 14.978 1.00 53.09 783 GLU A N 1
ATOM 6098 C CA . GLU A 1 783 ? 13.025 -45.301 14.249 1.00 53.09 783 GLU A CA 1
ATOM 6099 C C . GLU A 1 783 ? 13.339 -45.396 12.739 1.00 53.09 783 GLU A C 1
ATOM 6101 O O . GLU A 1 783 ? 13.226 -46.482 12.181 1.00 53.09 783 GLU A O 1
ATOM 6106 N N . GLU A 1 784 ? 13.764 -44.310 12.072 1.00 52.66 784 GLU A N 1
ATOM 6107 C CA . GLU A 1 784 ? 14.185 -44.352 10.655 1.00 52.66 784 GLU A CA 1
ATOM 6108 C C . GLU A 1 784 ? 15.504 -45.131 10.468 1.00 52.66 784 GLU A C 1
ATOM 6110 O O . GLU A 1 784 ? 15.637 -45.840 9.475 1.00 52.66 784 GLU A O 1
ATOM 6115 N N . GLU A 1 785 ? 16.463 -45.046 11.405 1.00 59.22 785 GLU A N 1
ATOM 6116 C CA . GLU A 1 785 ? 17.682 -45.878 11.367 1.00 59.22 785 GLU A CA 1
ATOM 6117 C C . GLU A 1 785 ? 17.364 -47.369 11.609 1.00 59.22 785 GLU A C 1
ATOM 6119 O O . GLU A 1 785 ? 17.987 -48.219 10.978 1.00 59.22 785 GLU A O 1
ATOM 6124 N N . GLU A 1 786 ? 16.384 -47.702 12.463 1.00 58.78 786 GLU A N 1
ATOM 6125 C CA . GLU A 1 786 ? 15.917 -49.090 12.640 1.00 58.78 786 GLU A CA 1
ATOM 6126 C C . GLU A 1 786 ? 15.157 -49.612 11.400 1.00 58.78 786 GLU A C 1
ATOM 6128 O O . GLU A 1 786 ? 15.350 -50.766 11.028 1.00 58.78 786 GLU A O 1
ATOM 6133 N N . GLU A 1 787 ? 14.341 -48.786 10.725 1.00 62.97 787 GLU A N 1
ATOM 6134 C CA . GLU A 1 787 ? 13.663 -49.174 9.472 1.00 62.97 787 GLU A CA 1
ATOM 6135 C C . GLU A 1 787 ? 14.647 -49.331 8.294 1.00 62.97 787 GLU A C 1
ATOM 6137 O O . GLU A 1 787 ? 14.481 -50.252 7.498 1.00 62.97 787 GLU A O 1
ATOM 6142 N N . GLU A 1 788 ? 15.687 -48.488 8.181 1.00 62.06 788 GLU A N 1
ATOM 6143 C CA . GLU A 1 788 ? 16.741 -48.657 7.160 1.00 62.06 788 GLU A CA 1
ATOM 6144 C C . GLU A 1 788 ? 17.596 -49.913 7.419 1.00 62.06 788 GLU A C 1
ATOM 6146 O O . GLU A 1 788 ? 17.962 -50.593 6.462 1.00 62.06 788 GLU A O 1
ATOM 6151 N N . GLU A 1 789 ? 17.885 -50.265 8.682 1.00 63.50 789 GLU A N 1
ATOM 6152 C CA . GLU A 1 789 ? 18.561 -51.534 9.009 1.00 63.50 789 GLU A CA 1
ATOM 6153 C C . GLU A 1 789 ? 17.671 -52.758 8.698 1.00 63.50 789 GLU A C 1
ATOM 6155 O O . GLU A 1 789 ? 18.189 -53.764 8.217 1.00 63.50 789 GLU A O 1
ATOM 6160 N N . GLU A 1 790 ? 16.347 -52.685 8.911 1.00 65.50 790 GLU A N 1
ATOM 6161 C CA . GLU A 1 790 ? 15.414 -53.762 8.527 1.00 65.50 790 GLU A CA 1
ATOM 6162 C C . GLU A 1 790 ? 15.268 -53.895 6.995 1.00 65.50 790 GLU A C 1
ATOM 6164 O O . GLU A 1 790 ? 15.223 -55.018 6.496 1.00 65.50 790 GLU A O 1
ATOM 6169 N N . GLU A 1 791 ? 15.238 -52.789 6.236 1.00 65.75 791 GLU A N 1
ATOM 6170 C CA . GLU A 1 791 ? 15.214 -52.836 4.761 1.00 65.75 791 GLU A CA 1
ATOM 6171 C C . GLU A 1 791 ? 16.539 -53.365 4.176 1.00 65.75 791 GLU A C 1
ATOM 6173 O O . GLU A 1 791 ? 16.503 -54.127 3.211 1.00 65.75 791 GLU A O 1
ATOM 6178 N N . GLU A 1 792 ? 17.700 -53.023 4.757 1.00 67.00 792 GLU A N 1
ATOM 6179 C CA . GLU A 1 792 ? 18.990 -53.604 4.342 1.00 67.00 792 GLU A CA 1
ATOM 6180 C C . GLU A 1 792 ? 19.068 -55.113 4.656 1.00 67.00 792 GLU A C 1
ATOM 6182 O O . GLU A 1 792 ? 19.606 -55.866 3.845 1.00 67.00 792 GLU A O 1
ATOM 6187 N N . GLU A 1 793 ? 18.505 -55.583 5.781 1.00 68.06 793 GLU A N 1
ATOM 6188 C CA . GLU A 1 793 ? 18.412 -57.024 6.078 1.00 68.06 793 GLU A CA 1
ATOM 6189 C C . GLU A 1 793 ? 17.447 -57.756 5.120 1.00 68.06 793 GLU A C 1
ATOM 6191 O O . GLU A 1 793 ? 17.755 -58.871 4.698 1.00 68.06 793 GLU A O 1
ATOM 6196 N N . GLU A 1 794 ? 16.317 -57.148 4.730 1.00 68.62 794 GLU A N 1
ATOM 6197 C CA . GLU A 1 794 ? 15.401 -57.729 3.730 1.00 68.62 794 GLU A CA 1
ATOM 6198 C C . GLU A 1 794 ? 16.023 -57.764 2.320 1.00 68.62 794 GLU A C 1
ATOM 6200 O O . GLU A 1 794 ? 15.855 -58.760 1.616 1.00 68.62 794 GLU A O 1
ATOM 6205 N N . GLU A 1 795 ? 16.774 -56.733 1.907 1.00 66.50 795 GLU A N 1
ATOM 6206 C CA . GLU A 1 795 ? 17.501 -56.746 0.625 1.00 66.50 795 GLU A CA 1
ATOM 6207 C C . GLU A 1 795 ? 18.636 -57.789 0.618 1.00 66.50 795 GLU A C 1
ATOM 6209 O O . GLU A 1 795 ? 18.831 -58.456 -0.399 1.00 66.50 795 GLU A O 1
ATOM 6214 N N . GLU A 1 796 ? 19.354 -57.988 1.734 1.00 68.62 796 GLU A N 1
ATOM 6215 C CA . GLU A 1 796 ? 20.353 -59.066 1.844 1.00 68.62 796 GLU A CA 1
ATOM 6216 C C . GLU A 1 796 ? 19.701 -60.466 1.800 1.00 68.62 796 GLU A C 1
ATOM 6218 O O . GLU A 1 796 ? 20.260 -61.367 1.172 1.00 68.62 796 GLU A O 1
ATOM 6223 N N . GLU A 1 797 ? 18.519 -60.664 2.403 1.00 69.12 797 GLU A N 1
ATOM 6224 C CA . GLU A 1 797 ? 17.771 -61.931 2.293 1.00 69.12 797 GLU A CA 1
ATOM 6225 C C . GLU A 1 797 ? 17.240 -62.174 0.865 1.00 69.12 797 GLU A C 1
ATOM 6227 O O . GLU A 1 797 ? 17.306 -63.307 0.384 1.00 69.12 797 GLU A O 1
ATOM 6232 N N . GLU A 1 798 ? 16.759 -61.140 0.159 1.00 68.12 798 GLU A N 1
ATOM 6233 C CA . GLU A 1 798 ? 16.339 -61.262 -1.248 1.00 68.12 798 GLU A CA 1
ATOM 6234 C C . GLU A 1 798 ? 17.530 -61.552 -2.182 1.00 68.12 798 GLU A C 1
ATOM 6236 O O . GLU A 1 798 ? 17.396 -62.375 -3.090 1.00 68.12 798 GLU A O 1
ATOM 6241 N N . GLU A 1 799 ? 18.705 -60.946 -1.955 1.00 68.06 799 GLU A N 1
ATOM 6242 C CA . GLU A 1 799 ? 19.922 -61.271 -2.718 1.00 68.06 799 GLU A CA 1
ATOM 6243 C C . GLU A 1 799 ? 20.402 -62.713 -2.450 1.00 68.06 799 GLU A C 1
ATOM 6245 O O . GLU A 1 799 ? 20.825 -63.392 -3.390 1.00 68.06 799 GLU A O 1
ATOM 6250 N N . GLU A 1 800 ? 20.303 -63.223 -1.213 1.00 69.69 800 GLU A N 1
ATOM 6251 C CA . GLU A 1 800 ? 20.612 -64.632 -0.913 1.00 69.69 800 GLU A CA 1
ATOM 6252 C C . GLU A 1 800 ? 19.604 -65.602 -1.565 1.00 69.69 800 GLU A C 1
ATOM 6254 O O . GLU A 1 800 ? 20.017 -66.648 -2.076 1.00 69.69 800 GLU A O 1
ATOM 6259 N N . GLU A 1 801 ? 18.305 -65.271 -1.608 1.00 68.44 801 GLU A N 1
ATOM 6260 C CA . GLU A 1 801 ? 17.298 -66.082 -2.314 1.00 68.44 801 GLU A CA 1
ATOM 6261 C C . GLU A 1 801 ? 17.505 -66.064 -3.842 1.00 68.44 801 GLU A C 1
ATOM 6263 O O . GLU A 1 801 ? 17.386 -67.114 -4.480 1.00 68.44 801 GLU A O 1
ATOM 6268 N N . GLU A 1 802 ? 17.865 -64.919 -4.439 1.00 67.38 802 GLU A N 1
ATOM 6269 C CA . GLU A 1 802 ? 18.201 -64.841 -5.870 1.00 67.38 802 GLU A CA 1
ATOM 6270 C C . GLU A 1 802 ? 19.481 -65.632 -6.204 1.00 67.38 802 GLU A C 1
ATOM 6272 O O . GLU A 1 802 ? 19.522 -66.313 -7.233 1.00 67.38 802 GLU A O 1
ATOM 6277 N N . GLU A 1 803 ? 20.508 -65.615 -5.341 1.00 67.75 803 GLU A N 1
ATOM 6278 C CA . GLU A 1 803 ? 21.704 -66.452 -5.524 1.00 67.75 803 GLU A CA 1
ATOM 6279 C C . GLU A 1 803 ? 21.385 -67.958 -5.398 1.00 67.75 803 GLU A C 1
ATOM 6281 O O . GLU A 1 803 ? 21.925 -68.759 -6.169 1.00 67.75 803 GLU A O 1
ATOM 6286 N N . GLU A 1 804 ? 20.492 -68.368 -4.485 1.00 68.12 804 GLU A N 1
ATOM 6287 C CA . GLU A 1 804 ? 20.035 -69.765 -4.392 1.00 68.12 804 GLU A CA 1
ATOM 6288 C C . GLU A 1 804 ? 19.210 -70.191 -5.624 1.00 68.12 804 GLU A C 1
ATOM 6290 O O . GLU A 1 804 ? 19.405 -71.303 -6.129 1.00 68.12 804 GLU A O 1
ATOM 6295 N N . GLU A 1 805 ? 18.335 -69.325 -6.155 1.00 65.81 805 GLU A N 1
ATOM 6296 C CA . GLU A 1 805 ? 17.588 -69.601 -7.393 1.00 65.81 805 GLU A CA 1
ATOM 6297 C C . GLU A 1 805 ? 18.515 -69.687 -8.620 1.00 65.81 805 GLU A C 1
ATOM 6299 O O . GLU A 1 805 ? 18.347 -70.589 -9.449 1.00 65.81 805 GLU A O 1
ATOM 6304 N N . GLU A 1 806 ? 19.534 -68.822 -8.732 1.00 65.19 806 GLU A N 1
ATOM 6305 C CA . GLU A 1 806 ? 20.539 -68.916 -9.802 1.00 65.19 806 GLU A CA 1
ATOM 6306 C C . GLU A 1 806 ? 21.384 -70.202 -9.690 1.00 65.19 806 GLU A C 1
ATOM 6308 O O . GLU A 1 806 ? 21.680 -70.835 -10.713 1.00 65.19 806 GLU A O 1
ATOM 6313 N N . GLU A 1 807 ? 21.744 -70.651 -8.479 1.00 65.75 807 GLU A N 1
ATOM 6314 C CA . GLU A 1 807 ? 22.433 -71.937 -8.288 1.00 65.75 807 GLU A CA 1
ATOM 6315 C C . GLU A 1 807 ? 21.540 -73.144 -8.648 1.00 65.75 807 GLU A C 1
ATOM 6317 O O . GLU A 1 807 ? 22.036 -74.113 -9.244 1.00 65.75 807 GLU A O 1
ATOM 6322 N N . GLU A 1 808 ? 20.234 -73.100 -8.349 1.00 63.53 808 GLU A N 1
ATOM 6323 C CA . GLU A 1 808 ? 19.277 -74.138 -8.764 1.00 63.53 808 GLU A CA 1
ATOM 6324 C C . GLU A 1 808 ? 19.070 -74.161 -10.291 1.00 63.53 808 GLU A C 1
ATOM 6326 O O . GLU A 1 808 ? 19.057 -75.247 -10.889 1.00 63.53 808 GLU A O 1
ATOM 6331 N N . GLU A 1 809 ? 18.982 -72.998 -10.950 1.00 61.47 809 GLU A N 1
ATOM 6332 C CA . GLU A 1 809 ? 18.908 -72.907 -12.416 1.00 61.47 809 GLU A CA 1
ATOM 6333 C C . GLU A 1 809 ? 20.202 -73.412 -13.087 1.00 61.47 809 GLU A C 1
ATOM 6335 O O . GLU A 1 809 ? 20.137 -74.148 -14.082 1.00 61.47 809 GLU A O 1
ATOM 6340 N N . GLU A 1 810 ? 21.385 -73.118 -12.529 1.00 60.19 810 GLU A N 1
ATOM 6341 C CA . GLU A 1 810 ? 22.657 -73.671 -13.018 1.00 60.19 810 GLU A CA 1
ATOM 6342 C C . GLU A 1 810 ? 22.760 -75.200 -12.819 1.00 60.19 810 GLU A C 1
ATOM 6344 O O . GLU A 1 810 ? 23.366 -75.906 -13.647 1.00 60.19 810 GLU A O 1
ATOM 6349 N N . GLU A 1 811 ? 22.189 -75.756 -11.742 1.00 59.53 811 GLU A N 1
ATOM 6350 C CA . GLU A 1 811 ? 22.090 -77.209 -11.560 1.00 59.53 811 GLU A CA 1
ATOM 6351 C C . GLU A 1 811 ? 21.105 -77.852 -12.549 1.00 59.53 811 GLU A C 1
ATOM 6353 O O . GLU A 1 811 ? 21.436 -78.904 -13.119 1.00 59.53 811 GLU A O 1
ATOM 6358 N N . GLU A 1 812 ? 19.950 -77.235 -12.825 1.00 57.44 812 GLU A N 1
ATOM 6359 C CA . GLU A 1 812 ? 19.016 -77.709 -13.856 1.00 57.44 812 GLU A CA 1
ATOM 6360 C C . GLU A 1 812 ? 19.642 -77.663 -15.259 1.00 57.44 812 GLU A C 1
ATOM 6362 O O . GLU A 1 812 ? 19.567 -78.663 -15.987 1.00 57.44 812 GLU A O 1
ATOM 6367 N N . GLU A 1 813 ? 20.354 -76.587 -15.623 1.00 56.00 813 GLU A N 1
ATOM 6368 C CA . GLU A 1 813 ? 21.082 -76.509 -16.898 1.00 56.00 813 GLU A CA 1
ATOM 6369 C C . GLU A 1 813 ? 22.176 -77.585 -16.998 1.00 56.00 813 GLU A C 1
ATOM 6371 O O . GLU A 1 813 ? 22.322 -78.221 -18.049 1.00 56.00 813 GLU A O 1
ATOM 6376 N N . ARG A 1 814 ? 22.905 -77.895 -15.912 1.00 54.75 814 ARG A N 1
ATOM 6377 C CA . ARG A 1 814 ? 23.871 -79.017 -15.902 1.00 54.75 814 ARG A CA 1
ATOM 6378 C C . ARG A 1 814 ? 23.210 -80.376 -16.096 1.00 54.75 814 ARG A C 1
ATOM 6380 O O . ARG A 1 814 ? 23.808 -81.260 -16.728 1.00 54.75 814 ARG A O 1
ATOM 6387 N N . VAL A 1 815 ? 22.018 -80.587 -15.540 1.00 56.75 815 VAL A N 1
ATOM 6388 C CA . VAL A 1 815 ? 21.263 -81.834 -15.719 1.00 56.75 815 VAL A CA 1
ATOM 6389 C C . VAL A 1 815 ? 20.783 -81.956 -17.167 1.00 56.75 815 VAL A C 1
ATOM 6391 O O . VAL A 1 815 ? 20.921 -83.041 -17.753 1.00 56.75 815 VAL A O 1
ATOM 6394 N N . ASP A 1 816 ? 20.326 -80.864 -17.780 1.00 53.25 816 ASP A N 1
ATOM 6395 C CA . ASP A 1 816 ? 19.835 -80.852 -19.161 1.00 53.25 816 ASP A CA 1
ATOM 6396 C C . ASP A 1 816 ? 20.973 -80.986 -20.195 1.00 53.25 816 ASP A C 1
ATOM 6398 O O . ASP A 1 816 ? 20.854 -81.746 -21.164 1.00 53.25 816 ASP A O 1
ATOM 6402 N N . ASP A 1 817 ? 22.153 -80.410 -19.933 1.00 53.09 817 ASP A N 1
ATOM 6403 C CA . ASP A 1 817 ? 23.355 -80.620 -20.754 1.00 53.09 817 ASP A CA 1
ATOM 6404 C C . ASP A 1 817 ? 23.881 -82.069 -20.661 1.00 53.09 817 ASP A C 1
ATOM 6406 O O . ASP A 1 817 ? 24.397 -82.636 -21.640 1.00 53.09 817 ASP A O 1
ATOM 6410 N N . SER A 1 818 ? 23.685 -82.741 -19.517 1.00 50.69 818 SER A N 1
ATOM 6411 C CA . SER A 1 818 ? 23.987 -84.174 -19.353 1.00 50.69 818 SER A CA 1
ATOM 6412 C C . SER A 1 818 ? 23.021 -85.081 -20.144 1.00 50.69 818 SER A C 1
ATOM 6414 O O . SER A 1 818 ? 23.425 -86.113 -20.703 1.00 50.69 818 SER A O 1
ATOM 6416 N N . LEU A 1 819 ? 21.751 -84.673 -20.270 1.00 48.78 819 LEU A N 1
ATOM 6417 C CA . LEU A 1 819 ? 20.722 -85.343 -21.075 1.00 48.78 819 LEU A CA 1
ATOM 6418 C C . LEU A 1 819 ? 20.927 -85.089 -22.579 1.00 48.78 819 LEU A C 1
ATOM 6420 O O . LEU A 1 819 ? 20.820 -86.024 -23.386 1.00 48.78 819 LEU A O 1
ATOM 6424 N N . GLY A 1 820 ? 21.320 -83.870 -22.958 1.00 48.75 820 GLY A N 1
ATOM 6425 C CA . GLY A 1 820 ? 21.683 -83.484 -24.323 1.00 48.75 820 GLY A CA 1
ATOM 6426 C C . GLY A 1 820 ? 22.914 -84.229 -24.849 1.00 48.75 820 GLY A C 1
ATOM 6427 O O . GLY A 1 820 ? 22.923 -84.722 -25.986 1.00 48.75 820 GLY A O 1
ATOM 6428 N N . SER A 1 821 ? 23.925 -84.432 -24.001 1.00 47.09 821 SER A N 1
ATOM 6429 C CA . SER A 1 821 ? 25.117 -85.217 -24.346 1.00 47.09 821 SER A CA 1
ATOM 6430 C C . SER A 1 821 ? 24.863 -86.740 -24.384 1.00 47.09 821 SER A C 1
ATOM 6432 O O . SER A 1 821 ? 25.489 -87.439 -25.191 1.00 47.09 821 SER A O 1
ATOM 6434 N N . CYS A 1 822 ? 23.861 -87.264 -23.661 1.00 46.03 822 CYS A N 1
ATOM 6435 C CA . CYS A 1 822 ? 23.364 -88.641 -23.842 1.00 46.03 822 CYS A CA 1
ATOM 6436 C C . CYS A 1 822 ? 22.570 -88.839 -25.151 1.00 46.03 822 CYS A C 1
ATOM 6438 O O . CYS A 1 822 ? 22.686 -89.888 -25.798 1.00 46.03 822 CYS A O 1
ATOM 6440 N N . LEU A 1 823 ? 21.801 -87.839 -25.597 1.00 44.94 823 LEU A N 1
ATOM 6441 C CA . LEU A 1 823 ? 21.035 -87.897 -26.852 1.00 44.94 823 LEU A CA 1
ATOM 6442 C C . LEU A 1 823 ? 21.930 -87.792 -28.100 1.00 44.94 823 LEU A C 1
ATOM 6444 O O . LEU A 1 823 ? 21.692 -88.507 -29.084 1.00 44.94 823 LEU A O 1
ATOM 6448 N N . LEU A 1 824 ? 23.013 -87.008 -28.032 1.00 45.19 824 LEU A N 1
ATOM 6449 C CA . LEU A 1 824 ? 24.033 -86.902 -29.086 1.00 45.19 824 LEU A CA 1
ATOM 6450 C C . LEU A 1 824 ? 24.888 -88.175 -29.238 1.00 45.19 824 LEU A C 1
ATOM 6452 O O . LEU A 1 824 ? 25.316 -88.497 -30.351 1.00 45.19 824 LEU A O 1
ATOM 6456 N N . PHE A 1 825 ? 25.047 -88.977 -28.178 1.00 43.31 825 PHE A N 1
ATOM 6457 C CA . PHE A 1 825 ? 25.672 -90.304 -28.269 1.00 43.31 825 PHE A CA 1
ATOM 6458 C C . PHE A 1 825 ? 24.787 -91.349 -28.977 1.00 43.31 825 PHE A C 1
ATOM 6460 O O . PHE A 1 825 ? 25.316 -92.270 -29.604 1.00 43.31 825 PHE A O 1
ATOM 6467 N N . SER A 1 826 ? 23.454 -91.199 -28.959 1.00 41.72 826 SER A N 1
ATOM 6468 C CA . SER A 1 826 ? 22.537 -92.120 -29.659 1.00 41.72 826 SER A CA 1
ATOM 6469 C C . SER A 1 826 ? 22.400 -91.821 -31.161 1.00 41.72 826 SER A C 1
ATOM 6471 O O . SER A 1 826 ? 22.242 -92.744 -31.964 1.00 41.72 826 SER A O 1
ATOM 6473 N N . GLN A 1 827 ? 22.546 -90.553 -31.573 1.00 41.59 827 GLN A N 1
ATOM 6474 C CA . GLN A 1 827 ? 22.476 -90.159 -32.987 1.00 41.59 827 GLN A CA 1
ATOM 6475 C C . GLN A 1 827 ? 23.802 -90.349 -33.746 1.00 41.59 827 GLN A C 1
ATOM 6477 O O . GLN A 1 827 ? 23.786 -90.571 -34.958 1.00 41.59 827 GLN A O 1
ATOM 6482 N N . GLY A 1 828 ? 24.944 -90.386 -33.048 1.00 44.28 828 GLY A N 1
ATOM 6483 C CA . GLY A 1 828 ? 26.249 -90.729 -33.633 1.00 44.28 828 GLY A CA 1
ATOM 6484 C C . GLY A 1 828 ? 26.430 -92.213 -33.997 1.00 44.28 828 GLY A C 1
ATOM 6485 O O . GLY A 1 828 ? 27.296 -92.541 -34.808 1.00 44.28 828 GLY A O 1
ATOM 6486 N N . TRP A 1 829 ? 25.606 -93.122 -33.456 1.00 39.28 829 TRP A N 1
ATOM 6487 C CA . TRP A 1 829 ? 25.729 -94.574 -33.675 1.00 39.28 829 TRP A CA 1
ATOM 6488 C C . TRP A 1 829 ? 24.889 -95.131 -34.842 1.00 39.28 829 TRP A C 1
ATOM 6490 O O . TRP A 1 829 ? 25.190 -96.221 -35.330 1.00 39.28 829 TRP A O 1
ATOM 6500 N N . LEU A 1 830 ? 23.893 -94.397 -35.362 1.00 37.09 830 LEU A N 1
ATOM 6501 C CA . LEU A 1 830 ? 23.098 -94.840 -36.527 1.00 37.09 830 LEU A CA 1
ATOM 6502 C C . LEU A 1 830 ? 23.684 -94.425 -37.893 1.00 37.09 830 LEU A C 1
ATOM 6504 O O . LEU A 1 830 ? 23.324 -95.013 -38.912 1.00 37.09 830 LEU A O 1
ATOM 6508 N N . ALA A 1 831 ? 24.626 -93.478 -37.928 1.00 40.66 831 ALA A N 1
ATOM 6509 C CA . ALA A 1 831 ? 25.283 -93.021 -39.159 1.00 40.66 831 ALA A CA 1
ATOM 6510 C C . ALA A 1 831 ? 26.522 -93.854 -39.566 1.00 40.66 831 ALA A C 1
ATOM 6512 O O . ALA A 1 831 ? 27.106 -93.612 -40.620 1.00 40.66 831 ALA A O 1
ATOM 6513 N N . TYR A 1 832 ? 26.907 -94.870 -38.779 1.00 38.50 832 TYR A N 1
ATOM 6514 C CA . TYR A 1 832 ? 28.100 -95.700 -39.022 1.00 38.50 832 TYR A CA 1
ATOM 6515 C C . TYR A 1 832 ? 27.830 -97.058 -39.713 1.00 38.50 832 TYR A C 1
ATOM 6517 O O . TYR A 1 832 ? 28.759 -97.850 -39.849 1.00 38.50 832 TYR A O 1
ATOM 6525 N N . TYR A 1 833 ? 26.601 -97.350 -40.179 1.00 37.69 833 TYR A N 1
ATOM 6526 C CA . TYR A 1 833 ? 26.274 -98.672 -40.763 1.00 37.69 833 TYR A CA 1
ATOM 6527 C C . TYR A 1 833 ? 25.425 -98.715 -42.047 1.00 37.69 833 TYR A C 1
ATOM 6529 O O . TYR A 1 833 ? 24.931 -99.782 -42.408 1.00 37.69 833 TYR A O 1
ATOM 6537 N N . THR A 1 834 ? 25.286 -97.623 -42.807 1.00 38.00 834 THR A N 1
ATOM 6538 C CA . THR A 1 834 ? 24.570 -97.666 -44.105 1.00 38.00 834 THR A CA 1
ATOM 6539 C C . THR A 1 834 ? 25.245 -96.865 -45.222 1.00 38.00 834 THR A C 1
ATOM 6541 O O . THR A 1 834 ? 24.636 -95.993 -45.815 1.00 38.00 834 THR A O 1
ATOM 6544 N N . THR A 1 835 ? 26.493 -97.216 -45.557 1.00 34.12 835 THR A N 1
ATOM 6545 C CA . THR A 1 835 ? 27.007 -97.243 -46.951 1.00 34.12 835 THR A CA 1
ATOM 6546 C C . THR A 1 835 ? 28.300 -98.065 -47.004 1.00 34.12 835 THR A C 1
ATOM 6548 O O . THR A 1 835 ? 29.397 -97.565 -47.235 1.00 34.12 835 THR A O 1
ATOM 6551 N N . ALA A 1 836 ? 28.147 -99.363 -46.752 1.00 40.00 836 ALA A N 1
ATOM 6552 C CA . ALA A 1 836 ? 28.984 -100.418 -47.310 1.00 40.00 836 ALA A CA 1
ATOM 6553 C C . ALA A 1 836 ? 28.034 -101.456 -47.928 1.00 40.00 836 ALA A C 1
ATOM 6555 O O . ALA A 1 836 ? 27.780 -102.505 -47.341 1.00 40.00 836 ALA A O 1
ATOM 6556 N N . ALA A 1 837 ? 27.444 -101.082 -49.068 1.00 34.72 837 ALA A N 1
ATOM 6557 C CA . ALA A 1 837 ? 26.853 -101.939 -50.098 1.00 34.72 837 ALA A CA 1
ATOM 6558 C C . ALA A 1 837 ? 26.612 -101.086 -51.349 1.00 34.72 837 ALA A C 1
ATOM 6560 O O . ALA A 1 837 ? 25.939 -100.039 -51.204 1.00 34.72 837 ALA A O 1
#

Secondary structure (DSSP, 8-state):
-HHHHHHHHHHT---HHHHHHHHHTTHHHHHHH-HHHHHHHHHHHHHHTS-HHHHHHHHTHHHHTTT----EEEEEEEE-SS-EEEEEEEEE-GGGGGGEEEEEE--TTSPPEEEEEETT-S---EEE---S---TTSBPHHHHHHHHHT-SSHHHHHHHHHHH-BSS-EEEEEE-SS-EEEEEE-SS-EEEE---TTSEEEE-SS-SS--TT------STTHHHHHHHHHHHHTTS-SS--HHHHIIIIIT--TTTTSSSS----TTT--EEEEEEEEETTTTEEEEEES---PPP-S---S---S-PPPPP--TTSHHHHHHHHHHHHIIIIIHHHHHHHTT-S-S-TTHHHHHHHHHHHHHHHHHHHHHTHHHHHHHHHHHHHHHHHHHHHHHHHHHHHHHHHH--SHHHHHHHHHHHHHHHHHHHHHHHHHHHSS-TTSHHHHHHHHHHHHHHHHHHHHHHHHHHHTT--S-PPPPHHHHHHHHHHHHHHHHHGGGPPPGGG-B-TTS-BS-------HHHHHHHHHHGGG-HHHHHHHHHHTHHHHHHHHHHHHHHHHB-HHHHHHHHHHHHHHHHHHHHHHHHHHT-TTS-HHHHHHHHHHHHHHHHHHHHHHHHHHHTT--TTS--SSPBPTTSTTHHHHHHHHHHHHHHHHHHHHHHHHHHHHH---HHHHHHHHHHHHHHHHHHHHHHHHHHHTT--HHHHHHHHHHHHHHHHHHHHHHHHHT--S--TTSTT-TT----HHHHHHTT-PPPPTTHHHHHHHHHHHHHHHHHHHHHHHHHHHHHHHHHHHHHHHHHHHHHHHHHHHHHHHHHHHHHHHTTTTTSS---

pLDDT: mean 83.02, std 16.76, range [26.23, 97.81]

Organism: NCBI:txid418781

Sequence (837 aa):
MKFYAGLFKVNARMDWSQVQELALSFEPVMRRKWPEYLDEMRGIALGAGVDLADIVALNVRTEINFGLFSDGCTALAWRTERSSFLAQNWDWMEEQKQNLITMTIEQRGKPTIKMVTEAGIIGVCLNAIKVKGMDPTRMPCHLGLRLVLESESREDAVSKLEKYGVASSCHMLVADAVGAIGLEWSSVEVQKITANASNQIFHSNHYFVKHPGLQDINWLKDSDFRVRRIEELSRTCPEEPTMDDLVDKIFKDECNYPAAICRTQTPETGSATLFNIIMDLSKKYAKVSAQIEFDEPSCPQAGMAMLGGRLPKLRYHGPYVQNFICGICVGFSAGIYVALNLLGAGGGRASSAQMTQIVNATLCSVWFFSASFGGSILNLLGPGITMCIGVLCYVVYVGALWYFDAVGQLGYPIASGVIIGIGAGMVFVTSGYIQTSYPEEREKGLYITTQLNLEALGSVIGGIIPVIINRNSATTAGVPHSVYIAFISIMTCAGFSALLLLPPHKLRRDDGSIVAVDKARGPWEELRANLLVFTDWKLLLMVPAFLPAECFLVFTGSVNSYHNDLRARCLLAFMAQLLQIPCGLGLQVILDCKAWSRRKRGLIGLTAVVVPLVAAWLWQLIRVRDYNRHQTRTNPTDWSDGEFGWIFVLFMLTSISCNLWHYVVTYYIGALTNSPVKLAHYMGVFRGFMGAGEAICFGIDSLKIPFIDEAGGIFAFFLAGIFAFYYLGWFHIDDSNYFKDGEDWAIVPNHILQEKGIEGQPEEAFGAGSMQGQRLAEEEEEEEEEEEEEEEEEEEEEEEEEEEEEEEEEEEERVDDSLGSCLLFSQGWLAYYTTAA

InterPro domains:
  IPR005079 Peptidase C45, hydrolase domain [PF03417] (78-289)
  IPR010291 Ion channel regulatory protein, UNC-93 [PF05978] (362-506)
  IPR016024 Armadillo-type fold [SSF48371] (777-816)
  IPR036259 MFS transporter superfamily [SSF103473] (325-726)
  IPR047794 Peptidase C45-like [NF040521] (4-284)
  IPR047801 Peptidase C45 [PTHR34180] (3-288)

Foldseek 3Di:
DVVLQVVCCVQVVDGPVRLLVVLCVLVVLCCVPPVVVLVVLVVLCVVVVHDSSVLSSVQQVCQSSQLSDFWWKKWKWAAFPQWTKTKMQTKAFPVQLVQWDWDWDDDPPFDIDTDIDGRSQQFDDWGRARWGFFDSNAAEPSVLRNLLRRAPAQVRSVVVCQVRAYGAFIWHWHDAGPAIWIWTGHNPDIDIDAADPRRMDIFIHYDPDDDPPIDGPPPPPCRVVLRVQQVVLVVVADSDHDPVSCVPSRCLAQVVPCSYSQHDDDPVPSIGRQKMWMAGNSVRDIDIDGDPDRDDHPDDDPDDPLPDDDDFDPDLLALLVLLLLLLLLLLLFVLLVLLCVLLCDQADDPCSNVLVLLLLLLLLQLLLVLLLLLLLVCLVPPLLLLSLQLLLLSLQLLVLSVVCNVPVDNPSSNVSSNSNSNSNSSSQLSNLLSLQQQDDLLQSLVSLLSNLLSSLVSNLVNLVVLLVVCVPPLHGGTDDPVSSVVSSVSSNVSSNSSNSNDGQQSHAHPLRFTRFDRDDDDSVRLVVVSVCLVVPVLLVLLLLLLLLLQLLSLLLSLVCVQAATSNLSSVLSNVLSVVLSVVSSVLSSLCNVPVDFNLRSLVVSLVVLVVLQLVLLVVQLVVQVPPDLVDRDPDHDDCVDPVSVVVSVSSNSNSNSSSSSVSSSSSLLSQQANASSSSSSSSSNSSSSHSVSNSVSSVCVVVSPRSNVSSVSSVVSNVSNSVSSVCCSVPRRDSDDQPPPPRPRRGDRPVRCVVVVHDDDDPCVVVVVVVVVVVVVVVVVVVVVVVVVVVVVVVVVVVVVVVVVVVVVVVVVVVVVVVVVVVVVVVVVVVPPPPPD